Protein AF-0000000076556534 (afdb_homodimer)

Secondary structure (DSSP, 8-state):
------------------HHHHHHHHHHHHHHHHHS--HHHHHHHHHHHHTT-TT--TTSPPP-HHHHHHHHHHHHHHTHHHHHHHHHHHHHHTTSSHHHHHHHHHHHHHHHH-GGGGGTHHHHHIIIIIIHHHHHHHSPPP---S---SS---------SS--SPPP---PPPTTSHHHHHHHHHHHHHHHHHHHHHHHHHHHHHHHHTTSSHHHHHHHHHHHHHHHHHHHHHTTTS-HHHHHHHHHHHHHHHTSHHHHHHHHH-TTHHHHHHHHHHHHHHHHHHHHHH--------EEEEEEEEEEEE-SSSS-EEEEEEESS---TT-HHHHTTPPPPEESSGGGPPPPTTEEE-SSS-EE-S-HHHHHHHTT--SEEE--SSS--EEEEEEEEEE-SSSTT-EEEEEEEEEEEEEEEEEEEEEPP---/------------------HHHHHHHHHHHHHHHHHSS-HHHHHHHHHHHHTT-TT--TTSPPP-HHHHHHHHHHHHHHTHHHHHHHHHHHHHHTTSSHHHHHHHHHHHHHHHH-GGGGGTHHHHHIIIIIIHHHHHHHSPPP---S---SS---------SS--SPPP---PPPTTSHHHHHHHHHHHHHHHHHHHHHHHHHHHHHHHHTTSSHHHHHHHHHHHHHHHHHHHHHTTTS-HHHHHHHHHHHHHHHTSHHHHHHHHH-TTHHHHHHHHHHHHHHHHHHHHHH--------EEEEEEEEEEEE-SSSS-EEEEEEESS---TT-HHHHTTPPPPEESSGGGPPPPTTEEE-SSS-EE-S-HHHHHHHTT--SEEE--SSS--EEEEEEEEEE-SSSTT-EEEEEEEEEEEEEEEEEEEEEPP---

Solvent-accessible surface area (backbone atoms only — not comparable to full-atom values): 48240 Å² total; per-residue (Å²): 136,81,78,73,71,75,75,78,77,75,76,76,75,68,77,66,78,50,66,64,56,58,52,44,50,51,30,39,27,40,56,48,43,55,73,39,70,59,71,68,55,46,53,51,46,46,56,56,36,56,66,84,44,86,76,66,54,90,88,53,80,73,72,42,62,66,56,37,29,51,24,46,53,50,25,46,28,53,47,46,62,58,51,53,49,51,51,51,52,48,39,40,44,45,46,74,47,57,68,58,28,51,53,50,50,48,52,50,46,50,32,34,76,39,61,51,50,58,74,31,41,65,52,48,44,45,46,63,70,44,33,46,54,27,48,40,54,19,41,59,68,75,70,79,71,77,78,72,66,75,93,67,72,75,79,66,82,68,74,59,24,52,51,41,38,72,51,69,71,94,67,68,47,54,83,87,33,49,66,29,47,49,30,48,28,51,48,35,51,48,33,41,49,50,42,51,48,51,52,48,51,47,65,65,51,38,61,54,43,20,44,70,47,55,51,58,18,51,41,48,49,50,51,48,49,52,48,36,56,48,36,66,64,44,36,80,72,52,62,60,42,57,51,51,40,51,49,51,55,49,54,46,50,54,39,27,64,66,48,40,48,43,60,68,56,39,76,54,50,49,51,56,47,46,51,48,50,47,51,51,50,51,50,49,51,49,28,67,70,71,47,81,80,58,64,60,53,47,69,47,77,45,62,37,19,43,35,30,37,50,45,91,92,47,104,47,77,38,87,58,32,33,17,75,57,79,76,44,74,81,31,67,53,49,68,72,65,48,76,84,70,65,32,72,45,80,85,67,60,70,64,59,85,69,39,34,73,64,48,94,59,76,37,74,46,86,56,49,65,54,60,37,59,73,66,62,63,66,59,60,45,76,43,84,83,75,84,28,40,34,29,27,44,37,79,43,75,40,77,37,83,90,44,91,88,46,72,38,76,42,83,37,77,42,56,43,34,32,32,50,31,36,34,42,27,24,53,47,64,47,80,125,136,82,76,74,71,73,77,79,77,78,76,76,73,69,74,69,74,54,66,70,59,55,54,50,50,53,50,35,53,55,48,50,57,70,53,45,63,56,70,58,51,58,49,46,48,47,52,54,35,53,64,85,43,86,76,68,54,89,88,52,80,73,72,42,70,70,58,37,53,50,23,47,52,51,26,46,27,55,48,46,61,57,52,53,49,50,51,52,52,48,41,40,45,45,47,74,48,56,67,58,28,50,52,51,50,50,54,50,46,50,31,34,77,38,60,51,50,58,74,31,41,64,51,49,46,46,45,63,68,45,34,46,51,27,51,40,54,18,40,59,67,74,71,79,72,75,79,73,68,75,92,66,73,77,77,66,84,69,75,61,24,53,52,43,38,72,50,67,72,94,66,68,48,53,86,87,33,50,65,31,48,49,29,49,28,52,49,34,52,48,32,41,49,49,41,51,48,53,52,50,49,46,66,66,51,38,62,54,42,20,45,69,48,53,50,58,18,50,42,49,49,51,50,48,50,53,46,36,55,49,35,65,64,42,35,80,73,51,64,59,42,58,52,52,40,53,50,51,52,50,55,46,50,54,40,27,64,67,48,41,48,44,58,67,57,39,78,54,50,50,50,57,47,47,50,48,51,49,50,51,49,52,49,49,51,48,26,68,70,70,48,79,80,57,64,59,54,45,71,46,78,45,62,38,19,44,36,29,37,50,46,92,90,46,102,47,75,38,87,59,31,34,19,74,58,78,76,45,76,82,31,67,53,50,68,72,64,48,76,85,69,65,32,73,45,79,85,66,58,71,64,59,85,69,40,34,73,64,48,93,59,78,38,73,47,86,56,50,64,54,60,37,58,74,66,63,64,65,57,60,45,74,43,86,82,79,86,28,40,32,30,27,44,39,77,44,76,39,78,39,84,90,43,95,88,48,72,40,77,43,83,37,76,42,53,44,34,34,33,51,32,35,34,42,28,24,53,48,62,47,78,126

Nearest PDB structures (foldseek):
  8yb6-assembly1_B  TM=1.437E-01  e=7.480E-01  Candidatus Cloacimonetes bacterium ADurb.Bin088
  8yb6-assembly1_B  TM=1.728E-01  e=3.801E-01  Candidatus Cloacimonetes bacterium ADurb.Bin088

Structure (mmCIF, N/CA/C/O backbone):
data_AF-0000000076556534-model_v1
#
loop_
_entity.id
_entity.type
_entity.pdbx_description
1 polymer 'Integral peroxisomal membrane peroxin'
#
loop_
_atom_site.group_PDB
_atom_site.id
_atom_site.type_symbol
_atom_site.label_atom_id
_atom_site.label_alt_id
_atom_site.label_comp_id
_atom_site.label_asym_id
_atom_site.label_entity_id
_atom_site.label_seq_id
_atom_site.pdbx_PDB_ins_code
_atom_site.Cartn_x
_atom_site.Cartn_y
_atom_site.Cartn_z
_atom_site.occupancy
_atom_site.B_iso_or_equiv
_atom_site.auth_seq_id
_atom_site.auth_comp_id
_atom_site.auth_asym_id
_atom_site.auth_atom_id
_atom_site.pdbx_PDB_model_num
ATOM 1 N N . MET A 1 1 ? -26.578 18.266 69.5 1 24.5 1 MET A N 1
ATOM 2 C CA . MET A 1 1 ? -27.562 17.75 68.562 1 24.5 1 MET A CA 1
ATOM 3 C C . MET A 1 1 ? -27.031 17.766 67.125 1 24.5 1 MET A C 1
ATOM 5 O O . MET A 1 1 ? -26.844 18.844 66.562 1 24.5 1 MET A O 1
ATOM 9 N N . SER A 1 2 ? -26.062 16.938 66.812 1 24.56 2 SER A N 1
ATOM 10 C CA . SER A 1 2 ? -25.062 16.812 65.75 1 24.56 2 SER A CA 1
ATOM 11 C C . SER A 1 2 ? -25.703 16.438 64.438 1 24.56 2 SER A C 1
ATOM 13 O O . SER A 1 2 ? -26.391 15.406 64.375 1 24.56 2 SER A O 1
ATOM 15 N N . THR A 1 3 ? -26.266 17.422 63.781 1 24.91 3 THR A N 1
ATOM 16 C CA . THR A 1 3 ? -27.078 17.281 62.562 1 24.91 3 THR A CA 1
ATOM 17 C C . THR A 1 3 ? -26.312 16.562 61.469 1 24.91 3 THR A C 1
ATOM 19 O O . THR A 1 3 ? -25.25 17.016 61.031 1 24.91 3 THR A O 1
ATOM 22 N N . ALA A 1 4 ? -26.328 15.219 61.531 1 29.45 4 ALA A N 1
ATOM 23 C CA . ALA A 1 4 ? -25.719 14.234 60.656 1 29.45 4 ALA A CA 1
ATOM 24 C C . ALA A 1 4 ? -26.094 14.484 59.219 1 29.45 4 ALA A C 1
ATOM 26 O O . ALA A 1 4 ? -27.281 14.477 58.875 1 29.45 4 ALA A O 1
ATOM 27 N N . THR A 1 5 ? -25.391 15.5 58.656 1 30.66 5 THR A N 1
ATOM 28 C CA . THR A 1 5 ? -25.703 15.883 57.281 1 30.66 5 THR A CA 1
ATOM 29 C C . THR A 1 5 ? -25.672 14.664 56.375 1 30.66 5 THR A C 1
ATOM 31 O O . THR A 1 5 ? -24.719 13.883 56.375 1 30.66 5 THR A O 1
ATOM 34 N N . PRO A 1 6 ? -26.859 14.141 56.062 1 34.53 6 PRO A N 1
ATOM 35 C CA . PRO A 1 6 ? -26.953 12.898 55.281 1 34.53 6 PRO A CA 1
ATOM 36 C C . PRO A 1 6 ? -26.078 12.906 54.031 1 34.53 6 PRO A C 1
ATOM 38 O O . PRO A 1 6 ? -25.781 13.977 53.5 1 34.53 6 PRO A O 1
ATOM 41 N N . PRO A 1 7 ? -25.172 11.938 53.969 1 30.89 7 PRO A N 1
ATOM 42 C CA . PRO A 1 7 ? -24.172 11.812 52.906 1 30.89 7 PRO A CA 1
ATOM 43 C C . PRO A 1 7 ? -24.766 11.945 51.5 1 30.89 7 PRO A C 1
ATOM 45 O O . PRO A 1 7 ? -25.953 11.648 51.312 1 30.89 7 PRO A O 1
ATOM 48 N N . ALA A 1 8 ? -24.312 12.93 50.75 1 31.55 8 ALA A N 1
ATOM 49 C CA . ALA A 1 8 ? -24.641 13.242 49.375 1 31.55 8 ALA A CA 1
ATOM 50 C C . ALA A 1 8 ? -24.656 11.977 48.5 1 31.55 8 ALA A C 1
ATOM 52 O O . ALA A 1 8 ? -23.766 11.133 48.625 1 31.55 8 ALA A O 1
ATOM 53 N N . ALA A 1 9 ? -25.812 11.445 48.281 1 27.17 9 ALA A N 1
ATOM 54 C CA . ALA A 1 9 ? -26.078 10.312 47.375 1 27.17 9 ALA A CA 1
ATOM 55 C C . ALA A 1 9 ? -25.234 10.398 46.125 1 27.17 9 ALA A C 1
ATOM 57 O O . ALA A 1 9 ? -25.156 11.453 45.5 1 27.17 9 ALA A O 1
ATOM 58 N N . ASP A 1 10 ? -24.156 9.664 46.031 1 28.39 10 ASP A N 1
ATOM 59 C CA . ASP A 1 10 ? -23.234 9.383 44.938 1 28.39 10 ASP A CA 1
ATOM 60 C C . ASP A 1 10 ? -24 9.055 43.656 1 28.39 10 ASP A C 1
ATOM 62 O O . ASP A 1 10 ? -24.797 8.109 43.625 1 28.39 10 ASP A O 1
ATOM 66 N N . GLY A 1 11 ? -24.531 10.086 43 1 28.09 11 GLY A N 1
ATOM 67 C CA . GLY A 1 11 ? -25.203 9.875 41.719 1 28.09 11 GLY A CA 1
ATOM 68 C C . GLY A 1 11 ? -24.5 8.891 40.812 1 28.09 11 GLY A C 1
ATOM 69 O O . GLY A 1 11 ? -23.281 8.977 40.625 1 28.09 11 GLY A O 1
ATOM 70 N N . GLY A 1 12 ? -24.859 7.598 40.844 1 28.03 12 GLY A N 1
ATOM 71 C CA . GLY A 1 12 ? -24.547 6.492 39.938 1 28.03 12 GLY A CA 1
ATOM 72 C C . GLY A 1 12 ? -24.484 6.902 38.5 1 28.03 12 GLY A C 1
ATOM 73 O O . GLY A 1 12 ? -25.5 7.215 37.875 1 28.03 12 GLY A O 1
ATOM 74 N N . GLY A 1 13 ? -23.547 7.738 38.156 1 28.39 13 GLY A N 1
ATOM 75 C CA . GLY A 1 13 ? -23.297 8.016 36.75 1 28.39 13 GLY A CA 1
ATOM 76 C C . GLY A 1 13 ? -23.25 6.766 35.875 1 28.39 13 GLY A C 1
ATOM 77 O O . GLY A 1 13 ? -22.234 6.074 35.844 1 28.39 13 GLY A O 1
ATOM 78 N N . GLY A 1 14 ? -24.359 5.977 35.906 1 30.7 14 GLY A N 1
ATOM 79 C CA . GLY A 1 14 ? -24.531 4.938 34.906 1 30.7 14 GLY A CA 1
ATOM 80 C C . GLY A 1 14 ? -24.047 5.359 33.531 1 30.7 14 GLY A C 1
ATOM 81 O O . GLY A 1 14 ? -24.469 6.398 33.031 1 30.7 14 GLY A O 1
ATOM 82 N N . GLY A 1 15 ? -22.828 5.191 33.312 1 31.14 15 GLY A N 1
ATOM 83 C CA . GLY A 1 15 ? -22.25 5.355 32 1 31.14 15 GLY A CA 1
ATOM 84 C C . GLY A 1 15 ? -23.141 4.848 30.891 1 31.14 15 GLY A C 1
ATOM 85 O O . GLY A 1 15 ? -23.406 3.646 30.797 1 31.14 15 GLY A O 1
ATOM 86 N N . GLY A 1 16 ? -24.25 5.512 30.625 1 30.64 16 GLY A N 1
ATOM 87 C CA . GLY A 1 16 ? -25.156 5.316 29.5 1 30.64 16 GLY A CA 1
ATOM 88 C C . GLY A 1 16 ? -24.453 4.852 28.234 1 30.64 16 GLY A C 1
ATOM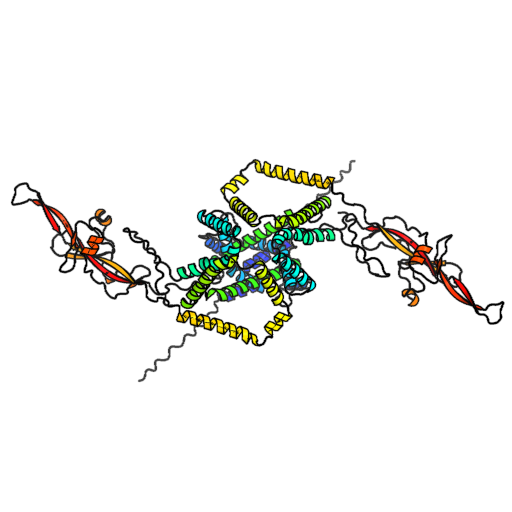 89 O O . GLY A 1 16 ? -23.578 5.547 27.719 1 30.64 16 GLY A O 1
ATOM 90 N N . ARG A 1 17 ? -24.25 3.564 28.125 1 40.53 17 ARG A N 1
ATOM 91 C CA . ARG A 1 17 ? -24.109 3.014 26.781 1 40.53 17 ARG A CA 1
ATOM 92 C C . ARG A 1 17 ? -24.969 3.791 25.781 1 40.53 17 ARG A C 1
ATOM 94 O O . ARG A 1 17 ? -26.188 3.693 25.797 1 40.53 17 ARG A O 1
ATOM 101 N N . SER A 1 18 ? -24.516 4.98 25.422 1 38.12 18 SER A N 1
ATOM 102 C CA . SER A 1 18 ? -25.312 5.934 24.672 1 38.12 18 SER A CA 1
ATOM 103 C C . SER A 1 18 ? -26.094 5.234 23.562 1 38.12 18 SER A C 1
ATOM 105 O O . SER A 1 18 ? -25.609 4.27 22.969 1 38.12 18 SER A O 1
ATOM 107 N N . LEU A 1 19 ? -27.438 5.238 23.516 1 43.19 19 LEU A N 1
ATOM 108 C CA . LEU A 1 19 ? -28.422 4.852 22.516 1 43.19 19 LEU A CA 1
ATOM 109 C C . LEU A 1 19 ? -27.859 4.984 21.109 1 43.19 19 LEU A C 1
ATOM 111 O O . LEU A 1 19 ? -28.156 4.164 20.234 1 43.19 19 LEU A O 1
ATOM 115 N N . SER A 1 20 ? -26.938 5.879 21 1 46.81 20 SER A N 1
ATOM 116 C CA . SER A 1 20 ? -26.359 6.156 19.688 1 46.81 20 SER A CA 1
ATOM 117 C C . SER A 1 20 ? -25.438 5.039 19.25 1 46.81 20 SER A C 1
ATOM 119 O O . SER A 1 20 ? -25.453 4.625 18.078 1 46.81 20 SER A O 1
ATOM 121 N N . GLY A 1 21 ? -24.781 4.461 20.172 1 48.28 21 GLY A N 1
ATOM 122 C CA . GLY A 1 21 ? -23.906 3.346 19.844 1 48.28 21 GLY A CA 1
ATOM 123 C C . GLY A 1 21 ? -24.672 2.098 19.422 1 48.28 21 GLY A C 1
ATOM 124 O O . GLY A 1 21 ? -24.266 1.399 18.5 1 48.28 21 GLY A O 1
ATOM 125 N N . ALA A 1 22 ? -25.703 1.791 20.156 1 50.62 22 ALA A N 1
ATOM 126 C CA . ALA A 1 22 ? -26.516 0.613 19.875 1 50.62 22 ALA A CA 1
ATOM 127 C C . ALA A 1 22 ? -27.203 0.729 18.516 1 50.62 22 ALA A C 1
ATOM 129 O O . ALA A 1 22 ? -27.312 -0.256 17.781 1 50.62 22 ALA A O 1
ATOM 130 N N . ILE A 1 23 ? -27.688 1.888 18.234 1 49.03 23 ILE A N 1
ATOM 131 C CA . ILE A 1 23 ? -28.359 2.115 16.953 1 49.03 23 ILE A CA 1
ATOM 132 C C . ILE A 1 23 ? -27.344 1.982 15.82 1 49.03 23 ILE A C 1
ATOM 134 O O . ILE A 1 23 ? -27.656 1.411 14.773 1 49.03 23 ILE A O 1
ATOM 138 N N . GLN A 1 24 ? -26.234 2.34 16.156 1 49.38 24 GLN A N 1
ATOM 139 C CA . GLN A 1 24 ? -25.172 2.281 15.164 1 49.38 24 GLN A CA 1
ATOM 140 C C . GLN A 1 24 ? -24.797 0.838 14.852 1 49.38 24 GLN A C 1
ATOM 142 O O . GLN A 1 24 ? -24.594 0.478 13.695 1 49.38 24 GLN A O 1
ATOM 147 N N . GLU A 1 25 ? -24.594 0.074 15.883 1 52.97 25 GLU A N 1
ATOM 148 C CA . GLU A 1 25 ? -24.312 -1.347 15.695 1 52.97 25 GLU A CA 1
ATOM 149 C C . GLU A 1 25 ? -25.422 -2.023 14.898 1 52.97 25 GLU A C 1
ATOM 151 O O . GLU A 1 25 ? -25.156 -2.861 14.039 1 52.97 25 GLU A O 1
ATOM 156 N N . LYS A 1 26 ? -26.547 -1.684 15.234 1 51.25 26 LYS A N 1
ATOM 157 C CA . LYS A 1 26 ? -27.688 -2.273 14.547 1 51.25 26 LYS A CA 1
ATOM 158 C C . LYS A 1 26 ? -27.703 -1.876 13.07 1 51.25 26 LYS A C 1
ATOM 160 O O . LYS A 1 26 ? -28.031 -2.693 12.211 1 51.25 26 LYS A O 1
ATOM 165 N N . VAL A 1 27 ? -27.266 -0.645 12.883 1 48.75 27 VAL A N 1
ATOM 166 C CA . VAL A 1 27 ? -27.281 -0.131 11.516 1 48.75 27 VAL A CA 1
ATOM 167 C C . VAL A 1 27 ? -26.219 -0.831 10.68 1 48.75 27 VAL A C 1
ATOM 169 O O . VAL A 1 27 ? -26.484 -1.286 9.562 1 48.75 27 VAL A O 1
ATOM 172 N N . PHE A 1 28 ? -25.156 -0.769 11.219 1 52.78 28 PHE A N 1
ATOM 173 C CA . PHE A 1 28 ? -24.062 -1.417 10.492 1 52.78 28 PHE A CA 1
ATOM 174 C C . PHE A 1 28 ? -24.328 -2.912 10.352 1 52.78 28 PHE A C 1
ATOM 176 O O . PHE A 1 28 ? -24.062 -3.492 9.289 1 52.78 28 PHE A O 1
ATOM 183 N N . SER A 1 29 ? -24.734 -3.564 11.461 1 51.75 29 SER A N 1
ATOM 184 C CA . SER A 1 29 ? -25.125 -4.965 11.367 1 51.75 29 SER A CA 1
ATOM 185 C C . SER A 1 29 ? -26.203 -5.164 10.305 1 51.75 29 SER A C 1
ATOM 187 O O . SER A 1 29 ? -26.203 -6.168 9.594 1 51.75 29 SER A O 1
ATOM 189 N N . LYS A 1 30 ? -26.906 -4.266 10.273 1 49.12 30 LYS A N 1
ATOM 190 C CA . LYS A 1 30 ? -28 -4.352 9.305 1 49.12 30 LYS A CA 1
ATOM 191 C C . LYS A 1 30 ? -27.484 -4.164 7.883 1 49.12 30 LYS A C 1
ATOM 193 O O . LYS A 1 30 ? -27.938 -4.848 6.961 1 49.12 30 LYS A O 1
ATOM 198 N N . VAL A 1 31 ? -26.625 -3.203 7.711 1 48.97 31 VAL A N 1
ATOM 199 C CA . VAL A 1 31 ? -25.984 -3.035 6.41 1 48.97 31 VAL A CA 1
ATOM 200 C C . VAL A 1 31 ? -25.328 -4.348 5.98 1 48.97 31 VAL A C 1
ATOM 202 O O . VAL A 1 31 ? -25.469 -4.77 4.832 1 48.97 31 VAL A O 1
ATOM 205 N N . LEU A 1 32 ? -24.656 -4.855 6.906 1 50.59 32 LEU A N 1
ATOM 206 C CA . LEU A 1 32 ? -24.016 -6.133 6.633 1 50.59 32 LEU A CA 1
ATOM 207 C C . LEU A 1 32 ? -25.047 -7.242 6.48 1 50.59 32 LEU A C 1
ATOM 209 O O . LEU A 1 32 ? -24.875 -8.156 5.672 1 50.59 32 LEU A O 1
ATOM 213 N N . GLN A 1 33 ? -26.062 -7.199 7.281 1 50.53 33 GLN A N 1
ATOM 214 C CA . GLN A 1 33 ? -27.109 -8.195 7.168 1 50.53 33 GLN A CA 1
ATOM 215 C C . GLN A 1 33 ? -27.797 -8.117 5.809 1 50.53 33 GLN A C 1
ATOM 217 O O . GLN A 1 33 ? -28.312 -9.117 5.305 1 50.53 33 GLN A O 1
ATOM 222 N N . THR A 1 34 ? -27.906 -6.957 5.375 1 46.69 34 THR A N 1
ATOM 223 C CA . THR A 1 34 ? -28.484 -6.789 4.051 1 46.69 34 THR A CA 1
ATOM 224 C C . THR A 1 34 ? -27.609 -7.434 2.986 1 46.69 34 THR A C 1
ATOM 226 O O . THR A 1 34 ? -28.078 -7.816 1.918 1 46.69 34 THR A O 1
ATOM 229 N N . VAL A 1 35 ? -26.375 -7.344 3.119 1 47.12 35 VAL A N 1
ATOM 230 C CA . VAL A 1 35 ? -25.438 -7.996 2.213 1 47.12 35 VAL A CA 1
ATOM 231 C C . VAL A 1 35 ? -25.516 -9.516 2.389 1 47.12 35 VAL A C 1
ATOM 233 O O . VAL A 1 35 ? -25.375 -10.266 1.422 1 47.12 35 VAL A O 1
ATOM 236 N N . VAL A 1 36 ? -25.531 -9.961 3.738 1 47.62 36 VAL A N 1
ATOM 237 C CA . VAL A 1 36 ? -25.438 -11.391 4.027 1 47.62 36 VAL A CA 1
ATOM 238 C C . VAL A 1 36 ? -26.828 -11.93 4.367 1 47.62 36 VAL A C 1
ATOM 240 O O . VAL A 1 36 ? -27.562 -11.32 5.145 1 47.62 36 VAL A O 1
ATOM 243 N N . PRO A 1 37 ? -27.375 -12.93 3.58 1 47.22 37 PRO A N 1
ATOM 244 C CA . PRO A 1 37 ? -28.656 -13.547 3.939 1 47.22 37 PRO A CA 1
ATOM 245 C C . PRO A 1 37 ? -28.812 -13.758 5.445 1 47.22 37 PRO A C 1
ATOM 247 O O . PRO A 1 37 ? -27.875 -13.516 6.203 1 47.22 37 PRO A O 1
ATOM 250 N N . SER A 1 38 ? -29.859 -14.602 5.891 1 47.19 38 SER A N 1
ATOM 251 C CA . SER A 1 38 ? -30.25 -14.906 7.262 1 47.19 38 SER A CA 1
ATOM 252 C C . SER A 1 38 ? -29.047 -15.344 8.094 1 47.19 38 SER A C 1
ATOM 254 O O . SER A 1 38 ? -28.078 -15.867 7.555 1 47.19 38 SER A O 1
ATOM 256 N N . ASP A 1 39 ? -28.859 -14.75 9.25 1 51.84 39 ASP A N 1
ATOM 257 C CA . ASP A 1 39 ? -27.812 -15.094 10.203 1 51.84 39 ASP A CA 1
ATOM 258 C C . ASP A 1 39 ? -27.484 -16.578 10.148 1 51.84 39 ASP A C 1
ATOM 260 O O . ASP A 1 39 ? -26.328 -16.984 10.32 1 51.84 39 ASP A O 1
ATOM 264 N N . TYR A 1 40 ? -28.562 -17.297 10.047 1 50.25 40 TYR A N 1
ATOM 265 C CA . TYR A 1 40 ? -28.375 -18.734 10.07 1 50.25 40 TYR A CA 1
ATOM 266 C C . TYR A 1 40 ? -27.562 -19.203 8.875 1 50.25 40 TYR A C 1
ATOM 268 O O . TYR A 1 40 ? -26.672 -20.047 9.008 1 50.25 40 TYR A O 1
ATOM 276 N N . ASP A 1 41 ? -27.859 -18.625 7.836 1 57.88 41 ASP A N 1
ATOM 277 C CA . ASP A 1 41 ? -27.203 -19.078 6.617 1 57.88 41 ASP A CA 1
ATOM 278 C C . ASP A 1 41 ? -25.75 -18.609 6.562 1 57.88 41 ASP A C 1
ATOM 280 O O . ASP A 1 41 ? -24.875 -19.328 6.082 1 57.88 41 ASP A O 1
ATOM 284 N N . ILE A 1 42 ? -25.516 -17.516 7.234 1 60.22 42 ILE A N 1
ATOM 285 C CA . ILE A 1 42 ? -24.156 -16.984 7.238 1 60.22 42 ILE A CA 1
ATOM 286 C C . ILE A 1 42 ? -23.25 -17.891 8.07 1 60.22 42 ILE A C 1
ATOM 288 O O . ILE A 1 42 ? -22.125 -18.188 7.672 1 60.22 42 ILE A O 1
ATOM 292 N N . LYS A 1 43 ? -23.875 -18.266 9.133 1 63.38 43 LYS A N 1
ATOM 293 C CA . LYS A 1 43 ? -23.078 -19.125 10.008 1 63.38 43 LYS A CA 1
ATOM 294 C C . LYS A 1 43 ? -22.75 -20.453 9.328 1 63.38 43 LYS A C 1
ATOM 296 O O . LYS A 1 43 ? -21.641 -20.969 9.469 1 63.38 43 LYS A O 1
ATOM 301 N N . LYS A 1 44 ? -23.703 -20.875 8.594 1 64.62 44 LYS A N 1
ATOM 302 C CA . LYS A 1 44 ? -23.484 -22.156 7.91 1 64.62 44 LYS A CA 1
ATOM 303 C C . LYS A 1 44 ? -22.438 -22 6.809 1 64.62 44 LYS A C 1
ATOM 305 O O . LYS A 1 44 ? -21.531 -22.844 6.68 1 64.62 44 LYS A O 1
ATOM 310 N N . TYR A 1 45 ? -22.547 -20.953 6.105 1 64.56 45 TYR A N 1
ATOM 311 C CA . TYR A 1 45 ? -21.609 -20.734 5.008 1 64.56 45 TYR A CA 1
ATOM 312 C C . TYR A 1 45 ? -20.219 -20.406 5.535 1 64.56 45 TYR A C 1
ATOM 314 O O . TYR A 1 45 ? -19.219 -20.859 4.973 1 64.56 45 TYR A O 1
ATOM 322 N N . ALA A 1 46 ? -20.266 -19.75 6.641 1 63.62 46 ALA A N 1
ATOM 323 C CA . ALA A 1 46 ? -18.969 -19.422 7.254 1 63.62 46 ALA A CA 1
ATOM 324 C C . ALA A 1 46 ? -18.266 -20.688 7.742 1 63.62 46 ALA A C 1
ATOM 326 O O . ALA A 1 46 ? -17.047 -20.828 7.578 1 63.62 46 ALA A O 1
ATOM 327 N N . GLU A 1 47 ? -19 -21.531 8.281 1 67.62 47 GLU A N 1
ATOM 328 C CA . GLU A 1 47 ? -18.422 -22.766 8.789 1 67.62 47 GLU A CA 1
ATOM 329 C C . GLU A 1 47 ? -17.953 -23.656 7.645 1 67.62 47 GLU A C 1
ATOM 331 O O . GLU A 1 47 ? -16.906 -24.312 7.75 1 67.62 47 GLU A O 1
ATOM 336 N N . MET A 1 48 ? -18.688 -23.625 6.613 1 64.94 48 MET A N 1
ATOM 337 C CA . MET A 1 48 ? -18.312 -24.453 5.465 1 64.94 48 MET A CA 1
ATOM 338 C C . MET A 1 48 ? -17.047 -23.906 4.801 1 64.94 48 MET A C 1
ATOM 340 O O . MET A 1 48 ? -16.234 -24.688 4.305 1 64.94 48 MET A O 1
ATOM 344 N N . SER A 1 49 ? -17 -22.625 4.789 1 64.19 49 SER A N 1
ATOM 345 C CA . SER A 1 49 ? -15.859 -21.984 4.129 1 64.19 49 SER A CA 1
ATOM 346 C C . SER A 1 49 ? -14.57 -22.234 4.902 1 64.19 49 SER A C 1
ATOM 348 O O . SER A 1 49 ? -13.477 -22.219 4.324 1 64.19 49 SER A O 1
ATOM 350 N N . GLU A 1 50 ? -14.734 -22.5 6.078 1 65.62 50 GLU A N 1
ATOM 351 C CA . GLU A 1 50 ? -13.555 -22.688 6.922 1 65.62 50 GLU A CA 1
ATOM 352 C C . GLU A 1 50 ? -12.969 -24.094 6.738 1 65.62 50 GLU A C 1
ATOM 354 O O . GLU A 1 50 ? -11.758 -24.281 6.91 1 65.62 50 GLU A O 1
ATOM 359 N N . LYS A 1 51 ? -13.891 -24.984 6.262 1 63.31 51 LYS A N 1
ATOM 360 C CA . LYS A 1 51 ? -13.383 -26.344 6.094 1 63.31 51 LYS A CA 1
ATOM 361 C C . LYS A 1 51 ? -12.5 -26.453 4.852 1 63.31 51 LYS A C 1
ATOM 363 O O . LYS A 1 51 ? -12.945 -26.156 3.742 1 63.31 51 LYS A O 1
ATOM 368 N N . GLY A 1 52 ? -11.125 -26.484 5.055 1 63.16 52 GLY A N 1
ATOM 369 C CA . GLY A 1 52 ? -10.164 -26.75 3.99 1 63.16 52 GLY A CA 1
ATOM 370 C C . GLY A 1 52 ? -9.383 -25.516 3.586 1 63.16 52 GLY A C 1
ATOM 371 O O . GLY A 1 52 ? -8.648 -25.531 2.596 1 63.16 52 GLY A O 1
ATOM 372 N N . ASP A 1 53 ? -9.68 -24.328 4.336 1 67.06 53 ASP A N 1
ATOM 373 C CA . ASP A 1 53 ? -9 -23.094 3.914 1 67.06 53 ASP A CA 1
ATOM 374 C C . ASP A 1 53 ? -7.586 -23.031 4.48 1 67.06 53 ASP A C 1
ATOM 376 O O . ASP A 1 53 ? -7.383 -23.188 5.684 1 67.06 53 ASP A O 1
ATOM 380 N N . ARG A 1 54 ? -6.715 -23.078 3.604 1 65.62 54 ARG A N 1
ATOM 381 C CA . ARG A 1 54 ? -5.305 -23.016 3.965 1 65.62 54 ARG A CA 1
ATOM 382 C C . ARG A 1 54 ? -4.957 -21.656 4.59 1 65.62 54 ARG A C 1
ATOM 384 O O . ARG A 1 54 ? -3.92 -21.516 5.242 1 65.62 54 ARG A O 1
ATOM 391 N N . ARG A 1 55 ? -5.875 -20.75 4.535 1 67.44 55 ARG A N 1
ATOM 392 C CA . ARG A 1 55 ? -5.574 -19.406 5.027 1 67.44 55 ARG A CA 1
ATOM 393 C C . ARG A 1 55 ? -5.965 -19.266 6.492 1 67.44 55 ARG A C 1
ATOM 395 O O . ARG A 1 55 ? -5.645 -18.25 7.129 1 67.44 55 ARG A O 1
ATOM 402 N N . LYS A 1 56 ? -6.668 -20.234 6.922 1 63.56 56 LYS A N 1
ATOM 403 C CA . LYS A 1 56 ? -7.25 -20.062 8.25 1 63.56 56 LYS A CA 1
ATOM 404 C C . LYS A 1 56 ? -6.172 -20.078 9.328 1 63.56 56 LYS A C 1
ATOM 406 O O . LYS A 1 56 ? -5.352 -21 9.383 1 63.56 56 LYS A O 1
ATOM 411 N N . ASP A 1 57 ? -6.004 -18.891 9.852 1 62.84 57 ASP A N 1
ATOM 412 C CA . ASP A 1 57 ? -5.172 -18.797 11.047 1 62.84 57 ASP A CA 1
ATOM 413 C C . ASP A 1 57 ? -5.965 -19.156 12.297 1 62.84 57 ASP A C 1
ATOM 415 O O . ASP A 1 57 ? -7.02 -18.578 12.562 1 62.84 57 ASP A O 1
ATOM 419 N N . LYS A 1 58 ? -5.738 -20.234 12.914 1 66.31 58 LYS A N 1
ATOM 420 C CA . LYS A 1 58 ? -6.449 -20.797 14.07 1 66.31 58 LYS A CA 1
ATOM 421 C C . LYS A 1 58 ? -6.668 -19.734 15.141 1 66.31 58 LYS A C 1
ATOM 423 O O . LYS A 1 58 ? -7.672 -19.766 15.852 1 66.31 58 LYS A O 1
ATOM 428 N N . ASP A 1 59 ? -5.906 -18.672 15.086 1 74.56 59 ASP A N 1
ATOM 429 C CA . ASP A 1 59 ? -5.984 -17.75 16.219 1 74.56 59 ASP A CA 1
ATOM 430 C C . ASP A 1 59 ? -6.789 -16.5 15.852 1 74.56 59 ASP A C 1
ATOM 432 O O . ASP A 1 59 ? -6.992 -15.617 16.688 1 74.56 59 ASP A O 1
ATOM 436 N N . ARG A 1 60 ? -7.434 -16.547 14.672 1 82.56 60 ARG A N 1
ATOM 437 C CA . ARG A 1 60 ? -8.164 -15.344 14.289 1 82.56 60 ARG A CA 1
ATOM 438 C C . ARG A 1 60 ? -9.672 -15.578 14.336 1 82.56 60 ARG A C 1
ATOM 440 O O . ARG A 1 60 ? -10.141 -16.688 14.078 1 82.56 60 ARG A O 1
ATOM 447 N N . PRO A 1 61 ? -10.352 -14.586 14.758 1 84.94 61 PRO A N 1
ATOM 448 C CA . PRO A 1 61 ? -11.797 -14.742 14.891 1 84.94 61 PRO A CA 1
ATOM 449 C C . PRO A 1 61 ? -12.477 -15.133 13.586 1 84.94 61 PRO A C 1
ATOM 451 O O . PRO A 1 61 ? -12.031 -14.727 12.508 1 84.94 61 PRO A O 1
ATOM 454 N N . GLN A 1 62 ? -13.516 -15.938 13.711 1 84.69 62 GLN A N 1
ATOM 455 C CA . GLN A 1 62 ? -14.32 -16.344 12.562 1 84.69 62 GLN A CA 1
ATOM 456 C C . GLN A 1 62 ? -15.258 -15.211 12.133 1 84.69 62 GLN A C 1
ATOM 458 O O . GLN A 1 62 ? -15.43 -14.227 12.852 1 84.69 62 GLN A O 1
ATOM 463 N N . PHE A 1 63 ? -15.797 -15.367 10.992 1 84.31 63 PHE A N 1
ATOM 464 C CA . PHE A 1 63 ? -16.656 -14.32 10.453 1 84.31 63 PHE A CA 1
ATOM 465 C C . PHE A 1 63 ? -17.938 -14.203 11.258 1 84.31 63 PHE A C 1
ATOM 467 O O . PHE A 1 63 ? -18.578 -15.211 11.562 1 84.31 63 PHE A O 1
ATOM 474 N N . SER A 1 64 ? -18.188 -13.094 11.758 1 82.31 64 SER A N 1
ATOM 475 C CA . SER A 1 64 ? -19.453 -12.75 12.406 1 82.31 64 SER A CA 1
ATOM 476 C C . SER A 1 64 ? -19.938 -11.375 11.961 1 82.31 64 SER A C 1
ATOM 478 O O . SER A 1 64 ? -19.141 -10.445 11.805 1 82.31 64 SER A O 1
ATOM 480 N N . LEU A 1 65 ? -21.172 -11.32 11.742 1 77.19 65 LEU A N 1
ATOM 481 C CA . LEU A 1 65 ? -21.734 -10.062 11.266 1 77.19 65 LEU A CA 1
ATOM 482 C C . LEU A 1 65 ? -21.562 -8.961 12.297 1 77.19 65 LEU A C 1
ATOM 484 O O . LEU A 1 65 ? -21.297 -7.809 11.945 1 77.19 65 LEU A O 1
ATOM 488 N N . THR A 1 66 ? -21.719 -9.273 13.539 1 79.62 66 THR A N 1
ATOM 489 C CA . THR A 1 66 ? -21.578 -8.297 14.609 1 79.62 66 THR A CA 1
ATOM 490 C C . THR A 1 66 ? -20.141 -7.785 14.688 1 79.62 66 THR A C 1
ATOM 492 O O . THR A 1 66 ? -19.906 -6.582 14.805 1 79.62 66 THR A O 1
ATOM 495 N N . LEU A 1 67 ? -19.219 -8.695 14.508 1 85.5 67 LEU A N 1
ATOM 496 C CA . LEU A 1 67 ? -17.812 -8.312 14.547 1 85.5 67 LEU A CA 1
ATOM 497 C C . LEU A 1 67 ? -17.422 -7.492 13.32 1 85.5 67 LEU A C 1
ATOM 499 O O . LEU A 1 67 ? -16.672 -6.527 13.422 1 85.5 67 LEU A O 1
ATOM 503 N N . MET A 1 68 ? -17.953 -7.922 12.219 1 86.31 68 MET A N 1
ATOM 504 C CA . MET A 1 68 ? -17.688 -7.207 10.977 1 86.31 68 MET A CA 1
ATOM 505 C C . MET A 1 68 ? -18.188 -5.77 11.047 1 86.31 68 MET A C 1
ATOM 507 O O . MET A 1 68 ? -17.484 -4.836 10.664 1 86.31 68 MET A O 1
ATOM 511 N N . SER A 1 69 ? -19.312 -5.59 11.57 1 82.31 69 SER A N 1
ATOM 512 C CA . SER A 1 69 ? -19.891 -4.254 11.688 1 82.31 69 SER A CA 1
ATOM 513 C C . SER A 1 69 ? -19.109 -3.396 12.672 1 82.31 69 SER A C 1
ATOM 515 O O . SER A 1 69 ? -18.875 -2.215 12.422 1 82.31 69 SER A O 1
ATOM 517 N N . GLY A 1 70 ? -18.734 -4.004 13.711 1 85.12 70 GLY A N 1
ATOM 518 C CA . GLY A 1 70 ? -17.938 -3.281 14.688 1 85.12 70 GLY A CA 1
ATOM 519 C C . GLY A 1 70 ? -16.578 -2.877 14.156 1 85.12 70 GLY A C 1
ATOM 520 O O . GLY A 1 70 ? -16.141 -1.741 14.352 1 85.12 70 GLY A O 1
ATOM 521 N N . ASN A 1 71 ? -15.977 -3.773 13.516 1 90.5 71 ASN A N 1
ATOM 522 C CA . ASN A 1 71 ? -14.664 -3.486 12.938 1 90.5 71 ASN A CA 1
ATOM 523 C C . ASN A 1 71 ? -14.766 -2.438 11.836 1 90.5 71 ASN A C 1
ATOM 525 O O . ASN A 1 71 ? -13.867 -1.605 11.68 1 90.5 71 ASN A O 1
ATOM 529 N N . PHE A 1 72 ? -15.828 -2.521 11.141 1 88.12 72 PHE A N 1
ATOM 530 C CA . PHE A 1 72 ? -16.031 -1.558 10.07 1 88.12 72 PHE A CA 1
ATOM 531 C C . PHE A 1 72 ? -16.188 -0.149 10.633 1 88.12 72 PHE A C 1
ATOM 533 O O . PHE A 1 72 ? -15.617 0.803 10.094 1 88.12 72 PHE A O 1
ATOM 540 N N . ARG A 1 73 ? -16.875 -0.011 11.625 1 87.38 73 ARG A N 1
ATOM 541 C CA . ARG A 1 73 ? -17.078 1.29 12.25 1 87.38 73 ARG A CA 1
ATOM 542 C C . ARG A 1 73 ? -15.773 1.839 12.812 1 87.38 73 ARG A C 1
ATOM 544 O O . ARG A 1 73 ? -15.453 3.014 12.617 1 87.38 73 ARG A O 1
ATOM 551 N N . ARG A 1 74 ? -15.102 0.976 13.43 1 90.62 74 ARG A N 1
ATOM 552 C CA . ARG A 1 74 ? -13.812 1.37 13.984 1 90.62 74 ARG A CA 1
ATOM 553 C C . ARG A 1 74 ? -12.844 1.771 12.883 1 90.62 74 ARG A C 1
ATOM 55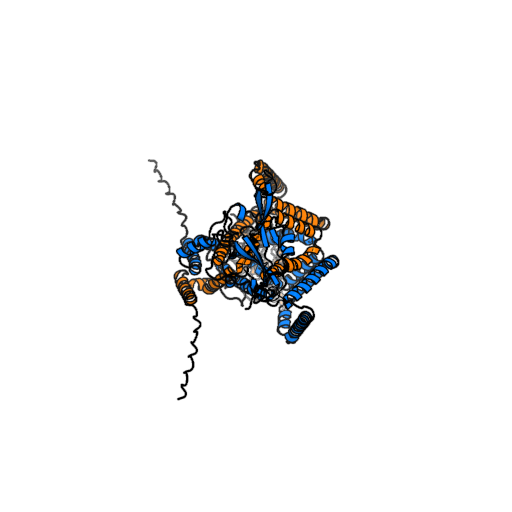5 O O . ARG A 1 74 ? -12.109 2.754 13.016 1 90.62 74 ARG A O 1
ATOM 562 N N . PHE A 1 75 ? -12.953 1.037 11.906 1 93.31 75 PHE A N 1
ATOM 563 C CA . PHE A 1 75 ? -12.086 1.296 10.758 1 93.31 75 PHE A CA 1
ATOM 564 C C . PHE A 1 75 ? -12.445 2.623 10.102 1 93.31 75 PHE A C 1
ATOM 566 O O . PHE A 1 75 ? -11.562 3.439 9.82 1 93.31 75 PHE A O 1
ATOM 573 N N . ASN A 1 76 ? -13.68 2.787 9.844 1 90.19 76 ASN A N 1
ATOM 574 C CA . ASN A 1 76 ? -14.133 4.004 9.18 1 90.19 76 ASN A CA 1
ATOM 575 C C . ASN A 1 76 ? -13.812 5.246 10 1 90.19 76 ASN A C 1
ATOM 577 O O . ASN A 1 76 ? -13.555 6.316 9.445 1 90.19 76 ASN A O 1
ATOM 581 N N . ALA A 1 77 ? -13.805 5.109 11.242 1 91.44 77 ALA A N 1
ATOM 582 C CA . ALA A 1 77 ? -13.531 6.238 12.125 1 91.44 77 ALA A CA 1
ATOM 583 C C . ALA A 1 77 ? -12.055 6.625 12.086 1 91.44 77 ALA A C 1
ATOM 585 O O . ALA A 1 77 ? -11.695 7.746 12.445 1 91.44 77 ALA A O 1
ATOM 586 N N . ARG A 1 78 ? -11.258 5.742 11.648 1 94.31 78 ARG A N 1
ATOM 587 C CA . ARG A 1 78 ? -9.82 5.977 11.766 1 94.31 78 ARG A CA 1
ATOM 588 C C . ARG A 1 78 ? -9.188 6.133 10.383 1 94.31 78 ARG A C 1
ATOM 590 O O . ARG A 1 78 ? -8.086 6.672 10.266 1 94.31 78 ARG A O 1
ATOM 597 N N . VAL A 1 79 ? -9.836 5.707 9.32 1 93.19 79 VAL A N 1
ATOM 598 C CA . VAL A 1 79 ? -9.234 5.641 7.992 1 93.19 79 VAL A CA 1
ATOM 599 C C . VAL A 1 79 ? -9.172 7.039 7.379 1 93.19 79 VAL A C 1
ATOM 601 O O . VAL A 1 79 ? -8.531 7.246 6.344 1 93.19 79 VAL A O 1
ATOM 604 N N . GLY A 1 80 ? -9.734 8.055 7.938 1 90.19 80 GLY A N 1
ATOM 605 C CA . GLY A 1 80 ? -9.766 9.414 7.422 1 90.19 80 GLY A CA 1
ATOM 606 C C . GLY A 1 80 ? -8.391 9.977 7.141 1 90.19 80 GLY A C 1
ATOM 607 O O . GLY A 1 80 ? -8.195 10.703 6.168 1 90.19 80 GLY A O 1
ATOM 608 N N . VAL A 1 81 ? -7.457 9.555 7.934 1 88.44 81 VAL A N 1
ATOM 609 C CA . VAL A 1 81 ? -6.094 10.062 7.781 1 88.44 81 VAL A CA 1
ATOM 610 C C . VAL A 1 81 ? -5.523 9.609 6.441 1 88.44 81 VAL A C 1
ATOM 612 O O . VAL A 1 81 ? -4.797 10.359 5.781 1 88.44 81 VAL A O 1
ATOM 615 N N . VAL A 1 82 ? -5.852 8.414 6.02 1 91.81 82 VAL A N 1
ATOM 616 C CA . VAL A 1 82 ? -5.352 7.879 4.758 1 91.81 82 VAL A CA 1
ATOM 617 C C . VAL A 1 82 ? -5.973 8.633 3.588 1 91.81 82 VAL A C 1
ATOM 619 O O . VAL A 1 82 ? -5.289 8.953 2.615 1 91.81 82 VAL A O 1
ATOM 622 N N . PHE A 1 83 ? -7.203 8.992 3.715 1 90.44 83 PHE A N 1
ATOM 623 C CA . PHE A 1 83 ? -7.891 9.688 2.633 1 90.44 83 PHE A CA 1
ATOM 624 C C . PHE A 1 83 ? -7.402 11.125 2.521 1 90.44 83 PHE A C 1
ATOM 626 O O . PHE A 1 83 ? -7.277 11.656 1.417 1 90.44 83 PHE A O 1
ATOM 633 N N . VAL A 1 84 ? -7.141 11.734 3.645 1 88.56 84 VAL A N 1
ATOM 634 C CA . VAL A 1 84 ? -6.594 13.086 3.621 1 88.56 84 VAL A CA 1
ATOM 635 C C . VAL A 1 84 ? -5.227 13.078 2.936 1 88.56 84 VAL A C 1
ATOM 637 O O . VAL A 1 84 ? -4.93 13.953 2.117 1 88.56 84 VAL A O 1
ATOM 640 N N . PHE A 1 85 ? -4.488 12.086 3.248 1 90.06 85 PHE A N 1
ATOM 641 C CA . PHE A 1 85 ? -3.18 11.945 2.621 1 90.06 85 PHE A CA 1
ATOM 642 C C . PHE A 1 85 ? -3.318 11.727 1.12 1 90.06 85 PHE A C 1
ATOM 644 O O . PHE A 1 85 ? -2.588 12.32 0.328 1 90.06 85 PHE A O 1
ATOM 651 N N . GLN A 1 86 ? -4.16 10.836 0.777 1 90.44 86 GLN A N 1
ATOM 652 C CA . GLN A 1 86 ? -4.402 10.555 -0.635 1 90.44 86 GLN A CA 1
ATOM 653 C C . GLN A 1 86 ? -4.824 11.82 -1.381 1 90.44 86 GLN A C 1
ATOM 655 O O . GLN A 1 86 ? -4.348 12.078 -2.486 1 90.44 86 GLN A O 1
ATOM 660 N N . HIS A 1 87 ? -5.695 12.547 -0.821 1 87.88 87 HIS A N 1
ATOM 661 C CA . HIS A 1 87 ? -6.168 13.773 -1.457 1 87.88 87 HIS A CA 1
ATOM 662 C C . HIS A 1 87 ? -5.043 14.797 -1.588 1 87.88 87 HIS A C 1
ATOM 664 O O . HIS A 1 87 ? -4.953 15.508 -2.592 1 87.88 87 HIS A O 1
ATOM 670 N N . GLN A 1 88 ? -4.203 14.859 -0.586 1 89.19 88 GLN A N 1
ATOM 671 C CA . GLN A 1 88 ? -3.068 15.773 -0.644 1 89.19 88 GLN A CA 1
ATOM 672 C C . GLN A 1 88 ? -2.096 15.383 -1.749 1 89.19 88 GLN A C 1
ATOM 674 O O . GLN A 1 88 ? -1.562 16.234 -2.453 1 89.19 88 GLN A O 1
ATOM 679 N N . LEU A 1 89 ? -1.908 14.148 -1.876 1 90.12 89 LEU A N 1
ATOM 680 C CA . LEU A 1 89 ? -1.021 13.648 -2.92 1 90.12 89 LEU A CA 1
ATOM 681 C C . LEU A 1 89 ? -1.577 13.969 -4.305 1 90.12 89 LEU A C 1
ATOM 683 O O . LEU A 1 89 ? -0.843 14.422 -5.184 1 90.12 89 LEU A O 1
ATOM 687 N N . PHE A 1 90 ? -2.852 13.82 -4.445 1 88.19 90 PHE A N 1
ATOM 688 C CA . PHE A 1 90 ? -3.482 14.094 -5.73 1 88.19 90 PHE A CA 1
ATOM 689 C C . PHE A 1 90 ? -3.471 15.586 -6.035 1 88.19 90 PHE A C 1
ATOM 691 O O . PHE A 1 90 ? -3.35 15.992 -7.195 1 88.19 90 PHE A O 1
ATOM 698 N N . ARG A 1 91 ? -3.604 16.359 -5.02 1 87.94 91 ARG A N 1
ATOM 699 C CA . ARG A 1 91 ? -3.576 17.812 -5.207 1 87.94 91 ARG A CA 1
ATOM 700 C C . ARG A 1 91 ? -2.209 18.281 -5.703 1 87.94 91 ARG A C 1
ATOM 702 O O . ARG A 1 91 ? -2.119 19.156 -6.566 1 87.94 91 ARG A O 1
ATOM 709 N N . VAL A 1 92 ? -1.215 17.641 -5.195 1 90.31 92 VAL A N 1
ATOM 710 C CA . VAL A 1 92 ? 0.143 18 -5.602 1 90.31 92 VAL A CA 1
ATOM 711 C C . VAL A 1 92 ? 0.394 17.516 -7.027 1 90.31 92 VAL A C 1
ATOM 713 O O . VAL A 1 92 ? 0.986 18.234 -7.836 1 90.31 92 VAL A O 1
ATOM 716 N N . LEU A 1 93 ? -0.161 16.391 -7.398 1 89.5 93 LEU A N 1
ATOM 717 C CA . LEU A 1 93 ? 0.083 15.805 -8.711 1 89.5 93 LEU A CA 1
ATOM 718 C C . LEU A 1 93 ? -0.772 16.484 -9.773 1 89.5 93 LEU A C 1
ATOM 720 O O . LEU A 1 93 ? -0.383 16.547 -10.945 1 89.5 93 LEU A O 1
ATOM 724 N N . SER A 1 94 ? -1.911 17.047 -9.406 1 87.38 94 SER A N 1
ATOM 725 C CA . SER A 1 94 ? -2.85 17.641 -10.359 1 87.38 94 SER A CA 1
ATOM 726 C C . SER A 1 94 ? -2.582 19.125 -10.547 1 87.38 94 SER A C 1
ATOM 728 O O . SER A 1 94 ? -3.361 19.828 -11.195 1 87.38 94 SER A O 1
ATOM 730 N N . TRP A 1 95 ? -1.449 19.719 -10.008 1 88.44 95 TRP A N 1
ATOM 731 C CA . TRP A 1 95 ? -1.039 21.109 -10.195 1 88.44 95 TRP A CA 1
ATOM 732 C C . TRP A 1 95 ? -2.117 22.062 -9.695 1 88.44 95 TRP A C 1
ATOM 734 O O . TRP A 1 95 ? -2.375 23.094 -10.32 1 88.44 95 TRP A O 1
ATOM 744 N N . SER A 1 96 ? -2.844 21.719 -8.672 1 85.75 96 SER A N 1
ATOM 745 C CA . SER A 1 96 ? -3.818 22.641 -8.094 1 85.75 96 SER A CA 1
ATOM 746 C C . SER A 1 96 ? -3.15 23.922 -7.621 1 85.75 96 SER A C 1
ATOM 748 O O . SER A 1 96 ? -3.668 25.016 -7.852 1 85.75 96 SER A O 1
ATOM 750 N N . HIS A 1 97 ? -2.006 23.766 -6.973 1 90.75 97 HIS A N 1
ATOM 751 C CA . HIS A 1 97 ? -1.12 24.875 -6.629 1 90.75 97 HIS A CA 1
ATOM 752 C C . HIS A 1 97 ? 0.263 24.688 -7.242 1 90.75 97 HIS A C 1
ATOM 754 O O . HIS A 1 97 ? 1.065 23.891 -6.742 1 90.75 97 HIS A O 1
ATOM 760 N N . PRO A 1 98 ? 0.531 25.297 -8.305 1 91.56 98 PRO A N 1
ATOM 761 C CA . PRO A 1 98 ? 1.762 25.062 -9.062 1 91.56 98 PRO A CA 1
ATOM 762 C C . PRO A 1 98 ? 3.02 25.219 -8.211 1 91.56 98 PRO A C 1
ATOM 764 O O . PRO A 1 98 ? 4.016 24.531 -8.438 1 91.56 98 PRO A O 1
ATOM 767 N N . THR A 1 99 ? 2.938 26.125 -7.164 1 93.44 99 THR A N 1
ATOM 768 C CA . THR A 1 99 ? 4.121 26.312 -6.332 1 93.44 99 THR A CA 1
ATOM 769 C C . THR A 1 99 ? 4.422 25.062 -5.512 1 93.44 99 THR A C 1
ATOM 771 O O . THR A 1 99 ? 5.582 24.688 -5.344 1 93.44 99 THR A O 1
ATOM 774 N N . HIS A 1 100 ? 3.379 24.453 -5.09 1 92.25 100 HIS A N 1
ATOM 775 C CA . HIS A 1 100 ? 3.572 23.219 -4.32 1 92.25 100 HIS A CA 1
ATOM 776 C C . HIS A 1 100 ? 4.078 22.094 -5.211 1 92.25 100 HIS A C 1
ATOM 778 O O . HIS A 1 100 ? 4.938 21.312 -4.797 1 92.25 100 HIS A O 1
ATOM 784 N N . THR A 1 101 ? 3.592 21.984 -6.418 1 93.81 101 THR A N 1
ATOM 785 C CA . THR A 1 101 ? 4.008 20.938 -7.344 1 93.81 101 THR A CA 1
ATOM 786 C C . THR A 1 101 ? 5.461 21.125 -7.766 1 93.81 101 THR A C 1
ATOM 788 O O . THR A 1 101 ? 6.234 20.172 -7.816 1 93.81 101 THR A O 1
ATOM 791 N N . LEU A 1 102 ? 5.805 22.406 -7.949 1 94.19 102 LEU A N 1
ATOM 792 C CA . LEU A 1 102 ? 7.18 22.688 -8.352 1 94.19 102 LEU A CA 1
ATOM 793 C C . LEU A 1 102 ? 8.148 22.391 -7.215 1 94.19 102 LEU A C 1
ATOM 795 O O . LEU A 1 102 ? 9.258 21.906 -7.445 1 94.19 102 LEU A O 1
ATOM 799 N N . SER A 1 103 ? 7.707 22.75 -6.004 1 93.88 103 SER A N 1
ATOM 800 C CA . SER A 1 103 ? 8.555 22.438 -4.859 1 93.88 103 SER A CA 1
ATOM 801 C C . SER A 1 103 ? 8.719 20.922 -4.68 1 93.88 103 SER A C 1
ATOM 803 O O . SER A 1 103 ? 9.82 20.453 -4.398 1 93.88 103 SER A O 1
ATOM 805 N N . ALA A 1 104 ? 7.664 20.234 -4.879 1 93.25 104 ALA A N 1
ATOM 806 C CA . ALA A 1 104 ? 7.727 18.766 -4.777 1 93.25 104 ALA A CA 1
ATOM 807 C C . ALA A 1 104 ? 8.602 18.188 -5.883 1 93.25 104 ALA A C 1
ATOM 809 O O . ALA A 1 104 ? 9.336 17.219 -5.656 1 93.25 104 ALA A O 1
ATOM 810 N N . MET A 1 105 ? 8.531 18.703 -7.105 1 94.62 105 MET A N 1
ATOM 811 C CA . MET A 1 105 ? 9.344 18.25 -8.227 1 94.62 105 MET A CA 1
ATOM 812 C C . MET A 1 105 ? 10.82 18.5 -7.969 1 94.62 105 MET A C 1
ATOM 814 O O . MET A 1 105 ? 11.672 17.688 -8.336 1 94.62 105 MET A O 1
ATOM 818 N N . ALA A 1 106 ? 11.102 19.609 -7.301 1 94.75 106 ALA A N 1
ATOM 819 C CA . ALA A 1 106 ? 12.484 19.938 -6.973 1 94.75 106 ALA A CA 1
ATOM 820 C C . ALA A 1 106 ? 13.047 18.938 -5.957 1 94.75 106 ALA A C 1
ATOM 822 O O . ALA A 1 106 ? 14.156 18.422 -6.133 1 94.75 106 ALA A O 1
ATOM 823 N N . VAL A 1 107 ? 12.273 18.703 -4.953 1 92.69 107 VAL A N 1
ATOM 824 C CA . VAL A 1 107 ? 12.703 17.734 -3.947 1 92.69 107 VAL A CA 1
ATOM 825 C C . VAL A 1 107 ? 12.891 16.359 -4.594 1 92.69 107 VAL A C 1
ATOM 827 O O . VAL A 1 107 ? 13.883 15.688 -4.34 1 92.69 107 VAL A O 1
ATOM 830 N N . TYR A 1 108 ? 11.945 16.031 -5.43 1 95 108 TYR A N 1
ATOM 831 C CA . TYR A 1 108 ? 12.023 14.758 -6.133 1 95 108 TYR A CA 1
ATOM 832 C C . TYR A 1 108 ? 13.273 14.688 -7.004 1 95 108 TYR A C 1
ATOM 834 O O . TYR A 1 108 ? 13.961 13.664 -7.039 1 95 108 TYR A O 1
ATOM 842 N N . SER A 1 109 ? 13.586 15.75 -7.68 1 95.94 109 SER A N 1
ATOM 843 C CA . SER A 1 109 ? 14.766 15.805 -8.539 1 95.94 109 SER A CA 1
ATOM 844 C C . SER A 1 109 ? 16.047 15.648 -7.723 1 95.94 109 SER A C 1
ATOM 846 O O . SER A 1 109 ? 16.969 14.93 -8.125 1 95.94 109 SER A O 1
ATOM 848 N N . PHE A 1 110 ? 16.062 16.25 -6.547 1 93.56 110 PHE A N 1
ATOM 849 C CA . PHE A 1 110 ? 17.25 16.156 -5.695 1 93.56 110 PHE A CA 1
ATOM 850 C C . PHE A 1 110 ? 17.438 14.734 -5.176 1 93.56 110 PHE A C 1
ATOM 852 O O . PHE A 1 110 ? 18.562 14.234 -5.09 1 93.56 110 PHE A O 1
ATOM 859 N N . ILE A 1 111 ? 16.312 14.109 -4.918 1 92.75 111 ILE A N 1
ATOM 860 C CA . ILE A 1 111 ? 16.375 12.742 -4.406 1 92.75 111 ILE A CA 1
ATOM 861 C C . ILE A 1 111 ? 16.844 11.797 -5.508 1 92.75 111 ILE A C 1
ATOM 863 O O . ILE A 1 111 ? 17.625 10.867 -5.246 1 92.75 111 ILE A O 1
ATOM 867 N N . CYS A 1 112 ? 16.375 12.031 -6.73 1 93.56 112 CYS A N 1
ATOM 868 C CA . CYS A 1 112 ? 16.797 11.18 -7.844 1 93.56 112 CYS A CA 1
ATOM 869 C C . CYS A 1 112 ? 18.266 11.359 -8.148 1 93.56 112 CYS A C 1
ATOM 871 O O . CYS A 1 112 ? 18.953 10.398 -8.5 1 93.56 112 CYS A O 1
ATOM 873 N N . LEU A 1 113 ? 18.781 12.531 -8 1 92.38 113 LEU A N 1
ATOM 874 C CA . LEU A 1 113 ? 20.172 12.805 -8.297 1 92.38 113 LEU A CA 1
ATOM 875 C C . LEU A 1 113 ? 21.078 12.305 -7.168 1 92.38 113 LEU A C 1
ATOM 877 O O . LEU A 1 113 ? 22.188 11.844 -7.414 1 92.38 113 LEU A O 1
ATOM 881 N N . ASP A 1 114 ? 20.5 12.383 -5.93 1 90.5 114 ASP A N 1
ATOM 882 C CA . ASP A 1 114 ? 21.188 11.852 -4.762 1 90.5 114 ASP A CA 1
ATOM 883 C C . ASP A 1 114 ? 20.266 10.969 -3.926 1 90.5 114 ASP A C 1
ATOM 885 O O . ASP A 1 114 ? 19.688 11.43 -2.939 1 90.5 114 ASP A O 1
ATOM 889 N N . PRO A 1 115 ? 20.234 9.672 -4.234 1 88.81 115 PRO A N 1
ATOM 890 C CA . PRO A 1 115 ? 19.266 8.773 -3.592 1 88.81 115 PRO A CA 1
ATOM 891 C C . PRO A 1 115 ? 19.547 8.578 -2.102 1 88.81 115 PRO A C 1
ATOM 893 O O . PRO A 1 115 ? 18.688 8.094 -1.367 1 88.81 115 PRO A O 1
ATOM 896 N N . GLN A 1 116 ? 20.703 8.977 -1.598 1 88.12 116 GLN A N 1
ATOM 897 C CA . GLN A 1 116 ? 21.016 8.844 -0.178 1 88.12 116 GLN A CA 1
ATOM 898 C C . GLN A 1 116 ? 20.141 9.781 0.663 1 88.12 116 GLN A C 1
ATOM 900 O O . GLN A 1 116 ? 19.984 9.57 1.866 1 88.12 116 GLN A O 1
ATOM 905 N N . LEU A 1 117 ? 19.609 10.766 -0.037 1 89.81 117 LEU A N 1
ATOM 906 C CA . LEU A 1 117 ? 18.75 11.719 0.649 1 89.81 117 LEU A CA 1
ATOM 907 C C . LEU A 1 117 ? 17.453 11.047 1.081 1 89.81 117 LEU A C 1
ATOM 909 O O . LEU A 1 117 ? 16.719 11.57 1.929 1 89.81 117 LEU A O 1
ATOM 913 N N . LEU A 1 118 ? 17.203 9.852 0.577 1 90.69 118 LEU A N 1
ATOM 914 C CA . LEU A 1 118 ? 16 9.109 0.957 1 90.69 118 LEU A CA 1
ATOM 915 C C . LEU A 1 118 ? 16.062 8.703 2.426 1 90.69 118 LEU A C 1
ATOM 917 O O . LEU A 1 118 ? 15.016 8.57 3.078 1 90.69 118 LEU A O 1
ATOM 921 N N . ALA A 1 119 ? 17.234 8.555 2.941 1 90.25 119 ALA A N 1
ATOM 922 C CA . ALA A 1 119 ? 17.391 8.164 4.34 1 90.25 119 ALA A CA 1
ATOM 923 C C . ALA A 1 119 ? 17.062 9.328 5.273 1 90.25 119 ALA A C 1
ATOM 925 O O . ALA A 1 119 ? 16.672 9.109 6.422 1 90.25 119 ALA A O 1
ATOM 926 N N . VAL A 1 120 ? 17.188 10.555 4.812 1 92.56 120 VAL A N 1
ATOM 927 C CA . VAL A 1 120 ? 16.984 11.758 5.613 1 92.56 120 VAL A CA 1
ATOM 928 C C . VAL A 1 120 ? 15.516 12.172 5.562 1 92.56 120 VAL A C 1
ATOM 930 O O . VAL A 1 120 ? 15.016 12.828 6.48 1 92.56 120 VAL A O 1
ATOM 933 N N . LEU A 1 121 ? 14.805 11.641 4.59 1 91.94 121 LEU A N 1
ATOM 934 C CA . LEU A 1 121 ? 13.469 12.125 4.285 1 91.94 121 LEU A CA 1
ATOM 935 C C . LEU A 1 121 ? 12.5 11.82 5.426 1 91.94 121 LEU A C 1
ATOM 937 O O . LEU A 1 121 ? 11.742 12.688 5.855 1 91.94 121 LEU A O 1
ATOM 941 N N . PRO A 1 122 ? 12.516 10.625 5.965 1 92.12 122 PRO A N 1
ATOM 942 C CA . PRO A 1 122 ? 11.562 10.344 7.039 1 92.12 122 PRO A CA 1
ATOM 943 C C . PRO A 1 122 ? 11.75 11.25 8.25 1 92.12 122 PRO A C 1
ATOM 945 O O . PRO A 1 122 ? 10.773 11.664 8.875 1 92.12 122 PRO A O 1
ATOM 948 N N . LEU A 1 123 ? 12.953 11.57 8.578 1 94.31 123 LEU A N 1
ATOM 949 C CA . LEU A 1 123 ? 13.234 12.445 9.711 1 94.31 123 LEU A CA 1
ATOM 950 C C . LEU A 1 123 ? 12.797 13.875 9.414 1 94.31 123 LEU A C 1
ATOM 952 O O . LEU A 1 123 ? 12.195 14.531 10.266 1 94.31 123 LEU A O 1
ATOM 956 N N . ALA A 1 12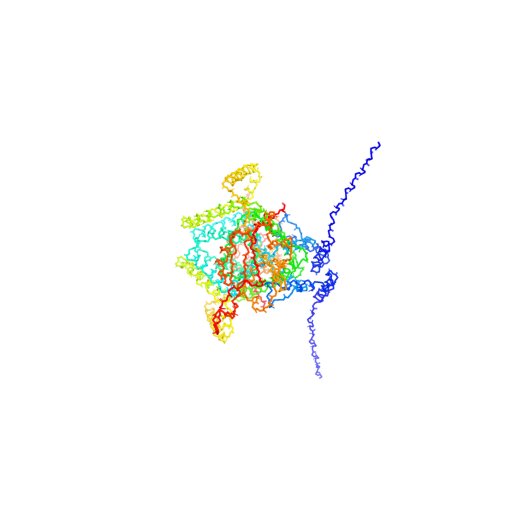4 ? 13.109 14.289 8.195 1 93.75 124 ALA A N 1
ATOM 957 C CA . ALA A 1 124 ? 12.719 15.641 7.793 1 93.75 124 ALA A CA 1
ATOM 958 C C . ALA A 1 124 ? 11.203 15.789 7.754 1 93.75 124 ALA A C 1
ATOM 960 O O . ALA A 1 124 ? 10.656 16.812 8.164 1 93.75 124 ALA A O 1
ATOM 961 N N . ILE A 1 125 ? 10.531 14.711 7.324 1 91.94 125 ILE A N 1
ATOM 962 C CA . ILE A 1 125 ? 9.07 14.742 7.238 1 91.94 125 ILE A CA 1
ATOM 963 C C . ILE A 1 125 ? 8.477 14.797 8.648 1 91.94 125 ILE A C 1
ATOM 965 O O . ILE A 1 125 ? 7.543 15.562 8.898 1 91.94 125 ILE A O 1
ATOM 969 N N . LEU A 1 126 ? 9.023 14.047 9.508 1 93.5 126 LEU A N 1
ATOM 970 C CA . LEU A 1 126 ? 8.555 14.039 10.883 1 93.5 126 LEU A CA 1
ATOM 971 C C . LEU A 1 126 ? 8.742 15.406 11.531 1 93.5 126 LEU A C 1
ATOM 973 O O . LEU A 1 126 ? 7.84 15.906 12.211 1 93.5 126 LEU A O 1
ATOM 977 N N . LEU A 1 127 ? 9.812 16.078 11.273 1 94.38 127 LEU A N 1
ATOM 978 C CA . LEU A 1 127 ? 10.125 17.375 11.867 1 94.38 127 LEU A CA 1
ATOM 979 C C . LEU A 1 127 ? 9.266 18.484 11.258 1 94.38 127 LEU A C 1
ATOM 981 O O . LEU A 1 127 ? 8.617 19.234 11.977 1 94.38 127 LEU A O 1
ATOM 985 N N . LEU A 1 128 ? 9.18 18.453 9.93 1 91.56 128 LEU A N 1
ATOM 986 C CA . LEU A 1 128 ? 8.578 19.594 9.234 1 91.56 128 LEU A CA 1
ATOM 987 C C . LEU A 1 128 ? 7.062 19.438 9.156 1 91.56 128 LEU A C 1
ATOM 989 O O . LEU A 1 128 ? 6.332 20.438 9.234 1 91.56 128 LEU A O 1
ATOM 993 N N . PHE A 1 129 ? 6.578 18.156 9.109 1 89 129 PHE A N 1
ATOM 994 C CA . PHE A 1 129 ? 5.156 18 8.828 1 89 129 PHE A CA 1
ATOM 995 C C . PHE A 1 129 ? 4.406 17.484 10.047 1 89 129 PHE A C 1
ATOM 997 O O . PHE A 1 129 ? 3.176 17.484 10.07 1 89 129 PHE A O 1
ATOM 1004 N N . VAL A 1 130 ? 5.094 17.094 11.031 1 89.25 130 VAL A N 1
ATOM 1005 C CA . VAL A 1 130 ? 4.395 16.609 12.211 1 89.25 130 VAL A CA 1
ATOM 1006 C C . VAL A 1 130 ? 4.711 17.5 13.406 1 89.25 130 VAL A C 1
ATOM 1008 O O . VAL A 1 130 ? 3.807 18.094 14 1 89.25 130 VAL A O 1
ATOM 1011 N N . MET A 1 131 ? 5.953 17.766 13.688 1 92.94 131 MET A N 1
ATOM 1012 C CA . MET A 1 131 ? 6.316 18.438 14.93 1 92.94 131 MET A CA 1
ATOM 1013 C C . MET A 1 131 ? 6.18 19.953 14.797 1 92.94 131 MET A C 1
ATOM 1015 O O . MET A 1 131 ? 5.73 20.625 15.734 1 92.94 131 MET A O 1
ATOM 1019 N N . VAL A 1 132 ? 6.52 20.516 13.68 1 90.62 132 VAL A N 1
ATOM 1020 C CA . VAL A 1 132 ? 6.445 21.969 13.516 1 90.62 132 VAL A CA 1
ATOM 1021 C C . VAL A 1 132 ? 4.988 22.422 13.555 1 90.62 132 VAL A C 1
ATOM 1023 O O . VAL A 1 132 ? 4.633 23.328 14.305 1 90.62 132 VAL A O 1
ATOM 1026 N N . PRO A 1 133 ? 4.191 21.766 12.82 1 88.38 133 PRO A N 1
ATOM 1027 C CA . PRO A 1 133 ? 2.793 22.172 12.93 1 88.38 133 PRO A CA 1
ATOM 1028 C C . PRO A 1 133 ? 2.209 21.938 14.312 1 88.38 133 PRO A C 1
ATOM 1030 O O . PRO A 1 133 ? 1.348 22.688 14.773 1 88.38 133 PRO A O 1
ATOM 1033 N N . ALA A 1 134 ? 2.584 20.891 14.922 1 88.88 134 ALA A N 1
ATOM 1034 C CA . ALA A 1 134 ? 2.109 20.641 16.281 1 88.88 134 ALA A CA 1
ATOM 1035 C C . ALA A 1 134 ? 2.537 21.75 17.234 1 88.88 134 ALA A C 1
ATOM 1037 O O . ALA A 1 134 ? 1.781 22.141 18.125 1 88.88 134 ALA A O 1
ATOM 1038 N N . PHE A 1 135 ? 3.723 22.25 17.016 1 88.06 135 PHE A N 1
ATOM 1039 C CA . PHE A 1 135 ? 4.215 23.359 17.828 1 88.06 135 PHE A CA 1
ATOM 1040 C C . PHE A 1 135 ? 3.428 24.625 17.547 1 88.06 135 PHE A C 1
ATOM 1042 O O . PHE A 1 135 ? 3.082 25.375 18.484 1 88.06 135 PHE A O 1
ATOM 1049 N N . ILE A 1 136 ? 3.156 24.875 16.312 1 85.88 136 ILE A N 1
ATOM 1050 C CA . ILE A 1 136 ? 2.42 26.078 15.922 1 85.88 136 ILE A CA 1
ATOM 1051 C C . ILE A 1 136 ? 0.987 26 16.438 1 85.88 136 ILE A C 1
ATOM 1053 O O . ILE A 1 136 ? 0.404 27 16.844 1 85.88 136 ILE A O 1
ATOM 1057 N N . ALA A 1 137 ? 0.483 24.828 16.469 1 84.31 137 ALA A N 1
ATOM 1058 C CA . ALA A 1 137 ? -0.869 24.641 16.984 1 84.31 137 ALA A CA 1
ATOM 1059 C C . ALA A 1 137 ? -0.916 24.906 18.484 1 84.31 137 ALA A C 1
ATOM 1061 O O . ALA A 1 137 ? -1.922 25.391 19 1 84.31 137 ALA A O 1
ATOM 1062 N N . ARG A 1 138 ? 0.134 24.5 19.078 1 84 138 ARG A N 1
ATOM 1063 C CA . ARG A 1 138 ? 0.213 24.719 20.531 1 84 138 ARG A CA 1
ATOM 1064 C C . ARG A 1 138 ? 0.483 26.188 20.844 1 84 138 ARG A C 1
ATOM 1066 O O . ARG A 1 138 ? 0.059 26.688 21.891 1 84 138 ARG A O 1
ATOM 1073 N N . HIS A 1 139 ? 1.224 26.875 19.922 1 82.19 139 HIS A N 1
ATOM 1074 C CA . HIS A 1 139 ? 1.537 28.297 20.078 1 82.19 139 HIS A CA 1
ATOM 1075 C C . HIS A 1 139 ? 1.036 29.094 18.875 1 82.19 139 HIS A C 1
ATOM 1077 O O . HIS A 1 139 ? 1.832 29.562 18.047 1 82.19 139 HIS A O 1
ATOM 1083 N N . PRO A 1 140 ? -0.296 29.25 18.828 1 78.69 140 PRO A N 1
ATOM 1084 C CA . PRO A 1 140 ? -0.828 29.953 17.656 1 78.69 140 PRO A CA 1
ATOM 1085 C C . PRO A 1 140 ? -0.412 31.422 17.609 1 78.69 140 PRO A C 1
ATOM 1087 O O . PRO A 1 140 ? -0.235 32.031 18.656 1 78.69 140 PRO A O 1
ATOM 1090 N N . PRO A 1 141 ? -0.221 31.797 16.406 1 74.12 141 PRO A N 1
ATOM 1091 C CA . PRO A 1 141 ? 0.1 33.219 16.266 1 74.12 141 PRO A CA 1
ATOM 1092 C C . PRO A 1 141 ? -1.06 34.125 16.672 1 74.12 141 PRO A C 1
ATOM 1094 O O . PRO A 1 141 ? -2.217 33.688 16.672 1 74.12 141 PRO A O 1
ATOM 1097 N N . PRO A 1 142 ? -0.781 35.25 17.188 1 68.88 142 PRO A N 1
ATOM 1098 C CA . PRO A 1 142 ? -1.843 36.188 17.578 1 68.88 142 PRO A CA 1
ATOM 1099 C C . PRO A 1 142 ? -2.787 36.5 16.422 1 68.88 142 PRO A C 1
ATOM 1101 O O . PRO A 1 142 ? -2.369 36.5 15.258 1 68.88 142 PRO A O 1
ATOM 1104 N N . PRO A 1 143 ? -4.031 36.25 16.719 1 61.59 143 PRO A N 1
ATOM 1105 C CA . PRO A 1 143 ? -4.996 36.562 15.664 1 61.59 143 PRO A CA 1
ATOM 1106 C C . PRO A 1 143 ? -4.715 37.906 14.984 1 61.59 143 PRO A C 1
ATOM 1108 O O . PRO A 1 143 ? -4.219 38.844 15.625 1 61.59 143 PRO A O 1
ATOM 1111 N N . ASN A 1 144 ? -4.344 37.781 13.742 1 54.22 144 ASN A N 1
ATOM 1112 C CA . ASN A 1 144 ? -4.129 39 12.977 1 54.22 144 ASN A CA 1
ATOM 1113 C C . ASN A 1 144 ? -5.215 40.031 13.266 1 54.22 144 ASN A C 1
ATOM 1115 O O . ASN A 1 144 ? -6.383 39.844 12.938 1 54.22 144 ASN A O 1
ATOM 1119 N N . THR A 1 145 ? -5.41 40.531 14.344 1 50.72 145 THR A N 1
ATOM 1120 C CA . THR A 1 145 ? -6.359 41.656 14.438 1 50.72 145 THR A CA 1
ATOM 1121 C C . THR A 1 145 ? -6.219 42.562 13.234 1 50.72 145 THR A C 1
ATOM 1123 O O . THR A 1 145 ? -5.16 42.625 12.609 1 50.72 145 THR A O 1
ATOM 1126 N N . GLY A 1 146 ? -7.289 43.062 12.633 1 43.47 146 GLY A N 1
ATOM 1127 C CA . GLY A 1 146 ? -7.605 43.969 11.539 1 43.47 146 GLY A CA 1
ATOM 1128 C C . GLY A 1 146 ? -6.43 44.844 11.109 1 43.47 146 GLY A C 1
ATOM 1129 O O . GLY A 1 146 ? -6.043 44.812 9.938 1 43.47 146 GLY A O 1
ATOM 1130 N N . THR A 1 147 ? -6.363 46.125 11.719 1 41 147 THR A N 1
ATOM 1131 C CA . THR A 1 147 ? -6.062 47.344 11 1 41 147 THR A CA 1
ATOM 1132 C C . THR A 1 147 ? -4.598 47.375 10.578 1 41 147 THR A C 1
ATOM 1134 O O . THR A 1 147 ? -3.699 47.375 11.422 1 41 147 THR A O 1
ATOM 1137 N N . PRO A 1 148 ? -4.23 46.719 9.406 1 40.59 148 PRO A N 1
ATOM 1138 C CA . PRO A 1 148 ? -2.953 47.25 8.898 1 40.59 148 PRO A CA 1
ATOM 1139 C C . PRO A 1 148 ? -2.73 48.719 9.25 1 40.59 148 PRO A C 1
ATOM 1141 O O . PRO A 1 148 ? -3.135 49.594 8.492 1 40.59 148 PRO A O 1
ATOM 1144 N N . GLN A 1 149 ? -3.451 49.312 10.148 1 37.41 149 GLN A N 1
ATOM 1145 C CA . GLN A 1 149 ? -3.133 50.719 9.906 1 37.41 149 GLN A CA 1
ATOM 1146 C C . GLN A 1 149 ? -1.712 50.875 9.367 1 37.41 149 GLN A C 1
ATOM 1148 O O . GLN A 1 149 ? -1.505 51.469 8.305 1 37.41 149 GLN A O 1
ATOM 1153 N N . ASN A 1 150 ? -0.756 51.75 10.078 1 36.41 150 ASN A N 1
ATOM 1154 C CA . ASN A 1 150 ? 0.509 52.188 9.508 1 36.41 150 ASN A CA 1
ATOM 1155 C C . ASN A 1 150 ? 1.412 51.031 9.141 1 36.41 150 ASN A C 1
ATOM 1157 O O . ASN A 1 150 ? 1.149 49.875 9.531 1 36.41 150 ASN A O 1
ATOM 1161 N N . GLY A 1 151 ? 2.654 51.156 8.523 1 38.81 151 GLY A N 1
ATOM 1162 C CA . GLY A 1 151 ? 3.902 50.531 8.133 1 38.81 151 GLY A CA 1
ATOM 1163 C C . GLY A 1 151 ? 4.25 49.312 8.977 1 38.81 151 GLY A C 1
ATOM 1164 O O . GLY A 1 151 ? 5.414 48.906 9.055 1 38.81 151 GLY A O 1
ATOM 1165 N N . GLY A 1 152 ? 3.572 49.031 9.969 1 39.44 152 GLY A N 1
ATOM 1166 C CA . GLY A 1 152 ? 4.164 48.25 11.055 1 39.44 152 GLY A CA 1
ATOM 1167 C C . GLY A 1 152 ? 4.562 46.844 10.641 1 39.44 152 GLY A C 1
ATOM 1168 O O . GLY A 1 152 ? 4.109 46.344 9.617 1 39.44 152 GLY A O 1
ATOM 1169 N N . LYS A 1 153 ? 5.551 46.344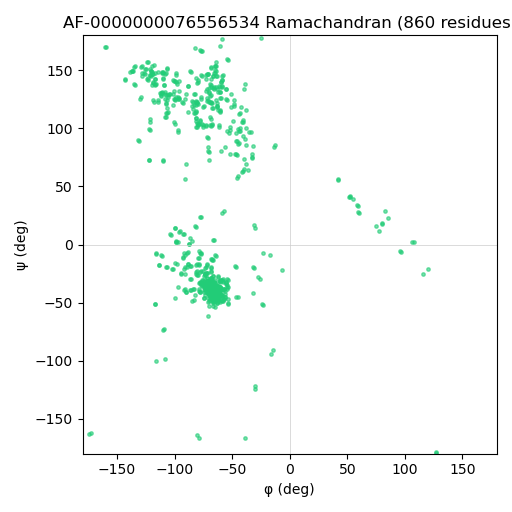 11.375 1 44.66 153 LYS A N 1
ATOM 1170 C CA . LYS A 1 153 ? 6.441 45.188 11.414 1 44.66 153 LYS A CA 1
ATOM 1171 C C . LYS A 1 153 ? 5.656 43.875 11.328 1 44.66 153 LYS A C 1
ATOM 1173 O O . LYS A 1 153 ? 4.582 43.75 11.922 1 44.66 153 LYS A O 1
ATOM 1178 N N . VAL A 1 154 ? 5.562 43.281 10.164 1 46.34 154 VAL A N 1
ATOM 1179 C CA . VAL A 1 154 ? 5.273 41.875 10.023 1 46.34 154 VAL A CA 1
ATOM 1180 C C . VAL A 1 154 ? 5.441 41.156 11.367 1 46.34 154 VAL A C 1
ATOM 1182 O O . VAL A 1 154 ? 6.52 41.188 11.961 1 46.34 154 VAL A O 1
ATOM 1185 N N . GLU A 1 155 ? 4.387 41.219 12.148 1 51.88 155 GLU A N 1
ATOM 1186 C CA . GLU A 1 155 ? 4.461 40.625 13.477 1 51.88 155 GLU A CA 1
ATOM 1187 C C . GLU A 1 155 ? 5.129 39.25 13.414 1 51.88 155 GLU A C 1
ATOM 1189 O O . GLU A 1 155 ? 4.691 38.344 12.672 1 51.88 155 GLU A O 1
ATOM 1194 N N . VAL A 1 156 ? 6.465 39.219 13.5 1 57.59 156 VAL A N 1
ATOM 1195 C CA . VAL A 1 156 ? 7.328 38.062 13.617 1 57.59 156 VAL A CA 1
ATOM 1196 C C . VAL A 1 156 ? 6.711 37.062 14.594 1 57.59 156 VAL A C 1
ATOM 1198 O O . VAL A 1 156 ? 6.25 37.438 15.672 1 57.59 156 VAL A O 1
ATOM 1201 N N . TYR A 1 157 ? 6.145 35.938 14.039 1 62.44 157 TYR A N 1
ATOM 1202 C CA . TYR A 1 157 ? 5.719 34.812 14.883 1 62.44 157 TYR A CA 1
ATOM 1203 C C . TYR A 1 157 ? 6.648 34.656 16.078 1 62.44 157 TYR A C 1
ATOM 1205 O O . TYR A 1 157 ? 7.855 34.469 15.922 1 62.44 157 TYR A O 1
ATOM 1213 N N . ASN A 1 158 ? 6.203 35.25 17.219 1 61.44 158 ASN A N 1
ATOM 1214 C CA . ASN A 1 158 ? 6.969 35.062 18.453 1 61.44 158 ASN A CA 1
ATOM 1215 C C . ASN A 1 158 ? 6.383 33.938 19.297 1 61.44 158 ASN A C 1
ATOM 1217 O O . ASN A 1 158 ? 5.223 34 19.719 1 61.44 158 ASN A O 1
ATOM 1221 N N . ALA A 1 159 ? 6.879 32.719 19.25 1 62.25 159 ALA A N 1
ATOM 1222 C CA . ALA A 1 159 ? 6.422 31.547 19.984 1 62.25 159 ALA A CA 1
ATOM 1223 C C . ALA A 1 159 ? 6.891 31.609 21.438 1 62.25 159 ALA A C 1
ATOM 1225 O O . ALA A 1 159 ? 6.98 30.578 22.109 1 62.25 159 ALA A O 1
ATOM 1226 N N . TYR A 1 160 ? 7.145 32.906 21.844 1 65.75 160 TYR A N 1
ATOM 1227 C CA . TYR A 1 160 ? 7.637 32.969 23.219 1 65.75 160 TYR A CA 1
ATOM 1228 C C . TYR A 1 160 ? 6.484 32.938 24.203 1 65.75 160 TYR A C 1
ATOM 1230 O O . TYR A 1 160 ? 5.398 33.438 23.938 1 65.75 160 TYR A O 1
ATOM 1238 N N . GLY A 1 161 ? 6.648 32 25.172 1 68.62 161 GLY A N 1
ATOM 1239 C CA . GLY A 1 161 ? 5.688 31.969 26.266 1 68.62 161 GLY A CA 1
ATOM 1240 C C . GLY A 1 161 ? 5.07 30.594 26.469 1 68.62 161 GLY A C 1
ATOM 1241 O O . GLY A 1 161 ? 5.488 29.625 25.844 1 68.62 161 GLY A O 1
ATOM 1242 N N . ALA A 1 162 ? 4.172 30.516 27.438 1 72.25 162 ALA A N 1
ATOM 1243 C CA . ALA A 1 162 ? 3.479 29.281 27.812 1 72.25 162 ALA A CA 1
ATOM 1244 C C . ALA A 1 162 ? 2.479 28.875 26.734 1 72.25 162 ALA A C 1
ATOM 1246 O O . ALA A 1 162 ? 2.014 29.703 25.953 1 72.25 162 ALA A O 1
ATOM 1247 N N . PRO A 1 163 ? 2.34 27.641 26.609 1 74.88 163 PRO A N 1
ATOM 1248 C CA . PRO A 1 163 ? 1.386 27.156 25.609 1 74.88 163 PRO A CA 1
ATOM 1249 C C . PRO A 1 163 ? -0.016 27.734 25.797 1 74.88 163 PRO A C 1
ATOM 1251 O O . PRO A 1 163 ? -0.477 27.875 26.938 1 74.88 163 PRO A O 1
ATOM 1254 N N . ILE A 1 164 ? -0.575 28.172 24.734 1 74.19 164 ILE A N 1
ATOM 1255 C CA . ILE A 1 164 ? -1.858 28.859 24.781 1 74.19 164 ILE A CA 1
ATOM 1256 C C . ILE A 1 164 ? -2.973 27.906 24.344 1 74.19 164 ILE A C 1
ATOM 1258 O O . ILE A 1 164 ? -4.133 28.094 24.734 1 74.19 164 ILE A O 1
ATOM 1262 N N . ALA A 1 165 ? -2.559 26.906 23.641 1 78.56 165 ALA A N 1
ATOM 1263 C CA . ALA A 1 165 ? -3.58 26.016 23.109 1 78.56 165 ALA A CA 1
ATOM 1264 C C . ALA A 1 165 ? -3.338 24.562 23.531 1 78.56 165 ALA A C 1
ATOM 1266 O O . ALA A 1 165 ? -2.217 24.203 23.891 1 78.56 165 ALA A O 1
ATOM 1267 N N . PRO A 1 166 ? -4.414 23.812 23.641 1 81.5 166 PRO A N 1
ATOM 1268 C CA . PRO A 1 166 ? -4.254 22.406 23.984 1 81.5 166 PRO A CA 1
ATOM 1269 C C . PRO A 1 166 ? -3.494 21.609 22.922 1 81.5 166 PRO A C 1
ATOM 1271 O O . PRO A 1 166 ? -3.482 22 21.75 1 81.5 166 PRO A O 1
ATOM 1274 N N . PRO A 1 167 ? -2.775 20.578 23.406 1 82.19 167 PRO A N 1
ATOM 1275 C CA . PRO A 1 167 ? -2.033 19.766 22.438 1 82.19 167 PRO A CA 1
ATOM 1276 C C . PRO A 1 167 ? -2.939 19.094 21.422 1 82.19 167 PRO A C 1
ATOM 1278 O O . PRO A 1 167 ? -4.039 18.641 21.75 1 82.19 167 PRO A O 1
ATOM 1281 N N . PRO A 1 168 ? -2.477 19.172 20.203 1 81.44 168 PRO A N 1
ATOM 1282 C CA . PRO A 1 168 ? -3.258 18.5 19.172 1 81.44 168 PRO A CA 1
ATOM 1283 C C . PRO A 1 168 ? -3.252 16.984 19.312 1 81.44 168 PRO A C 1
ATOM 1285 O O . PRO A 1 168 ? -2.188 16.375 19.469 1 81.44 168 PRO A O 1
ATOM 1288 N N . GLU A 1 169 ? -4.379 16.406 19.531 1 80.81 169 GLU A N 1
ATOM 1289 C CA . GLU A 1 169 ? -4.484 14.945 19.641 1 80.81 169 GLU A CA 1
ATOM 1290 C C . GLU A 1 169 ? -5.262 14.359 18.469 1 80.81 169 GLU A C 1
ATOM 1292 O O . GLU A 1 169 ? -6.297 14.898 18.078 1 80.81 169 GLU A O 1
ATOM 1297 N N . VAL A 1 170 ? -4.613 13.391 17.875 1 80.5 170 VAL A N 1
ATOM 1298 C CA . VAL A 1 170 ? -5.301 12.68 16.797 1 80.5 170 VAL A CA 1
ATOM 1299 C C . VAL A 1 170 ? -6.273 11.664 17.391 1 80.5 170 VAL A C 1
ATOM 1301 O O . VAL A 1 170 ? -5.859 10.719 18.062 1 80.5 170 VAL A O 1
ATOM 1304 N N . LYS A 1 171 ? -7.523 12.039 17.344 1 82.62 171 LYS A N 1
ATOM 1305 C CA . LYS A 1 171 ? -8.547 11.133 17.859 1 82.62 171 LYS A CA 1
ATOM 1306 C C . LYS A 1 171 ? -9.414 10.594 16.719 1 82.62 171 LYS A C 1
ATOM 1308 O O . LYS A 1 171 ? -9.523 11.219 15.664 1 82.62 171 LYS A O 1
ATOM 1313 N N . ALA A 1 172 ? -9.828 9.414 16.984 1 88.31 172 ALA A N 1
ATOM 1314 C CA . ALA A 1 172 ? -10.773 8.82 16.031 1 88.31 172 ALA A CA 1
ATOM 1315 C C . ALA A 1 172 ? -12.031 9.672 15.922 1 88.31 172 ALA A C 1
ATOM 1317 O O . ALA A 1 172 ? -12.477 10.273 16.891 1 88.31 172 ALA A O 1
ATOM 1318 N N . VAL A 1 173 ? -12.5 9.789 14.711 1 86.88 173 VAL A N 1
ATOM 1319 C CA . VAL A 1 173 ? -13.703 10.586 14.461 1 86.88 173 VAL A CA 1
ATOM 1320 C C . VAL A 1 173 ? -14.898 9.961 15.18 1 86.88 173 VAL A C 1
ATOM 1322 O O . VAL A 1 173 ? -15 8.734 15.258 1 86.88 173 VAL A O 1
ATOM 1325 N N . THR A 1 174 ? -15.672 10.82 15.602 1 83.81 174 THR A N 1
ATOM 1326 C CA . THR A 1 174 ? -16.875 10.344 16.281 1 83.81 174 THR A CA 1
ATOM 1327 C C . THR A 1 174 ? -17.859 9.75 15.273 1 83.81 174 THR A C 1
ATOM 1329 O O . THR A 1 174 ? -17.938 10.211 14.133 1 83.81 174 THR A O 1
ATOM 1332 N N . GLU A 1 175 ? -18.484 8.812 15.727 1 78.44 175 GLU A N 1
ATOM 1333 C CA . GLU A 1 175 ? -19.438 8.141 14.859 1 78.44 175 GLU A CA 1
ATOM 1334 C C . GLU A 1 175 ? -20.594 9.07 14.5 1 78.44 175 GLU A C 1
ATOM 1336 O O . GLU A 1 175 ? -21.047 9.852 15.336 1 78.44 175 GLU A O 1
ATOM 1341 N N . MET A 1 176 ? -21 9.156 13.242 1 72.44 176 MET A N 1
ATOM 1342 C CA . MET A 1 176 ? -22.141 9.898 12.703 1 72.44 176 MET A CA 1
ATOM 1343 C C . MET A 1 176 ? -21.828 11.391 12.609 1 72.44 176 MET A C 1
ATOM 1345 O O . MET A 1 176 ? -22.734 12.219 12.609 1 72.44 176 MET A O 1
ATOM 1349 N N . SER A 1 177 ? -20.641 11.555 12.789 1 79.69 177 SER A N 1
ATOM 1350 C CA . SER A 1 177 ? -20.219 12.93 12.547 1 79.69 177 SER A CA 1
ATOM 1351 C C . SER A 1 177 ? -20.094 13.219 11.055 1 79.69 177 SER A C 1
ATOM 1353 O O . SER A 1 177 ? -20.219 12.305 10.227 1 79.69 177 SER A O 1
ATOM 1355 N N . LYS A 1 178 ? -19.984 14.422 10.773 1 81.81 178 LYS A N 1
ATOM 1356 C CA . LYS A 1 178 ? -19.797 14.828 9.383 1 81.81 178 LYS A CA 1
ATOM 1357 C C . LYS A 1 178 ? -18.562 14.164 8.781 1 81.81 178 LYS A C 1
ATOM 1359 O O . LYS A 1 178 ? -18.594 13.688 7.648 1 81.81 178 LYS A O 1
ATOM 1364 N N . ASP A 1 179 ? -17.594 14.078 9.578 1 84.88 179 ASP A N 1
ATOM 1365 C CA . ASP A 1 179 ? -16.344 13.492 9.102 1 84.88 179 ASP A CA 1
ATOM 1366 C C . ASP A 1 179 ? -16.484 11.984 8.906 1 84.88 179 ASP A C 1
ATOM 1368 O O . ASP A 1 179 ? -15.852 11.406 8.016 1 84.88 179 ASP A O 1
ATOM 1372 N N . PHE A 1 180 ? -17.281 11.414 9.688 1 86.44 180 PHE A N 1
ATOM 1373 C CA . PHE A 1 180 ? -17.547 9.984 9.555 1 86.44 180 PHE A CA 1
ATOM 1374 C C . PHE A 1 180 ? -18.188 9.672 8.211 1 86.44 180 PHE A C 1
ATOM 1376 O O . PHE A 1 180 ? -17.797 8.719 7.535 1 86.44 180 PHE A O 1
ATOM 1383 N N . PHE A 1 181 ? -19.062 10.516 7.754 1 83.44 181 PHE A N 1
ATOM 1384 C CA . PHE A 1 181 ? -19.75 10.305 6.488 1 83.44 181 PHE A CA 1
ATOM 1385 C C . PHE A 1 181 ? -18.844 10.648 5.312 1 83.44 181 PHE A C 1
ATOM 1387 O O . PHE A 1 181 ? -18.938 10.016 4.254 1 83.44 181 PHE A O 1
ATOM 1394 N N . ARG A 1 182 ? -18.031 11.57 5.547 1 87.06 182 ARG A N 1
ATOM 1395 C CA . ARG A 1 182 ? -17.047 11.875 4.512 1 87.06 182 ARG A CA 1
ATOM 1396 C C . ARG A 1 182 ? -16.125 10.688 4.262 1 87.06 182 ARG A C 1
ATOM 1398 O O . ARG A 1 182 ? -15.805 10.375 3.115 1 87.06 182 ARG A O 1
ATOM 1405 N N . ASN A 1 183 ? -15.797 10.078 5.379 1 88.69 183 ASN A N 1
ATOM 1406 C CA . ASN A 1 183 ? -14.969 8.883 5.262 1 88.69 183 ASN A CA 1
ATOM 1407 C C . ASN A 1 183 ? -15.695 7.762 4.527 1 88.69 183 ASN A C 1
ATOM 1409 O O . ASN A 1 183 ? -15.094 7.047 3.721 1 88.69 183 ASN A O 1
ATOM 1413 N N . LEU A 1 184 ? -17 7.66 4.789 1 87.5 184 LEU A N 1
ATOM 1414 C CA . LEU A 1 184 ? -17.797 6.629 4.125 1 87.5 184 LEU A CA 1
ATOM 1415 C C . LEU A 1 184 ? -17.875 6.887 2.625 1 87.5 184 LEU A C 1
ATOM 1417 O O . LEU A 1 184 ? -17.797 5.953 1.825 1 87.5 184 LEU A O 1
ATOM 1421 N N . ARG A 1 185 ? -18.047 8.117 2.314 1 87.94 185 ARG A N 1
ATOM 1422 C CA . ARG A 1 185 ? -18.094 8.492 0.905 1 87.94 185 ARG A CA 1
ATOM 1423 C C . ARG A 1 185 ? -16.781 8.156 0.2 1 87.94 185 ARG A C 1
ATOM 1425 O O . ARG A 1 185 ? -16.797 7.586 -0.894 1 87.94 185 ARG A O 1
ATOM 1432 N N . ASP A 1 186 ? -15.734 8.508 0.865 1 91.25 186 ASP A N 1
ATOM 1433 C CA . ASP A 1 186 ? -14.422 8.234 0.28 1 91.25 186 ASP A CA 1
ATOM 1434 C C . ASP A 1 186 ? -14.156 6.73 0.198 1 91.25 186 ASP A C 1
ATOM 1436 O O . ASP A 1 186 ? -13.547 6.254 -0.76 1 91.25 186 ASP A O 1
ATOM 1440 N N . LEU A 1 187 ? -14.617 6.059 1.205 1 91.38 187 LEU A N 1
ATOM 1441 C CA . LEU A 1 187 ? -14.453 4.609 1.188 1 91.38 187 LEU A CA 1
ATOM 1442 C C . LEU A 1 187 ? -15.242 3.988 0.041 1 91.38 187 LEU A C 1
ATOM 1444 O O . LEU A 1 187 ? -14.742 3.102 -0.655 1 91.38 187 LEU A O 1
ATOM 1448 N N . GLN A 1 188 ? -16.422 4.461 -0.143 1 88.75 188 GLN A N 1
ATOM 1449 C CA . GLN A 1 188 ? -17.281 4.016 -1.233 1 88.75 188 GLN A CA 1
ATOM 1450 C C . GLN A 1 188 ? -16.609 4.211 -2.586 1 88.75 188 GLN A C 1
ATOM 1452 O O . GLN A 1 188 ? -16.578 3.295 -3.412 1 88.75 188 GLN A O 1
ATOM 1457 N N . ASN A 1 189 ? -16.078 5.316 -2.766 1 92.56 189 ASN A N 1
ATOM 1458 C CA . ASN A 1 189 ? -15.445 5.645 -4.039 1 92.56 189 ASN A CA 1
ATOM 1459 C C . ASN A 1 189 ? -14.141 4.887 -4.23 1 92.56 189 ASN A C 1
ATOM 1461 O O . ASN A 1 189 ? -13.797 4.5 -5.352 1 92.56 189 ASN A O 1
ATOM 1465 N N . THR A 1 190 ? -13.477 4.676 -3.191 1 92.81 190 THR A N 1
ATOM 1466 C CA . THR A 1 190 ? -12.227 3.932 -3.295 1 92.81 190 THR A CA 1
ATOM 1467 C C . THR A 1 190 ? -12.492 2.465 -3.613 1 92.81 190 THR A C 1
ATOM 1469 O O . THR A 1 190 ? -11.727 1.833 -4.348 1 92.81 190 THR A O 1
ATOM 1472 N N . MET A 1 191 ? -13.508 1.921 -3.061 1 93.5 191 MET A N 1
ATOM 1473 C CA . MET A 1 191 ? -13.883 0.548 -3.381 1 93.5 191 MET A CA 1
ATOM 1474 C C . MET A 1 191 ? -14.234 0.411 -4.859 1 93.5 191 MET A C 1
ATOM 1476 O O . MET A 1 191 ? -13.875 -0.583 -5.496 1 93.5 191 MET A O 1
ATOM 1480 N N . ALA A 1 192 ? -14.859 1.43 -5.395 1 94.75 192 ALA A N 1
ATOM 1481 C CA . ALA A 1 192 ? -15.188 1.432 -6.816 1 94.75 192 ALA A CA 1
ATOM 1482 C C . ALA A 1 192 ? -13.93 1.536 -7.676 1 94.75 192 ALA A C 1
ATOM 1484 O O . ALA A 1 192 ? -13.781 0.817 -8.664 1 94.75 192 ALA A O 1
ATOM 1485 N N . ASP A 1 193 ? -13.086 2.363 -7.238 1 93.94 193 ASP A N 1
ATOM 1486 C CA . ASP A 1 193 ? -11.836 2.535 -7.969 1 93.94 193 ASP A CA 1
ATOM 1487 C C . ASP A 1 193 ? -11.023 1.24 -7.984 1 93.94 193 ASP A C 1
ATOM 1489 O O . ASP A 1 193 ? -10.43 0.886 -9 1 93.94 193 ASP A O 1
ATOM 1493 N N . PHE A 1 194 ? -10.992 0.662 -6.891 1 94.81 194 PHE A N 1
ATOM 1494 C CA . PHE A 1 194 ? -10.25 -0.592 -6.809 1 94.81 194 PHE A CA 1
ATOM 1495 C C . PHE A 1 194 ? -10.844 -1.633 -7.75 1 94.81 194 PHE A C 1
ATOM 1497 O O . PHE A 1 194 ? -10.109 -2.328 -8.461 1 94.81 194 PHE A O 1
ATOM 1504 N N . SER A 1 195 ? -12.117 -1.805 -7.715 1 95.12 195 SER A N 1
ATOM 1505 C CA . SER A 1 195 ? -12.797 -2.791 -8.547 1 95.12 195 SER A CA 1
ATOM 1506 C C . SER A 1 195 ? -12.594 -2.49 -10.031 1 95.12 195 SER A C 1
ATOM 1508 O O . SER A 1 195 ? -12.352 -3.4 -10.828 1 95.12 195 SER A O 1
ATOM 1510 N N . ASP A 1 196 ? -12.656 -1.274 -10.344 1 95.31 196 ASP A N 1
ATOM 1511 C CA . ASP A 1 196 ? -12.438 -0.883 -11.734 1 95.31 196 ASP A CA 1
ATOM 1512 C C . ASP A 1 196 ? -10.992 -1.139 -12.156 1 95.31 196 ASP A C 1
ATOM 1514 O O . ASP A 1 196 ? -10.734 -1.609 -13.266 1 95.31 196 ASP A O 1
ATOM 1518 N N . ALA A 1 197 ? -10.156 -0.81 -11.289 1 94.12 197 ALA A N 1
ATOM 1519 C CA . ALA A 1 197 ? -8.75 -1.049 -11.586 1 94.12 197 ALA A CA 1
ATOM 1520 C C . ALA A 1 197 ? -8.461 -2.541 -11.734 1 94.12 197 ALA A C 1
ATOM 1522 O O . ALA A 1 197 ? -7.727 -2.951 -12.633 1 94.12 197 ALA A O 1
ATOM 1523 N N . HIS A 1 198 ? -8.969 -3.254 -10.844 1 93.38 198 HIS A N 1
ATOM 1524 C CA . HIS A 1 198 ? -8.82 -4.703 -10.906 1 93.38 198 HIS A CA 1
ATOM 1525 C C . HIS A 1 198 ? -9.289 -5.246 -12.25 1 93.38 198 HIS A C 1
ATOM 1527 O O . HIS A 1 198 ? -8.578 -6.012 -12.898 1 93.38 198 HIS A O 1
ATOM 1533 N N . ASP A 1 199 ? -10.438 -4.891 -12.656 1 93.75 199 ASP A N 1
ATOM 1534 C CA . ASP A 1 199 ? -11.008 -5.379 -13.906 1 93.75 199 ASP A CA 1
ATOM 1535 C C . ASP A 1 199 ? -10.195 -4.898 -15.109 1 93.75 199 ASP A C 1
ATOM 1537 O O . ASP A 1 199 ? -10 -5.645 -16.078 1 93.75 199 ASP A O 1
ATOM 1541 N N . GLU A 1 200 ? -9.742 -3.717 -14.992 1 93.75 200 GLU A N 1
ATOM 1542 C CA . GLU A 1 200 ? -8.938 -3.182 -16.094 1 93.75 200 GLU A CA 1
ATOM 1543 C C . GLU A 1 200 ? -7.605 -3.908 -16.203 1 93.75 200 GLU A C 1
ATOM 1545 O O . GLU A 1 200 ? -7.145 -4.211 -17.297 1 93.75 200 GLU A O 1
ATOM 1550 N N . ILE A 1 201 ? -7 -4.137 -15.133 1 92.06 201 ILE A N 1
ATOM 1551 C CA . ILE A 1 201 ? -5.715 -4.824 -15.117 1 92.06 201 ILE A CA 1
ATOM 1552 C C . ILE A 1 201 ? -5.879 -6.234 -15.68 1 92.06 201 ILE A C 1
ATOM 1554 O O . ILE A 1 201 ? -5.066 -6.68 -16.5 1 92.06 201 ILE A O 1
ATOM 1558 N N . ILE A 1 202 ? -6.926 -6.906 -15.336 1 90.94 202 ILE A N 1
ATOM 1559 C CA . ILE A 1 202 ? -7.172 -8.266 -15.805 1 90.94 202 ILE A CA 1
ATOM 1560 C C . ILE A 1 202 ? -7.484 -8.242 -17.297 1 90.94 202 ILE A C 1
ATOM 1562 O O . ILE A 1 202 ? -7.07 -9.141 -18.047 1 90.94 202 ILE A O 1
ATOM 1566 N N . ALA A 1 203 ? -8.172 -7.219 -17.688 1 90.62 203 ALA A N 1
ATOM 1567 C CA . ALA A 1 203 ? -8.539 -7.113 -19.109 1 90.62 203 ALA A CA 1
ATOM 1568 C C . ALA A 1 203 ? -7.309 -6.867 -19.969 1 90.62 203 ALA A C 1
ATOM 1570 O O . ALA A 1 203 ? -7.25 -7.328 -21.125 1 90.62 203 ALA A O 1
ATOM 1571 N N . ILE A 1 204 ? -6.328 -6.23 -19.406 1 88.12 204 ILE A N 1
ATOM 1572 C CA . ILE A 1 204 ? -5.148 -5.871 -20.172 1 88.12 204 ILE A CA 1
ATOM 1573 C C . ILE A 1 204 ? -4.117 -6.992 -20.094 1 88.12 204 ILE A C 1
ATOM 1575 O O . ILE A 1 204 ? -3.521 -7.367 -21.109 1 88.12 204 ILE A O 1
ATOM 1579 N N . VAL A 1 205 ? -3.938 -7.586 -18.984 1 88.75 205 VAL A N 1
ATOM 1580 C CA . VAL A 1 205 ? -2.855 -8.539 -18.75 1 88.75 205 VAL A CA 1
ATOM 1581 C C . VAL A 1 205 ? -3.357 -9.961 -19 1 88.75 205 VAL A C 1
ATOM 1583 O O . VAL A 1 205 ? -2.582 -10.836 -19.375 1 88.75 205 VAL A O 1
ATOM 1586 N N . GLY A 1 206 ? -4.574 -10.258 -18.906 1 87.56 206 GLY A N 1
ATOM 1587 C CA . GLY A 1 206 ? -5.141 -11.594 -18.938 1 87.56 206 GLY A CA 1
ATOM 1588 C C . GLY A 1 206 ? -4.988 -12.266 -20.297 1 87.56 206 GLY A C 1
ATOM 1589 O O . GLY A 1 206 ? -4.324 -13.297 -20.406 1 87.56 206 GLY A O 1
ATOM 1590 N N . PRO A 1 207 ? -5.391 -11.648 -21.281 1 87.31 207 PRO A N 1
ATOM 1591 C CA . PRO A 1 207 ? -5.418 -12.328 -22.578 1 87.31 207 PRO A CA 1
ATOM 1592 C C . PRO A 1 207 ? -4.02 -12.648 -23.109 1 87.31 207 PRO A C 1
ATOM 1594 O O . PRO A 1 207 ? -3.773 -13.758 -23.578 1 87.31 207 PRO A O 1
ATOM 1597 N N . PRO A 1 208 ? -3.08 -11.766 -22.922 1 88.88 208 PRO A N 1
ATOM 1598 C CA . PRO A 1 208 ? -1.756 -12.109 -23.438 1 88.88 208 PRO A CA 1
ATOM 1599 C C . PRO A 1 208 ? -1.001 -13.086 -22.531 1 88.88 208 PRO A C 1
ATOM 1601 O O . PRO A 1 208 ? -0.039 -13.719 -22.969 1 88.88 208 PRO A O 1
ATOM 1604 N N . THR A 1 209 ? -1.416 -13.367 -21.328 1 90.25 209 THR A N 1
ATOM 1605 C CA . THR A 1 209 ? -0.621 -14.156 -20.406 1 90.25 209 THR A CA 1
ATOM 1606 C C . THR A 1 209 ? -1.323 -15.469 -20.062 1 90.25 209 THR A C 1
ATOM 1608 O O . THR A 1 209 ? -0.729 -16.359 -19.453 1 90.25 209 THR A O 1
ATOM 1611 N N . ASN A 1 210 ? -2.49 -15.695 -20.438 1 87.75 210 ASN A N 1
ATOM 1612 C CA . ASN A 1 210 ? -3.24 -16.875 -20.031 1 87.75 210 ASN A CA 1
ATOM 1613 C C . ASN A 1 210 ? -3.207 -17.969 -21.094 1 87.75 210 ASN A C 1
ATOM 1615 O O . ASN A 1 210 ? -3.873 -19 -20.969 1 87.75 210 ASN A O 1
ATOM 1619 N N . PHE A 1 211 ? -2.521 -17.828 -22.219 1 87.75 211 PHE A N 1
ATOM 1620 C CA . PHE A 1 211 ? -2.33 -18.812 -23.281 1 87.75 211 PHE A CA 1
ATOM 1621 C C . PHE A 1 211 ? -3.668 -19.234 -23.875 1 87.75 211 PHE A C 1
ATOM 1623 O O . PHE A 1 211 ? -3.855 -20.406 -24.203 1 87.75 211 PHE A O 1
ATOM 1630 N N . SER A 1 212 ? -4.652 -18.281 -23.781 1 85.06 212 SER A N 1
ATOM 1631 C CA . SER A 1 212 ? -5.871 -18.547 -24.531 1 85.06 212 SER A CA 1
ATOM 1632 C C . SER A 1 212 ? -5.57 -18.719 -26.016 1 85.06 212 SER A C 1
ATOM 1634 O O . SER A 1 212 ? -6.066 -19.641 -26.656 1 85.06 212 SER A O 1
ATOM 1636 N N . ASN A 1 213 ? -4.809 -17.719 -26.422 1 86.06 213 ASN A N 1
ATOM 1637 C CA . ASN A 1 213 ? -4.16 -17.891 -27.719 1 86.06 213 ASN A CA 1
ATOM 1638 C C . ASN A 1 213 ? -2.699 -18.312 -27.562 1 86.06 213 ASN A C 1
ATOM 1640 O O . ASN A 1 213 ? -1.853 -17.5 -27.172 1 86.06 213 ASN A O 1
ATOM 1644 N N . GLU A 1 214 ? -2.352 -19.5 -27.797 1 86.81 214 GLU A N 1
ATOM 1645 C CA . GLU A 1 214 ? -1.043 -20.094 -27.516 1 86.81 214 GLU A CA 1
ATOM 1646 C C . GLU A 1 214 ? 0.054 -19.391 -28.328 1 86.81 214 GLU A C 1
ATOM 1648 O O . GLU A 1 214 ? 1.174 -19.234 -27.828 1 86.81 214 GLU A O 1
ATOM 1653 N N . GLN A 1 215 ? -0.283 -19.031 -29.516 1 87.56 215 GLN A N 1
ATOM 1654 C CA . GLN A 1 215 ? 0.726 -18.406 -30.359 1 87.56 215 GLN A CA 1
ATOM 1655 C C . GLN A 1 215 ? 1.117 -17.031 -29.812 1 87.56 215 GLN A C 1
ATOM 1657 O O . GLN A 1 215 ? 2.305 -16.719 -29.672 1 87.56 215 GLN A O 1
ATOM 1662 N N . VAL A 1 216 ? 0.111 -16.312 -29.5 1 88.94 216 VAL A N 1
ATOM 1663 C CA . VAL A 1 216 ? 0.372 -14.953 -29.016 1 88.94 216 VAL A CA 1
ATOM 1664 C C . VAL A 1 216 ? 1.049 -15.016 -27.641 1 88.94 216 VAL A C 1
ATOM 1666 O O . VAL A 1 216 ? 2.021 -14.305 -27.391 1 88.94 216 VAL A O 1
ATOM 1669 N N . SER A 1 217 ? 0.592 -15.836 -26.766 1 91.06 217 SER A N 1
ATOM 1670 C CA . SER A 1 217 ? 1.159 -15.938 -25.422 1 91.06 217 SER A CA 1
ATOM 1671 C C . SER A 1 217 ? 2.59 -16.469 -25.469 1 91.06 217 SER A C 1
ATOM 1673 O O . SER A 1 217 ? 3.434 -16.047 -24.672 1 91.06 217 SER A O 1
ATOM 1675 N N . SER A 1 218 ? 2.836 -17.406 -26.359 1 91.06 218 SER A N 1
ATOM 1676 C CA . SER A 1 218 ? 4.203 -17.891 -26.5 1 91.06 218 SER A CA 1
ATOM 1677 C C . SER A 1 218 ? 5.121 -16.797 -27.031 1 91.06 218 SER A C 1
ATOM 1679 O O . SER A 1 218 ? 6.289 -16.719 -26.656 1 91.06 218 SER A O 1
ATOM 1681 N N . GLY A 1 219 ? 4.602 -15.969 -27.953 1 91.5 219 GLY A N 1
ATOM 1682 C CA . GLY A 1 219 ? 5.367 -14.828 -28.422 1 91.5 219 GLY A CA 1
ATOM 1683 C C . GLY A 1 219 ? 5.668 -13.82 -27.328 1 91.5 219 GLY A C 1
ATOM 1684 O O . GLY A 1 219 ? 6.789 -13.312 -27.234 1 91.5 219 GLY A O 1
ATOM 1685 N N . VAL A 1 220 ? 4.684 -13.539 -26.547 1 93.25 220 VAL A N 1
ATOM 1686 C CA . VAL A 1 220 ? 4.863 -12.609 -25.438 1 93.25 220 VAL A CA 1
ATOM 1687 C C . VAL A 1 220 ? 5.883 -13.18 -24.453 1 93.25 220 VAL A C 1
ATOM 1689 O O . VAL A 1 220 ? 6.738 -12.453 -23.938 1 93.25 220 VAL A O 1
ATOM 1692 N N . PHE A 1 221 ? 5.785 -14.469 -24.172 1 94 221 PHE A N 1
ATOM 1693 C CA . PHE A 1 221 ? 6.723 -15.117 -23.266 1 94 221 PHE A CA 1
ATOM 1694 C C . PHE A 1 221 ? 8.148 -14.984 -23.781 1 94 221 PHE A C 1
ATOM 1696 O O . PHE A 1 221 ? 9.055 -14.633 -23.016 1 94 221 PHE A O 1
ATOM 1703 N N . GLN A 1 222 ? 8.344 -15.289 -25.062 1 93.75 222 GLN A N 1
ATOM 1704 C CA . GLN A 1 222 ? 9.672 -15.211 -25.656 1 93.75 222 GLN A CA 1
ATOM 1705 C C . GLN A 1 222 ? 10.203 -13.781 -25.641 1 93.75 222 GLN A C 1
ATOM 1707 O O . GLN A 1 222 ? 11.375 -13.555 -25.344 1 93.75 222 GLN A O 1
ATOM 1712 N N . ALA A 1 223 ? 9.344 -12.859 -26 1 93.31 223 ALA A N 1
ATOM 1713 C CA . ALA A 1 223 ? 9.75 -11.461 -25.969 1 93.31 223 ALA A CA 1
ATOM 1714 C C . ALA A 1 223 ? 10.141 -11.023 -24.562 1 93.31 223 ALA A C 1
ATOM 1716 O O . ALA A 1 223 ? 11.164 -10.367 -24.375 1 93.31 223 ALA A O 1
ATOM 1717 N N . LEU A 1 224 ? 9.359 -11.406 -23.562 1 94.81 224 LEU A N 1
ATOM 1718 C CA . LEU A 1 224 ? 9.641 -11.047 -22.188 1 94.81 224 LEU A CA 1
ATOM 1719 C C . LEU A 1 224 ? 10.906 -11.742 -21.688 1 94.81 224 LEU A C 1
ATOM 1721 O O . LEU A 1 224 ? 11.664 -11.172 -20.906 1 94.81 224 LEU A O 1
ATOM 1725 N N . PHE A 1 225 ? 11.078 -12.969 -22.141 1 95.69 225 PHE A N 1
ATOM 1726 C CA . PHE A 1 225 ? 12.273 -13.711 -21.75 1 95.69 225 PHE A CA 1
ATOM 1727 C C . PHE A 1 225 ? 13.531 -13.031 -22.281 1 95.69 225 PHE A C 1
ATOM 1729 O O . PHE A 1 225 ? 14.5 -12.852 -21.531 1 95.69 225 PHE A O 1
ATOM 1736 N N . VAL A 1 226 ? 13.477 -12.641 -23.547 1 94.75 226 VAL A N 1
ATOM 1737 C CA . VAL A 1 226 ? 14.609 -11.961 -24.172 1 94.75 226 VAL A CA 1
ATOM 1738 C C . VAL A 1 226 ? 14.836 -10.617 -23.484 1 94.75 226 VAL A C 1
ATOM 1740 O O . VAL A 1 226 ? 15.977 -10.227 -23.219 1 94.75 226 VAL A O 1
ATOM 1743 N N . MET A 1 227 ? 13.758 -9.969 -23.188 1 95.25 227 MET A N 1
ATOM 1744 C CA . MET A 1 227 ? 13.859 -8.695 -22.469 1 95.25 227 MET A CA 1
ATOM 1745 C C . MET A 1 227 ? 14.461 -8.891 -21.094 1 95.25 227 MET A C 1
ATOM 1747 O O . MET A 1 227 ? 15.273 -8.078 -20.641 1 95.25 227 MET A O 1
ATOM 1751 N N . CYS A 1 228 ? 14.023 -9.883 -20.406 1 94.75 228 CYS A N 1
ATOM 1752 C CA . CYS A 1 228 ? 14.547 -10.195 -19.078 1 94.75 228 CYS A CA 1
ATOM 1753 C C . CYS A 1 228 ? 16.047 -10.469 -19.141 1 94.75 228 CYS A C 1
ATOM 1755 O O . CYS A 1 228 ? 16.812 -9.93 -18.328 1 94.75 228 CYS A O 1
ATOM 1757 N N . CYS A 1 229 ? 16.531 -11.242 -20.125 1 94.25 229 CYS A N 1
ATOM 1758 C CA . CYS A 1 229 ? 17.953 -11.523 -20.297 1 94.25 229 CYS A CA 1
ATOM 1759 C C . CYS A 1 229 ? 18.719 -10.25 -20.641 1 94.25 229 CYS A C 1
ATOM 1761 O O . CYS A 1 229 ? 19.797 -10.016 -20.078 1 94.25 229 CYS A O 1
ATOM 1763 N N . GLY A 1 230 ? 18.125 -9.469 -21.516 1 94.06 230 GLY A N 1
ATOM 1764 C CA . GLY A 1 230 ? 18.75 -8.195 -21.859 1 94.06 230 GLY A CA 1
ATOM 1765 C C . GLY A 1 230 ? 18.875 -7.258 -20.672 1 94.06 230 GLY A C 1
ATOM 1766 O O . GLY A 1 230 ? 19.906 -6.602 -20.5 1 94.06 230 GLY A O 1
ATOM 1767 N N . MET A 1 231 ? 17.859 -7.27 -19.828 1 92.44 231 MET A N 1
ATOM 1768 C CA . MET A 1 231 ? 17.875 -6.398 -18.656 1 92.44 231 MET A CA 1
ATOM 1769 C C . MET A 1 231 ? 18.891 -6.879 -17.641 1 92.44 231 MET A C 1
ATOM 1771 O O . MET A 1 231 ? 19.5 -6.07 -16.938 1 92.44 231 MET A O 1
ATOM 1775 N N . PHE A 1 232 ? 19.094 -8.125 -17.578 1 90.38 232 PHE A N 1
ATOM 1776 C CA . PHE A 1 232 ? 20.094 -8.68 -16.672 1 90.38 232 PHE A CA 1
ATOM 1777 C C . PHE A 1 232 ? 21.484 -8.164 -17.016 1 90.38 232 PHE A C 1
ATOM 1779 O O . PHE A 1 232 ? 22.281 -7.871 -16.125 1 90.38 232 PHE A O 1
ATOM 1786 N N . VAL A 1 233 ? 21.672 -7.922 -18.234 1 89.88 233 VAL A N 1
ATOM 1787 C CA . VAL A 1 233 ? 22.984 -7.473 -18.703 1 89.88 233 VAL A CA 1
ATOM 1788 C C . VAL A 1 233 ? 23.031 -5.949 -18.703 1 89.88 233 VAL A C 1
ATOM 1790 O O . VAL A 1 233 ? 24.016 -5.355 -18.25 1 89.88 233 VAL A O 1
ATOM 1793 N N . ALA A 1 234 ? 21.953 -5.355 -19.094 1 91.12 234 ALA A N 1
ATOM 1794 C CA . ALA A 1 234 ? 21.938 -3.914 -19.312 1 91.12 234 ALA A CA 1
ATOM 1795 C C . ALA A 1 234 ? 21.656 -3.158 -18.016 1 91.12 234 ALA A C 1
ATOM 1797 O O . ALA A 1 234 ? 21.938 -1.958 -17.922 1 91.12 234 ALA A O 1
ATOM 1798 N N . ALA A 1 235 ? 21.125 -3.836 -17.062 1 88.94 235 ALA A N 1
ATOM 1799 C CA . ALA A 1 235 ? 20.703 -3.154 -15.836 1 88.94 235 ALA A CA 1
ATOM 1800 C C . ALA A 1 235 ? 21.875 -2.445 -15.164 1 88.94 235 ALA A C 1
ATOM 1802 O O . ALA A 1 235 ? 21.719 -1.373 -14.578 1 88.94 235 ALA A O 1
ATOM 1803 N N . ALA A 1 236 ? 23.062 -2.951 -15.297 1 85.75 236 ALA A N 1
ATOM 1804 C CA . ALA A 1 236 ? 24.234 -2.377 -14.641 1 85.75 236 ALA A CA 1
ATOM 1805 C C . ALA A 1 236 ? 24.734 -1.146 -15.398 1 85.75 236 ALA A C 1
ATOM 1807 O O . ALA A 1 236 ? 25.406 -0.294 -14.82 1 85.75 236 ALA A O 1
ATOM 1808 N N . MET A 1 237 ? 24.297 -1.021 -16.625 1 91.19 237 MET A N 1
ATOM 1809 C CA . MET A 1 237 ? 24.812 0.065 -17.453 1 91.19 237 MET A CA 1
ATOM 1810 C C . MET A 1 237 ? 23.828 1.235 -17.484 1 91.19 237 MET A C 1
ATOM 1812 O O . MET A 1 237 ? 24.188 2.346 -17.875 1 91.19 237 MET A O 1
ATOM 1816 N N . VAL A 1 238 ? 22.688 1.024 -17.109 1 90.5 238 VAL A N 1
ATOM 1817 C CA . VAL A 1 238 ? 21.641 2.051 -17.156 1 90.5 238 VAL A CA 1
ATOM 1818 C C . VAL A 1 238 ? 21.734 2.932 -15.914 1 90.5 238 VAL A C 1
ATOM 1820 O O . VAL A 1 238 ? 21.75 2.428 -14.789 1 90.5 238 VAL A O 1
ATOM 1823 N N . PRO A 1 239 ? 21.891 4.25 -16.125 1 91.31 239 PRO A N 1
ATOM 1824 C CA . PRO A 1 239 ? 21.828 5.156 -14.969 1 91.31 239 PRO A CA 1
ATOM 1825 C C . PRO A 1 239 ? 20.406 5.297 -14.414 1 91.31 239 PRO A C 1
ATOM 1827 O O . PRO A 1 239 ? 19.656 6.172 -14.859 1 91.31 239 PRO A O 1
ATOM 1830 N N . TRP A 1 240 ? 20.016 4.535 -13.484 1 89.44 240 TRP A N 1
ATOM 1831 C CA . TRP A 1 240 ? 18.672 4.441 -12.953 1 89.44 240 TRP A CA 1
ATOM 1832 C C . TRP A 1 240 ? 18.234 5.766 -12.336 1 89.44 240 TRP A C 1
ATOM 1834 O O . TRP A 1 240 ? 17.031 6.074 -12.289 1 89.44 240 TRP A O 1
ATOM 1844 N N . ASN A 1 241 ? 19.172 6.586 -11.844 1 91.31 241 ASN A N 1
ATOM 1845 C CA . ASN A 1 241 ? 18.828 7.898 -11.305 1 91.31 241 ASN A CA 1
ATOM 1846 C C . ASN A 1 241 ? 18.203 8.797 -12.367 1 91.31 241 ASN A C 1
ATOM 1848 O O . ASN A 1 241 ? 17.219 9.477 -12.109 1 91.31 241 ASN A O 1
ATOM 1852 N N . LEU A 1 242 ? 18.766 8.734 -13.539 1 93.81 242 LEU A N 1
ATOM 1853 C CA . LEU A 1 242 ? 18.266 9.57 -14.625 1 93.81 242 LEU A CA 1
ATOM 1854 C C . LEU A 1 242 ? 16.953 9.016 -15.172 1 93.81 242 LEU A C 1
ATOM 1856 O O . LEU A 1 242 ? 16.062 9.781 -15.547 1 93.81 242 LEU A O 1
ATOM 1860 N N . VAL A 1 243 ? 16.859 7.699 -15.148 1 93.31 243 VAL A N 1
ATOM 1861 C CA . VAL A 1 243 ? 15.641 7.082 -15.633 1 93.31 243 VAL A CA 1
ATOM 1862 C C . VAL A 1 243 ? 14.477 7.453 -14.719 1 93.31 243 VAL A C 1
ATOM 1864 O O . VAL A 1 243 ? 13.398 7.832 -15.188 1 93.31 243 VAL A O 1
ATOM 1867 N N . PHE A 1 244 ? 14.68 7.367 -13.445 1 93.69 244 PHE A N 1
ATOM 1868 C CA . PHE A 1 244 ? 13.625 7.73 -12.508 1 93.69 244 PHE A CA 1
ATOM 1869 C C . PHE A 1 244 ? 13.32 9.219 -12.578 1 93.69 244 PHE A C 1
ATOM 1871 O O . PHE A 1 244 ? 12.172 9.633 -12.406 1 93.69 244 PHE A O 1
ATOM 1878 N N . LEU A 1 245 ? 14.375 10.047 -12.836 1 95.5 245 LEU A N 1
ATOM 1879 C CA . LEU A 1 245 ? 14.188 11.484 -12.953 1 95.5 245 LEU A CA 1
ATOM 1880 C C . LEU A 1 245 ? 13.273 11.82 -14.133 1 95.5 245 LEU A C 1
ATOM 1882 O O . LEU A 1 245 ? 12.289 12.547 -13.977 1 95.5 245 LEU A O 1
ATOM 1886 N N . VAL A 1 246 ? 13.539 11.172 -15.234 1 95.75 246 VAL A N 1
ATOM 1887 C CA . VAL A 1 246 ? 12.773 11.453 -16.438 1 95.75 246 VAL A CA 1
ATOM 1888 C C . VAL A 1 246 ? 11.367 10.875 -16.297 1 95.75 246 VAL A C 1
ATOM 1890 O O . VAL A 1 246 ? 10.383 11.531 -16.672 1 95.75 246 VAL A O 1
ATOM 1893 N N . TRP A 1 247 ? 11.289 9.711 -15.703 1 94.56 247 TRP A N 1
ATOM 1894 C CA . TRP A 1 247 ? 9.984 9.086 -15.516 1 94.56 247 TRP A CA 1
ATOM 1895 C C . TRP A 1 247 ? 9.117 9.914 -14.578 1 94.56 247 TRP A C 1
ATOM 1897 O O . TRP A 1 247 ? 7.93 10.133 -14.852 1 94.56 247 TRP A O 1
ATOM 1907 N N . GLY A 1 248 ? 9.672 10.383 -13.539 1 94.12 248 GLY A N 1
ATOM 1908 C CA . GLY A 1 248 ? 8.93 11.219 -12.609 1 94.12 248 GLY A CA 1
ATOM 1909 C C . GLY A 1 248 ? 8.453 12.523 -13.227 1 94.12 248 GLY A C 1
ATOM 1910 O O . GLY A 1 248 ? 7.301 12.914 -13.039 1 94.12 248 GLY A O 1
ATOM 1911 N N . TRP A 1 249 ? 9.352 13.141 -13.961 1 94.06 249 TRP A N 1
ATOM 1912 C CA . TRP A 1 249 ? 9 14.391 -14.617 1 94.06 249 TRP A CA 1
ATOM 1913 C C . TRP A 1 249 ? 7.891 14.18 -15.641 1 94.06 249 TRP A C 1
ATOM 1915 O O . TRP A 1 249 ? 6.953 14.977 -15.727 1 94.06 249 TRP A O 1
ATOM 1925 N N . CYS A 1 250 ? 7.938 13.062 -16.312 1 92.44 250 CYS A N 1
ATOM 1926 C CA . CYS A 1 250 ? 6.934 12.766 -17.328 1 92.44 250 CYS A CA 1
ATOM 1927 C C . CYS A 1 250 ? 5.582 12.469 -16.688 1 92.44 250 CYS A C 1
ATOM 1929 O O . CYS A 1 250 ? 4.547 12.914 -17.188 1 92.44 250 CYS A O 1
ATOM 1931 N N . THR A 1 251 ? 5.586 11.781 -15.602 1 91.25 251 THR A N 1
ATOM 1932 C CA . THR A 1 251 ? 4.344 11.438 -14.922 1 91.25 251 THR A CA 1
ATOM 1933 C C . THR A 1 251 ? 3.662 12.688 -14.375 1 91.25 251 THR A C 1
ATOM 1935 O O . THR A 1 251 ? 2.447 12.852 -14.516 1 91.25 251 THR A O 1
ATOM 1938 N N . ILE A 1 252 ? 4.426 13.547 -13.812 1 91.81 252 ILE A N 1
ATOM 1939 C CA . ILE A 1 252 ? 3.863 14.766 -13.242 1 91.81 252 ILE A CA 1
ATOM 1940 C C . ILE A 1 252 ? 3.385 15.688 -14.367 1 91.81 252 ILE A C 1
ATOM 1942 O O . ILE A 1 252 ? 2.355 16.359 -14.234 1 91.81 252 ILE A O 1
ATOM 1946 N N . ALA A 1 253 ? 4.113 15.664 -15.469 1 89.69 253 ALA A N 1
ATOM 1947 C CA . ALA A 1 253 ? 3.725 16.484 -16.609 1 89.69 253 ALA A CA 1
ATOM 1948 C C . ALA A 1 253 ? 2.43 15.977 -17.234 1 89.69 253 ALA A C 1
ATOM 1950 O O . ALA A 1 253 ? 1.616 16.766 -17.734 1 89.69 253 ALA A O 1
ATOM 1951 N N . LEU A 1 254 ? 2.219 14.719 -17.141 1 87.44 254 LEU A N 1
ATOM 1952 C CA . LEU A 1 254 ? 1.021 14.117 -17.734 1 87.44 254 LEU A CA 1
ATOM 1953 C C . LEU A 1 254 ? -0.218 14.492 -16.922 1 87.44 254 LEU A C 1
ATOM 1955 O O . LEU A 1 254 ? -1.329 14.516 -17.453 1 87.44 254 LEU A O 1
ATOM 1959 N N . PHE A 1 255 ? -0.029 14.805 -15.672 1 87 255 PHE A N 1
ATOM 1960 C CA . PHE A 1 255 ? -1.161 15.141 -14.82 1 87 255 PHE A CA 1
ATOM 1961 C C . PHE A 1 255 ? -1.492 16.625 -14.914 1 87 255 PHE A C 1
ATOM 1963 O O . PHE A 1 255 ? -2.475 17.078 -14.328 1 87 255 PHE A O 1
ATOM 1970 N N . HIS A 1 256 ? -0.778 17.344 -15.688 1 88 256 HIS A N 1
ATOM 1971 C CA . HIS A 1 256 ? -1.091 18.75 -15.898 1 88 256 HIS A CA 1
ATOM 1972 C C . HIS A 1 256 ? -2.369 18.906 -16.719 1 88 256 HIS A C 1
ATOM 1974 O O . HIS A 1 256 ? -2.574 18.203 -17.703 1 88 256 HIS A O 1
ATOM 1980 N N . PRO A 1 257 ? -3.244 19.688 -16.281 1 83.62 257 PRO A N 1
ATOM 1981 C CA . PRO A 1 257 ? -4.531 19.859 -16.953 1 83.62 257 PRO A CA 1
ATOM 1982 C C . PRO A 1 257 ? -4.383 20.266 -18.422 1 83.62 257 PRO A C 1
ATOM 1984 O O . PRO A 1 257 ? -5.148 19.812 -19.281 1 83.62 257 PRO A O 1
ATOM 1987 N N . ALA A 1 258 ? -3.373 21.031 -18.734 1 82.81 258 ALA A N 1
ATOM 1988 C CA . ALA A 1 258 ? -3.166 21.453 -20.125 1 82.81 258 ALA A CA 1
ATOM 1989 C C . ALA A 1 258 ? -2.719 20.297 -21 1 82.81 258 ALA A C 1
ATOM 1991 O O . ALA A 1 258 ? -3.154 20.172 -22.141 1 82.81 258 ALA A O 1
ATOM 1992 N N . VAL A 1 259 ? -1.854 19.516 -20.438 1 82.44 259 VAL A N 1
ATOM 1993 C CA . VAL A 1 259 ? -1.353 18.375 -21.188 1 82.44 259 VAL A CA 1
ATOM 1994 C C . VAL A 1 259 ? -2.459 17.328 -21.344 1 82.44 259 VAL A C 1
ATOM 1996 O O . VAL A 1 259 ? -2.604 16.734 -22.422 1 82.44 259 VAL A O 1
ATOM 1999 N N . HIS A 1 260 ? -3.176 17.234 -20.297 1 77.38 260 HIS A N 1
ATOM 2000 C CA . HIS A 1 260 ? -4.277 16.281 -20.344 1 77.38 260 HIS A CA 1
ATOM 2001 C C . HIS A 1 260 ? -5.301 16.672 -21.406 1 77.38 260 HIS A C 1
ATOM 2003 O O . HIS A 1 260 ? -5.801 15.82 -22.141 1 77.38 260 HIS A O 1
ATOM 2009 N N . GLU A 1 261 ? -5.652 17.906 -21.484 1 78.62 261 GLU A N 1
ATOM 2010 C CA . GLU A 1 261 ? -6.566 18.422 -22.5 1 78.62 261 GLU A CA 1
ATOM 2011 C C . GLU A 1 261 ? -5.977 18.266 -23.906 1 78.62 261 GLU A C 1
ATOM 2013 O O . GLU A 1 261 ? -6.695 17.938 -24.844 1 78.62 261 GLU A O 1
ATOM 2018 N N . TRP A 1 262 ? -4.703 18.531 -23.891 1 78.19 262 TRP A N 1
ATOM 2019 C CA . TRP A 1 262 ? -4.023 18.406 -25.188 1 78.19 262 TRP A CA 1
ATOM 2020 C C . TRP A 1 262 ? -4.027 16.953 -25.656 1 78.19 262 TRP A C 1
ATOM 2022 O O . TRP A 1 262 ? -4.242 16.672 -26.828 1 78.19 262 TRP A O 1
ATOM 2032 N N . LEU A 1 263 ? -3.82 16.078 -24.734 1 74.88 263 LEU A N 1
ATOM 2033 C CA . LEU A 1 263 ? -3.803 14.656 -25.062 1 74.88 263 LEU A CA 1
ATOM 2034 C C . LEU A 1 263 ? -5.188 14.172 -25.469 1 74.88 263 LEU A C 1
ATOM 2036 O O . LEU A 1 263 ? -5.316 13.336 -26.359 1 74.88 263 LEU A O 1
ATOM 2040 N N . LEU A 1 264 ? -6.168 14.852 -24.812 1 70.56 264 LEU A N 1
ATOM 2041 C CA . LEU A 1 264 ? -7.539 14.477 -25.141 1 70.56 264 LEU A CA 1
ATOM 2042 C C . LEU A 1 264 ? -7.973 15.102 -26.469 1 70.56 264 LEU A C 1
ATOM 2044 O O . LEU A 1 264 ? -8.773 14.516 -27.188 1 70.56 264 LEU A O 1
ATOM 2048 N N . ALA A 1 265 ? -7.559 16.375 -26.672 1 66.44 265 ALA A N 1
ATOM 2049 C CA . ALA A 1 265 ? -7.918 17.078 -27.891 1 66.44 265 ALA A CA 1
ATOM 2050 C C . ALA A 1 265 ? -7.102 16.578 -29.078 1 66.44 265 ALA A C 1
ATOM 2052 O O . ALA A 1 265 ? -7.453 16.844 -30.234 1 66.44 265 ALA A O 1
ATOM 2053 N N . ALA A 1 266 ? -5.93 16.297 -28.719 1 60.72 266 ALA A N 1
ATOM 2054 C CA . ALA A 1 266 ? -5.105 15.852 -29.844 1 60.72 266 ALA A CA 1
ATOM 2055 C C . ALA A 1 266 ? -5.848 14.836 -30.703 1 60.72 266 ALA A C 1
ATOM 2057 O O . ALA A 1 266 ? -6.363 13.836 -30.188 1 60.72 266 ALA A O 1
ATOM 2058 N N . PRO A 1 267 ? -6.508 15.602 -31.625 1 54.75 267 PRO A N 1
ATOM 2059 C CA . PRO A 1 267 ? -7.223 14.734 -32.562 1 54.75 267 PRO A CA 1
ATOM 2060 C C . PRO A 1 267 ? -6.617 13.336 -32.656 1 54.75 267 PRO A C 1
ATOM 2062 O O . PRO A 1 267 ? -7.336 12.359 -32.906 1 54.75 267 PRO A O 1
ATOM 2065 N N . ASP A 1 268 ? -5.348 13.352 -32.875 1 54.19 268 ASP A N 1
ATOM 2066 C CA . ASP A 1 268 ? -4.527 12.32 -33.5 1 54.19 268 ASP A CA 1
ATOM 2067 C C . ASP A 1 268 ? -4.156 11.234 -32.5 1 54.19 268 ASP A C 1
ATOM 2069 O O . ASP A 1 268 ? -2.977 11 -32.219 1 54.19 268 ASP A O 1
ATOM 2073 N N . SER A 1 269 ? -4.918 11.234 -31.328 1 63.06 269 SER A N 1
ATOM 2074 C CA . SER A 1 269 ? -5.105 9.914 -30.734 1 63.06 269 SER A CA 1
ATOM 2075 C C . SER A 1 269 ? -5.133 8.828 -31.797 1 63.06 269 SER A C 1
ATOM 2077 O O . SER A 1 269 ? -4.797 7.672 -31.516 1 63.06 269 SER A O 1
ATOM 2079 N N . GLU A 1 270 ? -5.422 9.461 -32.938 1 67.56 270 GLU A N 1
ATOM 2080 C CA . GLU A 1 270 ? -5.379 8.547 -34.062 1 67.56 270 GLU A CA 1
ATOM 2081 C C . GLU A 1 270 ? -3.959 8.055 -34.344 1 67.56 270 GLU A C 1
ATOM 2083 O O . GLU A 1 270 ? -3.756 6.887 -34.688 1 67.56 270 GLU A O 1
ATOM 2088 N N . PHE A 1 271 ? -3.014 9.07 -34.125 1 72.69 271 PHE A N 1
ATOM 2089 C CA . PHE A 1 271 ? -1.632 8.656 -34.344 1 72.69 271 PHE A CA 1
ATOM 2090 C C . PHE A 1 271 ? -1.222 7.57 -33.375 1 72.69 271 PHE A C 1
ATOM 2092 O O . PHE A 1 271 ? -0.633 6.562 -33.75 1 72.69 271 PHE A O 1
ATOM 2099 N N . VAL A 1 272 ? -1.53 7.926 -32.094 1 75.31 272 VAL A N 1
ATOM 2100 C CA . VAL A 1 272 ? -1.171 6.941 -31.062 1 75.31 272 VAL A CA 1
ATOM 2101 C C . VAL A 1 272 ? -1.902 5.629 -31.328 1 75.31 272 VAL A C 1
ATOM 2103 O O . VAL A 1 272 ? -1.323 4.551 -31.188 1 75.31 272 VAL A O 1
ATOM 2106 N N . GLU A 1 273 ? -3.104 5.848 -31.734 1 78.69 273 GLU A N 1
ATOM 2107 C CA . GLU A 1 273 ? -3.883 4.648 -32.031 1 78.69 273 GLU A CA 1
ATOM 2108 C C . GLU A 1 273 ? -3.355 3.939 -33.281 1 78.69 273 GLU A C 1
ATOM 2110 O O . GLU A 1 273 ? -3.34 2.709 -33.344 1 78.69 273 GLU A O 1
ATOM 2115 N N . ARG A 1 274 ? -2.959 4.746 -34.219 1 80.31 274 ARG A N 1
ATOM 2116 C CA . ARG A 1 274 ? -2.404 4.164 -35.438 1 80.31 274 ARG A CA 1
ATOM 2117 C C . ARG A 1 274 ? -1.073 3.473 -35.156 1 80.31 274 ARG A C 1
ATOM 2119 O O . ARG A 1 274 ? -0.813 2.381 -35.656 1 80.31 274 ARG A O 1
ATOM 2126 N N . GLU A 1 275 ? -0.275 4.125 -34.312 1 83.12 275 GLU A N 1
ATOM 2127 C CA . GLU A 1 275 ? 1.014 3.527 -33.969 1 83.12 275 GLU A CA 1
ATOM 2128 C C . GLU A 1 275 ? 0.834 2.277 -33.125 1 83.12 275 GLU A C 1
ATOM 2130 O O . GLU A 1 275 ? 1.582 1.308 -33.281 1 83.12 275 GLU A O 1
ATOM 2135 N N . LYS A 1 276 ? -0.122 2.412 -32.281 1 83.38 276 LYS A N 1
ATOM 2136 C CA . LYS A 1 276 ? -0.427 1.23 -31.484 1 83.38 276 LYS A CA 1
ATOM 2137 C C . LYS A 1 276 ? -0.896 0.075 -32.344 1 83.38 276 LYS A C 1
ATOM 2139 O O . LYS A 1 276 ? -0.467 -1.066 -32.188 1 83.38 276 LYS A O 1
ATOM 2144 N N . LYS A 1 277 ? -1.726 0.369 -33.281 1 85.31 277 LYS A N 1
ATOM 2145 C CA . LYS A 1 277 ? -2.236 -0.655 -34.188 1 85.31 277 LYS A CA 1
ATOM 2146 C C . LYS A 1 277 ? -1.121 -1.224 -35.062 1 85.31 277 LYS A C 1
ATOM 2148 O O . LYS A 1 277 ? -1.086 -2.426 -35.344 1 85.31 277 LYS A O 1
ATOM 2153 N N . LYS A 1 278 ? -0.282 -0.313 -35.406 1 88.69 278 LYS A N 1
ATOM 2154 C CA . LYS A 1 278 ? 0.853 -0.767 -36.188 1 88.69 278 LYS A CA 1
ATOM 2155 C C . LYS A 1 278 ? 1.763 -1.687 -35.406 1 88.69 278 LYS A C 1
ATOM 2157 O O . LYS A 1 278 ? 2.219 -2.715 -35.906 1 88.69 278 LYS A O 1
ATOM 2162 N N . ALA A 1 279 ? 2.023 -1.361 -34.188 1 88.12 279 ALA A N 1
ATOM 2163 C CA . ALA A 1 279 ? 2.877 -2.17 -33.344 1 88.12 279 ALA A CA 1
ATOM 2164 C C . ALA A 1 279 ? 2.25 -3.535 -33.062 1 88.12 279 ALA A C 1
ATOM 2166 O O . ALA A 1 279 ? 2.941 -4.559 -33.094 1 88.12 279 ALA A O 1
ATOM 2167 N N . VAL A 1 280 ? 0.994 -3.523 -32.906 1 86.06 280 VAL A N 1
ATOM 2168 C CA . VAL A 1 280 ? 0.271 -4.762 -32.625 1 86.06 280 VAL A CA 1
ATOM 2169 C C . VAL A 1 280 ? 0.28 -5.641 -33.875 1 86.06 280 VAL A C 1
ATOM 2171 O O . VAL A 1 280 ? 0.461 -6.855 -33.812 1 86.06 280 VAL A O 1
ATOM 2174 N N . SER A 1 281 ? 0.11 -4.984 -35.031 1 88.5 281 SER A N 1
ATOM 2175 C CA . SER A 1 281 ? 0.107 -5.73 -36.281 1 88.5 281 SER A CA 1
ATOM 2176 C C . SER A 1 281 ? 1.482 -6.316 -36.562 1 88.5 281 SER A C 1
ATOM 2178 O O . SER A 1 281 ? 1.592 -7.449 -37.031 1 88.5 281 SER A O 1
ATOM 2180 N N . ARG A 1 282 ? 2.488 -5.5 -36.25 1 89.56 282 ARG A N 1
ATOM 2181 C CA . ARG A 1 282 ? 3.846 -6 -36.438 1 89.56 282 ARG A CA 1
ATOM 2182 C C . ARG A 1 282 ? 4.133 -7.168 -35.5 1 89.56 282 ARG A C 1
ATOM 2184 O O . ARG A 1 282 ? 4.773 -8.148 -35.906 1 89.56 282 ARG A O 1
ATOM 2191 N N . PHE A 1 283 ? 3.719 -7.098 -34.375 1 89.44 283 PHE A N 1
ATOM 2192 C CA . PHE A 1 283 ? 3.9 -8.172 -33.406 1 89.44 283 PHE A CA 1
ATOM 2193 C C . PHE A 1 283 ? 3.137 -9.422 -33.844 1 89.44 283 PHE A C 1
ATOM 2195 O O . PHE A 1 283 ? 3.666 -10.531 -33.781 1 89.44 283 PHE A O 1
ATOM 2202 N N . LYS A 1 284 ? 1.95 -9.25 -34.312 1 86.56 284 LYS A N 1
ATOM 2203 C CA . LYS A 1 284 ? 1.129 -10.367 -34.781 1 86.56 284 LYS A CA 1
ATOM 2204 C C . LYS A 1 284 ? 1.755 -11.055 -36 1 86.56 284 LYS A C 1
ATOM 2206 O O . LYS A 1 284 ? 1.743 -12.281 -36.094 1 86.56 284 LYS A O 1
ATOM 2211 N N . SER A 1 285 ? 2.289 -10.195 -36.75 1 88.81 285 SER A N 1
ATOM 2212 C CA . SER A 1 285 ? 2.941 -10.758 -37.938 1 88.81 285 SER A CA 1
ATOM 2213 C C . SER A 1 285 ? 4.18 -11.562 -37.562 1 88.81 285 SER A C 1
ATOM 2215 O O . SER A 1 285 ? 4.438 -12.617 -38.125 1 88.81 285 SER A O 1
ATOM 2217 N N . TRP A 1 286 ? 4.914 -11.055 -36.625 1 89.75 286 TRP A N 1
ATOM 2218 C CA . TRP A 1 286 ? 6.086 -11.766 -36.125 1 89.75 286 TRP A CA 1
ATOM 2219 C C . TRP A 1 286 ? 5.691 -13.094 -35.469 1 89.75 286 TRP A C 1
ATOM 2221 O O . TRP A 1 286 ? 6.301 -14.125 -35.75 1 89.75 286 TRP A O 1
ATOM 2231 N N . VAL A 1 287 ? 4.688 -13.102 -34.719 1 87.75 287 VAL A N 1
ATOM 2232 C CA . VAL A 1 287 ? 4.215 -14.281 -34 1 87.75 287 VAL A CA 1
ATOM 2233 C C . VAL A 1 287 ? 3.707 -15.328 -35 1 87.75 287 VAL A C 1
ATOM 2235 O O . VAL A 1 287 ? 4.012 -16.516 -34.875 1 87.75 287 VAL A O 1
ATOM 2238 N N . GLU A 1 288 ? 2.945 -14.914 -36 1 84.62 288 GLU A N 1
ATOM 2239 C CA . GLU A 1 288 ? 2.375 -15.828 -37 1 84.62 288 GLU A CA 1
ATOM 2240 C C . GLU A 1 288 ? 3.465 -16.438 -37.875 1 84.62 288 GLU A C 1
ATOM 2242 O O . GLU A 1 288 ? 3.369 -17.609 -38.25 1 84.62 288 GLU A O 1
ATOM 2247 N N . ARG A 1 289 ? 4.461 -15.672 -38 1 83.94 289 ARG A N 1
ATOM 2248 C CA . ARG A 1 289 ? 5.512 -16.141 -38.906 1 83.94 289 ARG A CA 1
ATOM 2249 C C . ARG A 1 289 ? 6.492 -17.047 -38.156 1 83.94 289 ARG A C 1
ATOM 2251 O O . ARG A 1 289 ? 6.898 -18.078 -38.688 1 83.94 289 ARG A O 1
ATOM 2258 N N . ASP A 1 290 ? 6.805 -16.719 -36.938 1 84.56 290 ASP A N 1
ATOM 2259 C CA . ASP A 1 290 ? 7.969 -17.328 -36.312 1 84.56 290 ASP A CA 1
ATOM 2260 C C . ASP A 1 290 ? 7.543 -18.359 -35.25 1 84.56 290 ASP A C 1
ATOM 2262 O O . ASP A 1 290 ? 8.344 -19.188 -34.844 1 84.56 290 ASP A O 1
ATOM 2266 N N . ILE A 1 291 ? 6.336 -18.281 -34.781 1 82.44 291 ILE A N 1
ATOM 2267 C CA . ILE A 1 291 ? 5.945 -19.172 -33.688 1 82.44 291 ILE A CA 1
ATOM 2268 C C . ILE A 1 291 ? 4.988 -20.234 -34.219 1 82.44 291 ILE A C 1
ATOM 2270 O O . ILE A 1 291 ? 3.883 -19.922 -34.656 1 82.44 291 ILE A O 1
ATOM 2274 N N . VAL A 1 292 ? 5.469 -21.484 -34.281 1 77.06 292 VAL A N 1
ATOM 2275 C CA . VAL A 1 292 ? 4.676 -22.625 -34.75 1 77.06 292 VAL A CA 1
ATOM 2276 C C . VAL A 1 292 ? 4.32 -23.5 -33.531 1 77.06 292 VAL A C 1
ATOM 2278 O O . VAL A 1 292 ? 5.199 -23.891 -32.781 1 77.06 292 VAL A O 1
ATOM 2281 N N . VAL A 1 293 ? 3.023 -23.578 -33.156 1 70.5 293 VAL A N 1
ATOM 2282 C CA . VAL A 1 293 ? 2.555 -24.406 -32.062 1 70.5 293 VAL A CA 1
ATOM 2283 C C . VAL A 1 293 ? 2.41 -25.859 -32.531 1 70.5 293 VAL A C 1
ATOM 2285 O O . VAL A 1 293 ? 1.908 -26.109 -33.625 1 70.5 293 VAL A O 1
ATOM 2288 N N . ASP A 1 294 ? 3.15 -26.797 -31.797 1 64.5 294 ASP A N 1
ATOM 2289 C CA . ASP A 1 294 ? 3.068 -28.219 -32.125 1 64.5 294 ASP A CA 1
ATOM 2290 C C . ASP A 1 294 ? 1.678 -28.766 -31.812 1 64.5 294 ASP A C 1
ATOM 2292 O O . ASP A 1 294 ? 1.214 -28.703 -30.672 1 64.5 294 ASP A O 1
ATOM 2296 N N . GLU A 1 295 ? 1.005 -28.922 -32.812 1 66.06 295 GLU A N 1
ATOM 2297 C CA . GLU A 1 295 ? -0.346 -29.453 -32.625 1 66.06 295 GLU A CA 1
ATOM 2298 C C . GLU A 1 295 ? -0.343 -30.969 -32.594 1 66.06 295 GLU A C 1
ATOM 2300 O O . GLU A 1 295 ? -1.374 -31.594 -32.312 1 66.06 295 GLU A O 1
ATOM 2305 N N . THR A 1 296 ? 0.92 -31.562 -32.625 1 68.19 296 THR A N 1
ATOM 2306 C CA . THR A 1 296 ? 0.856 -33.031 -32.656 1 68.19 296 THR A CA 1
ATOM 2307 C C . THR A 1 296 ? 0.679 -33.562 -31.234 1 68.19 296 THR A C 1
ATOM 2309 O O . THR A 1 296 ? 1.469 -33.25 -30.344 1 68.19 296 THR A O 1
ATOM 2312 N N . PRO A 1 297 ? -0.437 -34.125 -31 1 71.94 297 PRO A N 1
ATOM 2313 C CA . PRO A 1 297 ? -0.711 -34.656 -29.672 1 71.94 297 PRO A CA 1
ATOM 2314 C C . PRO A 1 297 ? 0.309 -35.719 -29.234 1 71.94 297 PRO A C 1
ATOM 2316 O O . PRO A 1 297 ? 0.902 -36.406 -30.062 1 71.94 297 PRO A O 1
ATOM 2319 N N . GLU A 1 298 ? 0.648 -35.688 -28.016 1 74.06 298 GLU A N 1
ATOM 2320 C CA . GLU A 1 298 ? 1.512 -36.719 -27.453 1 74.06 298 GLU A CA 1
ATOM 2321 C C . GLU A 1 298 ? 0.871 -38.094 -27.578 1 74.06 298 GLU A C 1
ATOM 2323 O O . GLU A 1 298 ? -0.269 -38.281 -27.141 1 74.06 298 GLU A O 1
ATOM 2328 N N . ALA A 1 299 ? 1.491 -38.906 -28.359 1 77.19 299 ALA A N 1
ATOM 2329 C CA . ALA A 1 299 ? 1.003 -40.281 -28.484 1 77.19 299 ALA A CA 1
ATOM 2330 C C . ALA A 1 299 ? 1.803 -41.25 -27.609 1 77.19 299 ALA A C 1
ATOM 2332 O O . ALA A 1 299 ? 3.021 -41.094 -27.484 1 77.19 299 ALA A O 1
ATOM 2333 N N . ARG A 1 300 ? 1.104 -42 -26.797 1 81.06 300 ARG A N 1
ATOM 2334 C CA . ARG A 1 300 ? 1.727 -43.031 -25.984 1 81.06 300 ARG A CA 1
ATOM 2335 C C . ARG A 1 300 ? 1.14 -44.406 -26.328 1 81.06 300 ARG A C 1
ATOM 2337 O O . ARG A 1 300 ? 0.061 -44.5 -26.922 1 81.06 300 ARG A O 1
ATOM 2344 N N . GLU A 1 301 ? 1.967 -45.406 -26.078 1 85.25 301 GLU A N 1
ATOM 2345 C CA . GLU A 1 301 ? 1.51 -46.781 -26.312 1 85.25 301 GLU A CA 1
ATOM 2346 C C . GLU A 1 301 ? 1.077 -47.438 -25.016 1 85.25 301 GLU A C 1
ATOM 2348 O O . GLU A 1 301 ? 1.756 -47.312 -23.984 1 85.25 301 GLU A O 1
ATOM 2353 N N . VAL A 1 302 ? -0.076 -47.875 -25.047 1 87.44 302 VAL A N 1
ATOM 2354 C CA . VAL A 1 302 ? -0.574 -48.625 -23.906 1 87.44 302 VAL A CA 1
ATOM 2355 C C . VAL A 1 302 ? -0.511 -50.125 -24.219 1 87.44 302 VAL A C 1
ATOM 2357 O O . VAL A 1 302 ? -0.689 -50.531 -25.359 1 87.44 302 VAL A O 1
ATOM 2360 N N . GLU A 1 303 ? -0.134 -50.875 -23.219 1 89.75 303 GLU A N 1
ATOM 2361 C CA . GLU A 1 303 ? -0.034 -52.312 -23.391 1 89.75 303 GLU A CA 1
ATOM 2362 C C . GLU A 1 303 ? -1.023 -53.062 -22.484 1 89.75 303 GLU A C 1
ATOM 2364 O O . GLU A 1 303 ? -1.305 -52.625 -21.375 1 89.75 303 GLU A O 1
ATOM 2369 N N . ILE A 1 304 ? -1.664 -54.062 -23.016 1 90.31 304 ILE A N 1
ATOM 2370 C CA . ILE A 1 304 ? -2.482 -54.969 -22.234 1 90.31 304 ILE A CA 1
ATOM 2371 C C . ILE A 1 304 ? -2.061 -56.406 -22.531 1 90.31 304 ILE A C 1
ATOM 2373 O O . ILE A 1 304 ? -1.446 -56.688 -23.578 1 90.31 304 ILE A O 1
ATOM 2377 N N . PHE A 1 305 ? -2.287 -57.312 -21.547 1 91.62 305 PHE A N 1
ATOM 2378 C CA . PHE A 1 305 ? -1.932 -58.719 -21.688 1 91.62 305 PHE A CA 1
ATOM 2379 C C . PHE A 1 305 ? -3.178 -59.594 -21.688 1 91.62 305 PHE A C 1
ATOM 2381 O O . PHE A 1 305 ? -4.031 -59.438 -20.812 1 91.62 305 PHE A O 1
ATOM 2388 N N . GLU A 1 306 ? -3.326 -60.344 -22.734 1 92.88 306 GLU A N 1
ATOM 2389 C CA . GLU A 1 306 ? -4.367 -61.375 -22.781 1 92.88 306 GLU A CA 1
ATOM 2390 C C . GLU A 1 306 ? -3.941 -62.625 -22.031 1 92.88 306 GLU A C 1
ATOM 2392 O O . GLU A 1 306 ? -2.912 -63.25 -22.344 1 92.88 306 GLU A O 1
ATOM 2397 N N . LEU A 1 307 ? -4.73 -62.938 -21.062 1 92.56 307 LEU A N 1
ATOM 2398 C CA . LEU A 1 307 ? -4.43 -64.125 -20.266 1 92.56 307 LEU A CA 1
ATOM 2399 C C . LEU A 1 307 ? -5.371 -65.25 -20.609 1 92.56 307 LEU A C 1
ATOM 2401 O O . LEU A 1 307 ? -6.582 -65.062 -20.734 1 92.56 307 LEU A O 1
ATOM 2405 N N . GLN A 1 308 ? -4.793 -66.438 -20.906 1 91.31 308 GLN A N 1
ATOM 2406 C CA . GLN A 1 308 ? -5.559 -67.688 -21.078 1 91.31 308 GLN A CA 1
ATOM 2407 C C . GLN A 1 308 ? -5.113 -68.75 -20.094 1 91.31 308 GLN A C 1
ATOM 2409 O O . GLN A 1 308 ? -3.961 -68.75 -19.656 1 91.31 308 GLN A O 1
ATOM 2414 N N . ARG A 1 309 ? -6.047 -69.5 -19.688 1 89.31 309 ARG A N 1
ATOM 2415 C CA . ARG A 1 309 ? -5.766 -70.562 -18.719 1 89.31 309 ARG A CA 1
ATOM 2416 C C . ARG A 1 309 ? -6.086 -71.938 -19.312 1 89.31 309 ARG A C 1
ATOM 2418 O O . ARG A 1 309 ? -7.062 -72.125 -20.047 1 89.31 309 ARG A O 1
ATOM 2425 N N . HIS A 1 310 ? -5.125 -72.812 -18.953 1 84.31 310 HIS A N 1
ATOM 2426 C CA . HIS A 1 310 ? -5.297 -74.188 -19.391 1 84.31 310 HIS A CA 1
ATOM 2427 C C . HIS A 1 310 ? -6.258 -74.938 -18.484 1 84.31 310 HIS A C 1
ATOM 2429 O O . HIS A 1 310 ? -6.121 -74.875 -17.25 1 84.31 310 HIS A O 1
ATOM 2435 N N . LYS A 1 311 ? -7.422 -75.5 -19.094 1 74.38 311 LYS A N 1
ATOM 2436 C CA . LYS A 1 311 ? -8.297 -76.312 -18.297 1 74.38 311 LYS A CA 1
ATOM 2437 C C . LYS A 1 311 ? -7.633 -77.688 -17.969 1 74.38 311 LYS A C 1
ATOM 2439 O O . LYS A 1 311 ? -7.023 -78.25 -18.844 1 74.38 311 LYS A O 1
ATOM 2444 N N . ARG A 1 312 ? -7.48 -78.125 -16.781 1 66 312 ARG A N 1
ATOM 2445 C CA . ARG A 1 312 ? -6.824 -79.312 -16.281 1 66 312 ARG A CA 1
ATOM 2446 C C . ARG A 1 312 ? -7.203 -80.562 -17.109 1 66 312 ARG A C 1
ATOM 2448 O O . ARG A 1 312 ? -6.355 -81.375 -17.391 1 66 312 ARG A O 1
ATOM 2455 N N . ASP A 1 313 ? -8.539 -80.75 -17.438 1 64.75 313 ASP A N 1
ATOM 2456 C CA . ASP A 1 313 ? -9 -82 -18 1 64.75 313 ASP A CA 1
ATOM 2457 C C . ASP A 1 313 ? -8.93 -81.938 -19.531 1 64.75 313 ASP A C 1
ATOM 2459 O O . ASP A 1 313 ? -9.023 -83 -20.172 1 64.75 313 ASP A O 1
ATOM 2463 N N . SER A 1 314 ? -8.875 -80.75 -20.125 1 65.69 314 SER A N 1
ATOM 2464 C CA . SER A 1 314 ? -8.859 -80.688 -21.594 1 65.69 314 SER A CA 1
ATOM 2465 C C . SER A 1 314 ? -7.719 -79.812 -22.078 1 65.69 314 SER A C 1
ATOM 2467 O O . SER A 1 314 ? -7.223 -78.938 -21.344 1 65.69 314 SER A O 1
ATOM 2469 N N . TRP A 1 315 ? -6.793 -80.25 -23 1 67.56 315 TRP A N 1
ATOM 2470 C CA . TRP A 1 315 ? -5.668 -79.562 -23.609 1 67.56 315 TRP A CA 1
ATOM 2471 C C . TRP A 1 315 ? -6.137 -78.312 -24.359 1 67.56 315 TRP A C 1
ATOM 2473 O O . TRP A 1 315 ? -5.512 -77.875 -25.344 1 67.56 315 TRP A O 1
ATOM 2483 N N . GLU A 1 316 ? -7.27 -77.75 -23.891 1 81.94 316 GLU A N 1
ATOM 2484 C CA . GLU A 1 316 ? -7.75 -76.562 -24.625 1 81.94 316 GLU A CA 1
ATOM 2485 C C . GLU A 1 316 ? -7.547 -75.312 -23.812 1 81.94 316 GLU A C 1
ATOM 2487 O O . GLU A 1 316 ? -7.684 -75.312 -22.578 1 81.94 316 GLU A O 1
ATOM 2492 N N . TRP A 1 317 ? -6.992 -74.312 -24.375 1 88 317 TRP A N 1
ATOM 2493 C CA . TRP A 1 317 ? -6.785 -73 -23.781 1 88 317 TRP A CA 1
ATOM 2494 C C . TRP A 1 317 ? -8.078 -72.188 -23.766 1 88 317 TRP A C 1
ATOM 2496 O O . TRP A 1 317 ? -8.766 -72.062 -24.781 1 88 317 TRP A O 1
ATOM 2506 N N . GLU A 1 318 ? -8.5 -71.688 -22.578 1 87.81 318 GLU A N 1
ATOM 2507 C CA . GLU A 1 318 ? -9.695 -70.875 -22.422 1 87.81 318 GLU A CA 1
ATOM 2508 C C . GLU A 1 318 ? -9.328 -69.375 -22.188 1 87.81 318 GLU A C 1
ATOM 2510 O O . GLU A 1 318 ? -8.469 -69.125 -21.359 1 87.81 318 GLU A O 1
ATOM 2515 N N . PRO A 1 319 ? -9.961 -68.562 -23.047 1 89.5 319 PRO A N 1
ATOM 2516 C CA . PRO A 1 319 ? -9.742 -67.125 -22.797 1 89.5 319 PRO A CA 1
ATOM 2517 C C . PRO A 1 319 ? -10.227 -66.688 -21.422 1 89.5 319 PRO A C 1
ATOM 2519 O O . PRO A 1 319 ? -11.328 -67.062 -21 1 89.5 319 PRO A O 1
ATOM 2522 N N . TRP A 1 320 ? -9.336 -65.938 -20.656 1 88.19 320 TRP A N 1
ATOM 2523 C CA . TRP A 1 320 ? -9.664 -65.562 -19.297 1 88.19 320 TRP A CA 1
ATOM 2524 C C . TRP A 1 320 ? -9.945 -64.062 -19.203 1 88.19 320 TRP A C 1
ATOM 2526 O O . TRP A 1 320 ? -11.078 -63.625 -18.969 1 88.19 320 TRP A O 1
ATOM 2536 N N . MET A 1 321 ? -8.93 -63.281 -19.297 1 91.06 321 MET A N 1
ATOM 2537 C CA . MET A 1 321 ? -9.148 -61.844 -19.172 1 91.06 321 MET A CA 1
ATOM 2538 C C . MET A 1 321 ? -7.992 -61.062 -19.781 1 91.06 321 MET A C 1
ATOM 2540 O O . MET A 1 321 ? -6.961 -61.625 -20.141 1 91.06 321 MET A O 1
ATOM 2544 N N . TYR A 1 322 ? -8.242 -59.75 -19.875 1 91.94 322 TYR A N 1
ATOM 2545 C CA . TYR A 1 322 ? -7.23 -58.781 -20.281 1 91.94 322 TYR A CA 1
ATOM 2546 C C . TYR A 1 322 ? -6.77 -57.938 -19.109 1 91.94 322 TYR A C 1
ATOM 2548 O O . TYR A 1 322 ? -7.59 -57.344 -18.406 1 91.94 322 TYR A O 1
ATOM 2556 N N . THR A 1 323 ? -5.477 -58 -18.875 1 89.75 323 THR A N 1
ATOM 2557 C CA . THR A 1 323 ? -4.93 -57.344 -17.703 1 89.75 323 THR A CA 1
ATOM 2558 C C . THR A 1 323 ? -3.834 -56.344 -18.109 1 89.75 323 THR A C 1
ATOM 2560 O O . THR A 1 323 ? -3.24 -56.5 -19.188 1 89.75 323 THR A O 1
ATOM 2563 N N . ALA A 1 324 ? -3.598 -55.406 -17.281 1 87.19 324 ALA A N 1
ATOM 2564 C CA . ALA A 1 324 ? -2.562 -54.406 -17.516 1 87.19 324 ALA A CA 1
ATOM 2565 C C . ALA A 1 324 ? -1.186 -54.938 -17.125 1 87.19 324 ALA A C 1
ATOM 2567 O O . ALA A 1 324 ? -0.163 -54.406 -17.578 1 87.19 324 ALA A O 1
ATOM 2568 N N . SER A 1 325 ? -1.132 -56 -16.344 1 86.19 325 SER A N 1
ATOM 2569 C CA . SER A 1 325 ? 0.13 -56.594 -15.938 1 86.19 325 SER A CA 1
ATOM 2570 C C . SER A 1 325 ? 0.26 -58.031 -16.469 1 86.19 325 SER A C 1
ATOM 2572 O O . SER A 1 325 ? -0.741 -58.719 -16.641 1 86.19 325 SER A O 1
ATOM 2574 N N . PRO A 1 326 ? 1.435 -58.438 -16.875 1 86.56 326 PRO A N 1
ATOM 2575 C CA . PRO A 1 326 ? 1.633 -59.781 -17.484 1 86.56 326 PRO A CA 1
ATOM 2576 C C . PRO A 1 326 ? 1.389 -60.906 -16.5 1 86.56 326 PRO A C 1
ATOM 2578 O O . PRO A 1 326 ? 1.307 -62.062 -16.906 1 86.56 326 PRO A O 1
ATOM 2581 N N . TYR A 1 327 ? 0.991 -60.75 -15.328 1 87.56 327 TYR A N 1
ATOM 2582 C CA . TYR A 1 327 ? 0.748 -61.812 -14.359 1 87.56 327 TYR A CA 1
ATOM 2583 C C . TYR A 1 327 ? 1.849 -62.875 -14.422 1 87.56 327 TYR A C 1
ATOM 2585 O O . TYR A 1 327 ? 1.57 -64.062 -14.594 1 87.56 327 TYR A O 1
ATOM 2593 N N . GLU A 1 328 ? 3.02 -62.438 -14.25 1 84.12 328 GLU A N 1
ATOM 2594 C CA . GLU A 1 328 ? 4.199 -63.281 -14.305 1 84.12 328 GLU A CA 1
ATOM 2595 C C . GLU A 1 328 ? 4.238 -64.25 -13.125 1 84.12 328 GLU A C 1
ATOM 2597 O O . GLU A 1 328 ? 3.67 -63.969 -12.062 1 84.12 328 GLU A O 1
ATOM 2602 N N . PRO A 1 329 ? 4.879 -65.375 -13.352 1 86.44 329 PRO A N 1
ATOM 2603 C CA . PRO A 1 329 ? 4.938 -66.375 -12.297 1 86.44 329 PRO A CA 1
ATOM 2604 C C . PRO A 1 329 ? 5.562 -65.875 -11.008 1 86.44 329 PRO A C 1
ATOM 2606 O O . PRO A 1 329 ? 5.148 -66.25 -9.914 1 86.44 329 PRO A O 1
ATOM 2609 N N . LEU A 1 330 ? 6.438 -65 -11.148 1 83.31 330 LEU A N 1
ATOM 2610 C CA . LEU A 1 330 ? 7.125 -64.5 -9.953 1 83.31 330 LEU A CA 1
ATOM 2611 C C . LEU A 1 330 ? 6.531 -63.156 -9.484 1 83.31 330 LEU A C 1
ATOM 2613 O O . LEU A 1 330 ? 7.094 -62.5 -8.609 1 83.31 330 LEU A O 1
ATOM 2617 N N . SER A 1 331 ? 5.387 -62.875 -10.023 1 81.88 331 SER A N 1
ATOM 2618 C CA . SER A 1 331 ? 4.75 -61.625 -9.586 1 81.88 331 SER A CA 1
ATOM 2619 C C . SER A 1 331 ? 4.109 -61.781 -8.203 1 81.88 331 SER A C 1
ATOM 2621 O O . SER A 1 331 ? 3.688 -62.875 -7.84 1 81.88 331 SER A O 1
ATOM 2623 N N . THR A 1 332 ? 4.137 -60.781 -7.492 1 82.06 332 THR A N 1
ATOM 2624 C CA . THR A 1 332 ? 3.604 -60.781 -6.137 1 82.06 332 THR A CA 1
ATOM 2625 C C . THR A 1 332 ? 2.127 -61.188 -6.137 1 82.06 332 THR A C 1
ATOM 2627 O O . THR A 1 332 ? 1.667 -61.906 -5.254 1 82.06 332 THR A O 1
ATOM 2630 N N . ALA A 1 333 ? 1.495 -60.719 -7.109 1 81.5 333 ALA A N 1
ATOM 2631 C CA . ALA A 1 333 ? 0.068 -61 -7.18 1 81.5 333 ALA A CA 1
ATOM 2632 C C . ALA A 1 333 ? -0.168 -62.5 -7.398 1 81.5 333 ALA A C 1
ATOM 2634 O O . ALA A 1 333 ? -1.074 -63.094 -6.801 1 81.5 333 ALA A O 1
ATOM 2635 N N . ARG A 1 334 ? 0.57 -63.188 -8.133 1 84.69 334 ARG A N 1
ATOM 2636 C CA . ARG A 1 334 ? 0.43 -64.625 -8.438 1 84.69 334 ARG A CA 1
ATOM 2637 C C . ARG A 1 334 ? 0.851 -65.5 -7.25 1 84.69 334 ARG A C 1
ATOM 2639 O O . ARG A 1 334 ? 0.177 -66.438 -6.914 1 84.69 334 ARG A O 1
ATOM 2646 N N . ILE A 1 335 ? 1.911 -65 -6.66 1 84.19 335 ILE A N 1
ATOM 2647 C CA . ILE A 1 335 ? 2.408 -65.75 -5.512 1 84.19 335 ILE A CA 1
ATOM 2648 C C . ILE A 1 335 ? 1.404 -65.688 -4.363 1 84.19 335 ILE A C 1
ATOM 2650 O O . ILE A 1 335 ? 1.197 -66.625 -3.637 1 84.19 335 ILE A O 1
ATOM 2654 N N . ALA A 1 336 ? 0.804 -64.562 -4.258 1 85.38 336 ALA A N 1
ATOM 2655 C CA . ALA A 1 336 ? -0.182 -64.375 -3.199 1 85.38 336 ALA A CA 1
ATOM 2656 C C . ALA A 1 336 ? -1.503 -65 -3.551 1 85.38 336 ALA A C 1
ATOM 2658 O O . ALA A 1 336 ? -2.391 -65.125 -2.701 1 85.38 336 ALA A O 1
ATOM 2659 N N . GLY A 1 337 ? -1.604 -65.5 -4.738 1 81.25 337 GLY A N 1
ATOM 2660 C CA . GLY A 1 337 ? -2.793 -66.25 -5.156 1 81.25 337 GLY A CA 1
ATOM 2661 C C . GLY A 1 337 ? -3.941 -65.312 -5.551 1 81.25 337 GLY A C 1
ATOM 2662 O O . GLY A 1 337 ? -5.105 -65.75 -5.523 1 81.25 337 GLY A O 1
ATOM 2663 N N . HIS A 1 338 ? -3.568 -64.125 -5.801 1 85.12 338 HIS A N 1
ATOM 2664 C CA . HIS A 1 338 ? -4.621 -63.188 -6.195 1 85.12 338 HIS A CA 1
ATOM 2665 C C . HIS A 1 338 ? -4.977 -63.344 -7.672 1 85.12 338 HIS A C 1
ATOM 2667 O O . HIS A 1 338 ? -4.102 -63.625 -8.492 1 85.12 338 HIS A O 1
ATOM 2673 N N . ARG A 1 339 ? -6.242 -63.281 -7.945 1 83.25 339 ARG A N 1
ATOM 2674 C CA . ARG A 1 339 ? -6.695 -63.312 -9.328 1 83.25 339 ARG A CA 1
ATOM 2675 C C . ARG A 1 339 ? -6.285 -62.031 -10.07 1 83.25 339 ARG A C 1
ATOM 2677 O O . ARG A 1 339 ? -6.262 -60.969 -9.484 1 83.25 339 ARG A O 1
ATOM 2684 N N . PRO A 1 340 ? -5.844 -62.25 -11.25 1 84 340 PRO A N 1
ATOM 2685 C CA . PRO A 1 340 ? -5.504 -61.062 -12.031 1 84 340 PRO A CA 1
ATOM 2686 C C . PRO A 1 340 ? -6.688 -60.125 -12.203 1 84 340 PRO A C 1
ATOM 2688 O O . PRO A 1 340 ? -7.832 -60.562 -12.289 1 84 340 PRO A O 1
ATOM 2691 N N . ARG A 1 341 ? -6.422 -58.844 -12.016 1 84.31 341 ARG A N 1
ATOM 2692 C CA . ARG A 1 341 ? -7.457 -57.812 -12.18 1 84.31 341 ARG A CA 1
ATOM 2693 C C . ARG A 1 341 ? -7.449 -57.25 -13.594 1 84.31 341 ARG A C 1
ATOM 2695 O O . ARG A 1 341 ? -6.387 -56.969 -14.148 1 84.31 341 ARG A O 1
ATOM 2702 N N . GLY A 1 342 ? -8.523 -57.344 -14.258 1 85.44 342 GLY A N 1
ATOM 2703 C CA . GLY A 1 342 ? -8.648 -56.812 -15.602 1 85.44 342 GLY A CA 1
ATOM 2704 C C . GLY A 1 342 ? -10.055 -56.875 -16.156 1 85.44 342 GLY A C 1
ATOM 2705 O O . GLY A 1 342 ? -11.031 -56.844 -15.398 1 85.44 342 GLY A O 1
ATOM 2706 N N . GLN A 1 343 ? -10.086 -56.75 -17.484 1 89.19 343 GLN A N 1
ATOM 2707 C CA . GLN A 1 343 ? -11.367 -56.812 -18.172 1 89.19 343 GLN A CA 1
ATOM 2708 C C . GLN A 1 343 ? -11.477 -58.094 -19.016 1 89.19 343 GLN A C 1
ATOM 2710 O O . GLN A 1 343 ? -10.469 -58.625 -19.5 1 89.19 343 GLN A O 1
ATOM 2715 N N . ARG A 1 344 ? -12.703 -58.562 -19.109 1 87.69 344 ARG A N 1
ATOM 2716 C CA . ARG A 1 344 ? -12.93 -59.844 -19.797 1 87.69 344 ARG A CA 1
ATOM 2717 C C . ARG A 1 344 ? -12.852 -59.625 -21.312 1 87.69 344 ARG A C 1
ATOM 2719 O O . ARG A 1 344 ? -12.398 -60.531 -22.031 1 87.69 344 ARG A O 1
ATOM 2726 N N . PHE A 1 345 ? -13.312 -58.469 -21.766 1 87.06 345 PHE A N 1
ATOM 2727 C CA . PHE A 1 345 ? -13.359 -58.219 -23.203 1 87.06 345 PHE A CA 1
ATOM 2728 C C . PHE A 1 345 ? -12.492 -57.031 -23.594 1 87.06 345 PHE A C 1
ATOM 2730 O O . PHE A 1 345 ? -12.32 -56.094 -22.812 1 87.06 345 PHE A O 1
ATOM 2737 N N . PHE A 1 346 ? -11.945 -57.188 -24.812 1 87.06 346 PHE A N 1
ATOM 2738 C CA . PHE A 1 346 ? -11.109 -56.125 -25.391 1 87.06 346 PHE A CA 1
ATOM 2739 C C . PHE A 1 346 ? -11.844 -54.812 -25.406 1 87.06 346 PHE A C 1
ATOM 2741 O O . PHE A 1 346 ? -11.234 -53.75 -25.156 1 87.06 346 PHE A O 1
ATOM 2748 N N . GLU A 1 347 ? -13.109 -54.969 -25.656 1 84.5 347 GLU A N 1
ATOM 2749 C CA . GLU A 1 347 ? -13.922 -53.781 -25.859 1 84.5 347 GLU A CA 1
ATOM 2750 C C . GLU A 1 347 ? -14.148 -53.031 -24.562 1 84.5 347 GLU A C 1
ATOM 2752 O O . GLU A 1 347 ? -14.414 -51.812 -24.562 1 84.5 347 GLU A O 1
ATOM 2757 N N . ASP A 1 348 ? -13.906 -53.719 -23.5 1 87.19 348 ASP A N 1
ATOM 2758 C CA . ASP A 1 348 ? -14.188 -53.094 -22.219 1 87.19 348 ASP A CA 1
ATOM 2759 C C . ASP A 1 348 ? -12.961 -52.375 -21.656 1 87.19 348 ASP A C 1
ATOM 2761 O O . ASP A 1 348 ? -13.039 -51.719 -20.641 1 87.19 348 ASP A O 1
ATOM 2765 N N . VAL A 1 349 ? -11.883 -52.594 -22.344 1 88.56 349 VAL A N 1
ATOM 2766 C CA . VAL A 1 349 ? -10.664 -51.938 -21.875 1 88.56 349 VAL A CA 1
ATOM 2767 C C . VAL A 1 349 ? -10.719 -50.438 -22.234 1 88.56 349 VAL A C 1
ATOM 2769 O O . VAL A 1 349 ? -10.938 -50.094 -23.391 1 88.56 349 VAL A O 1
ATOM 2772 N N . ARG A 1 350 ? -10.695 -49.562 -21.25 1 86.94 350 ARG A N 1
ATOM 2773 C CA . ARG A 1 350 ? -10.734 -48.125 -21.438 1 86.94 350 ARG A CA 1
ATOM 2774 C C . ARG A 1 350 ? -9.336 -47.531 -21.359 1 86.94 350 ARG A C 1
ATOM 2776 O O . ARG A 1 350 ? -8.461 -48.062 -20.672 1 86.94 350 ARG A O 1
ATOM 2783 N N . PRO A 1 351 ? -9.164 -46.469 -22.125 1 84.44 351 PRO A N 1
ATOM 2784 C CA . PRO A 1 351 ? -7.875 -45.781 -22.016 1 84.44 351 PRO A CA 1
ATOM 2785 C C . PRO A 1 351 ? -7.668 -45.156 -20.641 1 84.44 351 PRO A C 1
ATOM 2787 O O . PRO A 1 351 ? -8.633 -44.938 -19.906 1 84.44 351 PRO A O 1
ATOM 2790 N N . PRO A 1 352 ? -6.367 -45.031 -20.328 1 80.38 352 PRO A N 1
ATOM 2791 C CA . PRO A 1 352 ? -6.098 -44.344 -19.062 1 80.38 352 PRO A CA 1
ATOM 2792 C C . PRO A 1 352 ? -6.762 -42.969 -18.984 1 80.38 352 PRO A C 1
ATOM 2794 O O . PRO A 1 352 ? -7.129 -42.406 -20 1 80.38 352 PRO A O 1
ATOM 2797 N N . VAL A 1 353 ? -6.895 -42.562 -17.797 1 79.62 353 VAL A N 1
ATOM 2798 C CA . VAL A 1 353 ? -7.586 -41.281 -17.547 1 79.62 353 VAL A CA 1
ATOM 2799 C C . VAL A 1 353 ? -6.852 -40.156 -18.25 1 79.62 353 VAL A C 1
ATOM 2801 O O . VAL A 1 353 ? -5.633 -40 -18.109 1 79.62 353 VAL A O 1
ATOM 2804 N N . GLY A 1 354 ? -7.531 -39.406 -19.047 1 75.75 354 GLY A N 1
ATOM 2805 C CA . GLY A 1 354 ? -6.957 -38.25 -19.734 1 75.75 354 GLY A CA 1
ATOM 2806 C C . GLY A 1 354 ? -6.484 -38.562 -21.141 1 75.75 354 GLY A C 1
ATOM 2807 O O . GLY A 1 354 ? -6.039 -37.688 -21.859 1 75.75 354 GLY A O 1
ATOM 2808 N N . TRP A 1 355 ? -6.57 -39.875 -21.438 1 80.44 355 TRP A N 1
ATOM 2809 C CA . TRP A 1 355 ? -6.109 -40.312 -22.766 1 80.44 355 TRP A CA 1
ATOM 2810 C C . TRP A 1 355 ? -7.266 -40.844 -23.594 1 80.44 355 TRP A C 1
ATOM 2812 O O . TRP A 1 355 ? -8.297 -41.25 -23.047 1 80.44 355 TRP A O 1
ATOM 2822 N N . GLU A 1 356 ? -7.184 -40.656 -24.922 1 84.31 356 GLU A N 1
ATOM 2823 C CA . GLU A 1 356 ? -8.133 -41.25 -25.859 1 84.31 356 GLU A CA 1
ATOM 2824 C C . GLU A 1 356 ? -7.43 -42.125 -26.859 1 84.31 356 GLU A C 1
ATOM 2826 O O . GLU A 1 356 ? -6.238 -41.969 -27.125 1 84.31 356 GLU A O 1
ATOM 2831 N N . TRP A 1 357 ? -8.188 -43.156 -27.328 1 87.5 357 TRP A N 1
ATOM 2832 C CA . TRP A 1 357 ? -7.617 -44.125 -28.281 1 87.5 357 TRP A CA 1
ATOM 2833 C C . TRP A 1 357 ? -7.273 -43.406 -29.594 1 87.5 357 TRP A C 1
ATOM 2835 O O . TRP A 1 357 ? -8.062 -42.625 -30.109 1 87.5 357 TRP A O 1
ATOM 2845 N N . TRP A 1 358 ? -6.062 -43.531 -29.969 1 84.19 358 TRP A N 1
ATOM 2846 C CA . TRP A 1 358 ? -5.629 -43 -31.266 1 84.19 358 TRP A CA 1
ATOM 2847 C C . TRP A 1 358 ? -5.91 -44.031 -32.375 1 84.19 358 TRP A C 1
ATOM 2849 O O . TRP A 1 358 ? -6.477 -43.656 -33.406 1 84.19 358 TRP A O 1
ATOM 2859 N N . ASP A 1 359 ? -5.473 -45.25 -32.062 1 84 359 ASP A N 1
ATOM 2860 C CA . ASP A 1 359 ? -5.672 -46.344 -33.031 1 84 359 ASP A CA 1
ATOM 2861 C C . ASP A 1 359 ? -7.047 -46.969 -32.844 1 84 359 ASP A C 1
ATOM 2863 O O . ASP A 1 359 ? -7.629 -46.938 -31.766 1 84 359 ASP A O 1
ATOM 2867 N N . LYS A 1 360 ? -7.598 -47.438 -33.906 1 82.62 360 LYS A N 1
ATOM 2868 C CA . LYS A 1 360 ? -8.93 -48.062 -33.875 1 82.62 360 LYS A CA 1
ATOM 2869 C C . LYS A 1 360 ? -8.891 -49.438 -33.25 1 82.62 360 LYS A C 1
ATOM 2871 O O . LYS A 1 360 ? -9.844 -49.875 -32.594 1 82.62 360 LYS A O 1
ATOM 2876 N N . LYS A 1 361 ? -7.734 -50.125 -33.469 1 87.19 361 LYS A N 1
ATOM 2877 C CA . LYS A 1 361 ? -7.742 -51.5 -33.031 1 87.19 361 LYS A CA 1
ATOM 2878 C C . LYS A 1 361 ? -6.469 -51.844 -32.281 1 87.19 361 LYS A C 1
ATOM 2880 O O . LYS A 1 361 ? -5.461 -51.156 -32.375 1 87.19 361 LYS A O 1
ATOM 2885 N N . TRP A 1 362 ? -6.621 -52.812 -31.422 1 91.12 362 TRP A N 1
ATOM 2886 C CA . TRP A 1 362 ? -5.473 -53.375 -30.734 1 91.12 362 TRP A CA 1
ATOM 2887 C C . TRP A 1 362 ? -4.598 -54.188 -31.688 1 91.12 362 TRP A C 1
ATOM 2889 O O . TRP A 1 362 ? -5.109 -54.844 -32.594 1 91.12 362 TRP A O 1
ATOM 2899 N N . VAL A 1 363 ? -3.303 -53.938 -31.562 1 89.25 363 VAL A N 1
ATOM 2900 C CA . VAL A 1 363 ? -2.369 -54.688 -32.406 1 89.25 363 VAL A CA 1
ATOM 2901 C C . VAL A 1 363 ? -1.558 -55.656 -31.547 1 89.25 363 VAL A C 1
ATOM 2903 O O . VAL A 1 363 ? -1.076 -55.281 -30.469 1 89.25 363 VAL A O 1
ATOM 2906 N N . LEU A 1 364 ? -1.522 -56.906 -32 1 90.31 364 LEU A N 1
ATOM 2907 C CA . LEU A 1 364 ? -0.734 -57.906 -31.297 1 90.31 364 LEU A CA 1
ATOM 2908 C C . LEU A 1 364 ? 0.758 -57.625 -31.453 1 90.31 364 LEU A C 1
ATOM 2910 O O . LEU A 1 364 ? 1.233 -57.312 -32.531 1 90.31 364 LEU A O 1
ATOM 2914 N N . ASP A 1 365 ? 1.386 -57.594 -30.328 1 88.38 365 ASP A N 1
ATOM 2915 C CA . ASP A 1 365 ? 2.834 -57.406 -30.344 1 88.38 365 ASP A CA 1
ATOM 2916 C C . ASP A 1 365 ? 3.533 -58.625 -30.953 1 88.38 365 ASP A C 1
ATOM 2918 O O . ASP A 1 365 ? 3.445 -59.75 -30.406 1 88.38 365 ASP A O 1
ATOM 2922 N N . MET A 1 366 ? 4.27 -58.312 -32 1 85.31 366 MET A N 1
ATOM 2923 C CA . MET A 1 366 ? 4.938 -59.406 -32.688 1 85.31 366 MET A CA 1
ATOM 2924 C C . MET A 1 366 ? 6.309 -59.688 -32.094 1 85.31 366 MET A C 1
ATOM 2926 O O . MET A 1 366 ? 6.941 -60.688 -32.406 1 85.31 366 MET A O 1
ATOM 2930 N N . GLU A 1 367 ? 6.684 -58.844 -31.203 1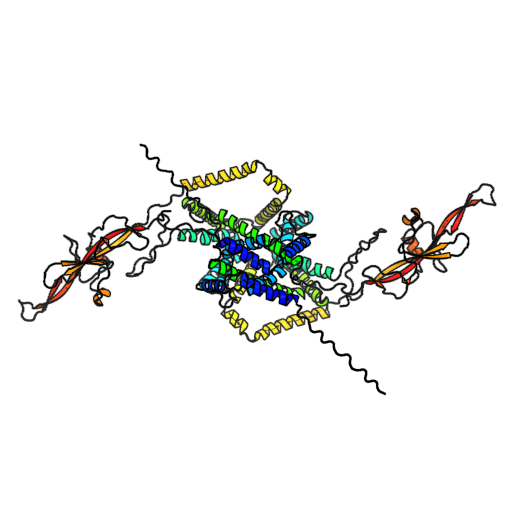 84.38 367 GLU A N 1
ATOM 2931 C CA . GLU A 1 367 ? 7.984 -59.031 -30.562 1 84.38 367 GLU A CA 1
ATOM 2932 C C . GLU A 1 367 ? 7.828 -59.438 -29.094 1 84.38 367 GLU A C 1
ATOM 2934 O O . GLU A 1 367 ? 8.219 -58.688 -28.203 1 84.38 367 GLU A O 1
ATOM 2939 N N . SER A 1 368 ? 7.41 -60.656 -28.906 1 87.38 368 SER A N 1
ATOM 2940 C CA . SER A 1 368 ? 7.16 -61.156 -27.562 1 87.38 368 SER A CA 1
ATOM 2941 C C . SER A 1 368 ? 8.469 -61.375 -26.797 1 87.38 368 SER A C 1
ATOM 2943 O O . SER A 1 368 ? 8.523 -61.188 -25.578 1 87.38 368 SER A O 1
ATOM 2945 N N . ARG A 1 369 ? 9.469 -61.656 -27.531 1 87.25 369 ARG A N 1
ATOM 2946 C CA . ARG A 1 369 ? 10.75 -61.906 -26.875 1 87.25 369 ARG A CA 1
ATOM 2947 C C . ARG A 1 369 ? 11.305 -60.625 -26.266 1 87.25 369 ARG A C 1
ATOM 2949 O O . ARG A 1 369 ? 11.953 -60.656 -25.219 1 87.25 369 ARG A O 1
ATOM 2956 N N . ASP A 1 370 ? 10.977 -59.594 -26.922 1 87 370 ASP A N 1
ATOM 2957 C CA . ASP A 1 370 ? 11.539 -58.312 -26.5 1 87 370 ASP A CA 1
ATOM 2958 C C . ASP A 1 370 ? 10.945 -57.844 -25.172 1 87 370 ASP A C 1
ATOM 2960 O O . ASP A 1 370 ? 11.68 -57.469 -24.25 1 87 370 ASP A O 1
ATOM 2964 N N . TRP A 1 371 ? 9.594 -57.938 -25.062 1 86.44 371 TRP A N 1
ATOM 2965 C CA . TRP A 1 371 ? 9.008 -57.438 -23.828 1 86.44 371 TRP A CA 1
ATOM 2966 C C . TRP A 1 371 ? 9.297 -58.406 -22.672 1 86.44 371 TRP A C 1
ATOM 2968 O O . TRP A 1 371 ? 9.375 -57.969 -21.516 1 86.44 371 TRP A O 1
ATOM 2978 N N . VAL A 1 372 ? 9.523 -59.688 -22.953 1 88.25 372 VAL A N 1
ATOM 2979 C CA . VAL A 1 372 ? 9.859 -60.688 -21.922 1 88.25 372 VAL A CA 1
ATOM 2980 C C . VAL A 1 372 ? 11.289 -60.438 -21.438 1 88.25 372 VAL A C 1
ATOM 2982 O O . VAL A 1 372 ? 11.562 -60.531 -20.234 1 88.25 372 VAL A O 1
ATOM 2985 N N . ALA A 1 373 ? 12.148 -60.125 -22.438 1 87.44 373 ALA A N 1
ATOM 2986 C CA . ALA A 1 373 ? 13.547 -59.875 -22.078 1 87.44 373 ALA A CA 1
ATOM 2987 C C . ALA A 1 373 ? 13.688 -58.531 -21.328 1 87.44 373 ALA A C 1
ATOM 2989 O O . ALA A 1 373 ? 14.453 -58.438 -20.375 1 87.44 373 ALA A O 1
ATOM 2990 N N . GLU A 1 374 ? 12.945 -57.594 -21.781 1 84 374 GLU A N 1
ATOM 2991 C CA . GLU A 1 374 ? 13.023 -56.281 -21.172 1 84 374 GLU A CA 1
ATOM 2992 C C . GLU A 1 374 ? 12.562 -56.312 -19.719 1 84 374 GLU A C 1
ATOM 2994 O O . GLU A 1 374 ? 13.125 -55.625 -18.875 1 84 374 GLU A O 1
ATOM 2999 N N . ARG A 1 375 ? 11.562 -57.188 -19.406 1 84.75 375 ARG A N 1
ATOM 3000 C CA . ARG A 1 375 ? 11 -57.25 -18.062 1 84.75 375 ARG A CA 1
ATOM 3001 C C . ARG A 1 375 ? 11.633 -58.375 -17.25 1 84.75 375 ARG A C 1
ATOM 3003 O O . ARG A 1 375 ? 11.312 -58.562 -16.078 1 84.75 375 ARG A O 1
ATOM 3010 N N . CYS A 1 376 ? 12.555 -59.031 -17.844 1 82.25 376 CYS A N 1
ATOM 3011 C CA . CYS A 1 376 ? 13.273 -60.125 -17.188 1 82.25 376 CYS A CA 1
ATOM 3012 C C . CYS A 1 376 ? 12.297 -61.156 -16.609 1 82.25 376 CYS A C 1
ATOM 3014 O O . CYS A 1 376 ? 12.43 -61.531 -15.453 1 82.25 376 CYS A O 1
ATOM 3016 N N . VAL A 1 377 ? 11.312 -61.406 -17.391 1 85.44 377 VAL A N 1
ATOM 3017 C CA . VAL A 1 377 ? 10.375 -62.438 -16.953 1 85.44 377 VAL A CA 1
ATOM 3018 C C . VAL A 1 377 ? 11.039 -63.812 -17.062 1 85.44 377 VAL A C 1
ATOM 3020 O O . VAL A 1 377 ? 11.57 -64.188 -18.125 1 85.44 377 VAL A O 1
ATOM 3023 N N . THR A 1 378 ? 11.023 -64.438 -15.891 1 84.69 378 THR A N 1
ATOM 3024 C CA . THR A 1 378 ? 11.664 -65.75 -15.859 1 84.69 378 THR A CA 1
ATOM 3025 C C . THR A 1 378 ? 10.625 -66.875 -15.773 1 84.69 378 THR A C 1
ATOM 3027 O O . THR A 1 378 ? 9.492 -66.625 -15.336 1 84.69 378 THR A O 1
ATOM 3030 N N . GLY A 1 379 ? 10.969 -68.062 -16.312 1 84.88 379 GLY A N 1
ATOM 3031 C CA . GLY A 1 379 ? 10.102 -69.25 -16.219 1 84.88 379 GLY A CA 1
ATOM 3032 C C . GLY A 1 379 ? 9.031 -69.25 -17.297 1 84.88 379 GLY A C 1
ATOM 3033 O O . GLY A 1 379 ? 7.922 -69.75 -17.062 1 84.88 379 GLY A O 1
ATOM 3034 N N . VAL A 1 380 ? 9.422 -68.625 -18.359 1 88 380 VAL A N 1
ATOM 3035 C CA . VAL A 1 380 ? 8.43 -68.562 -19.422 1 88 380 VAL A CA 1
ATOM 3036 C C . VAL A 1 380 ? 9.055 -69.062 -20.734 1 88 380 VAL A C 1
ATOM 3038 O O . VAL A 1 380 ? 10.273 -69.062 -20.891 1 88 380 VAL A O 1
ATOM 3041 N N . GLU A 1 381 ? 8.203 -69.688 -21.578 1 88.75 381 GLU A N 1
ATOM 3042 C CA . GLU A 1 381 ? 8.578 -70.062 -22.938 1 88.75 381 GLU A CA 1
ATOM 3043 C C . GLU A 1 381 ? 7.875 -69.188 -23.969 1 88.75 381 GLU A C 1
ATOM 3045 O O . GLU A 1 381 ? 6.652 -69.062 -23.922 1 88.75 381 GLU A O 1
ATOM 3050 N N . VAL A 1 382 ? 8.641 -68.562 -24.844 1 89.75 382 VAL A N 1
ATOM 3051 C CA . VAL A 1 382 ? 8.102 -67.625 -25.844 1 89.75 382 VAL A CA 1
ATOM 3052 C C . VAL A 1 382 ? 7.91 -68.375 -27.172 1 89.75 382 VAL A C 1
ATOM 3054 O O . VAL A 1 382 ? 8.828 -69.062 -27.672 1 89.75 382 VAL A O 1
ATOM 3057 N N . GLU A 1 383 ? 6.652 -68.25 -27.594 1 85.06 383 GLU A N 1
ATOM 3058 C CA . GLU A 1 383 ? 6.375 -68.812 -28.922 1 85.06 383 GLU A CA 1
ATOM 3059 C C . GLU A 1 383 ? 6.723 -67.812 -30.016 1 85.06 383 GLU A C 1
ATOM 3061 O O . GLU A 1 383 ? 6.227 -66.688 -30.031 1 85.06 383 GLU A O 1
ATOM 3066 N N . GLU A 1 384 ? 7.617 -68 -30.969 1 78.12 384 GLU A N 1
ATOM 3067 C CA . GLU A 1 384 ? 8.055 -67.062 -32 1 78.12 384 GLU A CA 1
ATOM 3068 C C . GLU A 1 384 ? 7.23 -67.188 -33.281 1 78.12 384 GLU A C 1
ATOM 3070 O O . GLU A 1 384 ? 7.125 -66.25 -34.062 1 78.12 384 GLU A O 1
ATOM 3075 N N . ASP A 1 385 ? 6.602 -68.25 -33.656 1 72.5 385 ASP A N 1
ATOM 3076 C CA . ASP A 1 385 ? 6.145 -68.5 -35.031 1 72.5 385 ASP A CA 1
ATOM 3077 C C . ASP A 1 385 ? 4.668 -68.125 -35.188 1 72.5 385 ASP A C 1
ATOM 3079 O O . ASP A 1 385 ? 4.254 -67.688 -36.25 1 72.5 385 ASP A O 1
ATOM 3083 N N . LYS A 1 386 ? 3.727 -68.312 -34.25 1 77.06 386 LYS A N 1
ATOM 3084 C CA . LYS A 1 386 ? 2.299 -68.312 -34.562 1 77.06 386 LYS A CA 1
ATOM 3085 C C . LYS A 1 386 ? 1.612 -67.125 -33.844 1 77.06 386 LYS A C 1
ATOM 3087 O O . LYS A 1 386 ? 1.755 -66 -34.25 1 77.06 386 LYS A O 1
ATOM 3092 N N . GLU A 1 387 ? 1.02 -67.375 -32.812 1 82.25 387 GLU A N 1
ATOM 3093 C CA . GLU A 1 387 ? 0.152 -66.438 -32.094 1 82.25 387 GLU A CA 1
ATOM 3094 C C . GLU A 1 387 ? 0.915 -65.75 -31 1 82.25 387 GLU A C 1
ATOM 3096 O O . GLU A 1 387 ? 0.346 -64.938 -30.281 1 82.25 387 GLU A O 1
ATOM 3101 N N . ARG A 1 388 ? 2.299 -65.875 -30.984 1 86.06 388 ARG A N 1
ATOM 3102 C CA . ARG A 1 388 ? 3.215 -65.125 -30.094 1 86.06 388 ARG A CA 1
ATOM 3103 C C . ARG A 1 388 ? 2.777 -65.25 -28.641 1 86.06 388 ARG A C 1
ATOM 3105 O O . ARG A 1 388 ? 2.811 -64.312 -27.891 1 86.06 388 ARG A O 1
ATOM 3112 N N . TRP A 1 389 ? 2.355 -66.438 -28.203 1 91.12 389 TRP A N 1
ATOM 3113 C CA . TRP A 1 389 ? 1.987 -66.688 -26.812 1 91.12 389 TRP A CA 1
ATOM 3114 C C . TRP A 1 389 ? 3.227 -66.938 -25.953 1 91.12 389 TRP A C 1
ATOM 3116 O O . TRP A 1 389 ? 4.227 -67.438 -26.422 1 91.12 389 TRP A O 1
ATOM 3126 N N . VAL A 1 390 ? 3.113 -66.438 -24.781 1 91.5 390 VAL A N 1
ATOM 3127 C CA . VAL A 1 390 ? 4.117 -66.688 -23.75 1 91.5 390 VAL A CA 1
ATOM 3128 C C . VAL A 1 390 ? 3.555 -67.688 -22.719 1 91.5 390 VAL A C 1
ATOM 3130 O O . VAL A 1 390 ? 2.619 -67.375 -22 1 91.5 390 VAL A O 1
ATOM 3133 N N . TYR A 1 391 ? 4.16 -68.875 -22.672 1 90.56 391 TYR A N 1
ATOM 3134 C CA . TYR A 1 391 ? 3.674 -69.938 -21.797 1 90.56 391 TYR A CA 1
ATOM 3135 C C . TYR A 1 391 ? 4.473 -70 -20.5 1 90.56 391 TYR A C 1
ATOM 3137 O O . TYR A 1 391 ? 5.688 -69.812 -20.5 1 90.56 391 TYR A O 1
ATOM 3145 N N . ASP A 1 392 ? 3.76 -70.188 -19.516 1 90.38 392 ASP A N 1
ATOM 3146 C CA . ASP A 1 392 ? 4.457 -70.5 -18.266 1 90.38 392 ASP A CA 1
ATOM 3147 C C . ASP A 1 392 ? 5.109 -71.875 -18.344 1 90.38 392 ASP A C 1
ATOM 3149 O O . ASP A 1 392 ? 4.57 -72.812 -18.969 1 90.38 392 ASP A O 1
ATOM 3153 N N . VAL A 1 393 ? 6.301 -71.938 -17.734 1 88.56 393 VAL A N 1
ATOM 3154 C CA . VAL A 1 393 ? 6.984 -73.25 -17.703 1 88.56 393 VAL A CA 1
ATOM 3155 C C . VAL A 1 393 ? 7.16 -73.688 -16.266 1 88.56 393 VAL A C 1
ATOM 3157 O O . VAL A 1 393 ? 7.578 -72.938 -15.406 1 88.56 393 VAL A O 1
ATOM 3160 N N . GLU A 1 394 ? 6.625 -74.812 -16.047 1 80.38 394 GLU A N 1
ATOM 3161 C CA . GLU A 1 394 ? 6.832 -75.438 -14.742 1 80.38 394 GLU A CA 1
ATOM 3162 C C . GLU A 1 394 ? 7.758 -76.625 -14.836 1 80.38 394 GLU A C 1
ATOM 3164 O O . GLU A 1 394 ? 7.691 -77.438 -15.797 1 80.38 394 GLU A O 1
ATOM 3169 N N . GLU A 1 395 ? 8.719 -76.688 -14.039 1 77.56 395 GLU A N 1
ATOM 3170 C CA . GLU A 1 395 ? 9.594 -77.812 -13.961 1 77.56 395 GLU A CA 1
ATOM 3171 C C . GLU A 1 395 ? 8.969 -78.938 -13.117 1 77.56 395 GLU A C 1
ATOM 3173 O O . GLU A 1 395 ? 8.695 -78.75 -11.93 1 77.56 395 GLU A O 1
ATOM 3178 N N . VAL A 1 396 ? 8.438 -79.938 -13.82 1 72.75 396 VAL A N 1
ATOM 3179 C CA . VAL A 1 396 ? 7.879 -81.062 -13.094 1 72.75 396 VAL A CA 1
ATOM 3180 C C . VAL A 1 396 ? 8.867 -82.25 -13.109 1 72.75 396 VAL A C 1
ATOM 3182 O O . VAL A 1 396 ? 9.539 -82.5 -14.117 1 72.75 396 VAL A O 1
ATOM 3185 N N . GLU A 1 397 ? 9.156 -82.812 -11.992 1 72.75 397 GLU A N 1
ATOM 3186 C CA . GLU A 1 397 ? 10.008 -84 -11.867 1 72.75 397 GLU A CA 1
ATOM 3187 C C . GLU A 1 397 ? 9.297 -85.25 -12.352 1 72.75 397 GLU A C 1
ATOM 3189 O O . GLU A 1 397 ? 8.203 -85.562 -11.883 1 72.75 397 GLU A O 1
ATOM 3194 N N . GLU A 1 398 ? 9.617 -85.688 -13.531 1 69.81 398 GLU A N 1
ATOM 3195 C CA . GLU A 1 398 ? 9.055 -86.938 -13.984 1 69.81 398 GLU A CA 1
ATOM 3196 C C . GLU A 1 398 ? 10.055 -88.062 -13.797 1 69.81 398 GLU A C 1
ATOM 3198 O O . GLU A 1 398 ? 11.266 -87.875 -13.836 1 69.81 398 GLU A O 1
ATOM 3203 N N . THR A 1 399 ? 9.492 -89.25 -13.359 1 69.19 399 THR A N 1
ATOM 3204 C CA . THR A 1 399 ? 10.289 -90.5 -13.156 1 69.19 399 THR A CA 1
ATOM 3205 C C . THR A 1 399 ? 10.891 -90.938 -14.477 1 69.19 399 THR A C 1
ATOM 3207 O O . THR A 1 399 ? 10.203 -91 -15.5 1 69.19 399 THR A O 1
ATOM 3210 N N . ASP A 1 400 ? 12.133 -90.938 -14.602 1 62.19 400 ASP A N 1
ATOM 3211 C CA . ASP A 1 400 ? 12.836 -91.375 -15.781 1 62.19 400 ASP A CA 1
ATOM 3212 C C . ASP A 1 400 ? 12.523 -92.875 -16.031 1 62.19 400 ASP A C 1
ATOM 3214 O O . ASP A 1 400 ? 12.758 -93.75 -15.172 1 62.19 400 ASP A O 1
ATOM 3218 N N . GLU A 1 401 ? 11.664 -93.188 -16.922 1 62.03 401 GLU A N 1
ATOM 3219 C CA . GLU A 1 401 ? 11.391 -94.625 -17.203 1 62.03 401 GLU A CA 1
ATOM 3220 C C . GLU A 1 401 ? 12.68 -95.312 -17.562 1 62.03 401 GLU A C 1
ATOM 3222 O O . GLU A 1 401 ? 12.766 -96.562 -17.391 1 62.03 401 GLU A O 1
ATOM 3227 N N . GLU A 1 402 ? 13.57 -94.75 -18.312 1 61.97 402 GLU A N 1
ATOM 3228 C CA . GLU A 1 402 ? 14.734 -95.5 -18.797 1 61.97 402 GLU A CA 1
ATOM 3229 C C . GLU A 1 402 ? 15.758 -95.688 -17.688 1 61.97 402 GLU A C 1
ATOM 3231 O O . GLU A 1 402 ? 16.672 -96.5 -17.828 1 61.97 402 GLU A O 1
ATOM 3236 N N . ALA A 1 403 ? 15.875 -94.875 -16.547 1 61.16 403 ALA A N 1
ATOM 3237 C CA . ALA A 1 403 ? 16.766 -95.188 -15.43 1 61.16 403 ALA A CA 1
ATOM 3238 C C . ALA A 1 403 ? 15.977 -95.312 -14.125 1 61.16 403 ALA A C 1
ATOM 3240 O O . ALA A 1 403 ? 15.391 -94.375 -13.641 1 61.16 403 ALA A O 1
ATOM 3241 N N . PRO A 1 404 ? 15.734 -96.375 -13.602 1 55.22 404 PRO A N 1
ATOM 3242 C CA . PRO A 1 404 ? 15.211 -96.75 -12.281 1 55.22 404 PRO A CA 1
ATOM 3243 C C . PRO A 1 404 ? 15.906 -95.938 -11.156 1 55.22 404 PRO A C 1
ATOM 3245 O O . PRO A 1 404 ? 17.125 -96 -11.047 1 55.22 404 PRO A O 1
ATOM 3248 N N . GLY A 1 405 ? 15.18 -94.688 -10.555 1 64.88 405 GLY A N 1
ATOM 3249 C CA . GLY A 1 405 ? 15.578 -93.812 -9.453 1 64.88 405 GLY A CA 1
ATOM 3250 C C . GLY A 1 405 ? 15.844 -92.375 -9.883 1 64.88 405 GLY A C 1
ATOM 3251 O O . GLY A 1 405 ? 16.109 -91.5 -9.047 1 64.88 405 GLY A O 1
ATOM 3252 N N . GLY A 1 406 ? 16.219 -92.125 -11.188 1 61.5 406 GLY A N 1
ATOM 3253 C CA . GLY A 1 406 ? 16.656 -90.812 -11.555 1 61.5 406 GLY A CA 1
ATOM 3254 C C . GLY A 1 406 ? 15.492 -89.875 -11.852 1 61.5 406 GLY A C 1
ATOM 3255 O O . GLY A 1 406 ? 14.422 -90.312 -12.258 1 61.5 406 GLY A O 1
ATOM 3256 N N . ARG A 1 407 ? 15.344 -88.812 -11.164 1 64.62 407 ARG A N 1
ATOM 3257 C CA . ARG A 1 407 ? 14.359 -87.75 -11.359 1 64.62 407 ARG A CA 1
ATOM 3258 C C . ARG A 1 407 ? 14.805 -86.812 -12.445 1 64.62 407 ARG A C 1
ATOM 3260 O O . ARG A 1 407 ? 15.945 -86.312 -12.438 1 64.62 407 ARG A O 1
ATOM 3267 N N . ARG A 1 408 ? 14.18 -87.062 -13.578 1 67.25 408 ARG A N 1
ATOM 3268 C CA . ARG A 1 408 ? 14.508 -86.062 -14.617 1 67.25 408 ARG A CA 1
ATOM 3269 C C . ARG A 1 408 ? 13.539 -84.875 -14.578 1 67.25 408 ARG A C 1
ATOM 3271 O O . ARG A 1 408 ? 12.336 -85.062 -14.422 1 67.25 408 ARG A O 1
ATOM 3278 N N . ARG A 1 409 ? 14.117 -83.688 -14.555 1 69.19 409 ARG A N 1
ATOM 3279 C CA . ARG A 1 409 ? 13.328 -82.438 -14.586 1 69.19 409 ARG A CA 1
ATOM 3280 C C . ARG A 1 409 ? 12.906 -82.125 -16.016 1 69.19 409 ARG A C 1
ATOM 3282 O O . ARG A 1 409 ? 13.75 -82 -16.906 1 69.19 409 ARG A O 1
ATOM 3289 N N . VAL A 1 410 ? 11.57 -82.375 -16.312 1 72.81 410 VAL A N 1
ATOM 3290 C CA . VAL A 1 410 ? 11.055 -82 -17.641 1 72.81 410 VAL A CA 1
ATOM 3291 C C . VAL A 1 410 ? 10.289 -80.688 -17.562 1 72.81 410 VAL A C 1
ATOM 3293 O O . VAL A 1 410 ? 9.562 -80.438 -16.609 1 72.81 410 VAL A O 1
ATOM 3296 N N . LYS A 1 411 ? 10.625 -79.75 -18.531 1 77.12 411 LYS A N 1
ATOM 3297 C CA . LYS A 1 411 ? 9.93 -78.438 -18.656 1 77.12 411 LYS A CA 1
ATOM 3298 C C . LYS A 1 411 ? 8.578 -78.625 -19.344 1 77.12 411 LYS A C 1
ATOM 3300 O O . LYS A 1 411 ? 8.508 -79.188 -20.453 1 77.12 411 LYS A O 1
ATOM 3305 N N . ARG A 1 412 ? 7.484 -78.5 -18.516 1 80.62 412 ARG A N 1
ATOM 3306 C CA . ARG A 1 412 ? 6.137 -78.562 -19.078 1 80.62 412 ARG A CA 1
ATOM 3307 C C . ARG A 1 412 ? 5.488 -77.188 -19.062 1 80.62 412 ARG A C 1
ATOM 3309 O O . ARG A 1 412 ? 5.816 -76.375 -18.219 1 80.62 412 ARG A O 1
ATOM 3316 N N . ARG A 1 413 ? 4.641 -77 -20.156 1 85.06 413 ARG A N 1
ATOM 3317 C CA . ARG A 1 413 ? 3.893 -75.75 -20.219 1 85.06 413 ARG A CA 1
ATOM 3318 C C . ARG A 1 413 ? 2.939 -75.625 -19.031 1 85.06 413 ARG A C 1
ATOM 3320 O O . ARG A 1 413 ? 2.33 -76.625 -18.609 1 85.06 413 ARG A O 1
ATOM 3327 N N . GLY A 1 414 ? 2.977 -74.562 -18.438 1 82.5 414 GLY A N 1
ATOM 3328 C CA . GLY A 1 414 ? 2.203 -74.312 -17.234 1 82.5 414 GLY A CA 1
ATOM 3329 C C . GLY A 1 414 ? 0.738 -74 -17.516 1 82.5 414 GLY A C 1
ATOM 3330 O O . GLY A 1 414 ? 0.229 -74.312 -18.578 1 82.5 414 GLY A O 1
ATOM 3331 N N . GLU A 1 415 ? 0.099 -73.5 -16.5 1 84.69 415 GLU A N 1
ATOM 3332 C CA . GLU A 1 415 ? -1.345 -73.312 -16.5 1 84.69 415 GLU A CA 1
ATOM 3333 C C . GLU A 1 415 ? -1.706 -72 -17.25 1 84.69 415 GLU A C 1
ATOM 3335 O O . GLU A 1 415 ? -2.812 -71.875 -17.766 1 84.69 415 GLU A O 1
ATOM 3340 N N . TRP A 1 416 ? -0.767 -71.062 -17.328 1 88.94 416 TRP A N 1
ATOM 3341 C CA . TRP A 1 416 ? -1.115 -69.75 -17.859 1 88.94 416 TRP A CA 1
ATOM 3342 C C . TRP A 1 416 ? -0.288 -69.438 -19.094 1 88.94 416 TRP A C 1
ATOM 3344 O O . TRP A 1 416 ? 0.885 -69.812 -19.188 1 88.94 416 TRP A O 1
ATOM 3354 N N . ARG A 1 417 ? -0.923 -68.875 -20.125 1 90.56 417 ARG A N 1
ATOM 3355 C CA . ARG A 1 417 ? -0.23 -68.25 -21.266 1 90.56 417 ARG A CA 1
ATOM 3356 C C . ARG A 1 417 ? -0.716 -66.812 -21.484 1 90.56 417 ARG A C 1
ATOM 3358 O O . ARG A 1 417 ? -1.86 -66.5 -21.172 1 90.56 417 ARG A O 1
ATOM 3365 N N . ARG A 1 418 ? 0.211 -66 -21.922 1 92.38 418 ARG A N 1
ATOM 3366 C CA . ARG A 1 418 ? -0.145 -64.562 -22.094 1 92.38 418 ARG A CA 1
ATOM 3367 C C . ARG A 1 418 ? 0.448 -64 -23.391 1 92.38 418 ARG A C 1
ATOM 3369 O O . ARG A 1 418 ? 1.449 -64.5 -23.891 1 92.38 418 ARG A O 1
ATOM 3376 N N . ARG A 1 419 ? -0.179 -63.094 -24 1 91.75 419 ARG A N 1
ATOM 3377 C CA . ARG A 1 419 ? 0.352 -62.344 -25.141 1 91.75 419 ARG A CA 1
ATOM 3378 C C . ARG A 1 419 ? 0.038 -60.875 -25 1 91.75 419 ARG A C 1
ATOM 3380 O O . ARG A 1 419 ? -0.957 -60.5 -24.375 1 91.75 419 ARG A O 1
ATOM 3387 N N . ARG A 1 420 ? 0.909 -60.094 -25.531 1 91.38 420 ARG A N 1
ATOM 3388 C CA . ARG A 1 420 ? 0.879 -58.656 -25.359 1 91.38 420 ARG A CA 1
ATOM 3389 C C . ARG A 1 420 ? 0.19 -57.969 -26.531 1 91.38 420 ARG A C 1
ATOM 3391 O O . ARG A 1 420 ? 0.478 -58.281 -27.688 1 91.38 420 ARG A O 1
ATOM 3398 N N . TRP A 1 421 ? -0.801 -57.156 -26.203 1 91.69 421 TRP A N 1
ATOM 3399 C CA . TRP A 1 421 ? -1.467 -56.281 -27.172 1 91.69 421 TRP A CA 1
ATOM 3400 C C . TRP A 1 421 ? -1.095 -54.812 -26.922 1 91.69 421 TRP A C 1
ATOM 3402 O O . TRP A 1 421 ? -0.941 -54.406 -25.781 1 91.69 421 TRP A O 1
ATOM 3412 N N . VAL A 1 422 ? -0.844 -54.125 -28.016 1 90.62 422 VAL A N 1
ATOM 3413 C CA . VAL A 1 422 ? -0.457 -52.719 -27.875 1 90.62 422 VAL A CA 1
ATOM 3414 C C . VAL A 1 422 ? -1.411 -51.844 -28.688 1 90.62 422 VAL A C 1
ATOM 3416 O O . VAL A 1 422 ? -1.911 -52.25 -29.734 1 90.62 422 VAL A O 1
ATOM 3419 N N . ARG A 1 423 ? -1.737 -50.688 -28.141 1 90.12 423 ARG A N 1
ATOM 3420 C CA . ARG A 1 423 ? -2.57 -49.688 -28.781 1 90.12 423 ARG A CA 1
ATOM 3421 C C . ARG A 1 423 ? -2.086 -48.281 -28.453 1 90.12 423 ARG A C 1
ATOM 3423 O O . ARG A 1 423 ? -1.591 -48.031 -27.359 1 90.12 423 ARG A O 1
ATOM 3430 N N . SER A 1 424 ? -2.182 -47.469 -29.469 1 89.5 424 SER A N 1
ATOM 3431 C CA . SER A 1 424 ? -1.691 -46.094 -29.281 1 89.5 424 SER A CA 1
ATOM 3432 C C . SER A 1 424 ? -2.785 -45.188 -28.734 1 89.5 424 SER A C 1
ATOM 3434 O O . SER A 1 424 ? -3.957 -45.344 -29.094 1 89.5 424 SER A O 1
ATOM 3436 N N . VAL A 1 425 ? -2.373 -44.375 -27.75 1 86 425 VAL A N 1
ATOM 3437 C CA . VAL A 1 425 ? -3.301 -43.438 -27.156 1 86 425 VAL A CA 1
ATOM 3438 C C . VAL A 1 425 ? -2.754 -42 -27.328 1 86 425 VAL A C 1
ATOM 3440 O O . VAL A 1 425 ? -1.544 -41.812 -27.453 1 86 425 VAL A O 1
ATOM 3443 N N . VAL A 1 426 ? -3.672 -41.094 -27.5 1 82.56 426 VAL A N 1
ATOM 3444 C CA . VAL A 1 426 ? -3.32 -39.688 -27.562 1 82.56 426 VAL A CA 1
ATOM 3445 C C . VAL A 1 426 ? -4.035 -38.906 -26.453 1 82.56 426 VAL A C 1
ATOM 3447 O O . VAL A 1 426 ? -5.09 -39.344 -25.969 1 82.56 426 VAL A O 1
ATOM 3450 N N . ARG A 1 427 ? -3.311 -37.812 -26.016 1 79.5 427 ARG A N 1
ATOM 3451 C CA . ARG A 1 427 ? -3.918 -37.031 -24.953 1 79.5 427 ARG A CA 1
ATOM 3452 C C . ARG A 1 427 ? -5.199 -36.344 -25.438 1 79.5 427 ARG A C 1
ATOM 3454 O O . ARG A 1 427 ? -5.273 -35.906 -26.578 1 79.5 427 ARG A O 1
ATOM 3461 N N . LYS A 1 428 ? -6.238 -36.438 -24.547 1 75.12 428 LYS A N 1
ATOM 3462 C CA . LYS A 1 428 ? -7.523 -35.844 -24.906 1 75.12 428 LYS A CA 1
ATOM 3463 C C . LYS A 1 428 ? -7.398 -34.312 -25.078 1 75.12 428 LYS A C 1
ATOM 3465 O O . LYS A 1 428 ? -6.824 -33.625 -24.234 1 75.12 428 LYS A O 1
ATOM 3470 N N . LYS A 1 429 ? -7.723 -33.844 -26.359 1 71.62 429 LYS A N 1
ATOM 3471 C CA . LYS A 1 429 ? -7.691 -32.438 -26.672 1 71.62 429 LYS A CA 1
ATOM 3472 C C . LYS A 1 429 ? -8.859 -31.688 -26.016 1 71.62 429 LYS A C 1
ATOM 3474 O O . LYS A 1 429 ? -9.93 -32.25 -25.828 1 71.62 429 LYS A O 1
ATOM 3479 N N . TRP A 1 430 ? -8.484 -30.578 -25.422 1 66.81 430 TRP A N 1
ATOM 3480 C CA . TRP A 1 430 ? -9.578 -29.719 -25 1 66.81 430 TRP A CA 1
ATOM 3481 C C . TRP A 1 430 ? -10.289 -29.109 -26.203 1 66.81 430 TRP A C 1
ATOM 3483 O O . TRP A 1 430 ? -9.641 -28.5 -27.078 1 66.81 430 TRP A O 1
ATOM 3493 N N . THR A 1 431 ? -11.531 -29.656 -26.609 1 56.81 431 THR A N 1
ATOM 3494 C CA . THR A 1 431 ? -12.266 -29.156 -27.781 1 56.81 431 THR A CA 1
ATOM 3495 C C . THR A 1 431 ? -13.234 -28.047 -27.359 1 56.81 431 THR A C 1
ATOM 3497 O O . THR A 1 431 ? -14.117 -28.266 -26.531 1 56.81 431 THR A O 1
ATOM 3500 N N . HIS A 1 432 ? -13 -27 -26.766 1 48.5 432 HIS A N 1
ATOM 3501 C CA . HIS A 1 432 ? -14.086 -26.031 -26.672 1 48.5 432 HIS A CA 1
ATOM 3502 C C . HIS A 1 432 ? -14.172 -25.172 -27.922 1 48.5 432 HIS A C 1
ATOM 3504 O O . HIS A 1 432 ? -13.148 -24.875 -28.547 1 48.5 432 HIS A O 1
ATOM 3510 N N . MET B 1 1 ? -49.375 -35.75 -50.906 1 23.66 1 MET B N 1
ATOM 3511 C CA . MET B 1 1 ? -49.906 -35.188 -49.656 1 23.66 1 MET B CA 1
ATOM 3512 C C . MET B 1 1 ? -48.812 -34.719 -48.75 1 23.66 1 MET B C 1
ATOM 3514 O O . MET B 1 1 ? -48 -35.531 -48.281 1 23.66 1 MET B O 1
ATOM 3518 N N . SER B 1 2 ? -48.188 -33.594 -49.031 1 23.64 2 SER B N 1
ATOM 3519 C CA . SER B 1 2 ? -46.938 -32.906 -48.688 1 23.64 2 SER B CA 1
ATOM 3520 C C . SER B 1 2 ? -46.969 -32.438 -47.25 1 23.64 2 SER B C 1
ATOM 3522 O O . SER B 1 2 ? -47.75 -31.578 -46.875 1 23.64 2 SER B O 1
ATOM 3524 N N . THR B 1 3 ? -46.844 -33.375 -46.344 1 24.11 3 THR B N 1
ATOM 3525 C CA . THR B 1 3 ? -47.031 -33.188 -44.906 1 24.11 3 THR B CA 1
ATOM 3526 C C . THR B 1 3 ? -46.062 -32.156 -44.375 1 24.11 3 THR B C 1
ATOM 3528 O O . THR B 1 3 ? -44.844 -32.312 -44.469 1 24.11 3 THR B O 1
ATOM 3531 N N . ALA B 1 4 ? -46.438 -30.859 -44.594 1 28.06 4 ALA B N 1
ATOM 3532 C CA . ALA B 1 4 ? -45.781 -29.641 -44.156 1 28.06 4 ALA B CA 1
ATOM 3533 C C . ALA B 1 4 ? -45.406 -29.703 -42.656 1 28.06 4 ALA B C 1
ATOM 3535 O O . ALA B 1 4 ? -46.281 -29.844 -41.812 1 28.06 4 ALA B O 1
ATOM 3536 N N . THR B 1 5 ? -44.312 -30.438 -42.438 1 29.62 5 THR B N 1
ATOM 3537 C CA . THR B 1 5 ? -43.844 -30.609 -41.062 1 29.62 5 THR B CA 1
ATOM 3538 C C . THR B 1 5 ? -43.688 -29.266 -40.375 1 29.62 5 THR B C 1
ATOM 3540 O O . THR B 1 5 ? -43.031 -28.375 -40.875 1 29.62 5 THR B O 1
ATOM 3543 N N . PRO B 1 6 ? -44.719 -28.875 -39.625 1 33.94 6 PRO B N 1
ATOM 3544 C CA . PRO B 1 6 ? -44.75 -27.531 -39.031 1 33.94 6 PRO B CA 1
ATOM 3545 C C . PRO B 1 6 ? -43.438 -27.188 -38.312 1 33.94 6 PRO B C 1
ATOM 3547 O O . PRO B 1 6 ? -42.719 -28.078 -37.844 1 33.94 6 PRO B O 1
ATOM 3550 N N . PRO B 1 7 ? -42.812 -26.062 -38.719 1 30.41 7 PRO B N 1
ATOM 3551 C CA . PRO B 1 7 ? -41.531 -25.609 -38.219 1 30.41 7 PRO B CA 1
ATOM 3552 C C . PRO B 1 7 ? -41.469 -25.562 -36.688 1 30.41 7 PRO B C 1
ATOM 3554 O O . PRO B 1 7 ? -42.5 -25.375 -36.031 1 30.41 7 PRO B O 1
ATOM 3557 N N . ALA B 1 8 ? -40.594 -26.328 -36.062 1 27.39 8 ALA B N 1
ATOM 3558 C CA . ALA B 1 8 ? -40.281 -26.406 -34.625 1 27.39 8 ALA B CA 1
ATOM 3559 C C . ALA B 1 8 ? -40.188 -25.016 -34.031 1 27.39 8 ALA B C 1
ATOM 3561 O O . ALA B 1 8 ? -39.5 -24.141 -34.562 1 27.39 8 ALA B O 1
ATOM 3562 N N . ALA B 1 9 ? -41.188 -24.547 -33.375 1 26.3 9 ALA B N 1
ATOM 3563 C CA . ALA B 1 9 ? -41.281 -23.312 -32.594 1 26.3 9 ALA B CA 1
ATOM 3564 C C . ALA B 1 9 ? -40 -23.094 -31.797 1 26.3 9 ALA B C 1
ATOM 3566 O O . ALA B 1 9 ? -39.5 -24.016 -31.156 1 26.3 9 ALA B O 1
ATOM 3567 N N . ASP B 1 10 ? -39.156 -22.156 -32.219 1 26.97 10 ASP B N 1
ATOM 3568 C CA . ASP B 1 10 ? -37.938 -21.594 -31.609 1 26.97 10 ASP B CA 1
ATOM 3569 C C . ASP B 1 10 ? -38.188 -21.266 -30.141 1 26.97 10 ASP B C 1
ATOM 3571 O O . ASP B 1 10 ? -39.062 -20.484 -29.797 1 26.97 10 ASP B O 1
ATOM 3575 N N . GLY B 1 11 ? -38.188 -22.266 -29.281 1 28.03 11 GLY B N 1
ATOM 3576 C CA . GLY B 1 11 ? -38.375 -22.016 -27.859 1 28.03 11 GLY B CA 1
ATOM 3577 C C . GLY B 1 11 ? -37.562 -20.812 -27.359 1 28.03 11 GLY B C 1
ATOM 3578 O O . GLY B 1 11 ? -36.406 -20.672 -27.688 1 28.03 11 GLY B O 1
ATOM 3579 N N . GLY B 1 12 ? -38.219 -19.609 -27.25 1 27.38 12 GLY B N 1
ATOM 3580 C CA . GLY B 1 12 ? -37.844 -18.359 -26.625 1 27.38 12 GLY B CA 1
ATOM 3581 C C . GLY B 1 12 ? -37.125 -18.531 -25.297 1 27.38 12 GLY B C 1
ATOM 3582 O O . GLY B 1 12 ? -37.719 -18.953 -24.312 1 27.38 12 GLY B O 1
ATOM 3583 N N . GLY B 1 13 ? -35.969 -19.109 -25.328 1 28.16 13 GLY B N 1
ATOM 3584 C CA . GLY B 1 13 ? -35.125 -19.109 -24.125 1 28.16 13 GLY B CA 1
ATOM 3585 C C . GLY B 1 13 ? -35.062 -17.766 -23.438 1 28.16 13 GLY B C 1
ATOM 3586 O O . GLY B 1 13 ? -34.344 -16.875 -23.844 1 28.16 13 GLY B O 1
ATOM 3587 N N . GLY B 1 14 ? -36.281 -17.266 -23.016 1 29.81 14 GLY B N 1
ATOM 3588 C CA . GLY B 1 14 ? -36.312 -16.141 -22.094 1 29.81 14 GLY B CA 1
ATOM 3589 C C . GLY B 1 14 ? -35.219 -16.219 -21.031 1 29.81 14 GLY B C 1
ATOM 3590 O O . GLY B 1 14 ? -35.062 -17.25 -20.391 1 29.81 14 GLY B O 1
ATOM 3591 N N . GLY B 1 15 ? -34.156 -15.656 -21.344 1 30.06 15 GLY B N 1
ATOM 3592 C CA . GLY B 1 15 ? -33.062 -15.43 -20.422 1 30.06 15 GLY B CA 1
ATOM 3593 C C . GLY B 1 15 ? -33.5 -15.016 -19.031 1 30.06 15 GLY B C 1
ATOM 3594 O O . GLY B 1 15 ? -34.125 -13.969 -18.859 1 30.06 15 GLY B O 1
ATOM 3595 N N . GLY B 1 16 ? -34.031 -15.906 -18.234 1 29.41 16 GLY B N 1
ATOM 3596 C CA . GLY B 1 16 ? -34.344 -15.75 -16.828 1 29.41 16 GLY B CA 1
ATOM 3597 C C . GLY B 1 16 ? -33.375 -14.844 -16.094 1 29.41 16 GLY B C 1
ATOM 3598 O O . GLY B 1 16 ? -32.219 -15.18 -15.953 1 29.41 16 GLY B O 1
ATOM 3599 N N . ARG B 1 17 ? -33.562 -13.555 -16.281 1 38.41 17 ARG B N 1
ATOM 3600 C CA . ARG B 1 17 ? -33.125 -12.664 -15.219 1 38.41 17 ARG B CA 1
ATOM 3601 C C . ARG B 1 17 ? -33.281 -13.312 -13.852 1 38.41 17 ARG B C 1
ATOM 3603 O O . ARG B 1 17 ? -34.406 -13.547 -13.398 1 38.41 17 ARG B O 1
ATOM 3610 N N . SER B 1 18 ? -32.438 -14.219 -13.531 1 36.22 18 SER B N 1
ATOM 3611 C CA . SER B 1 18 ? -32.594 -15.109 -12.383 1 36.22 18 SER B CA 1
ATOM 3612 C C . SER B 1 18 ? -33.188 -14.375 -11.188 1 36.22 18 SER B C 1
ATOM 3614 O O . SER B 1 18 ? -32.906 -13.195 -10.969 1 36.22 18 SER B O 1
ATOM 3616 N N . LEU B 1 19 ? -34.406 -14.68 -10.648 1 39.59 19 LEU B N 1
ATOM 3617 C CA . LEU B 1 19 ? -35.156 -14.375 -9.438 1 39.59 19 LEU B CA 1
ATOM 3618 C C . LEU B 1 19 ? -34.219 -14.039 -8.281 1 39.59 19 LEU B C 1
ATOM 3620 O O . LEU B 1 19 ? -34.5 -13.156 -7.469 1 39.59 19 LEU B O 1
ATOM 3624 N N . SER B 1 20 ? -33.031 -14.648 -8.359 1 42.72 20 SER B N 1
ATOM 3625 C CA . SER B 1 20 ? -32.125 -14.477 -7.242 1 42.72 20 SER B CA 1
ATOM 3626 C C . SER B 1 20 ? -31.531 -13.078 -7.23 1 42.72 20 SER B C 1
ATOM 3628 O O . SER B 1 20 ? -31.406 -12.453 -6.172 1 42.72 20 SER B O 1
ATOM 3630 N N . GLY B 1 21 ? -31.438 -12.453 -8.328 1 45.16 21 GLY B N 1
ATOM 3631 C CA . GLY B 1 21 ? -30.922 -11.094 -8.383 1 45.16 21 GLY B CA 1
ATOM 3632 C C . GLY B 1 21 ? -31.938 -10.055 -7.949 1 45.16 21 GLY B C 1
ATOM 3633 O O . GLY B 1 21 ? -31.594 -9.086 -7.266 1 45.16 21 GLY B O 1
ATOM 3634 N N . ALA B 1 22 ? -33.219 -10.211 -8.367 1 47.66 22 ALA B N 1
ATOM 3635 C CA . ALA B 1 22 ? -34.281 -9.273 -8.039 1 47.66 22 ALA B CA 1
ATOM 3636 C C . ALA B 1 22 ? -34.625 -9.305 -6.547 1 47.66 22 ALA B C 1
ATOM 3638 O O . ALA B 1 22 ? -34.844 -8.266 -5.934 1 47.66 22 ALA B O 1
ATOM 3639 N N . ILE B 1 23 ? -34.688 -10.477 -5.988 1 44.81 23 ILE B N 1
ATOM 3640 C CA . ILE B 1 23 ? -34.969 -10.609 -4.566 1 44.81 23 ILE B CA 1
ATOM 3641 C C . ILE B 1 23 ? -33.844 -10 -3.74 1 44.81 23 ILE B C 1
ATOM 3643 O O . ILE B 1 23 ? -34.094 -9.336 -2.732 1 44.81 23 ILE B O 1
ATOM 3647 N N . GLN B 1 24 ? -32.719 -10.07 -4.293 1 43.56 24 GLN B N 1
ATOM 3648 C CA . GLN B 1 24 ? -31.578 -9.508 -3.607 1 43.56 24 GLN B CA 1
ATOM 3649 C C . GLN B 1 24 ? -31.625 -7.984 -3.611 1 43.56 24 GLN B C 1
ATOM 3651 O O . GLN B 1 24 ? -31.344 -7.348 -2.592 1 43.56 24 GLN B O 1
ATOM 3656 N N . GLU B 1 25 ? -32.062 -7.41 -4.68 1 46.31 25 GLU B N 1
ATOM 3657 C CA . GLU B 1 25 ? -32.188 -5.961 -4.766 1 46.31 25 GLU B CA 1
ATOM 3658 C C . GLU B 1 25 ? -33.344 -5.465 -3.9 1 46.31 25 GLU B C 1
ATOM 3660 O O . GLU B 1 25 ? -33.25 -4.434 -3.232 1 46.31 25 GLU B O 1
ATOM 3665 N N . LYS B 1 26 ? -34.531 -6.02 -3.971 1 46.75 26 LYS B N 1
ATOM 3666 C CA . LYS B 1 26 ? -35.719 -5.602 -3.197 1 46.75 26 LYS B CA 1
ATOM 3667 C C . LYS B 1 26 ? -35.438 -5.727 -1.698 1 46.75 26 LYS B C 1
ATOM 3669 O O . LYS B 1 26 ? -35.844 -4.867 -0.917 1 46.75 26 LYS B O 1
ATOM 3674 N N . VAL B 1 27 ? -34.844 -6.754 -1.322 1 41.72 27 VAL B N 1
ATOM 3675 C CA . VAL B 1 27 ? -34.562 -6.938 0.095 1 41.72 27 VAL B CA 1
ATOM 3676 C C . VAL B 1 27 ? -33.531 -5.902 0.545 1 41.72 27 VAL B C 1
ATOM 3678 O O . VAL B 1 27 ? -33.688 -5.301 1.612 1 41.72 27 VAL B O 1
ATOM 3681 N N . PHE B 1 28 ? -32.75 -5.656 -0.368 1 43.5 28 PHE B N 1
ATOM 3682 C CA . PHE B 1 28 ? -31.75 -4.629 -0.093 1 43.5 28 PHE B CA 1
ATOM 3683 C C . PHE B 1 28 ? -32.406 -3.268 0.083 1 43.5 28 PHE B C 1
ATOM 3685 O O . PHE B 1 28 ? -32.062 -2.52 1 1 43.5 28 PHE B O 1
ATOM 3692 N N . SER B 1 29 ? -33.312 -2.977 -0.807 1 43.88 29 SER B N 1
ATOM 3693 C CA . SER B 1 29 ? -34.031 -1.709 -0.744 1 43.88 29 SER B CA 1
ATOM 3694 C C . SER B 1 29 ? -34.906 -1.63 0.502 1 43.88 29 SER B C 1
ATOM 3696 O O . SER B 1 29 ? -35 -0.578 1.139 1 43.88 29 SER B O 1
ATOM 3698 N N . LYS B 1 30 ? -35.625 -2.551 0.801 1 44.38 30 LYS B N 1
ATOM 3699 C CA . LYS B 1 30 ? -36.531 -2.529 1.946 1 44.38 30 LYS B CA 1
ATOM 3700 C C . LYS B 1 30 ? -35.75 -2.494 3.26 1 44.38 30 LYS B C 1
ATOM 3702 O O . LYS B 1 30 ? -36.156 -1.816 4.207 1 44.38 30 LYS B O 1
ATOM 3707 N N . VAL B 1 31 ? -34.688 -3.199 3.326 1 39.41 31 VAL B N 1
ATOM 3708 C CA . VAL B 1 31 ? -33.844 -3.229 4.527 1 39.41 31 VAL B CA 1
ATOM 3709 C C . VAL B 1 31 ? -33.188 -1.872 4.73 1 39.41 31 VAL B C 1
ATOM 3711 O O . VAL B 1 31 ? -33.094 -1.379 5.855 1 39.41 31 VAL B O 1
ATOM 3714 N N . LEU B 1 32 ? -32.719 -1.329 3.689 1 39.88 32 LEU B N 1
ATOM 3715 C CA . LEU B 1 32 ? -32.219 0.031 3.771 1 39.88 32 LEU B CA 1
ATOM 3716 C C . LEU B 1 32 ? -33.25 0.982 4.332 1 39.88 32 LEU B C 1
ATOM 3718 O O . LEU B 1 32 ? -32.938 1.907 5.078 1 39.88 32 LEU B O 1
ATOM 3722 N N . GLN B 1 33 ? -34.438 0.811 3.996 1 43.34 33 GLN B N 1
ATOM 3723 C CA . GLN B 1 33 ? -35.531 1.675 4.465 1 43.34 33 GLN B CA 1
ATOM 3724 C C . GLN B 1 33 ? -35.719 1.537 5.973 1 43.34 33 GLN B C 1
ATOM 3726 O O . GLN B 1 33 ? -36.125 2.496 6.641 1 43.34 33 GLN B O 1
ATOM 3731 N N . THR B 1 34 ? -35.625 0.431 6.539 1 39.59 34 THR B N 1
ATOM 3732 C CA . THR B 1 34 ? -35.938 0.27 7.961 1 39.59 34 THR B CA 1
ATOM 3733 C C . THR B 1 34 ? -34.75 0.686 8.812 1 39.59 34 THR B C 1
ATOM 3735 O O . THR B 1 34 ? -34.875 0.938 10.016 1 39.59 34 THR B O 1
ATOM 3738 N N . VAL B 1 35 ? -33.5 0.38 8.57 1 37.56 35 VAL B N 1
ATOM 3739 C CA . VAL B 1 35 ? -32.281 0.515 9.352 1 37.56 35 VAL B CA 1
ATOM 3740 C C . VAL B 1 35 ? -31.875 1.987 9.453 1 37.56 35 VAL B C 1
ATOM 3742 O O . VAL B 1 35 ? -31.281 2.416 10.445 1 37.56 35 VAL B O 1
ATOM 3745 N N . VAL B 1 36 ? -31.578 2.68 8.305 1 40.12 36 VAL B N 1
ATOM 3746 C CA . VAL B 1 36 ? -31.172 4.082 8.305 1 40.12 36 VAL B CA 1
ATOM 3747 C C . VAL B 1 36 ? -32.281 4.941 8.914 1 40.12 36 VAL B C 1
ATOM 3749 O O . VAL B 1 36 ? -33.469 4.766 8.602 1 40.12 36 VAL B O 1
ATOM 3752 N N . PRO B 1 37 ? -32.094 5.602 10.062 1 43 37 PRO B N 1
ATOM 3753 C CA . PRO B 1 37 ? -33.156 6.59 10.109 1 43 37 PRO B CA 1
ATOM 3754 C C . PRO B 1 37 ? -33.688 6.977 8.727 1 43 37 PRO B C 1
ATOM 3756 O O . PRO B 1 37 ? -33.062 6.637 7.715 1 43 37 PRO B O 1
ATOM 3759 N N . SER B 1 38 ? -34.625 7.777 8.602 1 42.53 38 SER B N 1
ATOM 3760 C CA . SER B 1 38 ? -35.25 8.094 7.324 1 42.53 38 SER B CA 1
ATOM 3761 C C . SER B 1 38 ? -34.188 8.43 6.27 1 42.53 38 SER B C 1
ATOM 3763 O O . SER B 1 38 ? -33.156 8.992 6.586 1 42.53 38 SER B O 1
ATOM 3765 N N . ASP B 1 39 ? -33.875 7.512 5.215 1 49.47 39 ASP B N 1
ATOM 3766 C CA . ASP B 1 39 ? -33.156 7.945 4.016 1 49.47 39 ASP B CA 1
ATOM 3767 C C . ASP B 1 39 ? -32.969 9.461 4.02 1 49.47 39 ASP B C 1
ATOM 3769 O O . ASP B 1 39 ? -32.031 9.969 3.41 1 49.47 39 ASP B O 1
ATOM 3773 N N . TYR B 1 40 ? -33.812 9.914 4.758 1 49.12 40 TYR B N 1
ATOM 3774 C CA . TYR B 1 40 ? -33.812 11.367 4.777 1 49.12 40 TYR B CA 1
ATOM 3775 C C . TYR B 1 40 ? -32.656 11.906 5.609 1 49.12 40 TYR B C 1
ATOM 3777 O O . TYR B 1 40 ? -32.031 12.898 5.23 1 49.12 40 TYR B O 1
ATOM 3785 N N . ASP B 1 41 ? -32.375 11.18 6.668 1 56.5 41 ASP B N 1
ATOM 3786 C CA . ASP B 1 41 ? -31.359 11.75 7.551 1 56.5 41 ASP B CA 1
ATOM 3787 C C . ASP B 1 41 ? -29.953 11.516 7 1 56.5 41 ASP B C 1
ATOM 3789 O O . ASP B 1 41 ? -29.094 12.391 7.098 1 56.5 41 ASP B O 1
ATOM 3793 N N . ILE B 1 42 ? -29.781 10.328 6.422 1 60.47 42 ILE B N 1
ATOM 3794 C CA . ILE B 1 42 ? -28.469 10.07 5.84 1 60.47 42 ILE B CA 1
ATOM 3795 C C . ILE B 1 42 ? -28.203 11.07 4.715 1 60.47 42 ILE B C 1
ATOM 3797 O O . ILE B 1 42 ? -27.078 11.586 4.59 1 60.47 42 ILE B O 1
ATOM 3801 N N . LYS B 1 43 ? -29.234 11.266 4.043 1 62.81 43 LYS B N 1
ATOM 3802 C CA . LYS B 1 43 ? -29.078 12.234 2.953 1 62.81 43 LYS B CA 1
ATOM 3803 C C . LYS B 1 43 ? -28.781 13.625 3.488 1 62.81 43 LYS B C 1
ATOM 3805 O O . LYS B 1 43 ? -27.984 14.367 2.908 1 62.81 43 LYS B O 1
ATOM 3810 N N . LYS B 1 44 ? -29.375 13.844 4.629 1 64.31 44 LYS B N 1
ATOM 3811 C CA . LYS B 1 44 ? -29.156 15.164 5.199 1 64.31 44 LYS B CA 1
ATOM 3812 C C . LYS B 1 44 ? -27.719 15.305 5.711 1 64.31 44 LYS B C 1
ATOM 3814 O O . LYS B 1 44 ? -27.078 16.328 5.48 1 64.31 44 LYS B O 1
ATOM 3819 N N . TYR B 1 45 ? -27.266 14.273 6.328 1 64.38 45 TYR B N 1
ATOM 3820 C CA . TYR B 1 45 ? -25.922 14.336 6.871 1 64.38 45 TYR B CA 1
ATOM 3821 C C . TYR B 1 45 ? -24.875 14.297 5.754 1 64.38 45 TYR B C 1
ATOM 3823 O O . TYR B 1 45 ? -23.859 14.984 5.828 1 64.38 45 TYR B O 1
ATOM 3831 N N . ALA B 1 46 ? -25.25 13.57 4.766 1 63.94 46 ALA B N 1
ATOM 3832 C CA . ALA B 1 46 ? -24.344 13.516 3.615 1 63.94 46 ALA B CA 1
ATOM 3833 C C . ALA B 1 46 ? -24.25 14.883 2.936 1 63.94 46 ALA B C 1
ATOM 3835 O O . ALA B 1 46 ? -23.172 15.305 2.535 1 63.94 46 ALA B O 1
ATOM 3836 N N . GLU B 1 47 ? -25.344 15.484 2.867 1 67.75 47 GLU B N 1
ATOM 3837 C CA . GLU B 1 47 ? -25.359 16.797 2.232 1 67.75 47 GLU B CA 1
ATOM 3838 C C . GLU B 1 47 ? -24.656 17.844 3.088 1 67.75 47 GLU B C 1
ATOM 3840 O O . GLU B 1 47 ? -23.953 18.719 2.561 1 67.75 47 GLU B O 1
ATOM 3845 N N . MET B 1 48 ? -24.781 17.672 4.336 1 65.44 48 MET B N 1
ATOM 3846 C CA . MET B 1 48 ? -24.125 18.609 5.234 1 65.44 48 MET B CA 1
ATOM 3847 C C . MET B 1 48 ? -22.625 18.438 5.215 1 65.44 48 MET B C 1
ATOM 3849 O O . MET B 1 48 ? -21.875 19.406 5.332 1 65.44 48 MET B O 1
ATOM 3853 N N . SER B 1 49 ? -22.281 17.188 5.105 1 64.31 49 SER B N 1
ATOM 3854 C CA . SER B 1 49 ? -20.844 16.891 5.113 1 64.31 49 SER B CA 1
ATOM 3855 C C . SER B 1 49 ? -20.156 17.406 3.852 1 64.31 49 SER B C 1
ATOM 3857 O O . SER B 1 49 ? -18.953 17.672 3.855 1 64.31 49 SER B O 1
ATOM 3859 N N . GLU B 1 50 ? -20.922 17.531 2.91 1 65.69 50 GLU B N 1
ATOM 3860 C CA . GLU B 1 50 ? -20.359 17.969 1.636 1 65.69 50 GLU B CA 1
ATOM 3861 C C . GLU B 1 50 ? -20.109 19.469 1.631 1 65.69 50 GLU B C 1
ATOM 3863 O O . GLU B 1 50 ? -19.219 19.953 0.933 1 65.69 50 GLU B O 1
ATOM 3868 N N . LYS B 1 51 ? -20.906 20.141 2.553 1 63.66 51 LYS B N 1
ATOM 3869 C CA . LYS B 1 51 ? -20.734 21.594 2.562 1 63.66 51 LYS B CA 1
ATOM 3870 C C . LYS B 1 51 ? -19.438 21.984 3.262 1 63.66 51 LYS B C 1
ATOM 3872 O O . LYS B 1 51 ? -19.234 21.656 4.426 1 63.66 51 LYS B O 1
ATOM 3877 N N . GLY B 1 52 ? -18.375 22.375 2.439 1 63.16 52 GLY B N 1
ATOM 3878 C CA . GLY B 1 52 ? -17.125 22.922 2.955 1 63.16 52 GLY B CA 1
ATOM 3879 C C . GLY B 1 52 ? -15.977 21.938 2.861 1 63.16 52 GLY B C 1
ATOM 3880 O O . GLY B 1 52 ? -14.891 22.203 3.395 1 63.16 52 GLY B O 1
ATOM 3881 N N . ASP B 1 53 ? -16.281 20.672 2.25 1 67.69 53 ASP B N 1
ATOM 3882 C CA . ASP B 1 53 ? -15.211 19.672 2.213 1 67.69 53 ASP B CA 1
ATOM 3883 C C . ASP B 1 53 ? -14.258 19.938 1.046 1 67.69 53 ASP B C 1
ATOM 3885 O O . ASP B 1 53 ? -14.703 20.078 -0.098 1 67.69 53 ASP B O 1
ATOM 3889 N N . ARG B 1 54 ? -13.117 20.25 1.396 1 65.06 54 ARG B N 1
ATOM 3890 C CA . ARG B 1 54 ? -12.07 20.531 0.41 1 65.06 54 ARG B CA 1
ATOM 3891 C C . ARG B 1 54 ? -11.758 19.281 -0.408 1 65.06 54 ARG B C 1
ATOM 3893 O O . ARG B 1 54 ? -11.172 19.375 -1.49 1 65.06 54 ARG B O 1
ATOM 3900 N N . ARG B 1 55 ? -12.297 18.172 0.016 1 67.94 55 ARG B N 1
ATOM 3901 C CA . ARG B 1 55 ? -11.953 16.922 -0.658 1 67.94 55 ARG B CA 1
ATOM 3902 C C . ARG B 1 55 ? -12.953 16.609 -1.768 1 67.94 55 ARG B C 1
ATOM 3904 O O . ARG B 1 55 ? -12.758 15.672 -2.543 1 67.94 55 ARG B O 1
ATOM 3911 N N . LYS B 1 56 ? -13.969 17.344 -1.743 1 63.81 56 LYS B N 1
ATOM 3912 C CA . LYS B 1 56 ? -15.055 16.969 -2.646 1 63.81 56 LYS B CA 1
ATOM 3913 C C . LYS B 1 56 ? -14.656 17.188 -4.105 1 63.81 56 LYS B C 1
ATOM 3915 O O . LYS B 1 56 ? -14.195 18.266 -4.477 1 63.81 56 LYS B O 1
ATOM 3920 N N . ASP B 1 57 ? -14.453 16.062 -4.715 1 62.81 57 ASP B N 1
ATOM 3921 C CA . ASP B 1 57 ? -14.281 16.094 -6.164 1 62.81 57 ASP B CA 1
ATOM 3922 C C . ASP B 1 57 ? -15.633 16.156 -6.875 1 62.81 57 ASP B C 1
ATOM 3924 O O . ASP B 1 57 ? -16.5 15.289 -6.656 1 62.81 57 ASP B O 1
ATOM 3928 N N . LYS B 1 58 ? -15.992 17.203 -7.441 1 66.31 58 LYS B N 1
ATOM 3929 C CA . LYS B 1 58 ? -17.266 17.469 -8.086 1 66.31 58 LYS B CA 1
ATOM 3930 C C . LYS B 1 58 ? -17.672 16.328 -9.008 1 66.31 58 LYS B C 1
ATOM 3932 O O . LYS B 1 58 ? -18.875 16.047 -9.164 1 66.31 58 LYS B O 1
ATOM 3937 N N . ASP B 1 59 ? -16.75 15.508 -9.391 1 74.5 59 ASP B N 1
ATOM 3938 C CA . ASP B 1 59 ? -17.094 14.516 -10.406 1 74.5 59 ASP B CA 1
ATOM 3939 C C . ASP B 1 59 ? -17.297 13.141 -9.789 1 74.5 59 ASP B C 1
ATOM 3941 O O . ASP B 1 59 ? -17.625 12.18 -10.484 1 74.5 59 ASP B O 1
ATOM 3945 N N . ARG B 1 60 ? -17.297 13.086 -8.445 1 82.56 60 ARG B N 1
ATOM 3946 C CA . ARG B 1 60 ? -17.438 11.766 -7.84 1 82.56 60 ARG B CA 1
ATOM 3947 C C . ARG B 1 60 ? -18.797 11.625 -7.156 1 82.56 60 ARG B C 1
ATOM 3949 O O . ARG B 1 60 ? -19.344 12.594 -6.637 1 82.56 60 ARG B O 1
ATOM 3956 N N . PRO B 1 61 ? -19.312 10.469 -7.266 1 85.06 61 PRO B N 1
ATOM 3957 C CA . PRO B 1 61 ? -20.656 10.242 -6.699 1 85.06 61 PRO B CA 1
ATOM 3958 C C . PRO B 1 61 ? -20.719 10.531 -5.199 1 85.06 61 PRO B C 1
ATOM 3960 O O . PRO B 1 61 ? -19.734 10.312 -4.484 1 85.06 61 PRO B O 1
ATOM 3963 N N . GLN B 1 62 ? -21.844 11.047 -4.777 1 84.81 62 GLN B N 1
ATOM 3964 C CA . GLN B 1 62 ? -22.094 11.305 -3.365 1 84.81 62 GLN B CA 1
ATOM 3965 C C . GLN B 1 62 ? -22.406 10.008 -2.615 1 84.81 62 GLN B C 1
ATOM 3967 O O . GLN B 1 62 ? -22.641 8.969 -3.232 1 84.81 62 GLN B O 1
ATOM 3972 N N . PHE B 1 63 ? -22.375 10.094 -1.351 1 84.25 63 PHE B N 1
ATOM 3973 C CA . PHE B 1 63 ? -22.578 8.906 -0.538 1 84.25 63 PHE B CA 1
ATOM 3974 C C . PHE B 1 63 ? -24.016 8.422 -0.656 1 84.25 63 PHE B C 1
ATOM 3976 O O . PHE B 1 63 ? -24.953 9.211 -0.561 1 84.25 63 PHE B O 1
ATOM 3983 N N . SER B 1 64 ? -24.188 7.266 -1.061 1 82.5 64 SER B N 1
ATOM 3984 C CA . SER B 1 64 ? -25.469 6.574 -1.073 1 82.5 64 SER B CA 1
ATOM 3985 C C . SER B 1 64 ? -25.328 5.148 -0.542 1 82.5 64 SER B C 1
ATOM 3987 O O . SER B 1 64 ? -24.359 4.461 -0.835 1 82.5 64 SER B O 1
ATOM 3989 N N . LEU B 1 65 ? -26.25 4.809 0.228 1 77.38 65 LEU B N 1
ATOM 3990 C CA . LEU B 1 65 ? -26.203 3.484 0.838 1 77.38 65 LEU B CA 1
ATOM 3991 C C . LEU B 1 65 ? -26.266 2.393 -0.224 1 77.38 65 LEU B C 1
ATOM 3993 O O . LEU B 1 65 ? -25.594 1.363 -0.105 1 77.38 65 LEU B O 1
ATOM 3997 N N . THR B 1 66 ? -27.062 2.572 -1.221 1 80.12 66 THR B N 1
ATOM 3998 C CA . THR B 1 66 ? -27.188 1.594 -2.295 1 80.12 66 THR B CA 1
ATOM 3999 C C . THR B 1 66 ? -25.875 1.456 -3.064 1 80.12 66 THR B C 1
ATOM 4001 O O . THR B 1 66 ? -25.438 0.342 -3.348 1 80.12 66 THR B O 1
ATOM 4004 N N . LEU B 1 67 ? -25.25 2.564 -3.27 1 85.56 67 LEU B N 1
ATOM 4005 C CA . LEU B 1 67 ? -23.969 2.543 -3.984 1 85.56 67 LEU B CA 1
ATOM 4006 C C . LEU B 1 67 ? -22.875 1.923 -3.125 1 85.56 67 LEU B C 1
ATOM 4008 O O . LEU B 1 67 ? -22.031 1.176 -3.629 1 85.56 67 LEU B O 1
ATOM 4012 N N . MET B 1 68 ? -22.922 2.273 -1.877 1 86.31 68 MET B N 1
ATOM 4013 C CA . MET B 1 68 ? -21.938 1.729 -0.952 1 86.31 68 MET B CA 1
ATOM 4014 C C . MET B 1 68 ? -22.047 0.209 -0.874 1 86.31 68 MET B C 1
ATOM 4016 O O . MET B 1 68 ? -21.031 -0.492 -0.93 1 86.31 68 MET B O 1
ATOM 4020 N N . SER B 1 69 ? -23.188 -0.292 -0.809 1 82.31 69 SER B N 1
ATOM 4021 C CA . SER B 1 69 ? -23.406 -1.733 -0.723 1 82.31 69 SER B CA 1
ATOM 4022 C C . SER B 1 69 ? -22.984 -2.43 -2.016 1 82.31 69 SER B C 1
ATOM 4024 O O . SER B 1 69 ? -22.375 -3.498 -1.983 1 82.31 69 SER B O 1
ATOM 4026 N N . GLY B 1 70 ? -23.312 -1.813 -3.082 1 85 70 GLY B N 1
ATOM 4027 C CA . GLY B 1 70 ? -22.906 -2.371 -4.363 1 85 70 GLY B CA 1
ATOM 4028 C C . GLY B 1 70 ? -21.406 -2.387 -4.555 1 85 70 GLY B C 1
ATOM 4029 O O . GLY B 1 70 ? -20.844 -3.389 -5.004 1 85 70 GLY B O 1
ATOM 4030 N N . ASN B 1 71 ? -20.828 -1.33 -4.223 1 90.38 71 ASN B N 1
ATOM 4031 C CA . ASN B 1 71 ? -19.375 -1.244 -4.34 1 90.38 71 ASN B CA 1
ATOM 4032 C C . ASN B 1 71 ? -18.688 -2.211 -3.387 1 90.38 71 ASN B C 1
ATOM 4034 O O . ASN B 1 71 ? -17.641 -2.781 -3.723 1 90.38 71 ASN B O 1
ATOM 4038 N N . PHE B 1 72 ? -19.281 -2.354 -2.264 1 87.94 72 PHE B N 1
ATOM 4039 C CA . PHE B 1 72 ? -18.719 -3.271 -1.282 1 87.94 72 PHE B CA 1
ATOM 4040 C C . PHE B 1 72 ? -18.75 -4.703 -1.798 1 87.94 72 PHE B C 1
ATOM 4042 O O . PHE B 1 72 ? -17.781 -5.445 -1.657 1 87.94 72 PHE B O 1
ATOM 4049 N N . ARG B 1 73 ? -19.781 -5.07 -2.373 1 87.38 73 ARG B N 1
ATOM 4050 C CA . ARG B 1 73 ? -19.922 -6.418 -2.92 1 87.38 73 ARG B CA 1
ATOM 4051 C C . ARG B 1 73 ? -18.938 -6.652 -4.059 1 87.38 73 ARG B C 1
ATOM 4053 O O . ARG B 1 73 ? -18.281 -7.691 -4.117 1 87.38 73 ARG B O 1
ATOM 4060 N N . ARG B 1 74 ? -18.859 -5.688 -4.867 1 90.56 74 ARG B N 1
ATOM 4061 C CA . ARG B 1 74 ? -17.938 -5.773 -5.984 1 90.56 74 ARG B CA 1
ATOM 4062 C C . ARG B 1 74 ? -16.484 -5.848 -5.492 1 90.56 74 ARG B C 1
ATOM 4064 O O . ARG B 1 74 ? -15.688 -6.617 -6.02 1 90.56 74 ARG B O 1
ATOM 4071 N N . PHE B 1 75 ? -16.312 -5.098 -4.535 1 93.44 75 PHE B N 1
ATOM 4072 C CA . PHE B 1 75 ? -14.977 -5.059 -3.953 1 93.44 75 PHE B CA 1
ATOM 4073 C C . PHE B 1 75 ? -14.633 -6.391 -3.291 1 93.44 75 PHE B C 1
ATOM 4075 O O . PHE B 1 75 ? -13.555 -6.938 -3.514 1 93.44 75 PHE B O 1
ATOM 4082 N N . ASN B 1 76 ? -15.516 -6.836 -2.492 1 90.19 76 ASN B N 1
ATOM 4083 C CA . ASN B 1 76 ? -15.281 -8.078 -1.771 1 90.19 76 ASN B CA 1
ATOM 4084 C C . ASN B 1 76 ? -15.086 -9.258 -2.727 1 90.19 76 ASN B C 1
ATOM 4086 O O . ASN B 1 76 ? -14.344 -10.188 -2.428 1 90.19 76 ASN B O 1
ATOM 4090 N N . ALA B 1 77 ? -15.688 -9.195 -3.814 1 91.5 77 ALA B N 1
ATOM 4091 C CA . ALA B 1 77 ? -15.586 -10.273 -4.797 1 91.5 77 ALA B CA 1
ATOM 4092 C C . ALA B 1 77 ? -14.219 -10.273 -5.477 1 91.5 77 ALA B C 1
ATOM 4094 O O . ALA B 1 77 ? -13.805 -11.281 -6.039 1 91.5 77 ALA B O 1
ATOM 4095 N N . ARG B 1 78 ? -13.555 -9.195 -5.422 1 94.44 78 ARG B N 1
ATOM 4096 C CA . ARG B 1 78 ? -12.336 -9.062 -6.207 1 94.44 78 ARG B CA 1
ATOM 4097 C C . ARG B 1 78 ? -11.109 -8.969 -5.305 1 94.44 78 ARG B C 1
ATOM 4099 O O . ARG B 1 78 ? -9.984 -9.195 -5.754 1 94.44 78 ARG B O 1
ATOM 4106 N N . VAL B 1 79 ? -11.266 -8.664 -4.023 1 93.25 79 VAL B N 1
ATOM 4107 C CA . VAL B 1 79 ? -10.148 -8.367 -3.135 1 93.25 79 VAL B CA 1
ATOM 4108 C C . VAL B 1 79 ? -9.453 -9.664 -2.713 1 93.25 79 VAL B C 1
ATOM 4110 O O . VAL B 1 79 ? -8.375 -9.633 -2.117 1 93.25 79 VAL B O 1
ATOM 4113 N N . GLY B 1 80 ? -9.938 -10.812 -3.004 1 90.06 80 GLY B N 1
ATOM 4114 C CA . GLY B 1 80 ? -9.383 -12.102 -2.621 1 90.06 80 GLY B CA 1
ATOM 4115 C C . GLY B 1 80 ? -7.938 -12.281 -3.051 1 90.06 80 GLY B C 1
ATOM 4116 O O . GLY B 1 80 ? -7.137 -12.867 -2.322 1 90.06 80 GLY B O 1
ATOM 4117 N N . VAL B 1 81 ? -7.625 -11.695 -4.152 1 88.38 81 VAL B N 1
ATOM 4118 C CA . VAL B 1 81 ? -6.273 -11.836 -4.684 1 88.38 81 VAL B CA 1
ATOM 4119 C C . VAL B 1 81 ? -5.273 -11.164 -3.742 1 88.38 81 VAL B C 1
ATOM 4121 O O . VAL B 1 81 ? -4.164 -11.672 -3.543 1 88.38 81 VAL B O 1
ATOM 4124 N N . VAL B 1 82 ? -5.652 -10.078 -3.145 1 91.75 82 VAL B N 1
ATOM 4125 C CA . VAL B 1 82 ? -4.777 -9.352 -2.232 1 91.75 82 VAL B CA 1
ATOM 4126 C C . VAL B 1 82 ? -4.566 -10.172 -0.957 1 91.75 82 VAL B C 1
ATOM 4128 O O . VAL B 1 82 ? -3.449 -10.25 -0.44 1 91.75 82 VAL B O 1
ATOM 4131 N N . PHE B 1 83 ? -5.582 -10.82 -0.519 1 90.44 83 PHE B N 1
ATOM 4132 C CA . PHE B 1 83 ? -5.484 -11.594 0.712 1 90.44 83 PHE B CA 1
ATOM 4133 C C . PHE B 1 83 ? -4.656 -12.859 0.493 1 90.44 83 PHE B C 1
ATOM 4135 O O . PHE B 1 83 ? -3.902 -13.273 1.374 1 90.44 83 PHE B O 1
ATOM 4142 N N . VAL B 1 84 ? -4.805 -13.461 -0.657 1 88.5 84 VAL B N 1
ATOM 4143 C CA . VAL B 1 84 ? -3.992 -14.625 -0.978 1 88.5 84 VAL B CA 1
ATOM 4144 C C . VAL B 1 84 ? -2.516 -14.234 -1.011 1 88.5 84 VAL B C 1
ATOM 4146 O O . VAL B 1 84 ? -1.664 -14.953 -0.483 1 88.5 84 VAL B O 1
ATOM 4149 N N . PHE B 1 85 ? -2.293 -13.117 -1.576 1 90.06 85 PHE B N 1
ATOM 4150 C CA . PHE B 1 85 ? -0.925 -12.609 -1.627 1 90.06 85 PHE B CA 1
ATOM 4151 C C . PHE B 1 85 ? -0.398 -12.336 -0.225 1 90.06 85 PHE B C 1
ATOM 4153 O O . PHE B 1 85 ? 0.744 -12.672 0.093 1 90.06 85 PHE B O 1
ATOM 4160 N N . GLN B 1 86 ? -1.175 -11.656 0.526 1 90.38 86 GLN B N 1
ATOM 4161 C CA . GLN B 1 86 ? -0.788 -11.359 1.901 1 90.38 86 GLN B CA 1
ATOM 4162 C C . GLN B 1 86 ? -0.478 -12.641 2.676 1 90.38 86 GLN B C 1
ATOM 4164 O O . GLN B 1 86 ? 0.51 -12.703 3.41 1 90.38 86 GLN B O 1
ATOM 4169 N N . HIS B 1 87 ? -1.294 -13.602 2.541 1 87.75 87 HIS B N 1
ATOM 4170 C CA . HIS B 1 87 ? -1.087 -14.859 3.244 1 87.75 87 HIS B CA 1
ATOM 4171 C C . HIS B 1 87 ? 0.184 -15.555 2.768 1 87.75 87 HIS B C 1
ATOM 4173 O O . HIS B 1 87 ? 0.905 -16.156 3.566 1 87.75 87 HIS B O 1
ATOM 4179 N N . GLN B 1 88 ? 0.448 -15.469 1.486 1 89.06 88 GLN B N 1
ATOM 4180 C CA . GLN B 1 88 ? 1.667 -16.062 0.948 1 89.06 88 GLN B CA 1
ATOM 4181 C C . GLN B 1 88 ? 2.908 -15.367 1.495 1 89.06 88 GLN B C 1
ATOM 4183 O O . GLN B 1 88 ? 3.906 -16.016 1.812 1 89.06 88 GLN B O 1
ATOM 4188 N N . LEU B 1 89 ? 2.816 -14.133 1.6 1 90.06 89 LEU B N 1
ATOM 4189 C CA . LEU B 1 89 ? 3.93 -13.359 2.139 1 90.06 89 LEU B CA 1
ATOM 4190 C C . LEU B 1 89 ? 4.184 -13.719 3.6 1 90.06 89 LEU B C 1
ATOM 4192 O O . LEU B 1 89 ? 5.332 -13.914 4.004 1 90.06 89 LEU B O 1
ATOM 4196 N N . PHE B 1 90 ? 3.133 -13.875 4.328 1 88.19 90 PHE B N 1
ATOM 4197 C CA . PHE B 1 90 ? 3.27 -14.219 5.742 1 88.19 90 PHE B CA 1
ATOM 4198 C C . PHE B 1 90 ? 3.797 -15.633 5.91 1 88.19 90 PHE B C 1
ATOM 4200 O O . PHE B 1 90 ? 4.543 -15.914 6.848 1 88.19 90 PHE B O 1
ATOM 4207 N N . ARG B 1 91 ? 3.404 -16.484 5.027 1 87.94 91 ARG B N 1
ATOM 4208 C CA . ARG B 1 91 ? 3.881 -17.859 5.086 1 87.94 91 ARG B CA 1
ATOM 4209 C C . ARG B 1 91 ? 5.387 -17.938 4.855 1 87.94 91 ARG B C 1
ATOM 4211 O O . ARG B 1 91 ? 6.09 -18.688 5.527 1 87.94 91 ARG B O 1
ATOM 4218 N N . VAL B 1 92 ? 5.836 -17.109 3.988 1 90.19 92 VAL B N 1
ATOM 4219 C CA . VAL B 1 92 ? 7.262 -17.078 3.688 1 90.19 92 VAL B CA 1
ATOM 4220 C C . VAL B 1 92 ? 8.023 -16.453 4.855 1 90.19 92 VAL B C 1
ATOM 4222 O O . VAL B 1 92 ? 9.086 -16.953 5.246 1 90.19 92 VAL B O 1
ATOM 4225 N N . LEU B 1 93 ? 7.441 -15.484 5.508 1 89.5 93 LEU B N 1
ATOM 4226 C CA . LEU B 1 93 ? 8.117 -14.773 6.586 1 89.5 93 LEU B CA 1
ATOM 4227 C C . LEU B 1 93 ? 8.07 -15.57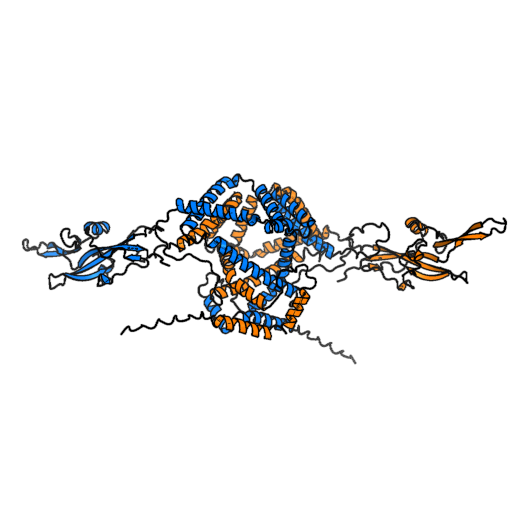 7.883 1 89.5 93 LEU B C 1
ATOM 4229 O O . LEU B 1 93 ? 8.961 -15.453 8.727 1 89.5 93 LEU B O 1
ATOM 4233 N N . SER B 1 94 ? 7.074 -16.422 8.062 1 87.25 94 SER B N 1
ATOM 4234 C CA . SER B 1 94 ? 6.875 -17.172 9.305 1 87.25 94 SER B CA 1
ATOM 4235 C C . SER B 1 94 ? 7.566 -18.531 9.25 1 87.25 94 SER B C 1
ATOM 4237 O O . SER B 1 94 ? 7.391 -19.359 10.141 1 87.25 94 SER B O 1
ATOM 4239 N N . TRP B 1 95 ? 8.422 -18.844 8.203 1 88.31 95 TRP B N 1
ATOM 4240 C CA . TRP B 1 95 ? 9.203 -20.062 8.086 1 88.31 95 TRP B CA 1
ATOM 4241 C C . TRP B 1 95 ? 8.297 -21.297 8.094 1 88.31 95 TRP B C 1
ATOM 4243 O O . TRP B 1 95 ? 8.633 -22.312 8.695 1 88.31 95 TRP B O 1
ATOM 4253 N N . SER B 1 96 ? 7.113 -21.219 7.539 1 85.69 96 SER B N 1
ATOM 4254 C CA . SER B 1 96 ? 6.25 -22.406 7.43 1 85.69 96 SER B CA 1
ATOM 4255 C C . SER B 1 96 ? 6.922 -23.5 6.617 1 85.69 96 SER B C 1
ATOM 4257 O O . SER B 1 96 ? 6.863 -24.672 6.988 1 85.69 96 SER B O 1
ATOM 4259 N N . HIS B 1 97 ? 7.559 -23.094 5.516 1 90.69 97 HIS B N 1
ATOM 4260 C CA . HIS B 1 97 ? 8.43 -23.969 4.727 1 90.69 97 HIS B CA 1
ATOM 4261 C C . HIS B 1 97 ? 9.836 -23.391 4.629 1 90.69 97 HIS B C 1
ATOM 4263 O O . HIS B 1 97 ? 10.078 -22.453 3.863 1 90.69 97 HIS B O 1
ATOM 4269 N N . PRO B 1 98 ? 10.719 -23.844 5.398 1 91.38 98 PRO B N 1
ATOM 4270 C CA . PRO B 1 98 ? 12.055 -23.25 5.504 1 91.38 98 PRO B CA 1
ATOM 4271 C C . PRO B 1 98 ? 12.766 -23.141 4.156 1 91.38 98 PRO B C 1
ATOM 4273 O O . PRO B 1 98 ? 13.539 -22.219 3.932 1 91.38 98 PRO B O 1
ATOM 4276 N N . THR B 1 99 ? 12.438 -24.094 3.211 1 93.38 99 THR B N 1
ATOM 4277 C CA . THR B 1 99 ? 13.094 -24.031 1.911 1 93.38 99 THR B CA 1
ATOM 4278 C C . THR B 1 99 ? 12.648 -22.797 1.133 1 93.38 99 THR B C 1
ATOM 4280 O O . THR B 1 99 ? 13.461 -22.156 0.466 1 93.38 99 THR B O 1
ATOM 4283 N N . HIS B 1 100 ? 11.406 -22.5 1.286 1 92.25 100 HIS B N 1
ATOM 4284 C CA . HIS B 1 100 ? 10.898 -21.312 0.602 1 92.25 100 HIS B CA 1
ATOM 4285 C C . HIS B 1 100 ? 11.453 -20.047 1.223 1 92.25 100 HIS B C 1
ATOM 4287 O O . HIS B 1 100 ? 11.789 -19.094 0.508 1 92.25 100 HIS B O 1
ATOM 4293 N N . THR B 1 101 ? 11.586 -19.969 2.531 1 93.75 101 THR B N 1
ATOM 4294 C CA . THR B 1 101 ? 12.102 -18.797 3.223 1 93.75 101 THR B CA 1
ATOM 4295 C C . THR B 1 101 ? 13.578 -18.594 2.898 1 93.75 101 THR B C 1
ATOM 4297 O O . THR B 1 101 ? 14.016 -17.469 2.646 1 93.75 101 THR B O 1
ATOM 4300 N N . LEU B 1 102 ? 14.281 -19.719 2.809 1 94.12 102 LEU B N 1
ATOM 4301 C CA . LEU B 1 102 ? 15.703 -19.625 2.504 1 94.12 102 LEU B CA 1
ATOM 4302 C C . LEU B 1 102 ? 15.922 -19.172 1.063 1 94.12 102 LEU B C 1
ATOM 4304 O O . LEU B 1 102 ? 16.844 -18.391 0.784 1 94.12 102 LEU B O 1
ATOM 4308 N N . SER B 1 103 ? 15.07 -19.688 0.181 1 93.94 103 SER B N 1
ATOM 4309 C CA . SER B 1 103 ? 15.172 -19.25 -1.207 1 93.94 103 SER B CA 1
ATOM 4310 C C . SER B 1 103 ? 14.844 -17.766 -1.343 1 93.94 103 SER B C 1
ATOM 4312 O O . SER B 1 103 ? 15.516 -17.047 -2.072 1 93.94 103 SER B O 1
ATOM 4314 N N . ALA B 1 104 ? 13.859 -17.359 -0.629 1 93.31 104 ALA B N 1
ATOM 4315 C CA . ALA B 1 104 ? 13.5 -15.938 -0.652 1 93.31 104 ALA B CA 1
ATOM 4316 C C . ALA B 1 104 ? 14.602 -15.078 -0.047 1 93.31 104 ALA B C 1
ATOM 4318 O O . ALA B 1 104 ? 14.875 -13.977 -0.532 1 93.31 104 ALA B O 1
ATOM 4319 N N . MET B 1 105 ? 15.258 -15.508 1.035 1 94.69 105 MET B N 1
ATOM 4320 C CA . MET B 1 105 ? 16.359 -14.789 1.672 1 94.69 105 MET B CA 1
ATOM 4321 C C . MET B 1 105 ? 17.547 -14.68 0.731 1 94.69 105 MET B C 1
ATOM 4323 O O . MET B 1 105 ? 18.234 -13.656 0.713 1 94.69 105 MET B O 1
ATOM 4327 N N . ALA B 1 106 ? 17.75 -15.734 -0.06 1 94.75 106 ALA B N 1
ATOM 4328 C CA . ALA B 1 106 ? 18.859 -15.711 -1.021 1 94.75 106 ALA B CA 1
ATOM 4329 C C . ALA B 1 106 ? 18.609 -14.672 -2.111 1 94.75 106 ALA B C 1
ATOM 4331 O O . ALA B 1 106 ? 19.5 -13.883 -2.439 1 94.75 106 ALA B O 1
ATOM 4332 N N . VAL B 1 107 ? 17.406 -14.711 -2.615 1 92.75 107 VAL B N 1
ATOM 4333 C CA . VAL B 1 107 ? 17.062 -13.734 -3.641 1 92.75 107 VAL B CA 1
ATOM 4334 C C . VAL B 1 107 ? 17.172 -12.32 -3.068 1 92.75 107 VAL B C 1
ATOM 4336 O O . VAL B 1 107 ? 17.719 -11.422 -3.711 1 92.75 107 VAL B O 1
ATOM 4339 N N . TYR B 1 108 ? 16.688 -12.18 -1.859 1 95 108 TYR B N 1
ATOM 4340 C CA . TYR B 1 108 ? 16.75 -10.891 -1.19 1 95 108 TYR B CA 1
ATOM 4341 C C . TYR B 1 108 ? 18.203 -10.453 -1.004 1 95 108 TYR B C 1
ATOM 4343 O O . TYR B 1 108 ? 18.547 -9.289 -1.227 1 95 108 TYR B O 1
ATOM 4351 N N . SER B 1 109 ? 19.062 -11.352 -0.638 1 96 109 SER B N 1
ATOM 4352 C CA . SER B 1 109 ? 20.484 -11.047 -0.435 1 96 109 SER B CA 1
ATOM 4353 C C . SER B 1 109 ? 21.141 -10.625 -1.741 1 96 109 SER B C 1
ATOM 4355 O O . SER B 1 109 ? 21.938 -9.68 -1.768 1 96 109 SER B O 1
ATOM 4357 N N . PHE B 1 110 ? 20.766 -11.273 -2.828 1 93.5 110 PHE B N 1
ATOM 4358 C CA . PHE B 1 110 ? 21.344 -10.938 -4.125 1 93.5 110 PHE B CA 1
ATOM 4359 C C . PHE B 1 110 ? 20.891 -9.547 -4.574 1 93.5 110 PHE B C 1
ATOM 4361 O O . PHE B 1 110 ? 21.688 -8.797 -5.145 1 93.5 110 PHE B O 1
ATOM 4368 N N . ILE B 1 111 ? 19.672 -9.25 -4.234 1 92.75 111 ILE B N 1
ATOM 4369 C CA . ILE B 1 111 ? 19.141 -7.949 -4.621 1 92.75 111 ILE B CA 1
ATOM 4370 C C . ILE B 1 111 ? 19.828 -6.852 -3.816 1 92.75 111 ILE B C 1
ATOM 4372 O O . ILE B 1 111 ? 20.125 -5.777 -4.344 1 92.75 111 ILE B O 1
ATOM 4376 N N . CYS B 1 112 ? 20.062 -7.113 -2.531 1 93.56 112 CYS B N 1
ATOM 4377 C CA . CYS B 1 112 ? 20.719 -6.121 -1.686 1 93.56 112 CYS B CA 1
ATOM 4378 C C . CYS B 1 112 ? 22.156 -5.902 -2.121 1 93.56 112 CYS B C 1
ATOM 4380 O O . CYS B 1 112 ? 22.656 -4.777 -2.072 1 93.56 112 CYS B O 1
ATOM 4382 N N . LEU B 1 113 ? 22.797 -6.906 -2.566 1 92.38 113 LEU B N 1
ATOM 4383 C CA . LEU B 1 113 ? 24.203 -6.801 -2.986 1 92.38 113 LEU B CA 1
ATOM 4384 C C . LEU B 1 113 ? 24.297 -6.16 -4.367 1 92.38 113 LEU B C 1
ATOM 4386 O O . LEU B 1 113 ? 25.234 -5.414 -4.641 1 92.38 113 LEU B O 1
ATOM 4390 N N . ASP B 1 114 ? 23.25 -6.473 -5.184 1 90.5 114 ASP B N 1
ATOM 4391 C CA . ASP B 1 114 ? 23.156 -5.855 -6.504 1 90.5 114 ASP B CA 1
ATOM 4392 C C . ASP B 1 114 ? 21.766 -5.293 -6.75 1 90.5 114 ASP B C 1
ATOM 4394 O O . ASP B 1 114 ? 20.922 -5.945 -7.375 1 90.5 114 ASP B O 1
ATOM 4398 N N . PRO B 1 115 ? 21.547 -4.027 -6.367 1 88.88 115 PRO B N 1
ATOM 4399 C CA . PRO B 1 115 ? 20.203 -3.439 -6.43 1 88.88 115 PRO B CA 1
ATOM 4400 C C . PRO B 1 115 ? 19.688 -3.281 -7.859 1 88.88 115 PRO B C 1
ATOM 4402 O O . PRO B 1 115 ? 18.5 -3.078 -8.078 1 88.88 115 PRO B O 1
ATOM 4405 N N . GLN B 1 116 ? 20.531 -3.41 -8.875 1 88.12 116 GLN B N 1
ATOM 4406 C CA . GLN B 1 116 ? 20.094 -3.295 -10.266 1 88.12 116 GLN B CA 1
ATOM 4407 C C . GLN B 1 116 ? 19.203 -4.473 -10.656 1 88.12 116 GLN B C 1
ATOM 4409 O O . GLN B 1 116 ? 18.453 -4.387 -11.633 1 88.12 116 GLN B O 1
ATOM 4414 N N . LEU B 1 117 ? 19.344 -5.516 -9.859 1 90.06 117 LEU B N 1
ATOM 4415 C CA . LEU B 1 117 ? 18.516 -6.695 -10.117 1 90.06 117 LEU B CA 1
ATOM 4416 C C . LEU B 1 117 ? 17.047 -6.406 -9.852 1 90.06 117 LEU B C 1
ATOM 4418 O O . LEU B 1 117 ? 16.172 -7.152 -10.297 1 90.06 117 LEU B O 1
ATOM 4422 N N . LEU B 1 118 ? 16.766 -5.281 -9.211 1 90.81 118 LEU B N 1
ATOM 4423 C CA . LEU B 1 118 ? 15.391 -4.887 -8.945 1 90.81 118 LEU B CA 1
ATOM 4424 C C . LEU B 1 118 ? 14.656 -4.578 -10.242 1 90.81 118 LEU B C 1
ATOM 4426 O O . LEU B 1 118 ? 13.438 -4.754 -10.32 1 90.81 118 LEU B O 1
ATOM 4430 N N . ALA B 1 119 ? 15.375 -4.172 -11.227 1 90.44 119 ALA B N 1
ATOM 4431 C CA . ALA B 1 119 ? 14.766 -3.85 -12.516 1 90.44 119 ALA B CA 1
ATOM 4432 C C . ALA B 1 119 ? 14.344 -5.113 -13.258 1 90.44 119 ALA B C 1
ATOM 4434 O O . ALA B 1 119 ? 13.414 -5.086 -14.062 1 90.44 119 ALA B O 1
ATOM 4435 N N . VAL B 1 120 ? 14.984 -6.238 -12.977 1 92.62 120 VAL B N 1
ATOM 4436 C CA . VAL B 1 120 ? 14.742 -7.504 -13.664 1 92.62 120 VAL B CA 1
ATOM 4437 C C . VAL B 1 120 ? 13.625 -8.266 -12.953 1 92.62 120 VAL B C 1
ATOM 4439 O O . VAL B 1 120 ? 12.938 -9.086 -13.57 1 92.62 120 VAL B O 1
ATOM 4442 N N . LEU B 1 121 ? 13.336 -7.871 -11.734 1 92.12 121 LEU B N 1
ATOM 4443 C CA . LEU B 1 121 ? 12.469 -8.664 -10.875 1 92.12 121 LEU B CA 1
ATOM 4444 C C . LEU B 1 121 ? 11.039 -8.68 -11.406 1 92.12 121 LEU B C 1
ATOM 4446 O O . LEU B 1 121 ? 10.414 -9.734 -11.484 1 92.12 121 LEU B O 1
ATOM 4450 N N . PRO B 1 122 ? 10.484 -7.559 -11.805 1 92 122 PRO B N 1
ATOM 4451 C CA . PRO B 1 122 ? 9.102 -7.594 -12.281 1 92 122 PRO B CA 1
ATOM 4452 C C . PRO B 1 122 ? 8.922 -8.492 -13.5 1 92 122 PRO B C 1
ATOM 4454 O O . PRO B 1 122 ? 7.906 -9.18 -13.625 1 92 122 PRO B O 1
ATOM 4457 N N . LEU B 1 123 ? 9.875 -8.516 -14.375 1 94.31 123 LEU B N 1
ATOM 4458 C CA . LEU B 1 123 ? 9.805 -9.359 -15.562 1 94.31 123 LEU B CA 1
ATOM 4459 C C . LEU B 1 123 ? 9.93 -10.836 -15.188 1 94.31 123 LEU B C 1
ATOM 4461 O O . LEU B 1 123 ? 9.18 -11.672 -15.703 1 94.31 123 LEU B O 1
ATOM 4465 N N . ALA B 1 124 ? 10.867 -11.086 -14.289 1 93.69 124 ALA B N 1
ATOM 4466 C CA . ALA B 1 124 ? 11.07 -12.469 -13.844 1 93.69 124 ALA B CA 1
ATOM 4467 C C . ALA B 1 124 ? 9.836 -12.984 -13.109 1 93.69 124 ALA B C 1
ATOM 4469 O O . ALA B 1 124 ? 9.445 -14.141 -13.289 1 93.69 124 ALA B O 1
ATOM 4470 N N . ILE B 1 125 ? 9.203 -12.094 -12.352 1 91.81 125 ILE B N 1
ATOM 4471 C CA . ILE B 1 125 ? 8.016 -12.484 -11.602 1 91.81 125 ILE B CA 1
ATOM 4472 C C . ILE B 1 125 ? 6.863 -12.773 -12.562 1 91.81 125 ILE B C 1
ATOM 4474 O O . ILE B 1 125 ? 6.145 -13.766 -12.398 1 91.81 125 ILE B O 1
ATOM 4478 N N . LEU B 1 126 ? 6.73 -11.945 -13.523 1 93.5 126 LEU B N 1
ATOM 4479 C CA . LEU B 1 126 ? 5.68 -12.148 -14.516 1 93.5 126 LEU B CA 1
ATOM 4480 C C . LEU B 1 126 ? 5.879 -13.461 -15.266 1 93.5 126 LEU B C 1
ATOM 4482 O O . LEU B 1 126 ? 4.926 -14.211 -15.477 1 93.5 126 LEU B O 1
ATOM 4486 N N . LEU B 1 127 ? 7.09 -13.836 -15.586 1 94.38 127 LEU B N 1
ATOM 4487 C CA . LEU B 1 127 ? 7.398 -15.047 -16.344 1 94.38 127 LEU B CA 1
ATOM 4488 C C . LEU B 1 127 ? 7.23 -16.281 -15.469 1 94.38 127 LEU B C 1
ATOM 4490 O O . LEU B 1 127 ? 6.531 -17.234 -15.844 1 94.38 127 LEU B O 1
ATOM 4494 N N . LEU B 1 128 ? 7.773 -16.203 -14.25 1 91.56 128 LEU B N 1
ATOM 4495 C CA . LEU B 1 128 ? 7.875 -17.406 -13.43 1 91.56 128 LEU B CA 1
ATOM 4496 C C . LEU B 1 128 ? 6.582 -17.641 -12.648 1 91.56 128 LEU B C 1
ATOM 4498 O O . LEU B 1 128 ? 6.184 -18.797 -12.43 1 91.56 128 LEU B O 1
ATOM 4502 N N . PHE B 1 129 ? 5.871 -16.516 -12.312 1 88.94 129 PHE B N 1
ATOM 4503 C CA . PHE B 1 129 ? 4.762 -16.719 -11.383 1 88.94 129 PHE B CA 1
ATOM 4504 C C . PHE B 1 129 ? 3.426 -16.484 -12.078 1 88.94 129 PHE B C 1
ATOM 4506 O O . PHE B 1 129 ? 2.369 -16.797 -11.523 1 88.94 129 PHE B O 1
ATOM 4513 N N . VAL B 1 130 ? 3.449 -15.992 -13.234 1 89.25 130 VAL B N 1
ATOM 4514 C CA . VAL B 1 130 ? 2.18 -15.766 -13.922 1 89.25 130 VAL B CA 1
ATOM 4515 C C . VAL B 1 130 ? 2.111 -16.625 -15.18 1 89.25 130 VAL B C 1
ATOM 4517 O O . VAL B 1 130 ? 1.214 -17.453 -15.328 1 89.25 130 VAL B O 1
ATOM 4520 N N . MET B 1 131 ? 3.105 -16.578 -16.031 1 92.75 131 MET B N 1
ATOM 4521 C CA . MET B 1 131 ? 2.998 -17.203 -17.344 1 92.75 131 MET B CA 1
ATOM 4522 C C . MET B 1 131 ? 3.324 -18.703 -17.266 1 92.75 131 MET B C 1
ATOM 4524 O O . MET B 1 131 ? 2.678 -19.516 -17.922 1 92.75 131 MET B O 1
ATOM 4528 N N . VAL B 1 132 ? 4.277 -19.094 -16.469 1 90.62 132 VAL B N 1
ATOM 4529 C CA . VAL B 1 132 ? 4.66 -20.5 -16.375 1 90.62 132 VAL B CA 1
ATOM 4530 C C . VAL B 1 132 ? 3.518 -21.312 -15.758 1 90.62 132 VAL B C 1
ATOM 4532 O O . VAL B 1 132 ? 3.096 -22.328 -16.312 1 90.62 132 VAL B O 1
ATOM 4535 N N . PRO B 1 133 ? 3.02 -20.844 -14.711 1 88.25 133 PRO B N 1
ATOM 4536 C CA . PRO B 1 133 ? 1.889 -21.609 -14.18 1 88.25 133 PRO B CA 1
ATOM 4537 C C . PRO B 1 133 ? 0.683 -21.594 -15.117 1 88.25 133 PRO B C 1
ATOM 4539 O O . PRO B 1 133 ? -0.066 -22.578 -15.164 1 88.25 133 PRO B O 1
ATOM 4542 N N . ALA B 1 134 ? 0.458 -20.531 -15.758 1 88.62 134 ALA B N 1
ATOM 4543 C CA . ALA B 1 134 ? -0.644 -20.5 -16.719 1 88.62 134 ALA B CA 1
ATOM 4544 C C . ALA B 1 134 ? -0.443 -21.516 -17.828 1 88.62 134 ALA B C 1
ATOM 4546 O O . ALA B 1 134 ? -1.404 -22.141 -18.297 1 88.62 134 ALA B O 1
ATOM 4547 N N . PHE B 1 135 ? 0.785 -21.703 -18.25 1 88 135 PHE B N 1
ATOM 4548 C CA . PHE B 1 135 ? 1.095 -22.688 -19.281 1 88 135 PHE B CA 1
ATOM 4549 C C . PHE B 1 135 ? 0.878 -24.109 -18.75 1 88 135 PHE B C 1
ATOM 4551 O O . PHE B 1 135 ? 0.332 -24.969 -19.453 1 88 135 PHE B O 1
ATOM 4558 N N . ILE B 1 136 ? 1.288 -24.312 -17.516 1 85.81 136 ILE B N 1
ATOM 4559 C CA . ILE B 1 136 ? 1.149 -25.641 -16.922 1 85.81 136 ILE B CA 1
ATOM 4560 C C . ILE B 1 136 ? -0.329 -25.953 -16.703 1 85.81 136 ILE B C 1
ATOM 4562 O O . ILE B 1 136 ? -0.75 -27.109 -16.844 1 85.81 136 ILE B O 1
ATOM 4566 N N . ALA B 1 137 ? -1.058 -24.969 -16.391 1 84.19 137 ALA B N 1
ATOM 4567 C CA . ALA B 1 137 ? -2.492 -25.172 -16.203 1 84.19 137 ALA B CA 1
ATOM 4568 C C . ALA B 1 137 ? -3.172 -25.516 -17.531 1 84.19 137 ALA B C 1
ATOM 4570 O O . ALA B 1 137 ? -4.145 -26.281 -17.547 1 84.19 137 ALA B O 1
ATOM 4571 N N . ARG B 1 138 ? -2.66 -24.906 -18.531 1 83.69 138 ARG B N 1
ATOM 4572 C CA . ARG B 1 138 ? -3.217 -25.188 -19.844 1 83.69 138 ARG B CA 1
ATOM 4573 C C . ARG B 1 138 ? -2.771 -26.547 -20.359 1 83.69 138 ARG B C 1
ATOM 4575 O O . ARG B 1 138 ? -3.494 -27.203 -21.109 1 83.69 138 ARG B O 1
ATOM 4582 N N . HIS B 1 139 ? -1.544 -26.969 -19.938 1 81.94 139 HIS B N 1
ATOM 4583 C CA . HIS B 1 139 ? -0.99 -28.266 -20.312 1 81.94 139 HIS B CA 1
ATOM 4584 C C . HIS B 1 139 ? -0.652 -29.094 -19.078 1 81.94 139 HIS B C 1
ATOM 4586 O O . HIS B 1 139 ? 0.522 -29.281 -18.75 1 81.94 139 HIS B O 1
ATOM 4592 N N . PRO B 1 140 ? -1.72 -29.578 -18.422 1 78.38 140 PRO B N 1
ATOM 4593 C CA . PRO B 1 140 ? -1.443 -30.312 -17.188 1 78.38 140 PRO B CA 1
ATOM 4594 C C . PRO B 1 140 ? -0.701 -31.625 -17.453 1 78.38 140 PRO B C 1
ATOM 4596 O O . PRO B 1 140 ? -0.887 -32.25 -18.5 1 78.38 140 PRO B O 1
ATOM 4599 N N . PRO B 1 141 ? 0.133 -31.859 -16.5 1 74 141 PRO B N 1
ATOM 4600 C CA . PRO B 1 141 ? 0.829 -33.156 -16.625 1 74 141 PRO B CA 1
ATOM 4601 C C . PRO B 1 141 ? -0.11 -34.344 -16.5 1 74 141 PRO B C 1
ATOM 4603 O O . PRO B 1 141 ? -1.197 -34.219 -15.922 1 74 141 PRO B O 1
ATOM 4606 N N . PRO B 1 142 ? 0.164 -35.375 -17.156 1 68.75 142 PRO B N 1
ATOM 4607 C CA . PRO B 1 142 ? -0.677 -36.562 -17.062 1 68.75 142 PRO B CA 1
ATOM 4608 C C . PRO B 1 142 ? -0.846 -37.062 -15.625 1 68.75 142 PRO B C 1
ATOM 4610 O O . PRO B 1 142 ? 0.057 -36.875 -14.805 1 68.75 142 PRO B O 1
ATOM 4613 N N . PRO B 1 143 ? -2.113 -37.156 -15.297 1 61.72 143 PRO B N 1
ATOM 4614 C CA . PRO B 1 143 ? -2.348 -37.625 -13.938 1 61.72 143 PRO B CA 1
ATOM 4615 C C . PRO B 1 143 ? -1.456 -38.812 -13.562 1 61.72 143 PRO B C 1
ATOM 4617 O O . PRO B 1 143 ? -1.104 -39.625 -14.422 1 61.72 143 PRO B O 1
ATOM 4620 N N . ASN B 1 144 ? -0.572 -38.5 -12.648 1 54.34 144 ASN B N 1
ATOM 4621 C CA . ASN B 1 144 ? 0.277 -39.594 -12.164 1 54.34 144 ASN B CA 1
ATOM 4622 C C . ASN B 1 144 ? -0.515 -40.906 -11.984 1 54.34 144 ASN B C 1
ATOM 4624 O O . ASN B 1 144 ? -1.408 -40.969 -11.133 1 54.34 144 ASN B O 1
ATOM 4628 N N . THR B 1 145 ? -1.05 -41.5 -12.883 1 50.69 145 THR B N 1
ATOM 4629 C CA . THR B 1 145 ? -1.613 -42.812 -12.594 1 50.69 145 THR B CA 1
ATOM 4630 C C . THR B 1 145 ? -0.697 -43.594 -11.664 1 50.69 145 THR B C 1
ATOM 4632 O O . THR B 1 145 ? 0.509 -43.344 -11.617 1 50.69 145 THR B O 1
ATOM 4635 N N . GLY B 1 146 ? -1.184 -44.219 -10.633 1 43.84 146 GLY B N 1
ATOM 4636 C CA . GLY B 1 146 ? -0.698 -45.094 -9.57 1 43.84 146 GLY B CA 1
ATOM 4637 C C . GLY B 1 146 ? 0.691 -45.656 -9.836 1 43.84 146 GLY B C 1
ATOM 4638 O O . GLY B 1 146 ? 1.572 -45.562 -8.984 1 43.84 146 GLY B O 1
ATOM 4639 N N . THR B 1 147 ? 0.735 -46.906 -10.516 1 41.34 147 THR B N 1
ATOM 4640 C CA . THR B 1 147 ? 1.629 -48 -10.148 1 41.34 147 THR B CA 1
ATOM 4641 C C . THR B 1 147 ? 3.074 -47.656 -10.492 1 41.34 147 THR B C 1
ATOM 4643 O O . THR B 1 147 ? 3.414 -47.469 -11.664 1 41.34 147 THR B O 1
ATOM 4646 N N . PRO B 1 148 ? 3.803 -46.844 -9.617 1 40.94 148 PRO B N 1
ATOM 4647 C CA . PRO B 1 148 ? 5.242 -47 -9.852 1 40.94 148 PRO B CA 1
ATOM 4648 C C . PRO B 1 148 ? 5.605 -48.406 -10.344 1 40.94 148 PRO B C 1
ATOM 4650 O O . PRO B 1 148 ? 5.848 -49.312 -9.531 1 40.94 148 PRO B O 1
ATOM 4653 N N . GLN B 1 149 ? 4.707 -49.219 -10.828 1 37.72 149 GLN B N 1
ATOM 4654 C CA . GLN B 1 149 ? 5.422 -50.5 -10.844 1 37.72 149 GLN B CA 1
ATOM 4655 C C . GLN B 1 149 ? 6.918 -50.281 -11.047 1 37.72 149 GLN B C 1
ATOM 4657 O O . GLN B 1 149 ? 7.734 -50.781 -10.266 1 37.72 149 GLN B O 1
ATOM 4662 N N . ASN B 1 150 ? 7.602 -50.906 -12.203 1 35.91 150 ASN B N 1
ATOM 4663 C CA . ASN B 1 150 ? 9.047 -51 -12.344 1 35.91 150 ASN B CA 1
ATOM 4664 C C . ASN B 1 150 ? 9.711 -49.625 -12.367 1 35.91 150 ASN B C 1
ATOM 4666 O O . ASN B 1 150 ? 9.031 -48.594 -12.555 1 35.91 150 ASN B O 1
ATOM 4670 N N . GLY B 1 151 ? 11.078 -49.406 -12.312 1 39.06 151 GLY B N 1
ATOM 4671 C CA . GLY B 1 151 ? 12.18 -48.469 -12.5 1 39.06 151 GLY B CA 1
ATOM 4672 C C . GLY B 1 151 ? 11.797 -47.25 -13.336 1 39.06 151 GLY B C 1
ATOM 4673 O O . GLY B 1 151 ? 12.672 -46.594 -13.883 1 39.06 151 GLY B O 1
ATOM 4674 N N . GLY B 1 152 ? 10.711 -47.219 -13.906 1 39.41 152 GLY B N 1
ATOM 4675 C CA . GLY B 1 152 ? 10.547 -46.375 -15.094 1 39.41 152 GLY B CA 1
ATOM 4676 C C . GLY B 1 152 ? 10.703 -44.906 -14.812 1 39.41 152 GLY B C 1
ATOM 4677 O O . GLY B 1 152 ? 10.641 -44.469 -13.656 1 39.41 152 GLY B O 1
ATOM 4678 N N . LYS B 1 153 ? 11.047 -44.156 -15.875 1 44.88 153 LYS B N 1
ATOM 4679 C CA . LYS B 1 153 ? 11.492 -42.812 -16.234 1 44.88 153 LYS B CA 1
ATOM 4680 C C . LYS B 1 153 ? 10.531 -41.75 -15.688 1 44.88 153 LYS B C 1
ATOM 4682 O O . LYS B 1 153 ? 9.312 -41.969 -15.695 1 44.88 153 LYS B O 1
ATOM 4687 N N . VAL B 1 154 ? 10.859 -41.156 -14.562 1 46.31 154 VAL B N 1
ATOM 4688 C CA . VAL B 1 154 ? 10.32 -39.844 -14.195 1 46.31 154 VAL B CA 1
ATOM 4689 C C . VAL B 1 154 ? 9.648 -39.219 -15.414 1 46.31 154 VAL B C 1
ATOM 4691 O O . VAL B 1 154 ? 10.297 -39 -16.438 1 46.31 154 VAL B O 1
ATOM 4694 N N . GLU B 1 155 ? 8.406 -39.562 -15.617 1 52 155 GLU B N 1
ATOM 4695 C CA . GLU B 1 155 ? 7.691 -39.031 -16.781 1 52 155 GLU B CA 1
ATOM 4696 C C . GLU B 1 155 ? 7.945 -37.531 -16.938 1 52 155 GLU B C 1
ATOM 4698 O O . GLU B 1 155 ? 7.695 -36.75 -16 1 52 155 GLU B O 1
ATOM 4703 N N . VAL B 1 156 ? 9.039 -37.188 -17.625 1 57.72 156 VAL B N 1
ATOM 4704 C CA . VAL B 1 156 ? 9.422 -35.844 -18.047 1 57.72 156 VAL B CA 1
ATOM 4705 C C . VAL B 1 156 ? 8.188 -35.094 -18.531 1 57.72 156 VAL B C 1
ATOM 4707 O O . VAL B 1 156 ? 7.387 -35.625 -19.297 1 57.72 156 VAL B O 1
ATOM 4710 N N . TYR B 1 157 ? 7.695 -34.094 -17.703 1 62.62 157 TYR B N 1
ATOM 4711 C CA . TYR B 1 157 ? 6.656 -33.188 -18.156 1 62.62 157 TYR B CA 1
ATOM 4712 C C . TYR B 1 157 ? 6.828 -32.875 -19.641 1 62.62 157 TYR B C 1
ATOM 4714 O O . TYR B 1 157 ? 7.879 -32.375 -20.062 1 62.62 157 TYR B O 1
ATOM 4722 N N . ASN B 1 158 ? 6.062 -33.625 -20.469 1 61.72 158 ASN B N 1
ATOM 4723 C CA . ASN B 1 158 ? 6.074 -33.312 -21.891 1 61.72 158 ASN B CA 1
ATOM 4724 C C . ASN B 1 158 ? 4.898 -32.438 -22.281 1 61.72 158 ASN B C 1
ATOM 4726 O O . ASN B 1 158 ? 3.738 -32.812 -22.109 1 61.72 158 ASN B O 1
ATOM 4730 N N . ALA B 1 159 ? 5.047 -31.125 -22.406 1 62.28 159 ALA B N 1
ATOM 4731 C CA . ALA B 1 159 ? 4.016 -30.156 -22.766 1 62.28 159 ALA B CA 1
ATOM 4732 C C . ALA B 1 159 ? 3.744 -30.172 -24.266 1 62.28 159 ALA B C 1
ATOM 4734 O O . ALA B 1 159 ? 3.242 -29.188 -24.812 1 62.28 159 ALA B O 1
ATOM 4735 N N . TYR B 1 160 ? 4.113 -31.391 -24.828 1 65.62 160 TYR B N 1
ATOM 4736 C CA . TYR B 1 160 ? 3.902 -31.406 -26.266 1 65.62 160 TYR B CA 1
ATOM 4737 C C . TYR B 1 160 ? 2.449 -31.719 -26.609 1 65.62 160 TYR B C 1
ATOM 4739 O O . TYR B 1 160 ? 1.795 -32.5 -25.906 1 65.62 160 TYR B O 1
ATOM 4747 N N . GLY B 1 161 ? 1.894 -30.844 -27.469 1 68.44 161 GLY B N 1
ATOM 4748 C CA . GLY B 1 161 ? 0.561 -31.125 -27.969 1 68.44 161 GLY B CA 1
ATOM 4749 C C . GLY B 1 161 ? -0.407 -29.984 -27.781 1 68.44 161 GLY B C 1
ATOM 4750 O O . GLY B 1 161 ? -0.01 -28.891 -27.344 1 68.44 161 GLY B O 1
ATOM 4751 N N . ALA B 1 162 ? -1.643 -30.188 -28.203 1 72.19 162 ALA B N 1
ATOM 4752 C CA . ALA B 1 162 ? -2.715 -29.203 -28.125 1 72.19 162 ALA B CA 1
ATOM 4753 C C . ALA B 1 162 ? -3.162 -28.984 -26.688 1 72.19 162 ALA B C 1
ATOM 4755 O O . ALA B 1 162 ? -2.975 -29.859 -25.828 1 72.19 162 ALA B O 1
ATOM 4756 N N . PRO B 1 163 ? -3.525 -27.828 -26.422 1 74.81 163 PRO B N 1
ATOM 4757 C CA . PRO B 1 163 ? -3.984 -27.547 -25.047 1 74.81 163 PRO B CA 1
ATOM 4758 C C . PRO B 1 163 ? -5.117 -28.469 -24.609 1 74.81 163 PRO B C 1
ATOM 4760 O O . PRO B 1 163 ? -6.004 -28.781 -25.406 1 74.81 163 PRO B O 1
ATOM 4763 N N . ILE B 1 164 ? -4.98 -28.969 -23.438 1 74.12 164 ILE B N 1
ATOM 4764 C CA . ILE B 1 164 ? -5.906 -29.969 -22.922 1 74.12 164 ILE B CA 1
ATOM 4765 C C . ILE B 1 164 ? -6.891 -29.297 -21.953 1 74.12 164 ILE B C 1
ATOM 4767 O O . ILE B 1 164 ? -8 -29.797 -21.766 1 74.12 164 ILE B O 1
ATOM 4771 N N . ALA B 1 165 ? -6.469 -28.172 -21.469 1 78.5 165 ALA B N 1
ATOM 4772 C CA . ALA B 1 165 ? -7.305 -27.547 -20.453 1 78.5 165 ALA B CA 1
ATOM 4773 C C . ALA B 1 165 ? -7.664 -26.109 -20.844 1 78.5 165 ALA B C 1
ATOM 4775 O O . ALA B 1 165 ? -6.969 -25.5 -21.656 1 78.5 165 ALA B O 1
ATOM 4776 N N . PRO B 1 166 ? -8.812 -25.672 -20.375 1 81.25 166 PRO B N 1
ATOM 4777 C CA . PRO B 1 166 ? -9.195 -24.281 -20.672 1 81.25 166 PRO B CA 1
ATOM 4778 C C . PRO B 1 166 ? -8.25 -23.266 -20.031 1 81.25 166 PRO B C 1
ATOM 4780 O O . PRO B 1 166 ? -7.594 -23.562 -19.031 1 81.25 166 PRO B O 1
ATOM 4783 N N . PRO B 1 167 ? -8.125 -22.125 -20.703 1 82.06 167 PRO B N 1
ATOM 4784 C CA . PRO B 1 167 ? -7.254 -21.078 -20.156 1 82.06 167 PRO B CA 1
ATOM 4785 C C . PRO B 1 167 ? -7.715 -20.594 -18.781 1 82.06 167 PRO B C 1
ATOM 4787 O O . PRO B 1 167 ? -8.914 -20.469 -18.531 1 82.06 167 PRO B O 1
ATOM 4790 N N . PRO B 1 168 ? -6.727 -20.484 -17.938 1 81.56 168 PRO B N 1
ATOM 4791 C CA . PRO B 1 168 ? -7.074 -19.969 -16.609 1 81.56 168 PRO B CA 1
ATOM 4792 C C . PRO B 1 168 ? -7.523 -18.516 -16.641 1 81.56 168 PRO B C 1
ATOM 4794 O O . PRO B 1 168 ? -6.848 -17.672 -17.234 1 81.56 168 PRO B O 1
ATOM 4797 N N . GLU B 1 169 ? -8.734 -18.25 -16.266 1 80.88 169 GLU B N 1
ATOM 4798 C CA . GLU B 1 169 ? -9.242 -16.875 -16.219 1 80.88 169 GLU B CA 1
ATOM 4799 C C . GLU B 1 169 ? -9.492 -16.438 -14.789 1 80.88 169 GLU B C 1
ATOM 4801 O O . GLU B 1 169 ? -10.039 -17.188 -13.984 1 80.88 169 GLU B O 1
ATOM 4806 N N . VAL B 1 170 ? -8.914 -15.289 -14.5 1 80.44 170 VAL B N 1
ATOM 4807 C CA . VAL B 1 170 ? -9.172 -14.703 -13.188 1 80.44 170 VAL B CA 1
ATOM 4808 C C . VAL B 1 170 ? -10.531 -14.008 -13.188 1 80.44 170 VAL B C 1
ATOM 4810 O O . VAL B 1 170 ? -10.734 -13.031 -13.914 1 80.44 170 VAL B O 1
ATOM 4813 N N . LYS B 1 171 ? -11.469 -14.695 -12.594 1 82.62 171 LYS B N 1
ATOM 4814 C CA . LYS B 1 171 ? -12.805 -14.117 -12.5 1 82.62 171 LYS B CA 1
ATOM 4815 C C . LYS B 1 171 ? -13.141 -13.742 -11.062 1 82.62 171 LYS B C 1
ATOM 4817 O O . LYS B 1 171 ? -12.578 -14.297 -10.117 1 82.62 171 LYS B O 1
ATOM 4822 N N . ALA B 1 172 ? -13.922 -12.719 -11.016 1 88.44 172 ALA B N 1
ATOM 4823 C CA . ALA B 1 172 ? -14.422 -12.328 -9.703 1 88.44 172 ALA B CA 1
ATOM 4824 C C . ALA B 1 172 ? -15.227 -13.461 -9.062 1 88.44 172 ALA B C 1
ATOM 4826 O O . ALA B 1 172 ? -15.906 -14.219 -9.758 1 88.44 172 ALA B O 1
ATOM 4827 N N . VAL B 1 173 ? -15.039 -13.617 -7.789 1 87 173 VAL B N 1
ATOM 4828 C CA . VAL B 1 173 ? -15.734 -14.672 -7.059 1 87 173 VAL B CA 1
ATOM 4829 C C . VAL B 1 173 ? -17.234 -14.414 -7.09 1 87 173 VAL B C 1
ATOM 4831 O O . VAL B 1 173 ? -17.672 -13.266 -7.039 1 87 173 VAL B O 1
ATOM 4834 N N . THR B 1 174 ? -17.906 -15.461 -7.156 1 83.94 174 THR B N 1
ATOM 4835 C CA . THR B 1 174 ? -19.359 -15.352 -7.164 1 83.94 174 THR B CA 1
ATOM 4836 C C . THR B 1 174 ? -19.875 -14.953 -5.781 1 83.94 174 THR B C 1
ATOM 4838 O O . THR B 1 174 ? -19.312 -15.352 -4.762 1 83.94 174 THR B O 1
ATOM 4841 N N . GLU B 1 175 ? -20.906 -14.227 -5.844 1 79.06 175 GLU B N 1
ATOM 4842 C CA . GLU B 1 175 ? -21.484 -13.758 -4.59 1 79.06 175 GLU B CA 1
ATOM 4843 C C . GLU B 1 175 ? -22.062 -14.922 -3.787 1 79.06 175 GLU B C 1
ATOM 4845 O O . GLU B 1 175 ? -22.641 -15.852 -4.355 1 79.06 175 GLU B O 1
ATOM 4850 N N . MET B 1 176 ? -21.812 -14.984 -2.521 1 73.56 176 MET B N 1
ATOM 4851 C CA . MET B 1 176 ? -22.344 -15.945 -1.559 1 73.56 176 MET B CA 1
ATOM 4852 C C . MET B 1 176 ? -21.672 -17.312 -1.711 1 73.56 176 MET B C 1
ATOM 4854 O O . MET B 1 176 ? -22.25 -18.328 -1.354 1 73.56 176 MET B O 1
ATOM 4858 N N . SER B 1 177 ? -20.625 -17.219 -2.373 1 79.81 177 SER B N 1
ATOM 4859 C CA . SER B 1 177 ? -19.812 -18.422 -2.445 1 79.81 177 SER B CA 1
ATOM 4860 C C . SER B 1 177 ? -18.938 -18.578 -1.208 1 79.81 177 SER B C 1
ATOM 4862 O O . SER B 1 177 ? -18.875 -17.672 -0.366 1 79.81 177 SER B O 1
ATOM 4864 N N . LYS B 1 178 ? -18.375 -19.719 -1.111 1 81.69 178 LYS B N 1
ATOM 4865 C CA . LYS B 1 178 ? -17.469 -19.969 -0.002 1 81.69 178 LYS B CA 1
ATOM 4866 C C . LYS B 1 178 ? -16.297 -18.984 -0.011 1 81.69 178 LYS B C 1
ATOM 4868 O O . LYS B 1 178 ? -15.922 -18.469 1.036 1 81.69 178 LYS B O 1
ATOM 4873 N N . ASP B 1 179 ? -15.859 -18.703 -1.151 1 84.62 179 ASP B N 1
ATOM 4874 C CA . ASP B 1 179 ? -14.727 -17.797 -1.279 1 84.62 179 ASP B CA 1
ATOM 4875 C C . ASP B 1 179 ? -15.133 -16.359 -0.949 1 84.62 179 ASP B C 1
ATOM 4877 O O . ASP B 1 179 ? -14.328 -15.594 -0.431 1 84.62 179 ASP B O 1
ATOM 4881 N N . PHE B 1 180 ? -16.344 -16.078 -1.235 1 86.56 180 PHE B N 1
ATOM 4882 C CA . PHE B 1 180 ? -16.859 -14.758 -0.909 1 86.56 180 PHE B CA 1
ATOM 4883 C C . PHE B 1 180 ? -16.859 -14.531 0.599 1 86.56 180 PHE B C 1
ATOM 4885 O O . PHE B 1 180 ? -16.438 -13.469 1.073 1 86.56 180 PHE B O 1
ATOM 4892 N N . PHE B 1 181 ? -17.141 -15.516 1.361 1 83.44 181 PHE B N 1
ATOM 4893 C CA . PHE B 1 181 ? -17.188 -15.406 2.814 1 83.44 181 PHE B CA 1
ATOM 4894 C C . PHE B 1 181 ? -15.789 -15.43 3.41 1 83.44 181 PHE B C 1
ATOM 4896 O O . PHE B 1 181 ? -15.523 -14.781 4.422 1 83.44 181 PHE B O 1
ATOM 4903 N N . ARG B 1 182 ? -14.977 -16.141 2.775 1 87 182 ARG B N 1
ATOM 4904 C CA . ARG B 1 182 ? -13.586 -16.125 3.211 1 87 182 ARG B CA 1
ATOM 4905 C C . ARG B 1 182 ? -12.984 -14.734 3.072 1 87 182 ARG B C 1
ATOM 4907 O O . ARG B 1 182 ? -12.242 -14.281 3.945 1 87 182 ARG B O 1
ATOM 4914 N N . ASN B 1 183 ? -13.383 -14.125 1.969 1 88.69 183 ASN B N 1
ATOM 4915 C CA . ASN B 1 183 ? -12.922 -12.75 1.761 1 88.69 183 ASN B CA 1
ATOM 4916 C C . ASN B 1 183 ? -13.469 -11.812 2.824 1 88.69 183 ASN B C 1
ATOM 4918 O O . ASN B 1 183 ? -12.766 -10.922 3.297 1 88.69 183 ASN B O 1
ATOM 4922 N N . LEU B 1 184 ? -14.727 -12.062 3.209 1 87.5 184 LEU B N 1
ATOM 4923 C CA . LEU B 1 184 ? -15.344 -11.227 4.23 1 87.5 184 LEU B CA 1
ATOM 4924 C C . LEU B 1 184 ? -14.648 -11.398 5.574 1 87.5 184 LEU B C 1
ATOM 4926 O O . LEU B 1 184 ? -14.445 -10.43 6.305 1 87.5 184 LEU B O 1
ATOM 4930 N N . ARG B 1 185 ? -14.328 -12.602 5.848 1 87.88 185 ARG B N 1
ATOM 4931 C CA . ARG B 1 185 ? -13.617 -12.883 7.09 1 87.88 185 ARG B CA 1
ATOM 4932 C C . ARG B 1 185 ? -12.258 -12.188 7.117 1 87.88 185 ARG B C 1
ATOM 4934 O O . ARG B 1 185 ? -11.891 -11.57 8.117 1 87.88 185 ARG B O 1
ATOM 4941 N N . ASP B 1 186 ? -11.594 -12.312 6.027 1 91.12 186 ASP B N 1
ATOM 4942 C CA . ASP B 1 186 ? -10.281 -11.68 5.945 1 91.12 186 ASP B CA 1
ATOM 4943 C C . ASP B 1 186 ? -10.391 -10.164 5.988 1 91.12 186 ASP B C 1
ATOM 4945 O O . ASP B 1 186 ? -9.539 -9.484 6.574 1 91.12 186 ASP B O 1
ATOM 4949 N N . LEU B 1 187 ? -11.414 -9.688 5.348 1 91.5 187 LEU B N 1
ATOM 4950 C CA . LEU B 1 187 ? -11.633 -8.25 5.379 1 91.5 187 LEU B CA 1
ATOM 4951 C C . LEU B 1 187 ? -11.914 -7.77 6.797 1 91.5 187 LEU B C 1
ATOM 4953 O O . LEU B 1 187 ? -11.391 -6.746 7.234 1 91.5 187 LEU B O 1
ATOM 4957 N N . GLN B 1 188 ? -12.703 -8.5 7.5 1 89.12 188 GLN B N 1
ATOM 4958 C CA . GLN B 1 188 ? -13.031 -8.219 8.891 1 89.12 188 GLN B CA 1
ATOM 4959 C C . GLN B 1 188 ? -11.773 -8.156 9.75 1 89.12 188 GLN B C 1
ATOM 4961 O O . GLN B 1 188 ? -11.594 -7.211 10.523 1 89.12 188 GLN B O 1
ATOM 4966 N N . ASN B 1 189 ? -10.969 -9.086 9.586 1 92.44 189 ASN B N 1
ATOM 4967 C CA . ASN B 1 189 ? -9.758 -9.164 10.391 1 92.44 189 ASN B CA 1
ATOM 4968 C C . ASN B 1 189 ? -8.75 -8.086 9.992 1 92.44 189 ASN B C 1
ATOM 4970 O O . ASN B 1 189 ? -8.031 -7.559 10.844 1 92.44 189 ASN B O 1
ATOM 4974 N N . THR B 1 190 ? -8.734 -7.781 8.781 1 92.81 190 THR B N 1
ATOM 4975 C CA . THR B 1 190 ? -7.812 -6.738 8.328 1 92.81 190 THR B CA 1
ATOM 4976 C C . THR B 1 190 ? -8.258 -5.371 8.836 1 92.81 190 THR B C 1
ATOM 4978 O O . THR B 1 190 ? -7.43 -4.523 9.164 1 92.81 190 THR B O 1
ATOM 4981 N N . MET B 1 191 ? -9.508 -5.137 8.859 1 93.5 191 MET B N 1
ATOM 4982 C CA . MET B 1 191 ? -10.031 -3.885 9.406 1 93.5 191 MET B CA 1
ATOM 4983 C C . MET B 1 191 ? -9.664 -3.744 10.883 1 93.5 191 MET B C 1
ATOM 4985 O O . MET B 1 191 ? -9.312 -2.654 11.336 1 93.5 191 MET B O 1
ATOM 4989 N N . ALA B 1 192 ? -9.695 -4.848 11.578 1 94.56 192 ALA B N 1
ATOM 4990 C CA . ALA B 1 192 ? -9.305 -4.84 12.984 1 94.56 192 ALA B CA 1
ATOM 4991 C C . ALA B 1 192 ? -7.816 -4.57 13.141 1 94.56 192 ALA B C 1
ATOM 4993 O O . ALA B 1 192 ? -7.406 -3.775 13.992 1 94.56 192 ALA B O 1
ATOM 4994 N N . ASP B 1 193 ? -7.09 -5.191 12.312 1 94 193 ASP B N 1
ATOM 4995 C CA . ASP B 1 193 ? -5.645 -4.996 12.367 1 94 193 ASP B CA 1
ATOM 4996 C C . ASP B 1 193 ? -5.277 -3.541 12.078 1 94 193 ASP B C 1
ATOM 4998 O O . ASP B 1 193 ? -4.383 -2.986 12.727 1 94 193 ASP B O 1
ATOM 5002 N N . PHE B 1 194 ? -5.902 -3.043 11.133 1 94.88 194 PHE B N 1
ATOM 5003 C CA . PHE B 1 194 ? -5.629 -1.651 10.789 1 94.88 194 PHE B CA 1
ATOM 5004 C C . PHE B 1 194 ? -5.953 -0.735 11.969 1 94.88 194 PHE B C 1
ATOM 5006 O O . PHE B 1 194 ? -5.176 0.164 12.289 1 94.88 194 PHE B O 1
ATOM 5013 N N . SER B 1 195 ? -7.094 -0.881 12.547 1 95.06 195 SER B N 1
ATOM 5014 C CA . SER B 1 195 ? -7.523 -0.044 13.664 1 95.06 195 SER B CA 1
ATOM 5015 C C . SER B 1 195 ? -6.59 -0.194 14.859 1 95.06 195 SER B C 1
ATOM 5017 O O . SER B 1 195 ? -6.238 0.795 15.508 1 95.06 195 SER B O 1
ATOM 5019 N N . ASP B 1 196 ? -6.199 -1.366 15.086 1 95.38 196 ASP B N 1
ATOM 5020 C CA . ASP B 1 196 ? -5.27 -1.604 16.188 1 95.38 196 ASP B CA 1
ATOM 5021 C C . ASP B 1 196 ? -3.91 -0.967 15.898 1 95.38 196 ASP B C 1
ATOM 5023 O O . ASP B 1 196 ? -3.295 -0.379 16.797 1 95.38 196 ASP B O 1
ATOM 5027 N N . ALA B 1 197 ? -3.52 -1.127 14.727 1 94.19 197 ALA B N 1
ATOM 5028 C CA . ALA B 1 197 ? -2.244 -0.524 14.344 1 94.19 197 ALA B CA 1
ATOM 5029 C C . ALA B 1 197 ? -2.309 0.998 14.438 1 94.19 197 ALA B C 1
ATOM 5031 O O . ALA B 1 197 ? -1.366 1.637 14.906 1 94.19 197 ALA B O 1
ATOM 5032 N N . HIS B 1 198 ? -3.334 1.506 13.922 1 93.44 198 HIS B N 1
ATOM 5033 C CA . HIS B 1 198 ? -3.541 2.947 14 1 93.44 198 HIS B CA 1
ATOM 5034 C C . HIS B 1 198 ? -3.455 3.441 15.438 1 93.44 198 HIS B C 1
ATOM 5036 O O . HIS B 1 198 ? -2.74 4.402 15.727 1 93.44 198 HIS B O 1
ATOM 5042 N N . ASP B 1 199 ? -4.145 2.83 16.312 1 93.81 199 ASP B N 1
ATOM 5043 C CA . ASP B 1 199 ? -4.168 3.24 17.719 1 93.81 199 ASP B CA 1
ATOM 5044 C C . ASP B 1 199 ? -2.799 3.061 18.375 1 93.81 199 ASP B C 1
ATOM 5046 O O . ASP B 1 199 ? -2.371 3.895 19.172 1 93.81 199 ASP B O 1
ATOM 5050 N N . GLU B 1 200 ? -2.174 2.021 17.984 1 93.81 200 GLU B N 1
ATOM 5051 C CA . GLU B 1 200 ? -0.846 1.779 18.531 1 93.81 200 GLU B CA 1
ATOM 5052 C C . GLU B 1 200 ? 0.155 2.824 18.047 1 93.81 200 GLU B C 1
ATOM 5054 O O . GLU B 1 200 ? 0.982 3.305 18.828 1 93.81 200 GLU B O 1
ATOM 5059 N N . ILE B 1 201 ? 0.111 3.139 16.844 1 92.06 201 ILE B N 1
ATOM 5060 C CA . ILE B 1 201 ? 1.021 4.125 16.281 1 92.06 201 ILE B CA 1
ATOM 5061 C C . ILE B 1 201 ? 0.791 5.48 16.938 1 92.06 201 ILE B C 1
ATOM 5063 O O . ILE B 1 201 ? 1.746 6.172 17.297 1 92.06 201 ILE B O 1
ATOM 5067 N N . ILE B 1 202 ? -0.419 5.848 17.172 1 90.94 202 ILE B N 1
ATOM 5068 C CA . ILE B 1 202 ? -0.752 7.129 17.781 1 90.94 202 ILE B CA 1
ATOM 5069 C C . ILE B 1 202 ? -0.312 7.129 19.234 1 90.94 202 ILE B C 1
ATOM 5071 O O . ILE B 1 202 ? 0.163 8.148 19.75 1 90.94 202 ILE B O 1
ATOM 5075 N N . ALA B 1 203 ? -0.451 5.98 19.844 1 90.62 203 ALA B N 1
ATOM 5076 C CA . ALA B 1 203 ? -0.078 5.879 21.25 1 90.62 203 ALA B CA 1
ATOM 5077 C C . ALA B 1 203 ? 1.432 6.008 21.438 1 90.62 203 ALA B C 1
ATOM 5079 O O . ALA B 1 203 ? 1.899 6.543 22.438 1 90.62 203 ALA B O 1
ATOM 5080 N N . ILE B 1 204 ? 2.154 5.605 20.422 1 88.19 204 ILE B N 1
ATOM 5081 C CA . ILE B 1 204 ? 3.609 5.605 20.531 1 88.19 204 ILE B CA 1
ATOM 5082 C C . ILE B 1 204 ? 4.164 6.945 20.062 1 88.19 204 ILE B C 1
ATOM 5084 O O . ILE B 1 204 ? 5.051 7.52 20.688 1 88.19 204 ILE B O 1
ATOM 5088 N N . VAL B 1 205 ? 3.643 7.496 19.031 1 88.81 205 VAL B N 1
ATOM 5089 C CA . VAL B 1 205 ? 4.211 8.672 18.375 1 88.81 205 VAL B CA 1
ATOM 5090 C C . VAL B 1 205 ? 3.543 9.938 18.922 1 88.81 205 VAL B C 1
ATOM 5092 O O . VAL B 1 205 ? 4.156 11.008 18.938 1 88.81 205 VAL B O 1
ATOM 5095 N N . GLY B 1 206 ? 2.391 9.914 19.406 1 87.56 206 GLY B N 1
ATOM 5096 C CA . GLY B 1 206 ? 1.591 11.062 19.797 1 87.56 206 GLY B CA 1
ATOM 5097 C C . GLY B 1 206 ? 2.182 11.836 20.953 1 87.56 206 GLY B C 1
ATOM 5098 O O . GLY B 1 206 ? 2.545 13.008 20.812 1 87.56 206 GLY B O 1
ATOM 5099 N N . PRO B 1 207 ? 2.455 11.203 21.969 1 87.31 207 PRO B N 1
ATOM 5100 C CA . PRO B 1 207 ? 2.865 11.938 23.172 1 87.31 207 PRO B CA 1
ATOM 5101 C C . PRO B 1 207 ? 4.215 12.625 23.016 1 87.31 207 PRO B C 1
ATOM 5103 O O . PRO B 1 207 ? 4.363 13.797 23.375 1 87.31 207 PRO B O 1
ATOM 5106 N N . PRO B 1 208 ? 5.145 12.008 22.344 1 88.94 208 PRO B N 1
ATOM 5107 C CA . PRO B 1 208 ? 6.426 12.703 22.219 1 88.94 208 PRO B CA 1
ATOM 5108 C C . PRO B 1 208 ? 6.402 13.773 21.125 1 88.94 208 PRO B C 1
ATOM 5110 O O . PRO B 1 208 ? 7.262 14.656 21.094 1 88.94 208 PRO B O 1
ATOM 5113 N N . THR B 1 209 ? 5.422 13.867 20.266 1 90.25 209 THR B N 1
ATOM 5114 C CA . THR B 1 209 ? 5.465 14.766 19.125 1 90.25 209 THR B CA 1
ATOM 5115 C C . THR B 1 209 ? 4.383 15.836 19.234 1 90.25 209 THR B C 1
ATOM 5117 O O . THR B 1 209 ? 4.375 16.797 18.469 1 90.25 209 THR B O 1
ATOM 5120 N N . ASN B 1 210 ? 3.512 15.789 20.125 1 87.81 210 ASN B N 1
ATOM 5121 C CA . ASN B 1 210 ? 2.387 16.719 20.188 1 87.81 210 ASN B CA 1
ATOM 5122 C C . ASN B 1 210 ? 2.643 17.844 21.188 1 87.81 210 ASN B C 1
ATOM 5124 O O . ASN B 1 210 ? 1.759 18.656 21.438 1 87.81 210 ASN B O 1
ATOM 5128 N N . PHE B 1 211 ? 3.777 17.969 21.844 1 87.88 211 PHE B N 1
ATOM 5129 C CA . PHE B 1 211 ? 4.191 19.031 22.75 1 87.88 211 PHE B CA 1
ATOM 5130 C C . PHE B 1 211 ? 3.223 19.141 23.922 1 87.88 211 PHE B C 1
ATOM 5132 O O . PHE B 1 211 ? 2.924 20.25 24.375 1 87.88 211 PHE B O 1
ATOM 5139 N N . SER B 1 212 ? 2.59 17.969 24.234 1 85 212 SER B N 1
ATOM 5140 C CA . SER B 1 212 ? 1.842 17.984 25.5 1 85 212 SER B CA 1
ATOM 5141 C C . SER B 1 212 ? 2.75 18.297 26.672 1 85 212 SER B C 1
ATOM 5143 O O . SER B 1 212 ? 2.398 19.125 27.531 1 85 212 SER B O 1
ATOM 5145 N N . ASN B 1 213 ? 3.834 17.562 26.625 1 86 213 ASN B N 1
ATOM 5146 C CA . ASN B 1 213 ? 4.949 17.969 27.469 1 86 213 ASN B CA 1
ATOM 5147 C C . ASN B 1 213 ? 6.008 18.734 26.688 1 86 213 ASN B C 1
ATOM 5149 O O . ASN B 1 213 ? 6.754 18.141 25.891 1 86 213 ASN B O 1
ATOM 5153 N N . GLU B 1 214 ? 6.102 20 26.797 1 86.88 214 GLU B N 1
ATOM 5154 C CA . GLU B 1 214 ? 6.934 20.875 25.969 1 86.88 214 GLU B CA 1
ATOM 5155 C C . GLU B 1 214 ? 8.414 20.531 26.125 1 86.88 214 GLU B C 1
ATOM 5157 O O . GLU B 1 214 ? 9.18 20.609 25.156 1 86.88 214 GLU B O 1
ATOM 5162 N N . GLN B 1 215 ? 8.773 20.156 27.297 1 87.44 215 GLN B N 1
ATOM 5163 C CA . GLN B 1 215 ? 10.188 19.859 27.531 1 87.44 215 GLN B CA 1
ATOM 5164 C C . GLN B 1 215 ? 10.609 18.594 26.797 1 87.44 215 GLN B C 1
ATOM 5166 O O . GLN B 1 215 ? 11.625 18.594 26.094 1 87.44 215 GLN B O 1
ATOM 5171 N N . VAL B 1 216 ? 9.789 17.625 26.938 1 88.94 216 VAL B N 1
ATOM 5172 C CA . VAL B 1 216 ? 10.125 16.359 26.297 1 88.94 216 VAL B CA 1
ATOM 5173 C C . VAL B 1 216 ? 10.039 16.5 24.781 1 88.94 216 VAL B C 1
ATOM 5175 O O . VAL B 1 216 ? 10.93 16.031 24.062 1 88.94 216 VAL B O 1
ATOM 5178 N N . SER B 1 217 ? 9.031 17.109 24.281 1 91.06 217 SER B N 1
ATOM 5179 C CA . SER B 1 217 ? 8.859 17.266 22.828 1 91.06 217 SER B CA 1
ATOM 5180 C C . SER B 1 217 ? 9.961 18.141 22.234 1 91.06 217 SER B C 1
ATOM 5182 O O . SER B 1 217 ? 10.398 17.891 21.109 1 91.06 217 SER B O 1
ATOM 5184 N N . SER B 1 218 ? 10.344 19.172 22.969 1 91.12 218 SER B N 1
ATOM 5185 C CA . SER B 1 218 ? 11.453 19.984 22.484 1 91.12 218 SER B CA 1
ATOM 5186 C C . SER B 1 218 ? 12.75 19.188 22.469 1 91.12 218 SER B C 1
ATOM 5188 O O . SER B 1 218 ? 13.578 19.375 21.562 1 91.12 218 SER B O 1
ATOM 5190 N N . GLY B 1 219 ? 12.953 18.328 23.453 1 91.5 219 GLY B N 1
ATOM 5191 C CA . GLY B 1 219 ? 14.109 17.438 23.438 1 91.5 219 GLY B CA 1
ATOM 5192 C C . GLY B 1 219 ? 14.102 16.469 22.281 1 91.5 219 GLY B C 1
ATOM 5193 O O . GLY B 1 219 ? 15.133 16.25 21.641 1 91.5 219 GLY B O 1
ATOM 5194 N N . VAL B 1 220 ? 12.977 15.898 22.031 1 93.25 220 VAL B N 1
ATOM 5195 C CA . VAL B 1 220 ? 12.844 14.977 20.906 1 93.25 220 VAL B CA 1
ATOM 5196 C C . VAL B 1 220 ? 13.102 15.719 19.594 1 93.25 220 VAL B C 1
ATOM 5198 O O . VAL B 1 220 ? 13.773 15.195 18.703 1 93.25 220 VAL B O 1
ATOM 5201 N N . PHE B 1 221 ? 12.562 16.922 19.484 1 94 221 PHE B N 1
ATOM 5202 C CA . PHE B 1 221 ? 12.773 17.719 18.297 1 94 221 PHE B CA 1
ATOM 5203 C C . PHE B 1 221 ? 14.258 17.984 18.078 1 94 221 PHE B C 1
ATOM 5205 O O . PHE B 1 221 ? 14.766 17.812 16.953 1 94 221 PHE B O 1
ATOM 5212 N N . GLN B 1 222 ? 14.945 18.406 19.125 1 93.75 222 GLN B N 1
ATOM 5213 C CA . GLN B 1 222 ? 16.375 18.703 19.031 1 93.75 222 GLN B CA 1
ATOM 5214 C C . GLN B 1 222 ? 17.172 17.453 18.688 1 93.75 222 GLN B C 1
ATOM 5216 O O . GLN B 1 222 ? 18.094 17.5 17.859 1 93.75 222 GLN B O 1
ATOM 5221 N N . ALA B 1 223 ? 16.844 16.375 19.328 1 93.38 223 ALA B N 1
ATOM 5222 C CA . ALA B 1 223 ? 17.531 15.117 19.031 1 93.38 223 ALA B CA 1
ATOM 5223 C C . ALA B 1 223 ? 17.312 14.703 17.578 1 93.38 223 ALA B C 1
ATOM 5225 O O . ALA B 1 223 ? 18.25 14.312 16.891 1 93.38 223 ALA B O 1
ATOM 5226 N N . LEU B 1 224 ? 16.094 14.812 17.078 1 94.81 224 LEU B N 1
ATOM 5227 C CA . LEU B 1 224 ? 15.766 14.453 15.711 1 94.81 224 LEU B CA 1
ATOM 5228 C C . LEU B 1 224 ? 16.438 15.406 14.727 1 94.81 224 LEU B C 1
ATOM 5230 O O . LEU B 1 224 ? 16.859 14.992 13.641 1 94.81 224 LEU B O 1
ATOM 5234 N N . PHE B 1 225 ? 16.484 16.656 15.125 1 95.75 225 PHE B N 1
ATOM 5235 C CA . PHE B 1 225 ? 17.125 17.656 14.273 1 95.75 225 PHE B CA 1
ATOM 5236 C C . PHE B 1 225 ? 18.609 17.344 14.109 1 95.75 225 PHE B C 1
ATOM 5238 O O . PHE B 1 225 ? 19.141 17.375 12.992 1 95.75 225 PHE B O 1
ATOM 5245 N N . VAL B 1 226 ? 19.266 17.031 15.242 1 94.75 226 VAL B N 1
ATOM 5246 C CA . VAL B 1 226 ? 20.688 16.703 15.203 1 94.75 226 VAL B CA 1
ATOM 5247 C C . VAL B 1 226 ? 20.891 15.414 14.414 1 94.75 226 VAL B C 1
ATOM 5249 O O . VAL B 1 226 ? 21.828 15.312 13.625 1 94.75 226 VAL B O 1
ATOM 5252 N N . MET B 1 227 ? 20 14.492 14.609 1 95.25 227 MET B N 1
ATOM 5253 C CA . MET B 1 227 ? 20.078 13.242 13.852 1 95.25 227 MET B CA 1
ATOM 5254 C C . MET B 1 227 ? 19.891 13.492 12.359 1 95.25 227 MET B C 1
ATOM 5256 O O . MET B 1 227 ? 20.578 12.883 11.539 1 95.25 227 MET B O 1
ATOM 5260 N N . CYS B 1 228 ? 18.953 14.312 12.039 1 94.75 228 CYS B N 1
ATOM 5261 C CA . CYS B 1 228 ? 18.688 14.656 10.648 1 94.75 228 CYS B CA 1
ATOM 5262 C C . CYS B 1 228 ? 19.922 15.297 10.008 1 94.75 228 CYS B C 1
ATOM 5264 O O . CYS B 1 228 ? 20.328 14.922 8.906 1 94.75 228 CYS B O 1
ATOM 5266 N N . CYS B 1 229 ? 20.594 16.234 10.695 1 94.25 229 CYS B N 1
ATOM 5267 C CA . CYS B 1 229 ? 21.812 16.875 10.211 1 94.25 229 CYS B CA 1
ATOM 5268 C C . CYS B 1 229 ? 22.938 15.859 10.062 1 94.25 229 CYS B C 1
ATOM 5270 O O . CYS B 1 229 ? 23.656 15.867 9.062 1 94.25 229 CYS B O 1
ATOM 5272 N N . GLY B 1 230 ? 23.047 15.008 11.07 1 94.06 230 GLY B N 1
ATOM 5273 C CA . GLY B 1 230 ? 24.047 13.961 11 1 94.06 230 GLY B CA 1
ATOM 5274 C C . GLY B 1 230 ? 23.844 13.008 9.836 1 94.06 230 GLY B C 1
ATOM 5275 O O . GLY B 1 230 ? 24.797 12.617 9.172 1 94.06 230 GLY B O 1
ATOM 5276 N N . MET B 1 231 ? 22.578 12.703 9.578 1 92.38 231 MET B N 1
ATOM 5277 C CA . MET B 1 231 ? 22.266 11.797 8.484 1 92.38 231 MET B CA 1
ATOM 5278 C C . MET B 1 231 ? 22.531 12.453 7.133 1 92.38 231 MET B C 1
ATOM 5280 O O . MET B 1 231 ? 22.922 11.781 6.18 1 92.38 231 MET B O 1
ATOM 5284 N N . PHE B 1 232 ? 22.359 13.711 7.062 1 90.44 232 PHE B N 1
ATOM 5285 C CA . PHE B 1 232 ? 22.656 14.438 5.832 1 90.44 232 PHE B CA 1
ATOM 5286 C C . PHE B 1 232 ? 24.125 14.305 5.457 1 90.44 232 PHE B C 1
ATOM 5288 O O . PHE B 1 232 ? 24.453 14.156 4.281 1 90.44 232 PHE B O 1
ATOM 5295 N N . VAL B 1 233 ? 24.922 14.211 6.438 1 89.81 233 VAL B N 1
ATOM 5296 C CA . VAL B 1 233 ? 26.359 14.141 6.211 1 89.81 233 VAL B CA 1
ATOM 5297 C C . VAL B 1 233 ? 26.797 12.68 6.086 1 89.81 233 VAL B C 1
ATOM 5299 O O . VAL B 1 233 ? 27.562 12.328 5.191 1 89.81 233 VAL B O 1
ATOM 5302 N N . ALA B 1 234 ? 26.188 11.859 6.895 1 91.19 234 ALA B N 1
ATOM 5303 C CA . ALA B 1 234 ? 26.641 10.477 7.008 1 91.19 234 ALA B CA 1
ATOM 5304 C C . ALA B 1 234 ? 25.984 9.594 5.953 1 91.19 234 ALA B C 1
ATOM 5306 O O . ALA B 1 234 ? 26.484 8.492 5.668 1 91.19 234 ALA B O 1
ATOM 5307 N N . ALA B 1 235 ? 24.922 10.047 5.391 1 89 235 ALA B N 1
ATOM 5308 C CA . ALA B 1 235 ? 24.172 9.195 4.469 1 89 235 ALA B CA 1
ATOM 5309 C C . ALA B 1 235 ? 25.031 8.766 3.287 1 89 235 ALA B C 1
ATOM 5311 O O . ALA B 1 235 ? 24.891 7.648 2.783 1 89 235 ALA B O 1
ATOM 5312 N N . ALA B 1 236 ? 25.969 9.57 2.883 1 85.88 236 ALA B N 1
ATOM 5313 C CA . ALA B 1 236 ? 26.797 9.266 1.722 1 85.88 236 ALA B CA 1
ATOM 5314 C C . ALA B 1 236 ? 27.875 8.258 2.076 1 85.88 236 ALA B C 1
ATOM 5316 O O . ALA B 1 236 ? 28.406 7.57 1.196 1 85.88 236 ALA B O 1
ATOM 5317 N N . MET B 1 237 ? 28.125 8.109 3.35 1 91.25 237 MET B N 1
ATOM 5318 C CA . MET B 1 237 ? 29.219 7.242 3.781 1 91.25 237 MET B CA 1
ATOM 5319 C C . MET B 1 237 ? 28.688 5.867 4.18 1 91.25 237 MET B C 1
ATOM 5321 O O . MET B 1 237 ? 29.469 4.914 4.285 1 91.25 237 MET B O 1
ATOM 5325 N N . VAL B 1 238 ? 27.5 5.75 4.391 1 90.5 238 VAL B N 1
ATOM 5326 C CA . VAL B 1 238 ? 26.906 4.5 4.852 1 90.5 238 VAL B CA 1
ATOM 5327 C C . VAL B 1 238 ? 26.609 3.594 3.658 1 90.5 238 VAL B C 1
ATOM 5329 O O . VAL B 1 238 ? 25.984 4.016 2.689 1 90.5 238 VAL B O 1
ATOM 5332 N N . PRO B 1 239 ? 27.172 2.375 3.678 1 91.31 239 PRO B N 1
ATOM 5333 C CA . PRO B 1 239 ? 26.812 1.409 2.639 1 91.31 239 PRO B CA 1
ATOM 5334 C C . PRO B 1 239 ? 25.375 0.882 2.801 1 91.31 239 PRO B C 1
ATOM 5336 O O . PRO B 1 239 ? 25.172 -0.118 3.492 1 91.31 239 PRO B O 1
ATOM 5339 N N . TRP B 1 240 ? 24.438 1.461 2.209 1 89.5 240 TRP B N 1
ATOM 5340 C CA . TRP B 1 240 ? 23.016 1.175 2.383 1 89.5 240 TRP B CA 1
ATOM 5341 C C . TRP B 1 240 ? 22.688 -0.253 1.953 1 89.5 240 TRP B C 1
ATOM 5343 O O . TRP B 1 240 ? 21.734 -0.853 2.445 1 89.5 240 TRP B O 1
ATOM 5353 N N . ASN B 1 241 ? 23.453 -0.838 1.029 1 91.5 241 ASN B N 1
ATOM 5354 C CA . ASN B 1 241 ? 23.25 -2.225 0.628 1 91.5 241 ASN B CA 1
ATOM 5355 C C . ASN B 1 241 ? 23.438 -3.184 1.801 1 91.5 241 ASN B C 1
ATOM 5357 O O . ASN B 1 241 ? 22.641 -4.105 1.992 1 91.5 241 ASN B O 1
ATOM 5361 N N . LEU B 1 242 ? 24.453 -2.9 2.58 1 93.81 242 LEU B N 1
ATOM 5362 C CA . LEU B 1 242 ? 24.734 -3.768 3.719 1 93.81 242 LEU B CA 1
ATOM 5363 C C . LEU B 1 242 ? 23.734 -3.529 4.844 1 93.81 242 LEU B C 1
ATOM 5365 O O . LEU B 1 242 ? 23.344 -4.469 5.543 1 93.81 242 LEU B O 1
ATOM 5369 N N . VAL B 1 243 ? 23.328 -2.285 4.949 1 93.38 243 VAL B N 1
ATOM 5370 C CA . VAL B 1 243 ? 22.359 -1.965 5.992 1 93.38 243 VAL B CA 1
ATOM 5371 C C . VAL B 1 243 ? 21.031 -2.672 5.699 1 93.38 243 VAL B C 1
ATOM 5373 O O . VAL B 1 243 ? 20.438 -3.277 6.594 1 93.38 243 VAL B O 1
ATOM 5376 N N . PHE B 1 244 ? 20.594 -2.631 4.492 1 93.81 244 PHE B N 1
ATOM 5377 C CA . PHE B 1 244 ? 19.344 -3.305 4.125 1 93.81 244 PHE B CA 1
ATOM 5378 C C . PHE B 1 244 ? 19.5 -4.816 4.234 1 93.81 244 PHE B C 1
ATOM 5380 O O . PHE B 1 244 ? 18.547 -5.516 4.594 1 93.81 244 PHE B O 1
ATOM 5387 N N . LEU B 1 245 ? 20.719 -5.32 3.922 1 95.5 245 LEU B N 1
ATOM 5388 C CA . LEU B 1 245 ? 20.969 -6.754 4.027 1 95.5 245 LEU B CA 1
ATOM 5389 C C . LEU B 1 245 ? 20.828 -7.23 5.469 1 95.5 245 LEU B C 1
ATOM 5391 O O . LEU B 1 245 ? 20.109 -8.188 5.742 1 95.5 245 LEU B O 1
ATOM 5395 N N . VAL B 1 246 ? 21.406 -6.473 6.355 1 95.81 246 VAL B N 1
ATOM 5396 C CA . VAL B 1 246 ? 21.391 -6.863 7.762 1 95.81 246 VAL B CA 1
ATOM 5397 C C . VAL B 1 246 ? 19.984 -6.672 8.328 1 95.81 246 VAL B C 1
ATOM 5399 O O . VAL B 1 246 ? 19.484 -7.523 9.07 1 95.81 246 VAL B O 1
ATOM 5402 N N . TRP B 1 247 ? 19.344 -5.59 7.918 1 94.56 247 TRP B N 1
ATOM 5403 C CA . TRP B 1 247 ? 17.984 -5.324 8.391 1 94.56 247 TRP B CA 1
ATOM 5404 C C . TRP B 1 247 ? 17.016 -6.406 7.918 1 94.56 247 TRP B C 1
ATOM 5406 O O . TRP B 1 247 ? 16.188 -6.891 8.695 1 94.56 247 TRP B O 1
ATOM 5416 N N . GLY B 1 248 ? 17.141 -6.793 6.715 1 94.12 248 GLY B N 1
ATOM 5417 C CA . GLY B 1 248 ? 16.281 -7.848 6.184 1 94.12 248 GLY B CA 1
ATOM 5418 C C . GLY B 1 248 ? 16.5 -9.188 6.867 1 94.12 248 GLY B C 1
ATOM 5419 O O . GLY B 1 248 ? 15.531 -9.867 7.223 1 94.12 248 GLY B O 1
ATOM 5420 N N . TRP B 1 249 ? 17.75 -9.516 7.055 1 94.06 249 TRP B N 1
ATOM 5421 C CA . TRP B 1 249 ? 18.078 -10.773 7.723 1 94.06 249 TRP B CA 1
ATOM 5422 C C . TRP B 1 249 ? 17.562 -10.773 9.156 1 94.06 249 TRP B C 1
ATOM 5424 O O . TRP B 1 249 ? 17 -11.773 9.617 1 94.06 249 TRP B O 1
ATOM 5434 N N . CYS B 1 250 ? 17.641 -9.641 9.805 1 92.5 250 CYS B N 1
ATOM 5435 C CA . CYS B 1 250 ? 17.188 -9.531 11.188 1 92.5 250 CYS B CA 1
ATOM 5436 C C . CYS B 1 250 ? 15.664 -9.625 11.273 1 92.5 250 CYS B C 1
ATOM 5438 O O . CYS B 1 250 ? 15.125 -10.281 12.172 1 92.5 250 CYS B O 1
ATOM 5440 N N . THR B 1 251 ? 14.992 -9.031 10.352 1 91.19 251 THR B N 1
ATOM 5441 C CA . THR B 1 251 ? 13.531 -9.055 10.359 1 91.19 251 THR B CA 1
ATOM 5442 C C . THR B 1 251 ? 13.016 -10.469 10.117 1 91.19 251 THR B C 1
ATOM 5444 O O . THR B 1 251 ? 12.094 -10.93 10.797 1 91.19 251 THR B O 1
ATOM 5447 N N . ILE B 1 252 ? 13.617 -11.148 9.211 1 91.81 252 ILE B N 1
ATOM 5448 C CA . ILE B 1 252 ? 13.18 -12.5 8.891 1 91.81 252 ILE B CA 1
ATOM 5449 C C . ILE B 1 252 ? 13.523 -13.438 10.047 1 91.81 252 ILE B C 1
ATOM 5451 O O . ILE B 1 252 ? 12.758 -14.344 10.375 1 91.81 252 ILE B O 1
ATOM 5455 N N . ALA B 1 253 ? 14.648 -13.172 10.688 1 89.56 253 ALA B N 1
ATOM 5456 C CA . ALA B 1 253 ? 15.062 -13.992 11.828 1 89.56 253 ALA B CA 1
ATOM 5457 C C . ALA B 1 253 ? 14.125 -13.781 13.016 1 89.56 253 ALA B C 1
ATOM 5459 O O . ALA B 1 253 ? 13.859 -14.719 13.773 1 89.56 253 ALA B O 1
ATOM 5460 N N . LEU B 1 254 ? 13.57 -12.625 13.109 1 87.38 254 LEU B N 1
ATOM 5461 C CA . LEU B 1 254 ? 12.68 -12.312 14.211 1 87.38 254 LEU B CA 1
ATOM 5462 C C . LEU B 1 254 ? 11.344 -13.031 14.055 1 87.38 254 LEU B C 1
ATOM 5464 O O . LEU B 1 254 ? 10.656 -13.305 15.047 1 87.38 254 LEU B O 1
ATOM 5468 N N . PHE B 1 255 ? 11.008 -13.367 12.844 1 86.88 255 PHE B N 1
ATOM 5469 C CA . PHE B 1 255 ? 9.734 -14.031 12.602 1 86.88 255 PHE B CA 1
ATOM 5470 C C . PHE B 1 255 ? 9.867 -15.539 12.742 1 86.88 255 PHE B C 1
ATOM 5472 O O . PHE B 1 255 ? 8.883 -16.266 12.648 1 86.88 255 PHE B O 1
ATOM 5479 N N . HIS B 1 256 ? 11.023 -15.992 13.047 1 87.69 256 HIS B N 1
ATOM 5480 C CA . HIS B 1 256 ? 11.219 -17.422 13.289 1 87.69 256 HIS B CA 1
ATOM 5481 C C . HIS B 1 256 ? 10.555 -17.844 14.594 1 87.69 256 HIS B C 1
ATOM 5483 O O . HIS B 1 256 ? 10.664 -17.156 15.609 1 87.69 256 HIS B O 1
ATOM 5489 N N . PRO B 1 257 ? 9.805 -18.875 14.578 1 83.19 257 PRO B N 1
ATOM 5490 C CA . PRO B 1 257 ? 9.062 -19.297 15.773 1 83.19 257 PRO B CA 1
ATOM 5491 C C . PRO B 1 257 ? 9.977 -19.562 16.969 1 83.19 257 PRO B C 1
ATOM 5493 O O . PRO B 1 257 ? 9.617 -19.266 18.109 1 83.19 257 PRO B O 1
ATOM 5496 N N . ALA B 1 258 ? 11.18 -20.031 16.719 1 82.31 258 ALA B N 1
ATOM 5497 C CA . ALA B 1 258 ? 12.102 -20.312 17.812 1 82.31 258 ALA B CA 1
ATOM 5498 C C . ALA B 1 258 ? 12.594 -19.016 18.453 1 82.31 258 ALA B C 1
ATOM 5500 O O . ALA B 1 258 ? 12.734 -18.938 19.688 1 82.31 258 ALA B O 1
ATOM 5501 N N . VAL B 1 259 ? 12.875 -18.078 17.609 1 82.06 259 VAL B N 1
ATOM 5502 C CA . VAL B 1 259 ? 13.359 -16.797 18.125 1 82.06 259 VAL B CA 1
ATOM 5503 C C . VAL B 1 259 ? 12.234 -16.062 18.844 1 82.06 259 VAL B C 1
ATOM 5505 O O . VAL B 1 259 ? 12.461 -15.453 19.891 1 82.06 259 VAL B O 1
ATOM 5508 N N . HIS B 1 260 ? 11.102 -16.219 18.266 1 77.06 260 HIS B N 1
ATOM 5509 C CA . HIS B 1 260 ? 9.953 -15.578 18.891 1 77.06 260 HIS B CA 1
ATOM 5510 C C . HIS B 1 260 ? 9.68 -16.156 20.281 1 77.06 260 HIS B C 1
ATOM 5512 O O . HIS B 1 260 ? 9.391 -15.406 21.219 1 77.06 260 HIS B O 1
ATOM 5518 N N . GLU B 1 261 ? 9.742 -17.422 20.438 1 78.38 261 GLU B N 1
ATOM 5519 C CA . GLU B 1 261 ? 9.57 -18.094 21.734 1 78.38 261 GLU B CA 1
ATOM 5520 C C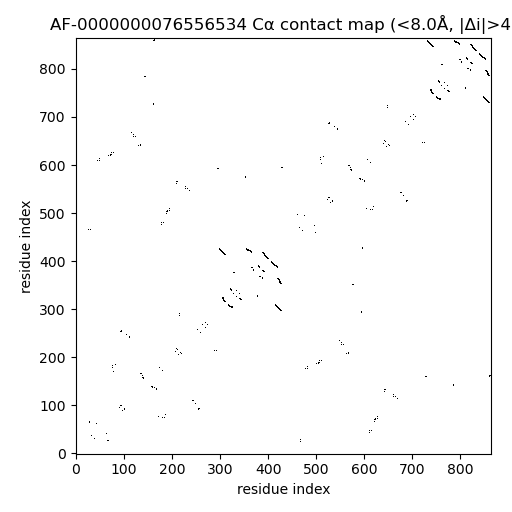 . GLU B 1 261 ? 10.688 -17.703 22.703 1 78.38 261 GLU B C 1
ATOM 5522 O O . GLU B 1 261 ? 10.438 -17.5 23.891 1 78.38 261 GLU B O 1
ATOM 5527 N N . TRP B 1 262 ? 11.828 -17.625 22.078 1 77.94 262 TRP B N 1
ATOM 5528 C CA . TRP B 1 262 ? 12.969 -17.234 22.891 1 77.94 262 TRP B CA 1
ATOM 5529 C C . TRP B 1 262 ? 12.82 -15.812 23.406 1 77.94 262 TRP B C 1
ATOM 5531 O O . TRP B 1 262 ? 13.117 -15.523 24.562 1 77.94 262 TRP B O 1
ATOM 5541 N N . LEU B 1 263 ? 12.344 -14.984 22.562 1 74.62 263 LEU B N 1
ATOM 5542 C CA . LEU B 1 263 ? 12.148 -13.586 22.922 1 74.62 263 LEU B CA 1
ATOM 5543 C C . LEU B 1 263 ? 11.047 -13.438 23.969 1 74.62 263 LEU B C 1
ATOM 5545 O O . LEU B 1 263 ? 11.148 -12.602 24.859 1 74.62 263 LEU B O 1
ATOM 5549 N N . LEU B 1 264 ? 10.086 -14.375 23.797 1 70.38 264 LEU B N 1
ATOM 5550 C CA . LEU B 1 264 ? 8.984 -14.336 24.75 1 70.38 264 LEU B CA 1
ATOM 5551 C C . LEU B 1 264 ? 9.398 -14.961 26.078 1 70.38 264 LEU B C 1
ATOM 5553 O O . LEU B 1 264 ? 8.914 -14.555 27.141 1 70.38 264 LEU B O 1
ATOM 5557 N N . ALA B 1 265 ? 10.156 -16.078 25.984 1 66.19 265 ALA B N 1
ATOM 5558 C CA . ALA B 1 265 ? 10.602 -16.781 27.188 1 66.19 265 ALA B CA 1
ATOM 5559 C C . ALA B 1 265 ? 11.719 -16.016 27.875 1 66.19 265 ALA B C 1
ATOM 5561 O O . ALA B 1 265 ? 12.023 -16.281 29.047 1 66.19 265 ALA B O 1
ATOM 5562 N N . ALA B 1 266 ? 12.469 -15.461 27.047 1 60.53 266 ALA B N 1
ATOM 5563 C CA . ALA B 1 266 ? 13.578 -14.758 27.672 1 60.53 266 ALA B CA 1
ATOM 5564 C C . ALA B 1 266 ? 13.102 -13.906 28.844 1 60.53 266 ALA B C 1
ATOM 5566 O O . ALA B 1 266 ? 12.164 -13.117 28.703 1 60.53 266 ALA B O 1
ATOM 5567 N N . PRO B 1 267 ? 13.164 -14.75 29.922 1 54.5 267 PRO B N 1
ATOM 5568 C CA . PRO B 1 267 ? 12.781 -14.023 31.141 1 54.5 267 PRO B CA 1
ATOM 5569 C C . PRO B 1 267 ? 12.977 -12.516 31.016 1 54.5 267 PRO B C 1
ATOM 5571 O O . PRO B 1 267 ? 12.242 -11.742 31.641 1 54.5 267 PRO B O 1
ATOM 5574 N N . ASP B 1 268 ? 14.156 -12.195 30.625 1 54.06 268 ASP B N 1
ATOM 5575 C CA . ASP B 1 268 ? 14.898 -10.961 30.844 1 54.06 268 ASP B CA 1
ATOM 5576 C C . ASP B 1 268 ? 14.469 -9.883 29.844 1 54.06 268 ASP B C 1
ATOM 5578 O O . ASP B 1 268 ? 15.273 -9.398 29.047 1 54.06 268 ASP B O 1
ATOM 5582 N N . SER B 1 269 ? 13.273 -10.141 29.172 1 62.75 269 SER B N 1
ATOM 5583 C CA . SER B 1 269 ? 12.516 -8.945 28.812 1 62.75 269 SER B CA 1
ATOM 5584 C C . SER B 1 269 ? 12.719 -7.832 29.844 1 62.75 269 SER B C 1
ATOM 5586 O O . SER B 1 269 ? 12.578 -6.652 29.516 1 62.75 269 SER B O 1
ATOM 5588 N N . GLU B 1 270 ? 13.164 -8.438 30.938 1 67.5 270 GLU B N 1
ATOM 5589 C CA . GLU B 1 270 ? 13.5 -7.473 31.984 1 67.5 270 GLU B CA 1
ATOM 5590 C C . GLU B 1 270 ? 14.703 -6.621 31.578 1 67.5 270 GLU B C 1
ATOM 5592 O O . GLU B 1 270 ? 14.742 -5.422 31.859 1 67.5 270 GLU B O 1
ATOM 5597 N N . PHE B 1 271 ? 15.664 -7.375 30.875 1 72.62 271 PHE B N 1
ATOM 5598 C CA . PHE B 1 271 ? 16.844 -6.617 30.453 1 72.62 271 PHE B CA 1
ATOM 5599 C C . PHE B 1 271 ? 16.453 -5.527 29.469 1 72.62 271 PHE B C 1
ATOM 5601 O O . PHE B 1 271 ? 16.875 -4.379 29.609 1 72.62 271 PHE B O 1
ATOM 5608 N N . VAL B 1 272 ? 15.672 -6.027 28.453 1 75.25 272 VAL B N 1
ATOM 5609 C CA . VAL B 1 272 ? 15.258 -5.051 27.453 1 75.25 272 VAL B CA 1
ATOM 5610 C C . VAL B 1 272 ? 14.43 -3.949 28.125 1 75.25 272 VAL B C 1
ATOM 5612 O O . VAL B 1 272 ? 14.586 -2.77 27.797 1 75.25 272 VAL B O 1
ATOM 5615 N N . GLU B 1 273 ? 13.664 -4.438 29.031 1 78.62 273 GLU B N 1
ATOM 5616 C CA . GLU B 1 273 ? 12.836 -3.459 29.734 1 78.62 273 GLU B CA 1
ATOM 5617 C C . GLU B 1 273 ? 13.688 -2.562 30.625 1 78.62 273 GLU B C 1
ATOM 5619 O O . GLU B 1 273 ? 13.422 -1.366 30.75 1 78.62 273 GLU B O 1
ATOM 5624 N N . ARG B 1 274 ? 14.664 -3.182 31.203 1 80.31 274 ARG B N 1
ATOM 5625 C CA . ARG B 1 274 ? 15.555 -2.4 32.062 1 80.31 274 ARG B CA 1
ATOM 5626 C C . ARG B 1 274 ? 16.375 -1.416 31.234 1 80.31 274 ARG B C 1
ATOM 5628 O O . ARG B 1 274 ? 16.562 -0.263 31.625 1 80.31 274 ARG B O 1
ATOM 5635 N N . GLU B 1 275 ? 16.844 -1.894 30.094 1 83.06 275 GLU B N 1
ATOM 5636 C CA . GLU B 1 275 ? 17.625 -1.015 29.219 1 83.06 275 GLU B CA 1
ATOM 5637 C C . GLU B 1 275 ? 16.75 0.092 28.641 1 83.06 275 GLU B C 1
ATOM 5639 O O . GLU B 1 275 ? 17.203 1.227 28.469 1 83.06 275 GLU B O 1
ATOM 5644 N N . LYS B 1 276 ? 15.57 -0.332 28.328 1 83.25 276 LYS B N 1
ATOM 5645 C CA . LYS B 1 276 ? 14.641 0.68 27.844 1 83.25 276 LYS B CA 1
ATOM 5646 C C . LYS B 1 276 ? 14.359 1.734 28.906 1 83.25 276 LYS B C 1
ATOM 5648 O O . LYS B 1 276 ? 14.352 2.932 28.609 1 83.25 276 LYS B O 1
ATOM 5653 N N . LYS B 1 277 ? 14.172 1.298 30.094 1 85.25 277 LYS B N 1
ATOM 5654 C CA . LYS B 1 277 ? 13.906 2.217 31.203 1 85.25 277 LYS B CA 1
ATOM 5655 C C . LYS B 1 277 ? 15.117 3.104 31.484 1 85.25 277 LYS B C 1
ATOM 5657 O O . LYS B 1 277 ? 14.969 4.289 31.781 1 85.25 277 LYS B O 1
ATOM 5662 N N . LYS B 1 278 ? 16.219 2.467 31.344 1 88.5 278 LYS B N 1
ATOM 5663 C CA . LYS B 1 278 ? 17.438 3.242 31.547 1 88.5 278 LYS B CA 1
ATOM 5664 C C . LYS B 1 278 ? 17.609 4.305 30.469 1 88.5 278 LYS B C 1
ATOM 5666 O O . LYS B 1 278 ? 17.969 5.445 30.75 1 88.5 278 LYS B O 1
ATOM 5671 N N . ALA B 1 279 ? 17.344 3.984 29.266 1 88.06 279 ALA B N 1
ATOM 5672 C CA . ALA B 1 279 ? 17.469 4.922 28.141 1 88.06 279 ALA B CA 1
ATOM 5673 C C . ALA B 1 279 ? 16.469 6.066 28.281 1 88.06 279 ALA B C 1
ATOM 5675 O O . ALA B 1 279 ? 16.797 7.23 28.047 1 88.06 279 ALA B O 1
ATOM 5676 N N . VAL B 1 280 ? 15.328 5.723 28.719 1 85.94 280 VAL B N 1
ATOM 5677 C CA . VAL B 1 280 ? 14.281 6.723 28.906 1 85.94 280 VAL B CA 1
ATOM 5678 C C . VAL B 1 280 ? 14.656 7.652 30.062 1 85.94 280 VAL B C 1
ATOM 5680 O O . VAL B 1 280 ? 14.461 8.867 29.969 1 85.94 280 VAL B O 1
ATOM 5683 N N . SER B 1 281 ? 15.195 7.051 31.094 1 88.44 281 SER B N 1
ATOM 5684 C CA . SER B 1 281 ? 15.586 7.848 32.25 1 88.44 281 SER B CA 1
ATOM 5685 C C . SER B 1 281 ? 16.75 8.781 31.906 1 88.44 281 SER B C 1
ATOM 5687 O O . SER B 1 281 ? 16.781 9.93 32.344 1 88.44 281 SER B O 1
ATOM 5689 N N . ARG B 1 282 ? 17.672 8.227 31.109 1 89.5 282 ARG B N 1
ATOM 5690 C CA . ARG B 1 282 ? 18.781 9.062 30.672 1 89.5 282 ARG B CA 1
ATOM 5691 C C . ARG B 1 282 ? 18.297 10.203 29.797 1 89.5 282 ARG B C 1
ATOM 5693 O O . ARG B 1 282 ? 18.781 11.328 29.906 1 89.5 282 ARG B O 1
ATOM 5700 N N . PHE B 1 283 ? 17.438 9.953 28.984 1 89.31 283 PHE B N 1
ATOM 5701 C CA . PHE B 1 283 ? 16.859 10.977 28.109 1 89.31 283 PHE B CA 1
ATOM 5702 C C . PHE B 1 283 ? 16.109 12.016 28.938 1 89.31 283 PHE B C 1
ATOM 5704 O O . PHE B 1 283 ? 16.25 13.219 28.703 1 89.31 283 PHE B O 1
ATOM 5711 N N . LYS B 1 284 ? 15.367 11.57 29.906 1 86.38 284 LYS B N 1
ATOM 5712 C CA . LYS B 1 284 ? 14.602 12.477 30.75 1 86.38 284 LYS B CA 1
ATOM 5713 C C . LYS B 1 284 ? 15.523 13.375 31.578 1 86.38 284 LYS B C 1
ATOM 5715 O O . LYS B 1 284 ? 15.25 14.562 31.75 1 86.38 284 LYS B O 1
ATOM 5720 N N . SER B 1 285 ? 16.547 12.734 31.953 1 88.75 285 SER B N 1
ATOM 5721 C CA . SER B 1 285 ? 17.516 13.508 32.719 1 88.75 285 SER B CA 1
ATOM 5722 C C . SER B 1 285 ? 18.188 14.57 31.859 1 88.75 285 SER B C 1
ATOM 5724 O O . SER B 1 285 ? 18.406 15.695 32.312 1 88.75 285 SER B O 1
ATOM 5726 N N . TRP B 1 286 ? 18.5 14.219 30.672 1 89.62 286 TRP B N 1
ATOM 5727 C CA . TRP B 1 286 ? 19.078 15.172 29.734 1 89.62 286 TRP B CA 1
ATOM 5728 C C . TRP B 1 286 ? 18.109 16.312 29.422 1 89.62 286 TRP B C 1
ATOM 5730 O O . TRP B 1 286 ? 18.5 17.484 29.438 1 89.62 286 TRP B O 1
ATOM 5740 N N . VAL B 1 287 ? 16.906 16.016 29.234 1 87.44 287 VAL B N 1
ATOM 5741 C CA . VAL B 1 287 ? 15.867 16.984 28.891 1 87.44 287 VAL B CA 1
ATOM 5742 C C . VAL B 1 287 ? 15.641 17.938 30.062 1 87.44 287 VAL B C 1
ATOM 5744 O O . VAL B 1 287 ? 15.539 19.141 29.891 1 87.44 287 VAL B O 1
ATOM 5747 N N . GLU B 1 288 ? 15.57 17.422 31.281 1 84.12 288 GLU B N 1
ATOM 5748 C CA . GLU B 1 288 ? 15.32 18.219 32.469 1 84.12 288 GLU B CA 1
ATOM 5749 C C . GLU B 1 288 ? 16.5 19.141 32.781 1 84.12 288 GLU B C 1
ATOM 5751 O O . GLU B 1 288 ? 16.312 20.281 33.25 1 84.12 288 GLU B O 1
ATOM 5756 N N . ARG B 1 289 ? 17.609 18.656 32.375 1 83.06 289 ARG B N 1
ATOM 5757 C CA . ARG B 1 289 ? 18.797 19.422 32.688 1 83.06 289 ARG B CA 1
ATOM 5758 C C . ARG B 1 289 ? 19.062 20.5 31.656 1 83.06 289 ARG B C 1
ATOM 5760 O O . ARG B 1 289 ? 19.406 21.641 32 1 83.06 289 ARG B O 1
ATOM 5767 N N . ASP B 1 290 ? 18.828 20.188 30.406 1 84.31 290 ASP B N 1
ATOM 5768 C CA . ASP B 1 290 ? 19.359 21.031 29.359 1 84.31 290 ASP B CA 1
ATOM 5769 C C . ASP B 1 290 ? 18.25 21.844 28.688 1 84.31 290 ASP B C 1
ATOM 5771 O O . ASP B 1 290 ? 18.531 22.812 27.984 1 84.31 290 ASP B O 1
ATOM 5775 N N . ILE B 1 291 ? 17.016 21.438 28.812 1 82.38 291 ILE B N 1
ATOM 5776 C CA . ILE B 1 291 ? 15.961 22.125 28.078 1 82.38 291 ILE B CA 1
ATOM 5777 C C . ILE B 1 291 ? 15.125 22.953 29.047 1 82.38 291 ILE B C 1
ATOM 5779 O O . ILE B 1 291 ? 14.469 22.422 29.938 1 82.38 291 ILE B O 1
ATOM 5783 N N . VAL B 1 292 ? 15.258 24.281 28.953 1 76.88 292 VAL B N 1
ATOM 5784 C CA . VAL B 1 292 ? 14.508 25.219 29.781 1 76.88 292 VAL B CA 1
ATOM 5785 C C . VAL B 1 292 ? 13.43 25.906 28.938 1 76.88 292 VAL B C 1
ATOM 5787 O O . VAL B 1 292 ? 13.719 26.453 27.875 1 76.88 292 VAL B O 1
ATOM 5790 N N . VAL B 1 293 ? 12.125 25.641 29.219 1 70.62 293 VAL B N 1
ATOM 5791 C CA . VAL B 1 293 ? 11.008 26.25 28.5 1 70.62 293 VAL B CA 1
ATOM 5792 C C . VAL B 1 293 ? 10.734 27.641 29.062 1 70.62 293 VAL B C 1
ATOM 5794 O O . VAL B 1 293 ? 10.766 27.844 30.281 1 70.62 293 VAL B O 1
ATOM 5797 N N . ASP B 1 294 ? 10.781 28.672 28.141 1 64.56 294 ASP B N 1
ATOM 5798 C CA . ASP B 1 294 ? 10.5 30.047 28.547 1 64.56 294 ASP B CA 1
ATOM 5799 C C . ASP B 1 294 ? 9.039 30.219 28.953 1 64.56 294 ASP B C 1
ATOM 5801 O O . ASP B 1 294 ? 8.125 29.984 28.156 1 64.56 294 ASP B O 1
ATOM 5805 N N . GLU B 1 295 ? 8.898 30.266 30.156 1 65.88 295 GLU B N 1
ATOM 5806 C CA . GLU B 1 295 ? 7.539 30.422 30.672 1 65.88 295 GLU B CA 1
ATOM 5807 C C . GLU B 1 295 ? 7.129 31.891 30.719 1 65.88 295 GLU B C 1
ATOM 5809 O O . GLU B 1 295 ? 5.973 32.219 31 1 65.88 295 GLU B O 1
ATOM 5814 N N . THR B 1 296 ? 8.078 32.781 30.203 1 68.06 296 THR B N 1
ATOM 5815 C CA . THR B 1 296 ? 7.664 34.188 30.344 1 68.06 296 THR B CA 1
ATOM 5816 C C . THR B 1 296 ? 6.719 34.562 29.203 1 68.06 296 THR B C 1
ATOM 5818 O O . THR B 1 296 ? 7.047 34.406 28.031 1 68.06 296 THR B O 1
ATOM 5821 N N . PRO B 1 297 ? 5.516 34.812 29.547 1 71.69 297 PRO B N 1
ATOM 5822 C CA . PRO B 1 297 ? 4.527 35.188 28.531 1 71.69 297 PRO B CA 1
ATOM 5823 C C . PRO B 1 297 ? 4.922 36.438 27.75 1 71.69 297 PRO B C 1
ATOM 5825 O O . PRO B 1 297 ? 5.641 37.281 28.25 1 71.69 297 PRO B O 1
ATOM 5828 N N . GLU B 1 298 ? 4.652 36.406 26.531 1 73.88 298 GLU B N 1
ATOM 5829 C CA . GLU B 1 298 ? 4.855 37.594 25.688 1 73.88 298 GLU B CA 1
ATOM 5830 C C . GLU B 1 298 ? 4.008 38.75 26.188 1 73.88 298 GLU B C 1
ATOM 5832 O O . GLU B 1 298 ? 2.795 38.625 26.359 1 73.88 298 GLU B O 1
ATOM 5837 N N . ALA B 1 299 ? 4.688 39.781 26.625 1 77.12 299 ALA B N 1
ATOM 5838 C CA . ALA B 1 299 ? 3.984 40.969 27.062 1 77.12 299 ALA B CA 1
ATOM 5839 C C . ALA B 1 299 ? 4.012 42.062 25.969 1 77.12 299 ALA B C 1
ATOM 5841 O O . ALA B 1 299 ? 5.02 42.219 25.281 1 77.12 299 ALA B O 1
ATOM 5842 N N . ARG B 1 300 ? 2.848 42.531 25.609 1 80.88 300 ARG B N 1
ATOM 5843 C CA . ARG B 1 300 ? 2.736 43.656 24.688 1 80.88 300 ARG B CA 1
ATOM 5844 C C . ARG B 1 300 ? 2.049 44.844 25.344 1 80.88 300 ARG B C 1
ATOM 5846 O O . ARG B 1 300 ? 1.39 44.719 26.375 1 80.88 300 ARG B O 1
ATOM 5853 N N . GLU B 1 301 ? 2.385 46 24.797 1 85.25 301 GLU B N 1
ATOM 5854 C CA . GLU B 1 301 ? 1.755 47.219 25.297 1 85.25 301 GLU B CA 1
ATOM 5855 C C . GLU B 1 301 ? 0.612 47.656 24.391 1 85.25 301 GLU B C 1
ATOM 5857 O O . GLU B 1 301 ? 0.742 47.625 23.172 1 85.25 301 GLU B O 1
ATOM 5862 N N . VAL B 1 302 ? -0.467 47.812 24.969 1 87.38 302 VAL B N 1
ATOM 5863 C CA . VAL B 1 302 ? -1.613 48.344 24.234 1 87.38 302 VAL B CA 1
ATOM 5864 C C . VAL B 1 302 ? -1.794 49.812 24.578 1 87.38 302 VAL B C 1
ATOM 5866 O O . VAL B 1 302 ? -1.502 50.25 25.688 1 87.38 302 VAL B O 1
ATOM 5869 N N . GLU B 1 303 ? -2.148 50.562 23.547 1 89.81 303 GLU B N 1
ATOM 5870 C CA . GLU B 1 303 ? -2.352 52 23.75 1 89.81 303 GLU B CA 1
ATOM 5871 C C . GLU B 1 303 ? -3.799 52.406 23.469 1 89.81 303 GLU B C 1
ATOM 5873 O O . GLU B 1 303 ? -4.445 51.812 22.594 1 89.81 303 GLU B O 1
ATOM 5878 N N . ILE B 1 304 ? -4.344 53.25 24.281 1 90.31 304 ILE B N 1
ATOM 5879 C CA . ILE B 1 304 ? -5.637 53.875 24.031 1 90.31 304 ILE B CA 1
ATOM 5880 C C . ILE B 1 304 ? -5.504 55.375 24.188 1 90.31 304 ILE B C 1
ATOM 5882 O O . ILE B 1 304 ? -4.57 55.875 24.828 1 90.31 304 ILE B O 1
ATOM 5886 N N . PHE B 1 305 ? -6.391 56.125 23.469 1 91.62 305 PHE B N 1
ATOM 5887 C CA . PHE B 1 305 ? -6.383 57.594 23.516 1 91.62 305 PHE B CA 1
ATOM 5888 C C . PHE B 1 305 ? -7.664 58.094 24.141 1 91.62 305 PHE B C 1
ATOM 5890 O O . PHE B 1 305 ? -8.766 57.688 23.766 1 91.62 305 PHE B O 1
ATOM 5897 N N . GLU B 1 306 ? -7.5 58.875 25.172 1 92.81 306 GLU B N 1
ATOM 5898 C CA . GLU B 1 306 ? -8.617 59.594 25.766 1 92.81 306 GLU B CA 1
ATOM 5899 C C . GLU B 1 306 ? -8.938 60.875 24.984 1 92.81 306 GLU B C 1
ATOM 5901 O O . GLU B 1 306 ? -8.07 61.75 24.812 1 92.81 306 GLU B O 1
ATOM 5906 N N . LEU B 1 307 ? -10.133 60.906 24.516 1 92.5 307 LEU B N 1
ATOM 5907 C CA . LEU B 1 307 ? -10.555 62.062 23.734 1 92.5 307 LEU B CA 1
ATOM 5908 C C . LEU B 1 307 ? -11.477 62.969 24.562 1 92.5 307 LEU B C 1
ATOM 5910 O O . LEU B 1 307 ? -12.391 62.469 25.219 1 92.5 307 LEU B O 1
ATOM 5914 N N . GLN B 1 308 ? -11.156 64.25 24.594 1 91.19 308 GLN B N 1
ATOM 5915 C CA . GLN B 1 308 ? -12.031 65.25 25.188 1 91.19 308 GLN B CA 1
ATOM 5916 C C . GLN B 1 308 ? -12.391 66.375 24.172 1 91.19 308 GLN B C 1
ATOM 5918 O O . GLN B 1 308 ? -11.625 66.625 23.234 1 91.19 308 GLN B O 1
ATOM 5923 N N . ARG B 1 309 ? -13.578 66.812 24.281 1 89.31 309 ARG B N 1
ATOM 5924 C CA . ARG B 1 309 ? -14.062 67.812 23.375 1 89.31 309 ARG B CA 1
ATOM 5925 C C . ARG B 1 309 ? -14.406 69.125 24.125 1 89.31 309 ARG B C 1
ATOM 5927 O O . ARG B 1 309 ? -14.93 69.062 25.234 1 89.31 309 ARG B O 1
ATOM 5934 N N . HIS B 1 310 ? -13.977 70.125 23.391 1 84.19 310 HIS B N 1
ATOM 5935 C CA . HIS B 1 310 ? -14.266 71.438 23.938 1 84.19 310 HIS B CA 1
ATOM 5936 C C . HIS B 1 310 ? -15.695 71.875 23.625 1 84.19 310 HIS B C 1
ATOM 5938 O O . HIS B 1 310 ? -16.141 71.812 22.484 1 84.19 310 HIS B O 1
ATOM 5944 N N . LYS B 1 311 ? -16.531 72.188 24.734 1 74.38 311 LYS B N 1
ATOM 5945 C CA . LYS B 1 311 ? -17.859 72.688 24.5 1 74.38 311 LYS B CA 1
ATOM 5946 C C . LYS B 1 311 ? -17.781 74.125 23.984 1 74.38 311 LYS B C 1
ATOM 5948 O O . LYS B 1 311 ? -17.031 74.938 24.516 1 74.38 311 LYS B O 1
ATOM 5953 N N . ARG B 1 312 ? -18.344 74.5 22.891 1 66.06 312 ARG B N 1
ATOM 5954 C CA . ARG B 1 312 ? -18.328 75.812 22.203 1 66.06 312 ARG B CA 1
ATOM 5955 C C . ARG B 1 312 ? -18.594 76.938 23.188 1 66.06 312 ARG B C 1
ATOM 5957 O O . ARG B 1 312 ? -17.969 78 23.109 1 66.06 312 ARG B O 1
ATOM 5964 N N . ASP B 1 313 ? -19.625 76.812 24.109 1 64.88 313 ASP B N 1
ATOM 5965 C CA . ASP B 1 313 ? -20.094 77.938 24.906 1 64.88 313 ASP B CA 1
ATOM 5966 C C . ASP B 1 313 ? -19.328 78.062 26.219 1 64.88 313 ASP B C 1
ATOM 5968 O O . ASP B 1 313 ? -19.375 79.062 26.891 1 64.88 313 ASP B O 1
ATOM 5972 N N . SER B 1 314 ? -18.672 76.938 26.625 1 65.75 314 SER B N 1
ATOM 5973 C CA . SER B 1 314 ? -17.969 77 27.906 1 65.75 314 SER B CA 1
ATOM 5974 C C . SER B 1 314 ? -16.531 76.5 27.766 1 65.75 314 SER B C 1
ATOM 5976 O O . SER B 1 314 ? -16.234 75.75 26.828 1 65.75 314 SER B O 1
ATOM 5978 N N . TRP B 1 315 ? -15.453 77.25 28.141 1 67.5 315 TRP B N 1
ATOM 5979 C CA . TRP B 1 315 ? -14.031 76.938 28.125 1 67.5 315 TRP B CA 1
ATOM 5980 C C . TRP B 1 315 ? -13.742 75.688 28.938 1 67.5 315 TRP B C 1
ATOM 5982 O O . TRP B 1 315 ? -12.656 75.5 29.5 1 67.5 315 TRP B O 1
ATOM 5992 N N . GLU B 1 316 ? -14.742 74.75 29.016 1 81.69 316 GLU B N 1
ATOM 5993 C CA . GLU B 1 316 ? -14.5 73.562 29.828 1 81.69 316 GLU B CA 1
ATOM 5994 C C . GLU B 1 316 ? -14.375 72.312 28.938 1 81.69 316 GLU B C 1
ATOM 5996 O O . GLU B 1 316 ? -15.062 72.188 27.922 1 81.69 316 GLU B O 1
ATOM 6001 N N . TRP B 1 317 ? -13.406 71.562 29.141 1 88.06 317 TRP B N 1
ATOM 6002 C CA . TRP B 1 317 ? -13.172 70.25 28.438 1 88.06 317 TRP B CA 1
ATOM 6003 C C . TRP B 1 317 ? -14.07 69.188 29 1 88.06 317 TRP B C 1
ATOM 6005 O O . TRP B 1 317 ? -14.148 69 30.203 1 88.06 317 TRP B O 1
ATOM 6015 N N . GLU B 1 318 ? -14.836 68.5 28.109 1 87.69 318 GLU B N 1
ATOM 6016 C CA . GLU B 1 318 ? -15.703 67.375 28.5 1 87.69 318 GLU B CA 1
ATOM 6017 C C . GLU B 1 318 ? -15.141 66.062 28.031 1 87.69 318 GLU B C 1
ATOM 6019 O O . GLU B 1 318 ? -14.727 65.938 26.875 1 87.69 318 GLU B O 1
ATOM 6024 N N . PRO B 1 319 ? -15.047 65.125 29.031 1 89.56 319 PRO B N 1
ATOM 6025 C CA . PRO B 1 319 ? -14.617 63.781 28.625 1 89.56 319 PRO B CA 1
ATOM 6026 C C . PRO B 1 319 ? -15.562 63.156 27.625 1 89.56 319 PRO B C 1
ATOM 6028 O O . PRO B 1 319 ? -16.781 63.188 27.797 1 89.56 319 PRO B O 1
ATOM 6031 N N . TRP B 1 320 ? -14.977 62.594 26.5 1 88.31 320 TRP B N 1
ATOM 6032 C CA . TRP B 1 320 ? -15.797 62.031 25.422 1 88.31 320 TRP B CA 1
ATOM 6033 C C . TRP B 1 320 ? -15.68 60.531 25.391 1 88.31 320 TRP B C 1
ATOM 6035 O O . TRP B 1 320 ? -16.641 59.812 25.703 1 88.31 320 TRP B O 1
ATOM 6045 N N . MET B 1 321 ? -14.586 60.031 24.953 1 91.12 321 MET B N 1
ATOM 6046 C CA . MET B 1 321 ? -14.461 58.594 24.859 1 91.12 321 MET B CA 1
ATOM 6047 C C . MET B 1 321 ? -12.992 58.156 24.797 1 91.12 321 MET B C 1
ATOM 6049 O O . MET B 1 321 ? -12.109 59 24.672 1 91.12 321 MET B O 1
ATOM 6053 N N . TYR B 1 322 ? -12.82 56.875 24.922 1 91.94 322 TYR B N 1
ATOM 6054 C CA . TYR B 1 322 ? -11.523 56.219 24.75 1 91.94 322 TYR B CA 1
ATOM 6055 C C . TYR B 1 322 ? -11.469 55.438 23.453 1 91.94 322 TYR B C 1
ATOM 6057 O O . TYR B 1 322 ? -12.336 54.594 23.188 1 91.94 322 TYR B O 1
ATOM 6065 N N . THR B 1 323 ? -10.523 55.812 22.641 1 89.75 323 THR B N 1
ATOM 6066 C CA . THR B 1 323 ? -10.43 55.219 21.312 1 89.75 323 THR B CA 1
ATOM 6067 C C . THR B 1 323 ? -9.062 54.594 21.094 1 89.75 323 THR B C 1
ATOM 6069 O O . THR B 1 323 ? -8.094 54.938 21.766 1 89.75 323 THR B O 1
ATOM 6072 N N . ALA B 1 324 ? -9 53.656 20.188 1 87.12 324 ALA B N 1
ATOM 6073 C CA . ALA B 1 324 ? -7.754 52.969 19.844 1 87.12 324 ALA B CA 1
ATOM 6074 C C . ALA B 1 324 ? -6.914 53.812 18.891 1 87.12 324 ALA B C 1
ATOM 6076 O O . ALA B 1 324 ? -5.703 53.594 18.766 1 87.12 324 ALA B O 1
ATOM 6077 N N . SER B 1 325 ? -7.516 54.812 18.25 1 86.12 325 SER B N 1
ATOM 6078 C CA . SER B 1 325 ? -6.805 55.688 17.328 1 86.12 325 SER B CA 1
ATOM 6079 C C . SER B 1 325 ? -6.805 57.125 17.828 1 86.12 325 SER B C 1
ATOM 6081 O O . SER B 1 325 ? -7.75 57.562 18.5 1 86.12 325 SER B O 1
ATOM 6083 N N . PRO B 1 326 ? -5.73 57.844 17.641 1 86.56 326 PRO B N 1
ATOM 6084 C CA . PRO B 1 326 ? -5.621 59.219 18.156 1 86.56 326 PRO B CA 1
ATOM 6085 C C . PRO B 1 326 ? -6.578 60.188 17.484 1 86.56 326 PRO B C 1
ATOM 6087 O O . PRO B 1 326 ? -6.754 61.312 17.938 1 86.56 326 PRO B O 1
ATOM 6090 N N . TYR B 1 327 ? -7.43 59.844 16.641 1 87.62 327 TYR B N 1
ATOM 6091 C CA . TYR B 1 327 ? -8.359 60.75 15.969 1 87.62 327 TYR B CA 1
ATOM 6092 C C . TYR B 1 327 ? -7.672 62.031 15.562 1 87.62 327 TYR B C 1
ATOM 6094 O O . TYR B 1 327 ? -8.141 63.125 15.906 1 87.62 327 TYR B O 1
ATOM 6102 N N . GLU B 1 328 ? -6.641 61.906 14.836 1 83.94 328 GLU B N 1
ATOM 6103 C CA . GLU B 1 328 ? -5.836 63.031 14.383 1 83.94 328 GLU B CA 1
ATOM 6104 C C . GLU B 1 328 ? -6.602 63.875 13.375 1 83.94 328 GLU B C 1
ATOM 6106 O O . GLU B 1 328 ? -7.5 63.375 12.695 1 83.94 328 GLU B O 1
ATOM 6111 N N . PRO B 1 329 ? -6.246 65.188 13.328 1 86.38 329 PRO B N 1
ATOM 6112 C CA . PRO B 1 329 ? -6.953 66.062 12.438 1 86.38 329 PRO B CA 1
ATOM 6113 C C . PRO B 1 329 ? -6.895 65.625 10.977 1 86.38 329 PRO B C 1
ATOM 6115 O O . PRO B 1 329 ? -7.855 65.875 10.227 1 86.38 329 PRO B O 1
ATOM 6118 N N . LEU B 1 330 ? -5.859 65 10.633 1 83.38 330 LEU B N 1
ATOM 6119 C CA . LEU B 1 330 ? -5.707 64.625 9.234 1 83.38 330 LEU B CA 1
ATOM 6120 C C . LEU B 1 330 ? -6.098 63.156 9.016 1 83.38 330 LEU B C 1
ATOM 6122 O O . LEU B 1 330 ? -5.855 62.594 7.945 1 83.38 330 LEU B O 1
ATOM 6126 N N . SER B 1 331 ? -6.746 62.625 10.008 1 82 331 SER B N 1
ATOM 6127 C CA . SER B 1 331 ? -7.176 61.25 9.852 1 82 331 SER B CA 1
ATOM 6128 C C . SER B 1 331 ? -8.398 61.125 8.945 1 82 331 SER B C 1
ATOM 6130 O O . SER B 1 331 ? -9.219 62.062 8.891 1 82 331 SER B O 1
ATOM 6132 N N . THR B 1 332 ? -8.453 60.125 8.242 1 82.25 332 THR B N 1
ATOM 6133 C CA . THR B 1 332 ? -9.547 59.906 7.301 1 82.25 332 THR B CA 1
ATOM 6134 C C . THR B 1 332 ? -10.891 59.906 8.016 1 82.25 332 THR B C 1
ATOM 6136 O O . THR B 1 332 ? -11.883 60.438 7.496 1 82.25 332 THR B O 1
ATOM 6139 N N . ALA B 1 333 ? -10.844 59.344 9.133 1 81.44 333 ALA B N 1
ATOM 6140 C CA . ALA B 1 333 ? -12.094 59.281 9.891 1 81.44 333 ALA B CA 1
ATOM 6141 C C . ALA B 1 333 ? -12.578 60.688 10.281 1 81.44 333 ALA B C 1
ATOM 6143 O O . ALA B 1 333 ? -13.773 60.969 10.211 1 81.44 333 ALA B O 1
ATOM 6144 N N . ARG B 1 334 ? -11.789 61.594 10.617 1 84.69 334 ARG B N 1
ATOM 6145 C CA . ARG B 1 334 ? -12.133 62.938 11.031 1 84.69 334 ARG B CA 1
ATOM 6146 C C . ARG B 1 334 ? -12.547 63.781 9.836 1 84.69 334 ARG B C 1
ATOM 6148 O O . ARG B 1 334 ? -13.523 64.562 9.914 1 84.69 334 ARG B O 1
ATOM 6155 N N . ILE B 1 335 ? -11.82 63.594 8.797 1 83.94 335 ILE B N 1
ATOM 6156 C CA . ILE B 1 335 ? -12.125 64.375 7.594 1 83.94 335 ILE B CA 1
ATOM 6157 C C . ILE B 1 335 ? -13.484 63.938 7.047 1 83.94 335 ILE B C 1
ATOM 6159 O O . ILE B 1 335 ? -14.25 64.75 6.559 1 83.94 335 ILE B O 1
ATOM 6163 N N . ALA B 1 336 ? -13.75 62.688 7.176 1 85.44 336 ALA B N 1
ATOM 6164 C CA . ALA B 1 336 ? -15.031 62.156 6.695 1 85.44 336 ALA B CA 1
ATOM 6165 C C . ALA B 1 336 ? -16.156 62.5 7.668 1 85.44 336 ALA B C 1
ATOM 6167 O O . ALA B 1 336 ? -17.344 62.344 7.344 1 85.44 336 ALA B O 1
ATOM 6168 N N . GLY B 1 337 ? -15.805 63.031 8.781 1 81.19 337 GLY B N 1
ATOM 6169 C CA . GLY B 1 337 ? -16.812 63.469 9.75 1 81.19 337 GLY B CA 1
ATOM 6170 C C . GLY B 1 337 ? -17.359 62.312 10.586 1 81.19 337 GLY B C 1
ATOM 6171 O O . GLY B 1 337 ? -18.453 62.406 11.133 1 81.19 337 GLY B O 1
ATOM 6172 N N . HIS B 1 338 ? -16.594 61.25 10.555 1 85.19 338 HIS B N 1
ATOM 6173 C CA . HIS B 1 338 ? -17.062 60.094 11.352 1 85.19 338 HIS B CA 1
ATOM 6174 C C . HIS B 1 338 ? -16.719 60.281 12.82 1 85.19 338 HIS B C 1
ATOM 6176 O O . HIS B 1 338 ? -15.656 60.844 13.156 1 85.19 338 HIS B O 1
ATOM 6182 N N . ARG B 1 339 ? -17.625 59.906 13.664 1 83.12 339 ARG B N 1
ATOM 6183 C CA . ARG B 1 339 ? -17.375 59.938 15.102 1 83.12 339 ARG B CA 1
ATOM 6184 C C . ARG B 1 339 ? -16.359 58.875 15.484 1 83.12 339 ARG B C 1
ATOM 6186 O O . ARG B 1 339 ? -16.344 57.781 14.898 1 83.12 339 ARG B O 1
ATOM 6193 N N . PRO B 1 340 ? -15.492 59.281 16.328 1 84 340 PRO B N 1
ATOM 6194 C CA . PRO B 1 340 ? -14.531 58.25 16.797 1 84 340 PRO B CA 1
ATOM 6195 C C . PRO B 1 340 ? -15.203 57.062 17.453 1 84 340 PRO B C 1
ATOM 6197 O O . PRO B 1 340 ? -16.25 57.219 18.078 1 84 340 PRO B O 1
ATOM 6200 N N . ARG B 1 341 ? -14.727 55.875 17.094 1 84.44 341 ARG B N 1
ATOM 6201 C CA . ARG B 1 341 ? -15.258 54.656 17.672 1 84.44 341 ARG B CA 1
ATOM 6202 C C . ARG B 1 341 ? -14.445 54.219 18.875 1 84.44 341 ARG B C 1
ATOM 6204 O O . ARG B 1 341 ? -13.211 54.25 18.844 1 84.44 341 ARG B O 1
ATOM 6211 N N . GLY B 1 342 ? -15.078 54.094 19.969 1 85.69 342 GLY B N 1
ATOM 6212 C CA . GLY B 1 342 ? -14.414 53.625 21.188 1 85.69 342 GLY B CA 1
ATOM 6213 C C . GLY B 1 342 ? -15.367 53.406 22.344 1 85.69 342 GLY B C 1
ATOM 6214 O O . GLY B 1 342 ? -16.531 53.031 22.125 1 85.69 342 GLY B O 1
ATOM 6215 N N . GLN B 1 343 ? -14.742 53.344 23.516 1 89.38 343 GLN B N 1
ATOM 6216 C CA . GLN B 1 343 ? -15.516 53.125 24.734 1 89.38 343 GLN B CA 1
ATOM 6217 C C . GLN B 1 343 ? -15.539 54.375 25.594 1 89.38 343 GLN B C 1
ATOM 6219 O O . GLN B 1 343 ? -14.594 55.188 25.578 1 89.38 343 GLN B O 1
ATOM 6224 N N . ARG B 1 344 ? -16.656 54.531 26.281 1 87.5 344 ARG B N 1
ATOM 6225 C CA . ARG B 1 344 ? -16.844 55.75 27.078 1 87.5 344 ARG B CA 1
ATOM 6226 C C . ARG B 1 344 ? -16.031 55.688 28.375 1 87.5 344 ARG B C 1
ATOM 6228 O O . ARG B 1 344 ? -15.531 56.688 28.844 1 87.5 344 ARG B O 1
ATOM 6235 N N . PHE B 1 345 ? -15.906 54.438 28.922 1 86.94 345 PHE B N 1
ATOM 6236 C CA . PHE B 1 345 ? -15.219 54.312 30.203 1 86.94 345 PHE B CA 1
ATOM 6237 C C . PHE B 1 345 ? -13.992 53.406 30.062 1 86.94 345 PHE B C 1
ATOM 6239 O O . PHE B 1 345 ? -13.977 52.5 29.219 1 86.94 345 PHE B O 1
ATOM 6246 N N . PHE B 1 346 ? -12.992 53.781 30.875 1 87.06 346 PHE B N 1
ATOM 6247 C CA . PHE B 1 346 ? -11.742 53.031 30.922 1 87.06 346 PHE B CA 1
ATOM 6248 C C . PHE B 1 346 ? -12.008 51.531 31.203 1 87.06 346 PHE B C 1
ATOM 6250 O O . PHE B 1 346 ? -11.359 50.688 30.625 1 87.06 346 PHE B O 1
ATOM 6257 N N . GLU B 1 347 ? -13.008 51.406 32.031 1 84.31 347 GLU B N 1
ATOM 6258 C CA . GLU B 1 347 ? -13.297 50.062 32.531 1 84.31 347 GLU B CA 1
ATOM 6259 C C . GLU B 1 347 ? -13.914 49.188 31.438 1 84.31 347 GLU B C 1
ATOM 6261 O O . GLU B 1 347 ? -13.828 47.969 31.484 1 84.31 347 GLU B O 1
ATOM 6266 N N . ASP B 1 348 ? -14.383 49.844 30.438 1 86.94 348 ASP B N 1
ATOM 6267 C CA . ASP B 1 348 ? -15.07 49.094 29.391 1 86.94 348 ASP B CA 1
ATOM 6268 C C . ASP B 1 348 ? -14.109 48.656 28.281 1 86.94 348 ASP B C 1
ATOM 6270 O O . ASP B 1 348 ? -14.477 47.938 27.375 1 86.94 348 ASP B O 1
ATOM 6274 N N . VAL B 1 349 ? -12.914 49.188 28.391 1 88.44 349 VAL B N 1
ATOM 6275 C CA . VAL B 1 349 ? -11.938 48.812 27.375 1 88.44 349 VAL B CA 1
ATOM 6276 C C . VAL B 1 349 ? -11.438 47.375 27.609 1 88.44 349 VAL B C 1
ATOM 6278 O O . VAL B 1 349 ? -11 47.062 28.719 1 88.44 349 VAL B O 1
ATOM 6281 N N . ARG B 1 350 ? -11.641 46.5 26.688 1 86.88 350 ARG B N 1
ATOM 6282 C CA . ARG B 1 350 ? -11.227 45.094 26.766 1 86.88 350 ARG B CA 1
ATOM 6283 C C . ARG B 1 350 ? -9.922 44.875 26.016 1 86.88 350 ARG B C 1
ATOM 6285 O O . ARG B 1 350 ? -9.633 45.562 25.047 1 86.88 350 ARG B O 1
ATOM 6292 N N . PRO B 1 351 ? -9.148 43.969 26.547 1 84.44 351 PRO B N 1
ATOM 6293 C CA . PRO B 1 351 ? -7.934 43.625 25.812 1 84.44 351 PRO B CA 1
ATOM 6294 C C . PRO B 1 351 ? -8.234 42.969 24.469 1 84.44 351 PRO B C 1
ATOM 6296 O O . PRO B 1 351 ? -9.344 42.469 24.25 1 84.44 351 PRO B O 1
ATOM 6299 N N . PRO B 1 352 ? -7.262 43.156 23.578 1 80.25 352 PRO B N 1
ATOM 6300 C CA . PRO B 1 352 ? -7.445 42.469 22.297 1 80.25 352 PRO B CA 1
ATOM 6301 C C . PRO B 1 352 ? -7.699 40.969 22.453 1 80.25 352 PRO B C 1
ATOM 6303 O O . PRO B 1 352 ? -7.391 40.406 23.484 1 80.25 352 PRO B O 1
ATOM 6306 N N . VAL B 1 353 ? -8.258 40.469 21.438 1 79.62 353 VAL B N 1
ATOM 6307 C CA . VAL B 1 353 ? -8.633 39.062 21.469 1 79.62 353 VAL B CA 1
ATOM 6308 C C . VAL B 1 353 ? -7.387 38.188 21.672 1 79.62 353 VAL B C 1
ATOM 6310 O O . VAL B 1 353 ? -6.387 38.344 20.984 1 79.62 353 VAL B O 1
ATOM 6313 N N . GLY B 1 354 ? -7.402 37.344 22.656 1 75.69 354 GLY B N 1
ATOM 6314 C CA . GLY B 1 354 ? -6.301 36.438 22.906 1 75.69 354 GLY B CA 1
ATOM 6315 C C . GLY B 1 354 ? -5.328 36.938 23.953 1 75.69 354 GLY B C 1
ATOM 6316 O O . GLY B 1 354 ? -4.383 36.25 24.328 1 75.69 354 GLY B O 1
ATOM 6317 N N . TRP B 1 355 ? -5.602 38.219 24.359 1 80.19 355 TRP B N 1
ATOM 6318 C CA . TRP B 1 355 ? -4.707 38.812 25.328 1 80.19 355 TRP B CA 1
ATOM 6319 C C . TRP B 1 355 ? -5.438 39.125 26.641 1 80.19 355 TRP B C 1
ATOM 6321 O O . TRP B 1 355 ? -6.668 39.188 26.656 1 80.19 355 TRP B O 1
ATOM 6331 N N . GLU B 1 356 ? -4.703 39.031 27.75 1 84.06 356 GLU B N 1
ATOM 6332 C CA . GLU B 1 356 ? -5.219 39.406 29.047 1 84.06 356 GLU B CA 1
ATOM 6333 C C . GLU B 1 356 ? -4.379 40.531 29.672 1 84.06 356 GLU B C 1
ATOM 6335 O O . GLU B 1 356 ? -3.201 40.688 29.344 1 84.06 356 GLU B O 1
ATOM 6340 N N . TRP B 1 357 ? -5.062 41.375 30.484 1 87.31 357 TRP B N 1
ATOM 6341 C CA . TRP B 1 357 ? -4.375 42.5 31.125 1 87.31 357 TRP B CA 1
ATOM 6342 C C . TRP B 1 357 ? -3.293 42 32.094 1 87.31 357 TRP B C 1
ATOM 6344 O O . TRP B 1 357 ? -3.521 41.062 32.844 1 87.31 357 TRP B O 1
ATOM 6354 N N . TRP B 1 358 ? -2.123 42.406 31.844 1 83.94 358 TRP B N 1
ATOM 6355 C CA . TRP B 1 358 ? -1.022 42.094 32.75 1 83.94 358 TRP B CA 1
ATOM 6356 C C . TRP B 1 358 ? -1.002 43.094 33.906 1 83.94 358 TRP B C 1
ATOM 6358 O O . TRP B 1 358 ? -0.909 42.656 35.062 1 83.94 358 TRP B O 1
ATOM 6368 N N . ASP B 1 359 ? -1.102 44.375 33.531 1 83.62 359 ASP B N 1
ATOM 6369 C CA . ASP B 1 359 ? -1.092 45.438 34.531 1 83.62 359 ASP B CA 1
ATOM 6370 C C . ASP B 1 359 ? -2.498 45.688 35.062 1 83.62 359 ASP B C 1
ATOM 6372 O O . ASP B 1 359 ? -3.488 45.438 34.375 1 83.62 359 ASP B O 1
ATOM 6376 N N . LYS B 1 360 ? -2.604 46.094 36.281 1 82.12 360 LYS B N 1
ATOM 6377 C CA . LYS B 1 360 ? -3.889 46.344 36.906 1 82.12 360 LYS B CA 1
ATOM 6378 C C . LYS B 1 360 ? -4.504 47.656 36.438 1 82.12 360 LYS B C 1
ATOM 6380 O O . LYS B 1 360 ? -5.727 47.75 36.312 1 82.12 360 LYS B O 1
ATOM 6385 N N . LYS B 1 361 ? -3.59 48.594 36.125 1 86.88 361 LYS B N 1
ATOM 6386 C CA . LYS B 1 361 ? -4.156 49.906 35.812 1 86.88 361 LYS B CA 1
ATOM 6387 C C . LYS B 1 361 ? -3.52 50.531 34.562 1 86.88 361 LYS B C 1
ATOM 6389 O O . LYS B 1 361 ? -2.436 50.094 34.156 1 86.88 361 LYS B O 1
ATOM 6394 N N . TRP B 1 362 ? -4.285 51.344 33.938 1 90.94 362 TRP B N 1
ATOM 6395 C CA . TRP B 1 362 ? -3.779 52.156 32.812 1 90.94 362 TRP B CA 1
ATOM 6396 C C . TRP B 1 362 ? -2.789 53.188 33.312 1 90.94 362 TRP B C 1
ATOM 6398 O O . TRP B 1 362 ? -2.98 53.781 34.375 1 90.94 362 TRP B O 1
ATOM 6408 N N . VAL B 1 363 ? -1.693 53.281 32.562 1 89 363 VAL B N 1
ATOM 6409 C CA . VAL B 1 363 ? -0.701 54.312 32.906 1 89 363 VAL B CA 1
ATOM 6410 C C . VAL B 1 363 ? -0.664 55.375 31.828 1 89 363 VAL B C 1
ATOM 6412 O O . VAL B 1 363 ? -0.663 55.062 30.641 1 89 363 VAL B O 1
ATOM 6415 N N . LEU B 1 364 ? -0.749 56.625 32.281 1 90.31 364 LEU B N 1
ATOM 6416 C CA . LEU B 1 364 ? -0.667 57.75 31.375 1 90.31 364 LEU B CA 1
ATOM 6417 C C . LEU B 1 364 ? 0.734 57.875 30.781 1 90.31 364 LEU B C 1
ATOM 6419 O O . LEU B 1 364 ? 1.729 57.781 31.5 1 90.31 364 LEU B O 1
ATOM 6423 N N . ASP B 1 365 ? 0.734 57.969 29.5 1 88.38 365 ASP B N 1
ATOM 6424 C CA . ASP B 1 365 ? 2.016 58.156 28.828 1 88.38 365 ASP B CA 1
ATOM 6425 C C . ASP B 1 365 ? 2.578 59.531 29.094 1 88.38 365 ASP B C 1
ATOM 6427 O O . ASP B 1 365 ? 1.967 60.531 28.734 1 88.38 365 ASP B O 1
ATOM 6431 N N . MET B 1 366 ? 3.773 59.5 29.641 1 85.12 366 MET B N 1
ATOM 6432 C CA . MET B 1 366 ? 4.383 60.781 30 1 85.12 366 MET B CA 1
ATOM 6433 C C . MET B 1 366 ? 5.184 61.344 28.844 1 85.12 366 MET B C 1
ATOM 6435 O O . MET B 1 366 ? 5.605 62.5 28.875 1 85.12 366 MET B O 1
ATOM 6439 N N . GLU B 1 367 ? 5.312 60.562 27.828 1 84.31 367 GLU B N 1
ATOM 6440 C CA . GLU B 1 367 ? 6.062 61.031 26.672 1 84.31 367 GLU B CA 1
ATOM 6441 C C . GLU B 1 367 ? 5.141 61.281 25.484 1 84.31 367 GLU B C 1
ATOM 6443 O O . GLU B 1 367 ? 5.246 60.594 24.453 1 84.31 367 GLU B O 1
ATOM 6448 N N . SER B 1 368 ? 4.379 62.312 25.578 1 87.25 368 SER B N 1
ATOM 6449 C CA . SER B 1 368 ? 3.41 62.625 24.531 1 87.25 368 SER B CA 1
ATOM 6450 C C . SER B 1 368 ? 4.102 63.125 23.266 1 87.25 368 SER B C 1
ATOM 6452 O O . SER B 1 368 ? 3.629 62.875 22.156 1 87.25 368 SER B O 1
ATOM 6454 N N . ARG B 1 369 ? 5.215 63.719 23.453 1 87.06 369 ARG B N 1
ATOM 6455 C CA . ARG B 1 369 ? 5.93 64.25 22.281 1 87.06 369 ARG B CA 1
ATOM 6456 C C . ARG B 1 369 ? 6.441 63.062 21.422 1 87.06 369 ARG B C 1
ATOM 6458 O O . ARG B 1 369 ? 6.492 63.188 20.188 1 87.06 369 ARG B O 1
ATOM 6465 N N . ASP B 1 370 ? 6.742 62.062 22.094 1 86.88 370 ASP B N 1
ATOM 6466 C CA . ASP B 1 370 ? 7.348 60.938 21.375 1 86.88 370 ASP B CA 1
ATOM 6467 C C . ASP B 1 370 ? 6.336 60.25 20.453 1 86.88 370 ASP B C 1
ATOM 6469 O O . ASP B 1 370 ? 6.625 60 19.281 1 86.88 370 ASP B O 1
ATOM 6473 N N . TRP B 1 371 ? 5.125 59.969 21.016 1 86.38 371 TRP B N 1
ATOM 6474 C CA . TRP B 1 371 ? 4.168 59.281 20.156 1 86.38 371 TRP B CA 1
ATOM 6475 C C . TRP B 1 371 ? 3.625 60.188 19.078 1 86.38 371 TRP B C 1
ATOM 6477 O O . TRP B 1 371 ? 3.258 59.719 17.984 1 86.38 371 TRP B O 1
ATOM 6487 N N . VAL B 1 372 ? 3.619 61.531 19.281 1 88.31 372 VAL B N 1
ATOM 6488 C CA . VAL B 1 372 ? 3.172 62.469 18.266 1 88.31 372 VAL B CA 1
ATOM 6489 C C . VAL B 1 372 ? 4.211 62.594 17.156 1 88.31 372 VAL B C 1
ATOM 6491 O O . VAL B 1 372 ? 3.861 62.656 15.977 1 88.31 372 VAL B O 1
ATOM 6494 N N . ALA B 1 373 ? 5.477 62.562 17.609 1 87.25 373 ALA B N 1
ATOM 6495 C CA . ALA B 1 373 ? 6.559 62.625 16.625 1 87.25 373 ALA B CA 1
ATOM 6496 C C . ALA B 1 373 ? 6.672 61.344 15.828 1 87.25 373 ALA B C 1
ATOM 6498 O O . ALA B 1 373 ? 6.891 61.375 14.609 1 87.25 373 ALA B O 1
ATOM 6499 N N . GLU B 1 374 ? 6.488 60.281 16.5 1 84.06 374 GLU B N 1
ATOM 6500 C CA . GLU B 1 374 ? 6.613 59 15.859 1 84.06 374 GLU B CA 1
ATOM 6501 C C . GLU B 1 374 ? 5.535 58.781 14.797 1 84.06 374 GLU B C 1
ATOM 6503 O O . GLU B 1 374 ? 5.793 58.219 13.742 1 84.06 374 GLU B O 1
ATOM 6508 N N . ARG B 1 375 ? 4.312 59.375 15.039 1 84.69 375 ARG B N 1
ATOM 6509 C CA . ARG B 1 375 ? 3.189 59.188 14.125 1 84.69 375 ARG B CA 1
ATOM 6510 C C . ARG B 1 375 ? 3.055 60.375 13.18 1 84.69 375 ARG B C 1
ATOM 6512 O O . ARG B 1 375 ? 2.186 60.406 12.305 1 84.69 375 ARG B O 1
ATOM 6519 N N . CYS B 1 376 ? 3.949 61.312 13.305 1 82.38 376 CYS B N 1
ATOM 6520 C CA . CYS B 1 376 ? 3.965 62.5 12.461 1 82.38 376 CYS B CA 1
ATOM 6521 C C . CYS B 1 376 ? 2.609 63.188 12.469 1 82.38 376 CYS B C 1
ATOM 6523 O O . CYS B 1 376 ? 2.072 63.531 11.406 1 82.38 376 CYS B O 1
ATOM 6525 N N . VAL B 1 377 ? 2.066 63.219 13.625 1 85.44 377 VAL B N 1
ATOM 6526 C CA . VAL B 1 377 ? 0.808 63.969 13.75 1 85.44 377 VAL B CA 1
ATOM 6527 C C . VAL B 1 377 ? 1.065 65.438 13.609 1 85.44 377 VAL B C 1
ATOM 6529 O O . VAL B 1 377 ? 1.915 66 14.312 1 85.44 377 VAL B O 1
ATOM 6532 N N . THR B 1 378 ? 0.361 66 12.617 1 84.5 378 THR B N 1
ATOM 6533 C CA . THR B 1 378 ? 0.554 67.438 12.367 1 84.5 378 THR B CA 1
ATOM 6534 C C . THR B 1 378 ? -0.656 68.25 12.844 1 84.5 378 THR B C 1
ATOM 6536 O O . THR B 1 378 ? -1.756 67.688 12.969 1 84.5 378 THR B O 1
ATOM 6539 N N . GLY B 1 379 ? -0.424 69.5 13.219 1 84.94 379 GLY B N 1
ATOM 6540 C CA . GLY B 1 379 ? -1.501 70.375 13.609 1 84.94 379 GLY B CA 1
ATOM 6541 C C . GLY B 1 379 ? -1.903 70.25 15.062 1 84.94 379 GLY B C 1
ATOM 6542 O O . GLY B 1 379 ? -3.074 70.438 15.414 1 84.94 379 GLY B O 1
ATOM 6543 N N . VAL B 1 380 ? -0.903 69.75 15.773 1 88.12 380 VAL B N 1
ATOM 6544 C CA . VAL B 1 380 ? -1.228 69.562 17.188 1 88.12 380 VAL B CA 1
ATOM 6545 C C . VAL B 1 380 ? -0.209 70.25 18.062 1 88.12 380 VAL B C 1
ATOM 6547 O O . VAL B 1 380 ? 0.895 70.562 17.625 1 88.12 380 VAL B O 1
ATOM 6550 N N . GLU B 1 381 ? -0.689 70.75 19.25 1 88.75 381 GLU B N 1
ATOM 6551 C CA . GLU B 1 381 ? 0.168 71.312 20.297 1 88.75 381 GLU B CA 1
ATOM 6552 C C . GLU B 1 381 ? 0.278 70.375 21.484 1 88.75 381 GLU B C 1
ATOM 6554 O O . GLU B 1 381 ? -0.735 69.875 22.016 1 88.75 381 GLU B O 1
ATOM 6559 N N . VAL B 1 382 ? 1.493 70 21.875 1 89.69 382 VAL B N 1
ATOM 6560 C CA . VAL B 1 382 ? 1.742 69.062 22.938 1 89.69 382 VAL B CA 1
ATOM 6561 C C . VAL B 1 382 ? 2.014 69.812 24.25 1 89.69 382 VAL B C 1
ATOM 6563 O O . VAL B 1 382 ? 2.85 70.688 24.297 1 89.69 382 VAL B O 1
ATOM 6566 N N . GLU B 1 383 ? 1.181 69.375 25.203 1 85 383 GLU B N 1
ATOM 6567 C CA . GLU B 1 383 ? 1.423 69.938 26.531 1 85 383 GLU B CA 1
ATOM 6568 C C . GLU B 1 383 ? 2.498 69.188 27.266 1 85 383 GLU B C 1
ATOM 6570 O O . GLU B 1 383 ? 2.375 67.938 27.438 1 85 383 GLU B O 1
ATOM 6575 N N . GLU B 1 384 ? 3.66 69.625 27.672 1 77.81 384 GLU B N 1
ATOM 6576 C CA . GLU B 1 384 ? 4.758 68.875 28.312 1 77.81 384 GLU B CA 1
ATOM 6577 C C . GLU B 1 384 ? 4.621 68.938 29.828 1 77.81 384 GLU B C 1
ATOM 6579 O O . GLU B 1 384 ? 5.148 68.062 30.531 1 77.81 384 GLU B O 1
ATOM 6584 N N . ASP B 1 385 ? 4.004 69.75 30.531 1 72.25 385 ASP B N 1
ATOM 6585 C CA . ASP B 1 385 ? 4.188 70 31.969 1 72.25 385 ASP B CA 1
ATOM 6586 C C . ASP B 1 385 ? 3.107 69.25 32.781 1 72.25 385 ASP B C 1
ATOM 6588 O O . ASP B 1 385 ? 3.379 68.75 33.844 1 72.25 385 ASP B O 1
ATOM 6592 N N . LYS B 1 386 ? 1.829 69.25 32.469 1 76.75 386 LYS B N 1
ATOM 6593 C CA . LYS B 1 386 ? 0.777 68.875 33.406 1 76.75 386 LYS B CA 1
ATOM 6594 C C . LYS B 1 386 ? 0.155 67.5 33.031 1 76.75 386 LYS B C 1
ATOM 6596 O O . LYS B 1 386 ? 0.729 66.438 33.312 1 76.75 386 LYS B O 1
ATOM 6601 N N . GLU B 1 387 ? -0.889 67.5 32.406 1 81.88 387 GLU B N 1
ATOM 6602 C CA . GLU B 1 387 ? -1.723 66.312 32.125 1 81.88 387 GLU B CA 1
ATOM 6603 C C . GLU B 1 387 ? -1.411 65.75 30.75 1 81.88 387 GLU B C 1
ATOM 6605 O O . GLU B 1 387 ? -2.008 64.75 30.344 1 81.88 387 GLU B O 1
ATOM 6610 N N . ARG B 1 388 ? -0.288 66.25 30.078 1 86 388 ARG B N 1
ATOM 6611 C CA . ARG B 1 388 ? 0.255 65.688 28.828 1 86 388 ARG B CA 1
ATOM 6612 C C . ARG B 1 388 ? -0.829 65.625 27.766 1 86 388 ARG B C 1
ATOM 6614 O O . ARG B 1 388 ? -0.9 64.625 27.031 1 86 388 ARG B O 1
ATOM 6621 N N . TRP B 1 389 ? -1.695 66.562 27.641 1 91.12 389 TRP B N 1
ATOM 6622 C CA . TRP B 1 389 ? -2.723 66.625 26.609 1 91.12 389 TRP B CA 1
ATOM 6623 C C . TRP B 1 389 ? -2.135 67.125 25.281 1 91.12 389 TRP B C 1
ATOM 6625 O O . TRP B 1 389 ? -1.213 67.938 25.266 1 91.12 389 TRP B O 1
ATOM 6635 N N . VAL B 1 390 ? -2.65 66.5 24.266 1 91.56 390 VAL B N 1
ATOM 6636 C CA . VAL B 1 390 ? -2.354 67 22.922 1 91.56 390 VAL B CA 1
ATOM 6637 C C . VAL B 1 390 ? -3.562 67.688 22.344 1 91.56 390 VAL B C 1
ATOM 6639 O O . VAL B 1 390 ? -4.613 67.125 22.109 1 91.56 390 VAL B O 1
ATOM 6642 N N . TYR B 1 391 ? -3.391 69 22.078 1 90.88 391 TYR B N 1
ATOM 6643 C CA . TYR B 1 391 ? -4.484 69.875 21.594 1 90.88 391 TYR B CA 1
ATOM 6644 C C . TYR B 1 391 ? -4.434 70 20.078 1 90.88 391 TYR B C 1
ATOM 6646 O O . TYR B 1 391 ? -3.352 70.125 19.5 1 90.88 391 TYR B O 1
ATOM 6654 N N . ASP B 1 392 ? -5.551 70 19.562 1 90.5 392 ASP B N 1
ATOM 6655 C CA . ASP B 1 392 ? -5.629 70.375 18.156 1 90.5 392 ASP B CA 1
ATOM 6656 C C . ASP B 1 392 ? -5.395 71.875 17.984 1 90.5 392 ASP B C 1
ATOM 6658 O O . ASP B 1 392 ? -5.785 72.688 18.844 1 90.5 392 ASP B O 1
ATOM 6662 N N . VAL B 1 393 ? -4.691 72.188 16.875 1 88.44 393 VAL B N 1
ATOM 6663 C CA . VAL B 1 393 ? -4.457 73.562 16.609 1 88.44 393 VAL B CA 1
ATOM 6664 C C . VAL B 1 393 ? -5.105 73.938 15.273 1 88.44 393 VAL B C 1
ATOM 6666 O O . VAL B 1 393 ? -4.957 73.25 14.281 1 88.44 393 VAL B O 1
ATOM 6669 N N . GLU B 1 394 ? -5.941 74.938 15.391 1 80.25 394 GLU B N 1
ATOM 6670 C CA . GLU B 1 394 ? -6.539 75.438 14.18 1 80.25 394 GLU B CA 1
ATOM 6671 C C . GLU B 1 394 ? -6.02 76.875 13.891 1 80.25 394 GLU B C 1
ATOM 6673 O O . GLU B 1 394 ? -5.828 77.688 14.82 1 80.25 394 GLU B O 1
ATOM 6678 N N . GLU B 1 395 ? -5.598 77.062 12.719 1 77.44 395 GLU B N 1
ATOM 6679 C CA . GLU B 1 395 ? -5.195 78.438 12.312 1 77.44 395 GLU B CA 1
ATOM 6680 C C . GLU B 1 395 ? -6.406 79.25 11.922 1 77.44 395 GLU B C 1
ATOM 6682 O O . GLU B 1 395 ? -7.133 78.938 10.984 1 77.44 395 GLU B O 1
ATOM 6687 N N . VAL B 1 396 ? -6.766 80.188 12.828 1 72.5 396 VAL B N 1
ATOM 6688 C CA . VAL B 1 396 ? -7.871 81.062 12.516 1 72.5 396 VAL B CA 1
ATOM 6689 C C . VAL B 1 396 ? -7.324 82.438 12.125 1 72.5 396 VAL B C 1
ATOM 6691 O O . VAL B 1 396 ? -6.348 82.938 12.703 1 72.5 396 VAL B O 1
ATOM 6694 N N . GLU B 1 397 ? -7.766 82.938 11.023 1 72.69 397 GLU B N 1
ATOM 6695 C CA . GLU B 1 397 ? -7.406 84.312 10.578 1 72.69 397 GLU B CA 1
ATOM 6696 C C . GLU B 1 397 ? -8.109 85.375 11.414 1 72.69 397 GLU B C 1
ATOM 6698 O O . GLU B 1 397 ? -9.336 85.375 11.523 1 72.69 397 GLU B O 1
ATOM 6703 N N . GLU B 1 398 ? -7.387 85.938 12.289 1 68.94 398 GLU B N 1
ATOM 6704 C CA . GLU B 1 398 ? -7.969 87.062 13.016 1 68.94 398 GLU B CA 1
ATOM 6705 C C . GLU B 1 398 ? -7.516 88.438 12.43 1 68.94 398 GLU B C 1
ATOM 6707 O O . GLU B 1 398 ? -6.418 88.5 11.875 1 68.94 398 GLU B O 1
ATOM 6712 N N . THR B 1 399 ? -8.492 89.375 12.367 1 68.44 399 THR B N 1
ATOM 6713 C CA . THR B 1 399 ? -8.234 90.75 11.875 1 68.44 399 THR B CA 1
ATOM 6714 C C . THR B 1 399 ? -7.258 91.438 12.797 1 68.44 399 THR B C 1
ATOM 6716 O O . THR B 1 399 ? -7.387 91.375 14.023 1 68.44 399 THR B O 1
ATOM 6719 N N . ASP B 1 400 ? -6.16 91.812 12.328 1 61.91 400 ASP B N 1
ATOM 6720 C CA . ASP B 1 400 ? -5.156 92.562 13.07 1 61.91 400 ASP B CA 1
ATOM 6721 C C . ASP B 1 400 ? -5.707 93.875 13.5 1 61.91 400 ASP B C 1
ATOM 6723 O O . ASP B 1 400 ? -6.129 94.688 12.656 1 61.91 400 ASP B O 1
ATOM 6727 N N . GLU B 1 401 ? -6.07 94.062 14.695 1 61.94 401 GLU B N 1
ATOM 6728 C CA . GLU B 1 401 ? -6.539 95.375 15.133 1 61.94 401 GLU B CA 1
ATOM 6729 C C . GLU B 1 401 ? -5.477 96.438 14.898 1 61.94 401 GLU B C 1
ATOM 6731 O O . GLU B 1 401 ? -5.801 97.625 14.766 1 61.94 401 GLU B O 1
ATOM 6736 N N . GLU B 1 402 ? -4.211 96.25 15.094 1 61.62 402 GLU B N 1
ATOM 6737 C CA . GLU B 1 402 ? -3.203 97.312 15.031 1 61.62 402 GLU B CA 1
ATOM 6738 C C . GLU B 1 402 ? -2.877 97.688 13.586 1 61.62 402 GLU B C 1
ATOM 6740 O O . GLU B 1 402 ? -2.248 98.688 13.328 1 61.62 402 GLU B O 1
ATOM 6745 N N . ALA B 1 403 ? -3.064 96.875 12.492 1 59.78 403 ALA B N 1
ATOM 6746 C CA . ALA B 1 403 ? -2.887 97.312 11.109 1 59.78 403 ALA B CA 1
ATOM 6747 C C . ALA B 1 403 ? -4.172 97.125 10.312 1 59.78 403 ALA B C 1
ATOM 6749 O O . ALA B 1 403 ? -4.621 96 10.086 1 59.78 403 ALA B O 1
ATOM 6750 N N . PRO B 1 404 ? -4.867 98 9.961 1 53.47 404 PRO B N 1
ATOM 6751 C CA . PRO B 1 404 ? -5.988 98.125 9.023 1 53.47 404 PRO B CA 1
ATOM 6752 C C . PRO B 1 404 ? -5.688 97.438 7.68 1 53.47 404 PRO B C 1
ATOM 6754 O O . PRO B 1 404 ? -4.711 97.812 7.016 1 53.47 404 PRO B O 1
ATOM 6757 N N . GLY B 1 405 ? -6.215 95.938 7.43 1 62.88 405 GLY B N 1
ATOM 6758 C CA . GLY B 1 405 ? -6.152 95.125 6.246 1 62.88 405 GLY B CA 1
ATOM 6759 C C . GLY B 1 405 ? -5.375 93.812 6.461 1 62.88 405 GLY B C 1
ATOM 6760 O O . GLY B 1 405 ? -5.273 93 5.555 1 62.88 405 GLY B O 1
ATOM 6761 N N . GLY B 1 406 ? -4.52 93.75 7.488 1 59.88 406 GLY B N 1
ATOM 6762 C CA . GLY B 1 406 ? -3.615 92.625 7.594 1 59.88 406 GLY B CA 1
ATOM 6763 C C . GLY B 1 406 ? -4.215 91.438 8.352 1 59.88 406 GLY B C 1
ATOM 6764 O O . GLY B 1 406 ? -5.066 91.625 9.227 1 59.88 406 GLY B O 1
ATOM 6765 N N . ARG B 1 407 ? -4.461 90.312 7.773 1 65.81 407 ARG B N 1
ATOM 6766 C CA . ARG B 1 407 ? -4.93 89.062 8.344 1 65.81 407 ARG B CA 1
ATOM 6767 C C . ARG B 1 407 ? -3.793 88.312 9.031 1 65.81 407 ARG B C 1
ATOM 6769 O O . ARG B 1 407 ? -2.727 88.125 8.445 1 65.81 407 ARG B O 1
ATOM 6776 N N . ARG B 1 408 ? -3.789 88.375 10.383 1 67.25 408 ARG B N 1
ATOM 6777 C CA . ARG B 1 408 ? -2.791 87.562 11.094 1 67.25 408 ARG B CA 1
ATOM 6778 C C . ARG B 1 408 ? -3.332 86.188 11.438 1 67.25 408 ARG B C 1
ATOM 6780 O O . ARG B 1 408 ? -4.473 86.062 11.883 1 67.25 408 ARG B O 1
ATOM 6787 N N . ARG B 1 409 ? -2.607 85.125 11.008 1 69 409 ARG B N 1
ATOM 6788 C CA . ARG B 1 409 ? -2.93 83.75 11.344 1 69 409 ARG B CA 1
ATOM 6789 C C . ARG B 1 409 ? -2.533 83.438 12.781 1 69 409 ARG B C 1
ATOM 6791 O O . ARG B 1 409 ? -1.377 83.625 13.164 1 69 409 ARG B O 1
ATOM 6798 N N . VAL B 1 410 ? -3.588 83.438 13.703 1 72.94 410 VAL B N 1
ATOM 6799 C CA . VAL B 1 410 ? -3.311 83.062 15.086 1 72.94 410 VAL B CA 1
ATOM 6800 C C . VAL B 1 410 ? -3.646 81.562 15.305 1 72.94 410 VAL B C 1
ATOM 6802 O O . VAL B 1 410 ? -4.641 81.062 14.773 1 72.94 410 VAL B O 1
ATOM 6805 N N . LYS B 1 411 ? -2.666 80.812 15.961 1 76.5 411 LYS B N 1
ATOM 6806 C CA . LYS B 1 411 ? -2.867 79.438 16.328 1 76.5 411 LYS B CA 1
ATOM 6807 C C . LYS B 1 411 ? -3.73 79.312 17.578 1 76.5 411 LYS B C 1
ATOM 6809 O O . LYS B 1 411 ? -3.404 79.875 18.625 1 76.5 411 LYS B O 1
ATOM 6814 N N . ARG B 1 412 ? -5 78.875 17.375 1 80.44 412 ARG B N 1
ATOM 6815 C CA . ARG B 1 412 ? -5.883 78.625 18.516 1 80.44 412 ARG B CA 1
ATOM 6816 C C . ARG B 1 412 ? -6.082 77.125 18.719 1 80.44 412 ARG B C 1
ATOM 6818 O O . ARG B 1 412 ? -5.984 76.312 17.781 1 80.44 412 ARG B O 1
ATOM 6825 N N . ARG B 1 413 ? -6.246 76.812 20.078 1 85 413 ARG B N 1
ATOM 6826 C CA . ARG B 1 413 ? -6.531 75.438 20.406 1 85 413 ARG B CA 1
ATOM 6827 C C . ARG B 1 413 ? -7.863 75 19.812 1 85 413 ARG B C 1
ATOM 6829 O O . ARG B 1 413 ? -8.828 75.75 19.797 1 85 413 ARG B O 1
ATOM 6836 N N . GLY B 1 414 ? -7.816 73.875 19.234 1 82.38 414 GLY B N 1
ATOM 6837 C CA . GLY B 1 414 ? -8.977 73.375 18.516 1 82.38 414 GLY B CA 1
ATOM 6838 C C . GLY B 1 414 ? -10.016 72.75 19.438 1 82.38 414 GLY B C 1
ATOM 6839 O O . GLY B 1 414 ? -10.023 73 20.641 1 82.38 414 GLY B O 1
ATOM 6840 N N . GLU B 1 415 ? -10.898 72 18.828 1 84.88 415 GLU B N 1
ATOM 6841 C CA . GLU B 1 415 ? -12.062 71.438 19.5 1 84.88 415 GLU B CA 1
ATOM 6842 C C . GLU B 1 415 ? -11.688 70.188 20.25 1 84.88 415 GLU B C 1
ATOM 6844 O O . GLU B 1 415 ? -12.344 69.812 21.219 1 84.88 415 GLU B O 1
ATOM 6849 N N . TRP B 1 416 ? -10.633 69.5 19.828 1 89.12 416 TRP B N 1
ATOM 6850 C CA . TRP B 1 416 ? -10.336 68.188 20.375 1 89.12 416 TRP B CA 1
ATOM 6851 C C . TRP B 1 416 ? -8.977 68.188 21.062 1 89.12 416 TRP B C 1
ATOM 6853 O O . TRP B 1 416 ? -8.039 68.812 20.609 1 89.12 416 TRP B O 1
ATOM 6863 N N . ARG B 1 417 ? -8.859 67.5 22.234 1 90.62 417 ARG B N 1
ATOM 6864 C CA . ARG B 1 417 ? -7.59 67.125 22.875 1 90.62 417 ARG B CA 1
ATOM 6865 C C . ARG B 1 417 ? -7.527 65.688 23.219 1 90.62 417 ARG B C 1
ATOM 6867 O O . ARG B 1 417 ? -8.562 65.062 23.438 1 90.62 417 ARG B O 1
ATOM 6874 N N . ARG B 1 418 ? -6.332 65.125 23.109 1 92.5 418 ARG B N 1
ATOM 6875 C CA . ARG B 1 418 ? -6.188 63.719 23.359 1 92.5 418 ARG B CA 1
ATOM 6876 C C . ARG B 1 418 ? -4.941 63.406 24.188 1 92.5 418 ARG B C 1
ATOM 6878 O O . ARG B 1 418 ? -3.992 64.188 24.188 1 92.5 418 ARG B O 1
ATOM 6885 N N . ARG B 1 419 ? -4.945 62.406 24.969 1 91.69 419 ARG B N 1
ATOM 6886 C CA . ARG B 1 419 ? -3.773 61.906 25.672 1 91.69 419 ARG B CA 1
ATOM 6887 C C . ARG B 1 419 ? -3.723 60.375 25.625 1 91.69 419 ARG B C 1
ATOM 6889 O O . ARG B 1 419 ? -4.762 59.719 25.516 1 91.69 419 ARG B O 1
ATOM 6896 N N . ARG B 1 420 ? -2.541 59.906 25.641 1 91.38 420 ARG B N 1
ATOM 6897 C CA . ARG B 1 420 ? -2.279 58.469 25.406 1 91.38 420 ARG B CA 1
ATOM 6898 C C . ARG B 1 420 ? -2.137 57.719 26.734 1 91.38 420 ARG B C 1
ATOM 6900 O O . ARG B 1 420 ? -1.431 58.188 27.641 1 91.38 420 ARG B O 1
ATOM 6907 N N . TRP B 1 421 ? -2.918 56.656 26.875 1 91.69 421 TRP B N 1
ATOM 6908 C CA . TRP B 1 421 ? -2.805 55.719 27.984 1 91.69 421 TRP B CA 1
ATOM 6909 C C . TRP B 1 421 ? -2.232 54.375 27.5 1 91.69 421 TRP B C 1
ATOM 6911 O O . TRP B 1 421 ? -2.539 53.938 26.391 1 91.69 421 TRP B O 1
ATOM 6921 N N . VAL B 1 422 ? -1.329 53.844 28.297 1 90.69 422 VAL B N 1
ATOM 6922 C CA . VAL B 1 422 ? -0.706 52.594 27.922 1 90.69 422 VAL B CA 1
ATOM 6923 C C . VAL B 1 422 ? -0.915 51.562 29.016 1 90.69 422 VAL B C 1
ATOM 6925 O O . VAL B 1 422 ? -0.958 51.906 30.203 1 90.69 422 VAL B O 1
ATOM 6928 N N . ARG B 1 423 ? -1.148 50.312 28.625 1 89.94 423 ARG B N 1
ATOM 6929 C CA . ARG B 1 423 ? -1.292 49.156 29.531 1 89.94 423 ARG B CA 1
ATOM 6930 C C . ARG B 1 423 ? -0.675 47.906 28.938 1 89.94 423 ARG B C 1
ATOM 6932 O O . ARG B 1 423 ? -0.696 47.719 27.719 1 89.94 423 ARG B O 1
ATOM 6939 N N . SER B 1 424 ? -0.085 47.188 29.844 1 89.31 424 SER B N 1
ATOM 6940 C CA . SER B 1 424 ? 0.588 45.969 29.359 1 89.31 424 SER B CA 1
ATOM 6941 C C . SER B 1 424 ? -0.364 44.781 29.328 1 89.31 424 SER B C 1
ATOM 6943 O O . SER B 1 424 ? -1.231 44.656 30.203 1 89.31 424 SER B O 1
ATOM 6945 N N . VAL B 1 425 ? -0.268 44.031 28.219 1 86 425 VAL B N 1
ATOM 6946 C CA . VAL B 1 425 ? -1.085 42.844 28.078 1 86 425 VAL B CA 1
ATOM 6947 C C . VAL B 1 425 ? -0.185 41.625 27.875 1 86 425 VAL B C 1
ATOM 6949 O O . VAL B 1 425 ? 0.952 41.75 27.422 1 86 425 VAL B O 1
ATOM 6952 N N . VAL B 1 426 ? -0.641 40.5 28.406 1 82.5 426 VAL B N 1
ATOM 6953 C CA . VAL B 1 426 ? 0.05 39.219 28.219 1 82.5 426 VAL B CA 1
ATOM 6954 C C . VAL B 1 426 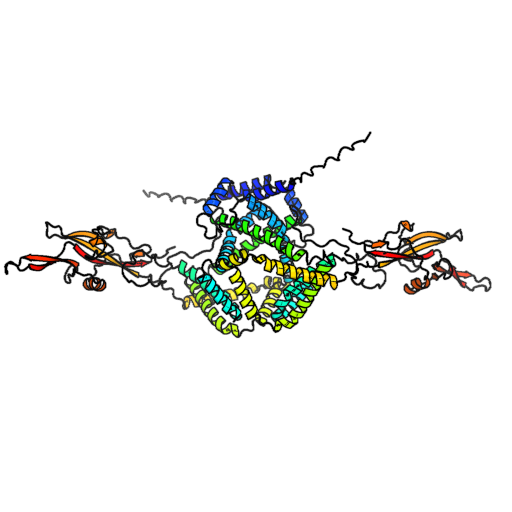? -0.88 38.219 27.516 1 82.5 426 VAL B C 1
ATOM 6956 O O . VAL B 1 426 ? -2.105 38.344 27.625 1 82.5 426 VAL B O 1
ATOM 6959 N N . ARG B 1 427 ? -0.199 37.344 26.719 1 79.19 427 ARG B N 1
ATOM 6960 C CA . ARG B 1 427 ? -1.002 36.344 26.031 1 79.19 427 ARG B CA 1
ATOM 6961 C C . ARG B 1 427 ? -1.691 35.406 27.016 1 79.19 427 ARG B C 1
ATOM 6963 O O . ARG B 1 427 ? -1.105 35.031 28.031 1 79.19 427 ARG B O 1
ATOM 6970 N N . LYS B 1 428 ? -3.002 35.156 26.734 1 74.75 428 LYS B N 1
ATOM 6971 C CA . LYS B 1 428 ? -3.779 34.281 27.609 1 74.75 428 LYS B CA 1
ATOM 6972 C C . LYS B 1 428 ? -3.207 32.875 27.609 1 74.75 428 LYS B C 1
ATOM 6974 O O . LYS B 1 428 ? -2.945 32.281 26.562 1 74.75 428 LYS B O 1
ATOM 6979 N N . LYS B 1 429 ? -2.773 32.406 28.844 1 71.38 429 LYS B N 1
ATOM 6980 C CA . LYS B 1 429 ? -2.238 31.062 29.031 1 71.38 429 LYS B CA 1
ATOM 6981 C C . LYS B 1 429 ? -3.344 30.016 28.953 1 71.38 429 LYS B C 1
ATOM 6983 O O . LYS B 1 429 ? -4.488 30.297 29.312 1 71.38 429 LYS B O 1
ATOM 6988 N N . TRP B 1 430 ? -3.018 29.016 28.172 1 66.25 430 TRP B N 1
ATOM 6989 C CA . TRP B 1 430 ? -3.93 27.875 28.25 1 66.25 430 TRP B CA 1
ATOM 6990 C C . TRP B 1 430 ? -3.822 27.203 29.609 1 66.25 430 TRP B C 1
ATOM 6992 O O . TRP B 1 430 ? -2.725 26.859 30.062 1 66.25 430 TRP B O 1
ATOM 7002 N N . THR B 1 431 ? -4.824 27.469 30.562 1 55.94 431 THR B N 1
ATOM 7003 C CA . THR B 1 431 ? -4.793 26.859 31.891 1 55.94 431 THR B CA 1
ATOM 7004 C C . THR B 1 431 ? -5.539 25.531 31.891 1 55.94 431 THR B C 1
ATOM 7006 O O . THR B 1 431 ? -6.715 25.469 31.531 1 55.94 431 THR B O 1
ATOM 7009 N N . HIS B 1 432 ? -5.156 24.516 31.312 1 47.59 432 HIS B N 1
ATOM 7010 C CA . HIS B 1 432 ? -5.875 23.281 31.641 1 47.59 432 HIS B CA 1
ATOM 7011 C C . HIS B 1 432 ? -5.496 22.766 33.031 1 47.59 432 HIS B C 1
ATOM 7013 O O . HIS B 1 432 ? -4.359 22.938 33.469 1 47.59 432 HIS B O 1
#

Foldseek 3Di:
DPPPPPPDPPPPVPVPPDPVVVVQLVVLLVVVCVVPDDQVVCVVVQVVVPVPDPPDDVPDDTDDSSVVSVVVLQCLLQCLVVVVVVVVVLCLLLPVPVVSVVVVLVVLLVCLVPVVCVVVVVVVCCVPPPVVVQLCQQQPAPPPPDDPPDPDDPPPSDSDDGGDHDGDDDDGHDPPDPSSVVSVVVVVVVVVVVVVVVVVVCVVVVPLCVPPPVLSVVLVVVVVVVVVVVCVVCVVVDSVSVVVSVVVVVSSVCSYPVNVVCVVPVPCVVVVVVVVVVVVVVSVVCSVVPPDDPPDFDKDKQKKKWKWFQDPVDNDTHTDFIASDNLACPDPCVVVVHDGDHGSDPVPDADPPQKAFPDPDWDWDLCLVVVCVVVVRPQWDFDNDPSRKIFGWDFDFDDDPVDDPDTDTDTDTDGMIMTMIMTMIGGDDDDD/DPPPPPPDPPPPPPPPPDPVVVVVVVVVVVVVCPPPPHVVVVVVVQVVVVVPDPPDDVPDDTDDPVVVVVVVLQCLLQCLVVVVVVVVVLCLLLPVPVVSVVVVLVVVLVCLVPVVCVVVVVVVCCVPPPVVVQLCQQQPAPDPPDDPPDPDDPPPSDSDDDGPHDGDDDDGHDPPDPSSVVSVVVVVVVVVVVVVVVVVVCVVVVPLCVPPPVLSVVLVVVVVVVVVVVCVVCVVVDSVSVVVSVVVVVSSVCSYPVNVVCVVPVPCVVVVVVVVVVVVVVSVVCSVVPPDDPPDFDKDKAKKKWKWFQDPVDNDTDTDFIASDNLACPDPCVVVVHDGDHGRDPVPDADPPQKAFPDPDWDWDLCLVVVCVVVVRPQWDFDNDPSRKIFGWDFDFDDDPVDDPDTDGDTDTDGMIMTMIMTMIGGDDPDD

pLDDT: mean 78.4, std 17.27, range [23.64, 96.0]

Radius of gyration: 46.14 Å; Cα contacts (8 Å, |Δi|>4): 1017; chains: 2; bounding box: 79×195×118 Å

Organism: NCBI:txid1051890

Sequence (864 aa):
MSTATPPAADGGGGGGRSLSGAIQEKVFSKVLQTVVPSDYDIKKYAEMSEKGDRRKDKDRPQFSLTLMSGNFRRFNARVGVVFVFQHQLFRVLSWSHPTHTLSAMAVYSFICLDPQLLAVLPLAILLLFVMVPAFIARHPPPPNTGTPQNGGKVEVYNAYGAPIAPPPEVKAVTEMSKDFFRNLRDLQNTMADFSDAHDEIIAIVGPPTNFSNEQVSSGVFQALFVMCCGMFVAAAMVPWNLVFLVWGWCTIALFHPAVHEWLLAAPDSEFVEREKKKAVSRFKSWVERDIVVDETPEAREVEIFELQRHKRDSWEWEPWMYTASPYEPLSTARIAGHRPRGQRFFEDVRPPVGWEWWDKKWVLDMESRDWVAERCVTGVEVEEDKERWVYDVEEVEETDEEAPGGRRRVKRRGEWRRRRWVRSVVRKKWTHMSTATPPAADGGGGGGRSLSGAIQEKVFSKVLQTVVPSDYDIKKYAEMSEKGDRRKDKDRPQFSLTLMSGNFRRFNARVGVVFVFQHQLFRVLSWSHPTHTLSAMAVYSFICLDPQLLAVLPLAILLLFVMVPAFIARHPPPPNTGTPQNGGKVEVYNAYGAPIAPPPEVKAVTEMSKDFFRNLRDLQNTMADFSDAHDEIIAIVGPPTNFSNEQVSSGVFQALFVMCCGMFVAAAMVPWNLVFLVWGWCTIALFHPAVHEWLLAAPDSEFVEREKKKAVSRFKSWVERDIVVDETPEAREVEIFELQRHKRDSWEWEPWMYTASPYEPLSTARIAGHRPRGQRFFEDVRPPVGWEWWDKKWVLDMESRDWVAERCVTGVEVEEDKERWVYDVEEVEETDEEAPGGRRRVKRRGEWRRRRWVRSVVRKKWTH

InterPro domains:
  IPR010482 TECPR1-like, DysF domain [PF06398] (63-423)
  IPR052816 Peroxisomal Membrane Protein PEX28-32 [PTHR28304] (20-429)

=== Feature glossary ===
Legend for the data blocks above and below:

— What the protein is —

Sequence gives the chain of amino acids in standard one-letter code (A=alanine, C=cysteine, …, Y=tyrosine), read N→C. It is the only feature that is directly encoded by the gene; all structural features are derived from the folded form of this sequence.

The annotation block draws on four external resources. InterPro: which protein families and domains the sequence belongs to. GO: standardized terms for what the protein does, what process it participates in, and where in the cell it acts. CATH: which structural fold it has in the CATH hierarchy. Organism: the species of origin.

— Where its atoms are —

Atomic coordinates in PDBx/mmCIF format — the same representation the Protein Data Bank distributes. Each line of the _atom_site loop places one backbone atom in Cartesian space (units: ångströms, origin: arbitrary).

Six rendered views show the 3D structure from the faces of a cube — i.e. along ±x, ±y, ±z. Rendering representation is drawn randomly per protein from cartoon (secondary-structure ribbons), sticks (backbone bonds), or molecular surface; coloring is either N→C rainbow (blue at the N-terminus through red at the C-terminus) or one color per chain.

— Local backbone conformation —

DSSP 8-state secondary structure assigns each residue one of H (α-helix), G (3₁₀-helix), I (π-helix), E (extended β-strand), B (isolated β-bridge), T (hydrogen-bonded turn), S (bend), or '-' (coil). The assignment is computed from backbone hydrogen-bond geometry via the Kabsch–Sander algorithm.

P-SEA three-state annotation labels each residue as helix, strand, or coil based purely on the geometry of the Cα trace. It serves as a fallback when the full backbone (and thus DSSP) is unavailable.

φ (phi) and ψ (psi) are the two rotatable backbone dihedrals per residue: φ is the C(i-1)–N–Cα–C torsion, ψ is the N–Cα–C–N(i+1) torsion, both in degrees on (−180°, 180°]. α-helical residues cluster near (−60°, −45°); β-strand residues near (−120°, +130°). A Ramachandran plot is simply a scatter of (φ, ψ) for every residue.

— Global shape and packing —

Radius of gyration (Rg) is the root-mean-square distance of Cα atoms from their centroid — a single number for overall size and compactness. A globular domain of N residues has Rg ≈ 2.2·N^0.38 Å; an extended or disordered chain has a much larger Rg. The Cα contact count is the number of residue pairs whose Cα atoms are within 8 Å and are more than four positions apart in sequence — a standard proxy for tertiary packing density. The bounding box is the smallest axis-aligned box enclosing all Cα atoms.

Accessible surface area quantifies burial. A residue with SASA near zero is packed into the hydrophobic core; one with SASA >100 Å² sits on the surface. Computed here via the Shrake–Rupley numerical algorithm with a 1.4 Å probe.

The contact map is a binary N×N matrix image: pixel (i, j) is dark where Cα_i and Cα_j are within 8 Å and |i−j|>4. Because the |i−j|>4 filter removes local helical contacts, off-diagonal stripes parallel to the main diagonal indicate parallel β-sheets; stripes perpendicular to it indicate antiparallel β-sheets. The Ramachandran plot scatters every residue's (φ, ψ) pair against the sterically allowed regions. The PAE heatmap renders the predicted-aligned-error matrix.

— Structural neighborhood —

A 3Di character summarizes, for each residue, the relative orientation of the Cα frame of its nearest spatial neighbor. Because it encodes fold topology rather than chemistry, 3Di alignments detect remote structural similarity that sequence alignment misses.

Structural nearest neighbors (via Foldseek easy-search vs the PDB). Reported per hit: target PDB id, E-value, and alignment TM-score. A TM-score above ~0.5 is the conventional threshold for 'same fold'.

— Confidence and disorder —

For AlphaFold models, the B-factor field carries pLDDT — the model's own estimate of local accuracy on a 0–100 scale. Regions with pLDDT<50 should be treated as essentially unmodeled; they often correspond to intrinsically disordered segments.

B-factor (Debye–Waller factor) reflects atomic displacement in the crystal lattice. It is an experimental observable (units Å²), not a prediction; low values mean the atom is pinned down, high values mean it moves or is heterogeneous across the crystal.

Predicted Aligned Error (PAE) is an AlphaFold confidence matrix: entry (i, j) is the expected error in the position of residue j, in ångströms, when the prediction is superimposed on the true structure at residue i. Low PAE within a block of residues means that block is internally rigid and well-predicted; high PAE between two blocks means their relative placement is uncertain even if each block individually is confident.